Protein AF-A0A0P9DQV5-F1 (afdb_monomer_lite)

Foldseek 3Di:
DPPPDQVVLVPDQDDLDQPAFPDDCFDDPPPVQLQCQQPVQPLQSCQLCVVLVNNDHHDDLVSLCPAQEGARADPVAPRAGADPGNNLSNLNHAYYARAQHAYADPLSCLNNLNHQYYHHHQYAHADCLSVPRQNHAEYHQANYQHLDCQSVLVNLNHQEYAHELRQDQDPPSVLSVLNHAYYHHANHQPQDCPSVLSNQNHAEYHHAHNQHADDQSVLSNLNHAEYHHHQYAHAADQSVLNNLNYAEYEYANYNHAQVNVVVVVSCVLSNHHYHYDCVSHPPDDPFAWEAEANRTFRAPDGWDQDQNFTWGQPPRQLVSLVWDWDADPVQQWIWTDDVVWIWIAHAPDQWIAIVHRIDGHPDHWHADPNGIIDGPCCSLVSSQWDWAQQPVRSYIYTFHPDQAAWGWDADPNRQTQKTGGHHNNAAAAWIWGAAPVRATQKGAGDDRNFHAQFIWGADNVNHTAKGGGDDRNAQAAFIKGADPQRKIKGGGDHRNFDAAWIWIDGPNHTQKTGGDDRNFAAQWIKGADPQGKIKTAGDDRNFGADWIKIADPQRKIWTGGDGSREDAFGFIGDLNHTAWGTGDDNSAFAFGWGAAPQLKIWGGGDDSRWDDDTFIAGNVRHTDDADQAQFDKAATSQRKIKGGGHHRRAAAQFTKIADRLRWIKGGGDHRNAAAAWIWTADSVRATAKTAGDDRSAGAQWIWGARPVNATAKTAGDDRNAGAQWMWGARNVNHTAKTGGDDRNAQAQFIFGDDPNDTQKGGGDDRNAHAQWIKGQDPQQKIWTAGDDRNDGDLPIWIAHNVRHTAFQFDCAAWHWHQDPSQKIKTGGHHNRFQFQWIWIADNVRATAKTAGDDRNAGAQWIWGADPVGATAKTAGDDRRFHAAWIWGADPVNATAKTGGDDRHFHAQWIWGADPVRHTAKTAGDDRNFHAAWIWGAAQQQKIKTAGDDRLFGDPDIFIAGNVRHTDPCALVDAFAWDKHAGSQRKIKTGTHHGSAAAQWIFIADRNRHTPDTAGDDPRGGVVVVVD

pLDDT: mean 85.07, std 13.32, range [25.38, 98.56]

Radius of gyration: 42.25 Å; chains: 1; bounding box: 114×76×116 Å

Sequence (1027 aa):
MFRKNRMYAITLLSAWVMAAPLVMPLPTERVWSAAAALVPDANLEKVIRSQLKKPDGDLTPEDLRSLSRLMASDGKKTRPIEQLVGLQYADRMTRLDVSSNQISDVYPISGLKQLTYLDLTDNRIADVRPLDLPKLRHLFLSGNPLQDPTPLWKLTRLESLAASGAGIGSVDGIGSLEGLLFLDLSGNPLGKLGEITKLAGVQQLKLRHTQLADLSGIAALKELKTLDLRDNKITDIRVLADLSKLSDVRLSGNPLEAASLDTVRALQDRGVHVEFDPSLFPSYERSINVFVNDERIAFEEPPLNRNGSVLVPFRGVFGKLGMQVAWNEELRRVTGTKSGLELVLTIGQEEALVNGQPVKLPAAPELRNGTTLVPLRLVGEAADKLVVWNQDRQAVYIVDNVTNGTGKRYDEKGRLIYSGELKDGKYNGKGTQYASSGEIAYEGEWKDGRKHGQGKQYDPVGRLMLEGEFRDDLPNGQGKKYDSDGSRLEGEFVQGKLNGHGKLFVEGRLLYEGDFKDNDLHGKGTVYFATGEKYTGEFERNVKKGIGIVYFTNGERFEGKVNDQSMVEGKYFASGKLLFEGTFKDNRFHEGAMYFSSGAVYKGTFADGEFDKGTFLDAQGKTLDPAKDGKGFRFYANGDWYEGETADGESNGQGVYHFLGNGRVEGSFLGGVMNGEMKVYSEKGKLEFEGRYADGERSGIGKEYNTEGKLHYEGGYKAGEYSGQGKEYNWQGHLIYSGEFKDGTRNGQGTEYRQDKAVYEGGFRGRLYHGQGKLTFFNGDTYTGEFNQGKYGERGTFADSSGKTIVNGADQGTGVYRFADGTIYKGEFQGGVLQGRGETYNKDSTLNHRGEYRAGKRNGFGQSFDLDGHLWHEGAYADGYAKGQGKSFYENGKLQYEGEFDYGTWSGSGKVYTKESRLLYEGEFEDSEFQGQGKLYYADGTVYTGAFDYSEFGEGGSFTDAKGKPLSGINTARIGTGKLYYADGTTYEGELAEGKAHGRGKLFDTDGKPEYEGEFKNGYRKDWYDE

Secondary structure (DSSP, 8-state):
---SSSGGGTTT----------------S----THHHHS--HHHHHHHHHHHT--SS---HHHHHT-SEEE---TT-SS-----TTGGG-TT--EEE--SS-----GGGTT-TT-SEEE--SS-----GGG--TT--EEE-TT---S--GGGGG-TT-SEEE-TTS-----TTGGG-TT--EEE-TT----S-GGGGG-TT--EEE-TTS-----GGGGG-TT-SEEE--SS-----GGGGG-TT--EEE-TTS---TTHHHHHHHHHHTT-EEE--GGG-TT-PPPPEEEETTEEEP-SS--EEETTEEEEEHHHHHHHTT-EEEEETTTTEEEEEETTEEEEEETT-SEEEETTEEEE-SS--EEETTEEEEEHHHHHHHTTEEEEEETTTTEEEEEE--SSEEEEEE-TT--EEEEEEEETTEEEEEEEEE-TTSSEEEEEEEETTEEEEEEEEE-TTS-EEEEEEEETTEEEEEEEEE-TTS-EEEEEEETTEEEEEEEEEETTEEEEEEEEETTEEEEEEEEE-TTS-EEEEEEETTEEEEEEEEE-TTS-EEEEEE-SS-EEEEEEEETTEEEEEEEEETTEEEEEEEE-TTS-EEEEEEETTEEEEEEEE-TTS-EE---SSEEEEEE-TTS-EEEEEEETTEEEEEEEEE-TTS-EEEEEEETTEEEEEEEEE-TTS-EEEEEEEETTEEEEEEEEE-TTS-EEEEEEEETTEEEEEEEEE-TTS-EEEEEEEETTEEEEEEEEEETTEEEEEEEEETTEEEEEEEEE-TTS-EEEEEEETTEEPTTPEEE-TT--EE-B--SEEEEEEE-TTS-EEEEEEETTEEEEEEEEE-TTS-EEEEEEEETTEEEEEEEEE-TT--EEEEEEEETTEEEEEEEEE-TTS-EEEEEEEETTEEEEEEEEE-TTS-EEEEEEEETTEEEEEEEEE-TTS-EEEEEEETTEE-TT-EEE-TT-PEEPSTT---EEEEEEE-TTS-EEEEEEETTEEEEEEEEE-TTS-EEEEEEEETTEEGGGT--

Structure (mmCIF, N/CA/C/O backbone):
data_AF-A0A0P9DQV5-F1
#
_entry.id   AF-A0A0P9DQV5-F1
#
loop_
_atom_site.group_PDB
_atom_site.id
_atom_site.type_symbol
_atom_site.label_atom_id
_atom_site.label_alt_id
_atom_site.label_comp_id
_atom_site.label_asym_id
_atom_site.label_entity_id
_atom_site.label_seq_id
_atom_site.pdbx_PDB_ins_code
_atom_site.Cartn_x
_atom_site.Cartn_y
_atom_site.Cartn_z
_atom_site.occupancy
_atom_site.B_iso_or_equiv
_atom_site.auth_seq_id
_atom_site.auth_comp_id
_atom_site.auth_asym_id
_atom_site.auth_atom_id
_atom_site.pdbx_PDB_model_num
ATOM 1 N N . MET A 1 1 ? -35.294 -13.161 -20.248 1.00 25.38 1 MET A N 1
ATOM 2 C CA . MET A 1 1 ? -36.655 -13.679 -19.959 1.00 25.38 1 MET A CA 1
ATOM 3 C C . MET A 1 1 ? -36.861 -14.073 -18.484 1.00 25.38 1 MET A C 1
ATOM 5 O O . MET A 1 1 ? -37.996 -14.313 -18.101 1.00 25.38 1 MET A O 1
ATOM 9 N N . PHE A 1 2 ? -35.836 -13.975 -17.619 1.00 31.53 2 PHE A N 1
ATOM 10 C CA . PHE A 1 2 ? -35.991 -13.737 -16.172 1.00 31.53 2 PHE A CA 1
ATOM 11 C C . PHE A 1 2 ? -36.528 -12.308 -15.944 1.00 31.53 2 PHE A C 1
ATOM 13 O O . PHE A 1 2 ? -35.817 -11.396 -15.534 1.00 31.53 2 PHE A O 1
ATOM 20 N N . ARG A 1 3 ? -37.778 -12.046 -16.347 1.00 31.48 3 ARG A N 1
ATOM 21 C CA . ARG A 1 3 ? -38.444 -10.778 -16.020 1.00 31.48 3 ARG A CA 1
ATOM 22 C C . ARG A 1 3 ? -38.618 -10.741 -14.507 1.00 31.48 3 ARG A C 1
ATOM 24 O O . ARG A 1 3 ? -39.324 -11.601 -13.992 1.00 31.48 3 ARG A O 1
ATOM 31 N N . LYS A 1 4 ? -37.955 -9.781 -13.851 1.00 32.78 4 LYS A N 1
ATOM 32 C CA . LYS A 1 4 ? -38.433 -8.784 -12.862 1.00 32.78 4 LYS A CA 1
ATOM 33 C C . LYS A 1 4 ? -39.636 -9.077 -11.932 1.00 32.78 4 LYS A C 1
ATOM 35 O O . LYS A 1 4 ? -39.943 -8.209 -11.145 1.00 32.78 4 LYS A O 1
ATOM 40 N N . ASN A 1 5 ? -40.291 -10.238 -11.940 1.00 33.62 5 ASN A N 1
ATOM 41 C CA . ASN A 1 5 ? -41.562 -10.490 -11.247 1.00 33.62 5 ASN A CA 1
ATOM 42 C C . ASN A 1 5 ? -41.546 -11.702 -10.298 1.00 33.62 5 ASN A C 1
ATOM 44 O O . ASN A 1 5 ? -42.571 -11.985 -9.692 1.00 33.62 5 ASN A O 1
ATOM 48 N N . ARG A 1 6 ? -40.426 -12.424 -10.138 1.00 38.00 6 ARG A N 1
ATOM 49 C CA . ARG A 1 6 ? -40.320 -13.497 -9.120 1.00 38.00 6 ARG A CA 1
ATOM 50 C C . ARG A 1 6 ? -39.239 -13.267 -8.070 1.00 38.00 6 ARG A C 1
ATOM 52 O O . ARG A 1 6 ? -39.438 -13.633 -6.923 1.00 38.00 6 ARG A O 1
ATOM 59 N N . MET A 1 7 ? -38.166 -12.554 -8.413 1.00 35.91 7 MET A N 1
ATOM 60 C CA . MET A 1 7 ? -37.142 -12.163 -7.436 1.00 35.91 7 MET A CA 1
ATOM 61 C C . MET A 1 7 ? -37.642 -11.121 -6.416 1.00 35.91 7 MET A C 1
ATOM 63 O O . MET A 1 7 ? -37.062 -11.007 -5.345 1.00 35.91 7 MET A O 1
ATOM 67 N N . TYR A 1 8 ? -38.764 -10.439 -6.692 1.00 37.31 8 TYR A N 1
ATOM 68 C CA . TYR A 1 8 ? -39.454 -9.582 -5.714 1.00 37.31 8 TYR A CA 1
ATOM 69 C C . TYR A 1 8 ? -40.087 -10.351 -4.545 1.00 37.31 8 TYR A C 1
ATOM 71 O O . TYR A 1 8 ? -40.448 -9.726 -3.554 1.00 37.31 8 TYR A O 1
ATOM 79 N N . ALA A 1 9 ? -40.206 -11.683 -4.615 1.00 35.03 9 ALA A N 1
ATOM 80 C CA . ALA A 1 9 ? -40.710 -12.468 -3.488 1.00 35.03 9 ALA A CA 1
ATOM 81 C C . ALA A 1 9 ? -39.683 -12.605 -2.349 1.00 35.03 9 ALA A C 1
ATOM 83 O O . ALA A 1 9 ? -40.072 -12.873 -1.219 1.00 35.03 9 ALA A O 1
ATOM 84 N N . ILE A 1 10 ? -38.388 -12.393 -2.624 1.00 42.69 10 ILE A N 1
ATOM 85 C CA . ILE A 1 10 ? -37.331 -12.489 -1.604 1.00 42.69 10 ILE A CA 1
ATOM 86 C C . ILE A 1 10 ? -36.815 -11.097 -1.194 1.00 42.69 10 ILE A C 1
ATOM 88 O O . ILE A 1 10 ? -36.337 -10.929 -0.077 1.00 42.69 10 ILE A O 1
ATOM 92 N N . THR A 1 11 ? -36.965 -10.066 -2.033 1.00 37.44 11 THR A N 1
ATOM 93 C CA . THR A 1 11 ? -36.353 -8.744 -1.796 1.00 37.44 11 THR A CA 1
ATOM 94 C C . THR A 1 11 ? -37.201 -7.706 -1.049 1.00 37.44 11 THR A C 1
ATOM 96 O O . THR A 1 11 ? -36.751 -6.573 -0.924 1.00 37.44 11 THR A O 1
ATOM 99 N N . LEU A 1 12 ? -38.361 -8.049 -0.475 1.00 37.34 12 LEU A N 1
ATOM 100 C CA . LEU A 1 12 ? -39.129 -7.129 0.395 1.00 37.34 12 LEU A CA 1
ATOM 101 C C . LEU A 1 12 ? -39.805 -7.822 1.597 1.00 37.34 12 LEU A C 1
ATOM 103 O O . LEU A 1 12 ? -40.848 -7.377 2.073 1.00 37.34 12 LEU A O 1
ATOM 107 N N . LEU A 1 13 ? -39.232 -8.912 2.114 1.00 40.84 13 LEU A N 1
ATOM 108 C CA . LEU A 1 13 ? -39.707 -9.500 3.370 1.00 40.84 13 LEU A CA 1
ATOM 109 C C . LEU A 1 13 ? -39.118 -8.703 4.538 1.00 40.84 13 LEU A C 1
ATOM 111 O O . LEU A 1 13 ? -37.926 -8.788 4.821 1.00 40.84 13 LEU A O 1
ATOM 115 N N . SER A 1 14 ? -39.973 -7.887 5.152 1.00 42.00 14 SER A N 1
ATOM 116 C CA . SER A 1 14 ? -39.721 -7.092 6.354 1.00 42.00 14 SER A CA 1
ATOM 117 C C . SER A 1 14 ? -38.892 -7.853 7.390 1.00 42.00 14 SER A C 1
ATOM 119 O O . SER A 1 14 ? -39.163 -9.024 7.667 1.00 42.00 14 SER A O 1
ATOM 121 N N . ALA A 1 15 ? -37.901 -7.164 7.958 1.00 47.75 15 ALA A N 1
ATOM 122 C CA . ALA A 1 15 ? -37.082 -7.658 9.053 1.00 47.75 15 ALA A CA 1
ATOM 123 C C . ALA A 1 15 ? -37.968 -8.243 10.163 1.00 47.75 15 ALA A C 1
ATOM 125 O O . ALA A 1 15 ? -39.001 -7.667 10.518 1.00 47.75 15 ALA A O 1
ATOM 126 N N . TRP A 1 16 ? -37.571 -9.403 10.686 1.00 52.78 16 TRP A N 1
ATOM 127 C CA . TRP A 1 16 ? -38.165 -9.981 11.886 1.00 52.78 16 TRP A CA 1
ATOM 128 C C . TRP A 1 16 ? -37.701 -9.129 13.059 1.00 52.78 16 TRP A C 1
ATOM 130 O O . TRP A 1 16 ? -36.730 -9.456 13.727 1.00 52.78 16 TRP A O 1
ATOM 140 N N . VAL A 1 17 ? -38.351 -7.987 13.256 1.00 50.34 17 VAL A N 1
ATOM 141 C CA . VAL A 1 17 ? -38.100 -7.139 14.413 1.00 50.34 17 VAL A CA 1
ATOM 142 C C . VAL A 1 17 ? -39.066 -7.601 15.488 1.00 50.34 17 VAL A C 1
ATOM 144 O O . VAL A 1 17 ? -40.282 -7.471 15.332 1.00 50.34 17 VAL A O 1
ATOM 147 N N . MET A 1 18 ? -38.534 -8.172 16.567 1.00 54.94 18 MET A N 1
ATOM 148 C CA . MET A 1 18 ? -39.257 -8.156 17.832 1.00 54.94 18 MET A CA 1
ATOM 149 C C . MET A 1 18 ? -39.526 -6.693 18.152 1.00 54.94 18 MET A C 1
ATOM 151 O O . MET A 1 18 ? -38.589 -5.914 18.325 1.00 54.94 18 MET A O 1
ATOM 155 N N . ALA A 1 19 ? -40.798 -6.299 18.154 1.00 44.31 19 ALA A N 1
ATOM 156 C CA . ALA A 1 19 ? -41.152 -4.993 18.670 1.00 44.31 19 ALA A CA 1
ATOM 157 C C . ALA A 1 19 ? -40.815 -5.038 20.160 1.00 44.31 19 ALA A C 1
ATOM 159 O O . ALA A 1 19 ? -41.464 -5.762 20.915 1.00 44.31 19 ALA A O 1
ATOM 160 N N . ALA A 1 20 ? -39.745 -4.342 20.547 1.00 42.69 20 ALA A N 1
ATOM 161 C CA . ALA A 1 20 ? -39.352 -4.252 21.941 1.00 42.69 20 ALA A CA 1
ATOM 162 C C . ALA A 1 20 ? -40.570 -3.780 22.757 1.00 42.69 20 ALA A C 1
ATOM 164 O O . ALA A 1 20 ? -41.293 -2.887 22.290 1.00 42.69 20 ALA A O 1
ATOM 165 N N . PRO A 1 21 ? -40.823 -4.362 23.943 1.00 40.31 21 PRO A N 1
ATOM 166 C CA . PRO A 1 21 ? -41.726 -3.753 24.912 1.00 40.31 21 PRO A CA 1
ATOM 167 C C . PRO A 1 21 ? -41.356 -2.276 25.092 1.00 40.31 21 PRO A C 1
ATOM 169 O O . PRO A 1 21 ? -40.201 -1.892 24.884 1.00 40.31 21 PRO A O 1
ATOM 172 N N . LEU A 1 22 ? -42.328 -1.434 25.437 1.00 32.41 22 LEU A N 1
ATOM 173 C CA . LEU A 1 22 ? -42.076 -0.032 25.771 1.00 32.41 22 LEU A CA 1
ATOM 174 C C . LEU A 1 22 ? -41.159 0.020 27.005 1.00 32.41 22 LEU A C 1
ATOM 176 O O . LEU A 1 22 ? -41.606 -0.067 28.140 1.00 32.41 22 LEU A O 1
ATOM 180 N N . VAL A 1 23 ? -39.856 0.124 26.755 1.00 41.00 23 VAL A N 1
ATOM 181 C CA . VAL A 1 23 ? -38.809 0.119 27.778 1.00 41.00 23 VAL A CA 1
ATOM 182 C C . VAL A 1 23 ? -38.893 1.398 28.616 1.00 41.00 23 VAL A C 1
ATOM 184 O O . VAL A 1 23 ? -39.227 2.468 28.099 1.00 41.00 23 VAL A O 1
ATOM 187 N N . MET A 1 24 ? -38.469 1.330 29.881 1.00 35.91 24 MET A N 1
ATOM 188 C CA . MET A 1 24 ? -37.819 2.494 30.487 1.00 35.91 24 MET A CA 1
ATOM 189 C C . MET A 1 24 ? -36.723 2.990 29.532 1.00 35.91 24 MET A C 1
ATOM 191 O O . MET A 1 24 ? -35.866 2.199 29.139 1.00 35.91 24 MET A O 1
ATOM 195 N N . PRO A 1 25 ? -36.670 4.281 29.181 1.00 37.12 25 PRO A N 1
ATOM 196 C CA . PRO A 1 25 ? -35.484 4.838 28.560 1.00 37.12 25 PRO A CA 1
ATOM 197 C C . PRO A 1 25 ? -34.384 4.915 29.631 1.00 37.12 25 PRO A C 1
ATOM 199 O O . PRO A 1 25 ? -34.184 5.932 30.285 1.00 37.12 25 PRO A O 1
ATOM 202 N N . LEU A 1 26 ? -33.697 3.798 29.840 1.00 38.19 26 LEU A N 1
ATOM 203 C CA . LEU A 1 26 ? -32.401 3.703 30.498 1.00 38.19 26 LEU A CA 1
ATOM 204 C C . LEU A 1 26 ? -31.375 3.351 29.423 1.00 38.19 26 LEU A C 1
ATOM 206 O O . LEU A 1 26 ? -31.729 2.685 28.453 1.00 38.19 26 LEU A O 1
ATOM 210 N N . PRO A 1 27 ? -30.146 3.864 29.577 1.00 37.25 27 PRO A N 1
ATOM 211 C CA . PRO A 1 27 ? -29.417 4.603 28.554 1.00 37.25 27 PRO A CA 1
ATOM 212 C C . PRO A 1 27 ? -29.518 3.944 27.184 1.00 37.25 27 PRO A C 1
ATOM 214 O O . PRO A 1 27 ? -29.305 2.740 27.043 1.00 37.25 27 PRO A O 1
ATOM 217 N N . THR A 1 28 ? -29.801 4.778 26.181 1.00 31.73 28 THR A N 1
ATOM 218 C CA . THR A 1 28 ? -29.497 4.506 24.775 1.00 31.73 28 THR A CA 1
ATOM 219 C C . THR A 1 28 ? -28.306 3.568 24.679 1.00 31.73 28 THR A C 1
ATOM 221 O O . THR A 1 28 ? -27.278 3.835 25.299 1.00 31.73 28 THR A O 1
ATOM 224 N N . GLU A 1 29 ? -28.459 2.468 23.939 1.00 33.47 29 GLU A N 1
ATOM 225 C CA . GLU A 1 29 ? -27.384 1.539 23.610 1.00 33.47 29 GLU A CA 1
ATOM 226 C C . GLU A 1 29 ? -26.147 2.302 23.102 1.00 33.47 29 GLU A C 1
ATOM 228 O O . GLU A 1 29 ? -25.914 2.501 21.913 1.00 33.47 29 GLU A O 1
ATOM 233 N N . ARG A 1 30 ? -25.304 2.724 24.032 1.00 35.38 30 ARG A N 1
ATOM 234 C CA . ARG A 1 30 ? -23.867 2.700 23.900 1.00 35.38 30 ARG A CA 1
ATOM 235 C C . ARG A 1 30 ? -23.419 1.655 24.893 1.00 35.38 30 ARG A C 1
ATOM 237 O O . ARG A 1 30 ? -22.863 1.943 25.948 1.00 35.38 30 ARG A O 1
ATOM 244 N N . VAL A 1 31 ? -23.665 0.410 24.485 1.00 31.58 31 VAL A N 1
ATOM 245 C CA . VAL A 1 31 ? -22.708 -0.661 24.716 1.00 31.58 31 VAL A CA 1
ATOM 246 C C . VAL A 1 31 ? -21.377 -0.083 24.251 1.00 31.58 31 VAL A C 1
ATOM 248 O O . VAL A 1 31 ? -21.098 -0.007 23.054 1.00 31.58 31 VAL A O 1
ATOM 251 N N . TRP A 1 32 ? -20.570 0.422 25.179 1.00 37.25 32 TRP A N 1
ATOM 252 C CA . TRP A 1 32 ? -19.151 0.461 24.913 1.00 37.25 32 TRP A CA 1
ATOM 253 C C . TRP A 1 32 ? -18.763 -0.994 24.741 1.00 37.25 32 TRP A C 1
ATOM 255 O O . TRP A 1 32 ? -18.596 -1.732 25.706 1.00 37.25 32 TRP A O 1
ATOM 265 N N . SER A 1 33 ? -18.668 -1.439 23.489 1.00 35.41 33 SER A N 1
ATOM 266 C CA . SER A 1 33 ? -17.842 -2.591 23.209 1.00 35.41 33 SER A CA 1
ATOM 267 C C . SER A 1 33 ? -16.467 -2.200 23.726 1.00 35.41 33 SER A C 1
ATOM 269 O O . SER A 1 33 ? -15.866 -1.255 23.209 1.00 35.41 33 SER A O 1
ATOM 271 N N . ALA A 1 34 ? -15.955 -2.903 24.730 1.00 41.50 34 ALA A N 1
ATOM 272 C CA . ALA A 1 34 ? -14.619 -2.659 25.262 1.00 41.50 34 ALA A CA 1
ATOM 273 C C . ALA A 1 34 ? -13.531 -2.705 24.177 1.00 41.50 34 ALA A C 1
ATOM 275 O O . ALA A 1 34 ? -12.422 -2.220 24.351 1.00 41.50 34 ALA A O 1
ATOM 276 N N . ALA A 1 35 ? -13.859 -3.201 22.993 1.00 33.72 35 ALA A N 1
ATOM 277 C CA . ALA A 1 35 ? -13.027 -3.074 21.821 1.00 33.72 35 ALA A CA 1
ATOM 278 C C . ALA A 1 35 ? -12.630 -1.629 21.435 1.00 33.72 35 ALA A C 1
ATOM 280 O O . ALA A 1 35 ? -11.517 -1.473 20.933 1.00 33.72 35 ALA A O 1
ATOM 281 N N . ALA A 1 36 ? -13.396 -0.587 21.799 1.00 43.03 36 ALA A N 1
ATOM 282 C CA . ALA A 1 36 ? -13.008 0.815 21.587 1.00 43.03 36 ALA A CA 1
ATOM 283 C C . ALA A 1 36 ? -11.718 1.221 22.340 1.00 43.03 36 ALA A C 1
ATOM 285 O O . ALA A 1 36 ? -11.031 2.152 21.926 1.00 43.03 36 ALA A O 1
ATOM 286 N N . ALA A 1 37 ? -11.343 0.505 23.409 1.00 54.00 37 ALA A N 1
ATOM 287 C CA . ALA A 1 37 ? -10.127 0.781 24.179 1.00 54.00 37 ALA A CA 1
ATOM 288 C C . ALA A 1 37 ? -8.884 0.015 23.676 1.00 54.00 37 ALA A C 1
ATOM 290 O O . ALA A 1 37 ? -7.753 0.426 23.950 1.00 54.00 37 ALA A O 1
ATOM 291 N N . LEU A 1 38 ? -9.063 -1.103 22.956 1.00 63.16 38 LEU A N 1
ATOM 292 C CA . LEU A 1 38 ? -7.958 -1.911 22.415 1.00 63.16 38 LEU A CA 1
ATOM 293 C C . LEU A 1 38 ? -7.674 -1.598 20.939 1.00 63.16 38 LEU A C 1
ATOM 295 O O . LEU A 1 38 ? -6.509 -1.510 20.549 1.00 63.16 38 LEU A O 1
ATOM 299 N N . VAL A 1 39 ? -8.732 -1.434 20.141 1.00 68.94 39 VAL A N 1
ATOM 300 C CA . VAL A 1 39 ? -8.696 -1.074 18.719 1.00 68.94 39 VAL A CA 1
ATOM 301 C C . VAL A 1 39 ? -9.609 0.146 18.530 1.00 68.94 39 VAL A C 1
ATOM 303 O O . VAL A 1 39 ? -10.776 -0.003 18.187 1.00 68.94 39 VAL A O 1
ATOM 306 N N . PRO A 1 40 ? -9.114 1.367 18.789 1.00 62.09 40 PRO A N 1
ATOM 307 C CA . PRO A 1 40 ? -9.954 2.567 18.842 1.00 62.09 40 PRO A CA 1
ATOM 308 C C . PRO A 1 40 ? -10.529 2.989 17.485 1.00 62.09 40 PRO A C 1
ATOM 310 O O . PRO A 1 40 ? -11.490 3.756 17.423 1.00 62.09 40 PRO A O 1
ATOM 313 N N . ASP A 1 41 ? -9.947 2.512 16.386 1.00 77.75 41 ASP A N 1
ATOM 314 C CA . ASP A 1 41 ? -10.499 2.709 15.053 1.00 77.75 41 ASP A CA 1
ATOM 315 C C . ASP A 1 41 ? -11.618 1.690 14.799 1.00 77.75 41 ASP A C 1
ATOM 317 O O . ASP A 1 41 ? -11.365 0.503 14.590 1.00 77.75 41 ASP A O 1
ATOM 321 N N . ALA A 1 42 ? -12.866 2.165 14.802 1.00 76.69 42 ALA A N 1
ATOM 322 C CA . ALA A 1 42 ? -14.049 1.318 14.651 1.00 76.69 42 ALA A CA 1
ATOM 323 C C . ALA A 1 42 ? -14.079 0.536 13.321 1.00 76.69 42 ALA A C 1
ATOM 325 O O . ALA A 1 42 ? -14.659 -0.552 13.249 1.00 76.69 42 ALA A O 1
ATOM 326 N N . ASN A 1 43 ? -13.459 1.060 12.256 1.00 86.31 43 ASN A N 1
ATOM 327 C CA . ASN A 1 43 ? -13.387 0.361 10.974 1.00 86.31 43 ASN A CA 1
ATOM 328 C C . ASN A 1 43 ? -12.348 -0.764 11.037 1.00 86.31 43 ASN A C 1
ATOM 330 O O . ASN A 1 43 ? -12.650 -1.887 10.624 1.00 86.31 43 ASN A O 1
ATOM 334 N N . LEU A 1 44 ? -11.174 -0.503 11.618 1.00 86.62 44 LEU A N 1
ATOM 335 C CA . LEU A 1 44 ? -10.158 -1.528 11.865 1.00 86.62 44 LEU A CA 1
ATOM 336 C C . LEU A 1 44 ? -10.692 -2.623 12.793 1.00 86.62 44 LEU A C 1
ATOM 338 O O . LEU A 1 44 ? -10.542 -3.810 12.499 1.00 86.62 44 LEU A O 1
ATOM 342 N N . GLU A 1 45 ? -11.363 -2.234 13.876 1.00 84.81 45 GLU A N 1
ATOM 343 C CA . GLU A 1 45 ? -11.987 -3.148 14.830 1.00 84.81 45 GLU A CA 1
ATOM 344 C C . GLU A 1 45 ? -12.967 -4.088 14.124 1.00 84.81 45 GLU A C 1
ATOM 346 O O . GLU A 1 45 ? -12.888 -5.312 14.264 1.00 84.81 45 GLU A O 1
ATOM 351 N N . LYS A 1 46 ? -13.851 -3.533 13.290 1.00 83.75 46 LYS A N 1
ATOM 352 C CA . LYS A 1 46 ? -14.830 -4.307 12.525 1.00 83.75 46 LYS A CA 1
ATOM 353 C C . LYS A 1 46 ? -14.170 -5.328 11.599 1.00 83.75 46 LYS A C 1
ATOM 355 O O . LYS A 1 46 ? -14.647 -6.463 11.496 1.00 83.75 46 LYS A O 1
ATOM 360 N N . VAL A 1 47 ? -13.075 -4.951 10.936 1.00 89.12 47 VAL A N 1
ATOM 361 C CA . VAL A 1 47 ? -12.324 -5.874 10.073 1.00 89.12 47 VAL A CA 1
ATOM 362 C C . VAL A 1 47 ? -11.664 -6.979 10.903 1.00 89.12 47 VAL A C 1
ATOM 364 O O . VAL A 1 47 ? -11.766 -8.156 10.546 1.00 89.12 47 VAL A O 1
ATOM 367 N N . ILE A 1 48 ? -11.065 -6.636 12.046 1.00 86.62 48 ILE A N 1
ATOM 368 C CA . ILE A 1 48 ? -10.468 -7.601 12.978 1.00 86.62 48 ILE A CA 1
ATOM 369 C C . ILE A 1 48 ? -11.514 -8.601 13.485 1.00 86.62 48 ILE A C 1
ATOM 371 O O . ILE A 1 48 ? -11.282 -9.809 13.431 1.00 86.62 48 ILE A O 1
ATOM 375 N N . ARG A 1 49 ? -12.693 -8.136 13.907 1.00 84.25 49 ARG A N 1
ATOM 376 C CA . ARG A 1 49 ? -13.797 -9.002 14.356 1.00 84.25 49 ARG A CA 1
ATOM 377 C C . ARG A 1 49 ? -14.235 -9.986 13.286 1.00 84.25 49 ARG A C 1
ATOM 379 O O . ARG A 1 49 ? -14.386 -11.178 13.564 1.00 84.25 49 ARG A O 1
ATOM 386 N N . SER A 1 50 ? -14.386 -9.505 12.053 1.00 83.62 50 SER A N 1
ATOM 387 C CA . SER A 1 50 ? -14.702 -10.357 10.907 1.00 83.62 50 SER A CA 1
ATOM 388 C C . SER A 1 50 ? -13.621 -11.418 10.686 1.00 83.62 50 SER A C 1
ATOM 390 O O . SER A 1 50 ? -13.937 -12.582 10.437 1.00 83.62 50 SER A O 1
ATOM 392 N N . GLN A 1 51 ? -12.346 -11.039 10.806 1.00 85.19 51 GLN A N 1
ATOM 393 C CA . GLN A 1 51 ? -11.209 -11.943 10.623 1.00 85.19 51 GLN A CA 1
ATOM 394 C C . GLN A 1 51 ? -11.123 -13.011 11.725 1.00 85.19 51 GLN A C 1
ATOM 396 O O . GLN A 1 51 ? -10.793 -14.164 11.434 1.00 85.19 51 GLN A O 1
ATOM 401 N N . LEU A 1 52 ? -11.454 -12.644 12.963 1.00 82.69 52 LEU A N 1
ATOM 402 C CA . LEU A 1 52 ? -11.488 -13.537 14.123 1.00 82.69 52 LEU A CA 1
ATOM 403 C C . LEU A 1 52 ? -12.777 -14.365 14.219 1.00 82.69 52 LEU A C 1
ATOM 405 O O . LEU A 1 52 ? -12.858 -15.263 15.052 1.00 82.69 52 LEU A O 1
ATOM 409 N N . LYS A 1 53 ? -13.781 -14.079 13.376 1.00 84.25 53 LYS A N 1
ATOM 410 C CA . LYS A 1 53 ? -15.144 -14.633 13.476 1.00 84.25 53 LYS A CA 1
ATOM 411 C C . LYS A 1 53 ? -15.765 -14.391 14.858 1.00 84.25 53 LYS A C 1
ATOM 413 O O . LYS A 1 53 ? -16.444 -15.258 15.404 1.00 84.25 53 LYS A O 1
ATOM 418 N N . LYS A 1 54 ? -15.523 -13.196 15.401 1.00 77.69 54 LYS A N 1
ATOM 419 C CA . LYS A 1 54 ? -15.963 -12.756 16.729 1.00 77.69 54 LYS A CA 1
ATOM 420 C C . LYS A 1 54 ? -16.800 -11.473 16.600 1.00 77.69 54 LYS A C 1
ATOM 422 O O . LYS A 1 54 ? -16.279 -10.385 16.860 1.00 77.69 54 LYS A O 1
ATOM 427 N N . PRO A 1 55 ? -18.051 -11.577 16.104 1.00 65.00 55 PRO A N 1
ATOM 428 C CA . PRO A 1 55 ? -18.899 -10.409 15.860 1.00 65.00 55 PRO A CA 1
ATOM 429 C C . PRO A 1 55 ? -19.203 -9.649 17.154 1.00 65.00 55 PRO A C 1
ATOM 431 O O . PRO A 1 55 ? -19.141 -8.425 17.152 1.00 65.00 55 PRO A O 1
ATOM 434 N N . ASP A 1 56 ? -19.377 -10.382 18.255 1.00 59.12 56 ASP A N 1
ATOM 435 C CA . ASP A 1 56 ? -19.798 -9.849 19.549 1.00 59.12 56 ASP A CA 1
ATOM 436 C C . ASP A 1 56 ? -18.785 -10.181 20.658 1.00 59.12 56 ASP A C 1
ATOM 438 O O . ASP A 1 56 ? -17.875 -11.001 20.487 1.00 59.12 56 ASP A O 1
ATOM 442 N N . GLY A 1 57 ? -18.937 -9.535 21.814 1.00 55.94 57 GLY A N 1
ATOM 443 C CA . GLY A 1 57 ? -18.028 -9.666 22.956 1.00 55.94 57 GLY A CA 1
ATOM 444 C C . GLY A 1 57 ? -16.689 -8.948 22.761 1.00 55.94 57 GLY A C 1
ATOM 445 O O . GLY A 1 57 ? -16.420 -8.350 21.720 1.00 55.94 57 GLY A O 1
ATOM 446 N N . ASP A 1 58 ? -15.824 -8.977 23.770 1.00 59.84 58 ASP A N 1
ATOM 447 C CA . ASP A 1 58 ? -14.615 -8.143 23.767 1.00 59.84 58 ASP A CA 1
ATOM 448 C C . ASP A 1 58 ? -13.496 -8.700 22.898 1.00 59.84 58 ASP A C 1
ATOM 450 O O . ASP A 1 58 ? -13.267 -9.912 22.850 1.00 59.84 58 ASP A O 1
ATOM 454 N N . LEU A 1 59 ? -12.738 -7.799 22.277 1.00 66.25 59 LEU A N 1
ATOM 455 C CA . LEU A 1 59 ? -11.418 -8.126 21.757 1.00 66.25 59 LEU A CA 1
ATOM 456 C C . LEU A 1 59 ? -10.403 -8.041 22.897 1.00 66.25 59 LEU A C 1
ATOM 458 O O . LEU A 1 59 ? -10.308 -7.027 23.582 1.00 66.25 59 LEU A O 1
ATOM 462 N N . THR A 1 60 ? -9.631 -9.105 23.079 1.00 71.94 60 THR A N 1
ATOM 463 C CA . THR A 1 60 ? -8.527 -9.188 24.037 1.00 71.94 60 THR A CA 1
ATOM 464 C C . THR A 1 60 ? -7.183 -9.158 23.301 1.00 71.94 60 THR A C 1
ATOM 466 O O . THR A 1 60 ? -7.113 -9.490 22.115 1.00 71.94 60 THR A O 1
ATOM 469 N N . PRO A 1 61 ? -6.070 -8.826 23.978 1.00 71.75 61 PRO A N 1
ATOM 470 C CA . PRO A 1 61 ? -4.743 -8.928 23.383 1.00 71.75 61 PRO A CA 1
ATOM 471 C C . PRO A 1 61 ? -4.426 -10.333 22.861 1.00 71.75 61 PRO A C 1
ATOM 473 O O . PRO A 1 61 ? -3.754 -10.444 21.844 1.00 71.75 61 PRO A O 1
ATOM 476 N N . GLU A 1 62 ? -4.932 -11.394 23.500 1.00 73.69 62 GLU A N 1
ATOM 477 C CA . GLU A 1 62 ? -4.733 -12.771 23.026 1.00 73.69 62 GLU A CA 1
ATOM 478 C C . GLU A 1 62 ? -5.527 -13.051 21.739 1.00 73.69 62 GLU A C 1
ATOM 480 O O . GLU A 1 62 ? -5.013 -13.709 20.832 1.00 73.69 62 GLU A O 1
ATOM 485 N N . ASP A 1 63 ? -6.733 -12.479 21.602 1.00 82.31 63 ASP A N 1
ATOM 486 C CA . ASP A 1 63 ? -7.469 -12.513 20.333 1.00 82.31 63 ASP A CA 1
ATOM 487 C C . ASP A 1 63 ? -6.637 -11.858 19.215 1.00 82.31 63 ASP A C 1
ATOM 489 O O . ASP A 1 63 ? -6.462 -12.446 18.147 1.00 82.31 63 ASP A O 1
ATOM 493 N N . LEU A 1 64 ? -6.057 -10.678 19.468 1.00 82.06 64 LEU A N 1
ATOM 494 C CA . LEU A 1 64 ? -5.212 -9.981 18.490 1.00 82.06 64 LEU A CA 1
ATOM 495 C C . LEU A 1 64 ? -3.907 -10.729 18.208 1.00 82.06 64 LEU A C 1
ATOM 497 O O . LEU A 1 64 ? -3.474 -10.795 17.060 1.00 82.06 64 LEU A O 1
ATOM 501 N N . ARG A 1 65 ? -3.314 -11.360 19.223 1.00 83.75 65 ARG A N 1
ATOM 502 C CA . ARG A 1 65 ? -2.110 -12.186 19.094 1.00 83.75 65 ARG A CA 1
ATOM 503 C C . ARG A 1 65 ? -2.304 -13.371 18.151 1.00 83.75 65 ARG A C 1
ATOM 505 O O . ARG A 1 65 ? -1.358 -13.826 17.507 1.00 83.75 65 ARG A O 1
ATOM 512 N N . SER A 1 66 ? -3.532 -13.879 18.059 1.00 87.12 66 SER A N 1
ATOM 513 C CA . SER A 1 66 ? -3.880 -14.965 17.141 1.00 87.12 66 SER A CA 1
ATOM 514 C C . SER A 1 66 ? -3.867 -14.546 15.661 1.00 87.12 66 SER A C 1
ATOM 516 O O . SER A 1 66 ? -3.797 -15.413 14.784 1.00 87.12 66 SER A O 1
ATOM 518 N N . LEU A 1 67 ? -3.882 -13.239 15.360 1.00 89.00 67 LEU A N 1
ATOM 519 C CA . LEU A 1 67 ? -3.846 -12.722 13.994 1.00 89.00 67 LEU A CA 1
ATOM 520 C C . LEU A 1 67 ? -2.486 -13.000 13.341 1.00 89.00 67 LEU A C 1
ATOM 522 O O . LEU A 1 67 ? -1.463 -12.412 13.678 1.00 89.00 67 LEU A O 1
ATOM 526 N N . SER A 1 68 ? -2.493 -13.878 12.340 1.00 88.31 68 SER A N 1
ATOM 527 C CA . SER A 1 68 ? -1.343 -14.120 11.459 1.00 88.31 68 SER A CA 1
ATOM 528 C C . SER A 1 68 ? -1.434 -13.353 10.137 1.00 88.31 68 SER A C 1
ATOM 530 O O . SER A 1 68 ? -0.414 -13.139 9.472 1.00 88.31 68 SER A O 1
ATOM 532 N N . ARG A 1 69 ? -2.648 -12.934 9.757 1.00 89.56 69 ARG A N 1
ATOM 533 C CA . ARG A 1 69 ? -2.958 -12.168 8.547 1.00 89.56 69 ARG A CA 1
ATOM 534 C C . ARG A 1 69 ? -4.156 -11.246 8.768 1.00 89.56 69 ARG A C 1
ATOM 536 O O . ARG A 1 69 ? -5.111 -11.652 9.428 1.00 89.56 69 ARG A O 1
ATOM 543 N N . LEU A 1 70 ? -4.142 -10.070 8.146 1.00 91.69 70 LEU A N 1
ATOM 544 C CA . LEU A 1 70 ? -5.278 -9.145 8.146 1.00 91.69 70 LEU A CA 1
ATOM 545 C C . LEU A 1 70 ? -5.381 -8.438 6.790 1.00 91.69 70 LEU A C 1
ATOM 547 O O . LEU A 1 70 ? -4.412 -7.816 6.362 1.00 91.69 70 LEU A O 1
ATOM 551 N N . MET A 1 71 ? -6.534 -8.567 6.123 1.00 87.81 71 MET A N 1
ATOM 552 C CA . MET A 1 71 ? -6.853 -7.886 4.859 1.00 87.81 71 MET A CA 1
ATOM 553 C C . MET A 1 71 ? -7.925 -6.828 5.143 1.00 87.81 71 MET A C 1
ATOM 555 O O . MET A 1 71 ? -9.086 -7.163 5.373 1.00 87.81 71 MET A O 1
ATOM 559 N N . ALA A 1 72 ? -7.515 -5.569 5.170 1.00 89.62 72 ALA A N 1
ATOM 560 C CA . ALA A 1 72 ? -8.298 -4.412 5.586 1.00 89.62 72 ALA A CA 1
ATOM 561 C C . ALA A 1 72 ? -8.239 -3.282 4.543 1.00 89.62 72 ALA A C 1
ATOM 563 O O . ALA A 1 72 ? -8.313 -2.102 4.882 1.00 89.62 72 ALA A O 1
ATOM 564 N N . SER A 1 73 ? -8.091 -3.649 3.268 1.00 88.12 73 SER A N 1
ATOM 565 C CA . SER A 1 73 ? -8.103 -2.707 2.153 1.00 88.12 73 SER A CA 1
ATOM 566 C C . SER A 1 73 ? -9.495 -2.091 1.957 1.00 88.12 73 SER A C 1
ATOM 568 O O . SER A 1 73 ? -10.470 -2.844 1.842 1.00 88.12 73 SER A O 1
ATOM 570 N N . ASP A 1 74 ? -9.611 -0.768 1.821 1.00 75.75 74 ASP A N 1
ATOM 571 C CA . ASP A 1 74 ? -10.882 -0.090 1.500 1.00 75.75 74 ASP A CA 1
ATOM 572 C C . ASP A 1 74 ? -10.848 0.570 0.115 1.00 75.75 74 ASP A C 1
ATOM 574 O O . ASP A 1 74 ? -10.951 1.785 -0.048 1.00 75.75 74 ASP A O 1
ATOM 578 N N . GLY A 1 75 ? -10.773 -0.251 -0.935 1.00 67.06 75 GLY A N 1
ATOM 579 C CA . GLY A 1 75 ? -10.765 0.229 -2.324 1.00 67.06 75 GLY A CA 1
ATOM 580 C C . GLY A 1 75 ? -12.000 1.050 -2.742 1.00 67.06 75 GLY A C 1
ATOM 581 O O . GLY A 1 75 ? -11.985 1.672 -3.803 1.00 67.06 75 GLY A O 1
ATOM 582 N N . LYS A 1 76 ? -13.074 1.081 -1.932 1.00 68.75 76 LYS A N 1
ATOM 583 C CA . LYS A 1 76 ? -14.261 1.929 -2.158 1.00 68.75 76 LYS A CA 1
ATOM 584 C C . LYS A 1 76 ? -14.220 3.249 -1.375 1.00 68.75 76 LYS A C 1
ATOM 586 O O . LYS A 1 76 ? -15.076 4.096 -1.621 1.00 68.75 76 LYS A O 1
ATOM 591 N N . LYS A 1 77 ? -13.254 3.432 -0.463 1.00 64.69 77 LYS A N 1
ATOM 592 C CA . LYS A 1 77 ? -13.102 4.598 0.431 1.00 64.69 77 LYS A CA 1
ATOM 593 C C . LYS A 1 77 ? -14.377 4.926 1.220 1.00 64.69 77 LYS A C 1
ATOM 595 O O . LYS A 1 77 ? -14.704 6.091 1.438 1.00 64.69 77 LYS A O 1
ATOM 600 N N . THR A 1 78 ? -15.134 3.899 1.601 1.00 71.75 78 THR A N 1
ATOM 601 C CA . THR A 1 78 ? -16.429 4.051 2.292 1.00 71.75 78 THR A CA 1
ATOM 602 C C . THR A 1 78 ? -16.332 3.919 3.810 1.00 71.75 78 THR A C 1
ATOM 604 O O . THR A 1 78 ? -17.258 4.321 4.513 1.00 71.75 78 THR A O 1
ATOM 607 N N . ARG A 1 79 ? -15.243 3.335 4.314 1.00 76.19 79 ARG A N 1
ATOM 608 C CA . ARG A 1 79 ? -14.962 3.043 5.725 1.00 76.19 79 ARG A CA 1
ATOM 609 C C . ARG A 1 79 ? -13.449 3.128 5.972 1.00 76.19 79 ARG A C 1
ATOM 611 O O . ARG A 1 79 ? -12.829 2.107 6.272 1.00 76.19 79 ARG A O 1
ATOM 618 N N . PRO A 1 80 ? -12.851 4.321 5.817 1.00 85.94 80 PRO A N 1
ATOM 619 C CA . PRO A 1 80 ? -11.410 4.471 5.928 1.00 85.94 80 PRO A CA 1
ATOM 620 C C . PRO A 1 80 ? -10.943 4.141 7.346 1.00 85.94 80 PRO A C 1
ATOM 622 O O . PRO A 1 80 ? -11.538 4.589 8.327 1.00 85.94 80 PRO A O 1
ATOM 625 N N . ILE A 1 81 ? -9.862 3.378 7.431 1.00 88.25 81 ILE A N 1
ATOM 626 C CA . ILE A 1 81 ? -9.063 3.219 8.641 1.00 88.25 81 ILE A CA 1
ATOM 627 C C . ILE A 1 81 ? -8.114 4.417 8.717 1.00 88.25 81 ILE A C 1
ATOM 629 O O . ILE A 1 81 ? -7.449 4.765 7.739 1.00 88.25 81 ILE A O 1
ATOM 633 N N . GLU A 1 82 ? -8.056 5.060 9.871 1.00 83.31 82 GLU A N 1
ATOM 634 C CA . GLU A 1 82 ? -7.167 6.185 10.165 1.00 83.31 82 GLU A CA 1
ATOM 635 C C . GLU A 1 82 ? -6.043 5.774 11.121 1.00 83.31 82 GLU A C 1
ATOM 637 O O . GLU A 1 82 ? -4.946 6.335 11.057 1.00 83.31 82 GLU A O 1
ATOM 642 N N . GLN A 1 83 ? -6.286 4.783 11.990 1.00 74.44 83 GLN A N 1
ATOM 643 C CA . GLN A 1 83 ? -5.329 4.372 13.018 1.00 74.44 83 GLN A CA 1
ATOM 644 C C . GLN A 1 83 ? -5.099 2.865 13.030 1.00 74.44 83 GLN A C 1
ATOM 646 O O . GLN A 1 83 ? -6.026 2.070 12.939 1.00 74.44 83 GLN A O 1
ATOM 651 N N . LEU A 1 84 ? -3.838 2.476 13.229 1.00 82.62 84 LEU A N 1
ATOM 652 C CA . LEU A 1 84 ? -3.419 1.076 13.367 1.00 82.62 84 LEU A CA 1
ATOM 653 C C . LEU A 1 84 ? -3.290 0.621 14.829 1.00 82.62 84 LEU A C 1
ATOM 655 O O . LEU A 1 84 ? -2.763 -0.460 15.103 1.00 82.62 84 LEU A O 1
ATOM 659 N N . VAL A 1 85 ? -3.737 1.448 15.778 1.00 75.62 85 VAL A N 1
ATOM 660 C CA . VAL A 1 85 ? -3.697 1.114 17.204 1.00 75.62 85 VAL A CA 1
ATOM 661 C C . VAL A 1 85 ? -4.516 -0.152 17.457 1.00 75.62 85 VAL A C 1
ATOM 663 O O . VAL A 1 85 ? -5.620 -0.320 16.952 1.00 75.62 85 VAL A O 1
ATOM 666 N N . GLY A 1 86 ? -3.922 -1.061 18.222 1.00 71.31 86 GLY A N 1
ATOM 667 C CA . GLY A 1 86 ? -4.385 -2.423 18.457 1.00 71.31 86 GLY A CA 1
ATOM 668 C C . GLY A 1 86 ? -3.493 -3.449 17.760 1.00 71.31 86 GLY A C 1
ATOM 669 O O . GLY A 1 86 ? -3.167 -4.482 18.346 1.00 71.31 86 GLY A O 1
ATOM 670 N N . LEU A 1 87 ? -2.986 -3.149 16.558 1.00 85.25 87 LEU A N 1
ATOM 671 C CA . LEU A 1 87 ? -2.147 -4.100 15.822 1.00 85.25 87 LEU A CA 1
ATOM 672 C C . LEU A 1 87 ? -0.803 -4.382 16.498 1.00 85.25 87 LEU A C 1
ATOM 674 O O . LEU A 1 87 ? -0.235 -5.437 16.238 1.00 85.25 87 LEU A O 1
ATOM 678 N N . GLN A 1 88 ? -0.331 -3.535 17.420 1.00 77.69 88 GLN A N 1
ATOM 679 C CA . GLN A 1 88 ? 0.882 -3.804 18.203 1.00 77.69 88 GLN A CA 1
ATOM 680 C C . GLN A 1 88 ? 0.826 -5.123 18.995 1.00 77.69 88 GLN A C 1
ATOM 682 O O . GLN A 1 88 ? 1.871 -5.668 19.345 1.00 77.69 88 GLN A O 1
ATOM 687 N N . TYR A 1 89 ? -0.375 -5.643 19.278 1.00 77.12 89 TYR A N 1
ATOM 688 C CA . TYR A 1 89 ? -0.569 -6.901 20.005 1.00 77.12 89 TYR A CA 1
ATOM 689 C C . TYR A 1 89 ? -0.566 -8.140 19.089 1.00 77.12 89 TYR A C 1
ATOM 691 O O . TYR A 1 89 ? -0.478 -9.263 19.582 1.00 77.12 89 TYR A O 1
ATOM 699 N N . ALA A 1 90 ? -0.610 -7.962 17.764 1.00 86.69 90 ALA A N 1
ATOM 700 C CA . ALA A 1 90 ? -0.618 -9.040 16.774 1.00 86.69 90 ALA A CA 1
ATOM 701 C C . ALA A 1 90 ? 0.803 -9.543 16.438 1.00 86.69 90 ALA A C 1
ATOM 703 O O . ALA A 1 90 ? 1.218 -9.565 15.279 1.00 86.69 90 ALA A O 1
ATOM 704 N N . ASP A 1 91 ? 1.573 -9.956 17.450 1.00 81.25 91 ASP A N 1
ATOM 705 C CA . ASP A 1 91 ? 3.005 -10.295 17.324 1.00 81.25 91 ASP A CA 1
ATOM 706 C C . ASP A 1 91 ? 3.320 -11.490 16.391 1.00 81.25 91 ASP A C 1
ATOM 708 O O . ASP A 1 91 ? 4.467 -11.666 15.966 1.00 81.25 91 ASP A O 1
ATOM 712 N N . ARG A 1 92 ? 2.304 -12.283 16.022 1.00 87.94 92 ARG A N 1
ATOM 713 C CA . ARG A 1 92 ? 2.383 -13.392 15.053 1.00 87.94 92 ARG A CA 1
ATOM 714 C C . ARG A 1 92 ? 2.067 -12.984 13.612 1.00 87.94 92 ARG A C 1
ATOM 716 O O . ARG A 1 92 ? 2.063 -13.847 12.730 1.00 87.94 92 ARG A O 1
ATOM 723 N N . MET A 1 93 ? 1.790 -11.708 13.352 1.00 94.00 93 MET A N 1
ATOM 724 C CA . MET A 1 93 ? 1.362 -11.245 12.037 1.00 94.00 93 MET A CA 1
ATOM 725 C C . MET A 1 93 ? 2.483 -11.363 10.997 1.00 94.00 93 MET A C 1
ATOM 727 O O . MET A 1 93 ? 3.586 -10.850 11.168 1.00 94.00 93 MET A O 1
ATOM 731 N N . THR A 1 94 ? 2.172 -12.041 9.892 1.00 92.81 94 THR A N 1
ATOM 732 C CA . THR A 1 94 ? 3.089 -12.286 8.764 1.00 92.81 94 THR A CA 1
ATOM 733 C C . THR A 1 94 ? 2.679 -11.540 7.497 1.00 92.81 94 THR A C 1
ATOM 735 O O . THR A 1 94 ? 3.533 -11.272 6.648 1.00 92.81 94 THR A O 1
ATOM 738 N N . ARG A 1 95 ? 1.391 -11.182 7.378 1.00 93.50 95 ARG A N 1
ATOM 739 C CA . ARG A 1 95 ? 0.817 -10.503 6.213 1.00 93.50 95 ARG A CA 1
ATOM 740 C C . ARG A 1 95 ? -0.217 -9.451 6.620 1.00 93.50 95 ARG A C 1
ATOM 742 O O . ARG A 1 95 ? -1.257 -9.807 7.169 1.00 93.50 95 ARG A O 1
ATOM 749 N N . LEU A 1 96 ? 0.034 -8.190 6.287 1.00 97.00 96 LEU A N 1
ATOM 750 C CA . LEU A 1 96 ? -0.883 -7.076 6.536 1.00 97.00 96 LEU A CA 1
ATOM 751 C C . LEU A 1 96 ? -1.174 -6.335 5.228 1.00 97.00 96 LEU A C 1
ATOM 753 O O . LEU A 1 96 ? -0.248 -5.940 4.528 1.00 97.00 96 LEU A O 1
ATOM 757 N N . ASP A 1 97 ? -2.451 -6.162 4.906 1.00 95.56 97 ASP A N 1
ATOM 758 C CA . ASP A 1 97 ? -2.915 -5.289 3.825 1.00 95.56 97 ASP A CA 1
ATOM 759 C C . ASP A 1 97 ? -3.899 -4.283 4.416 1.00 95.56 97 ASP A C 1
ATOM 761 O O . ASP A 1 97 ? -4.951 -4.667 4.922 1.00 95.56 97 ASP A O 1
ATOM 765 N N . VAL A 1 98 ? -3.524 -3.010 4.393 1.00 95.81 98 VAL A N 1
ATOM 766 C CA . VAL A 1 98 ? -4.322 -1.863 4.847 1.00 95.81 98 VAL A CA 1
ATOM 767 C C . VAL A 1 98 ? -4.334 -0.785 3.755 1.00 95.81 98 VAL A C 1
ATOM 769 O O . VAL A 1 98 ? -4.351 0.416 4.037 1.00 95.81 98 VAL A O 1
ATOM 772 N N . SER A 1 99 ? -4.312 -1.212 2.491 1.00 96.06 99 SER A N 1
ATOM 773 C CA . SER A 1 99 ? -4.321 -0.322 1.329 1.00 96.06 99 SER A CA 1
ATOM 774 C C . SER A 1 99 ? -5.628 0.480 1.181 1.00 96.06 99 SER A C 1
ATOM 776 O O . SER A 1 99 ? -6.686 0.097 1.679 1.00 96.06 99 SER A O 1
ATOM 778 N N . SER A 1 100 ? -5.568 1.620 0.490 1.00 95.06 100 SER A N 1
ATOM 779 C CA . SER A 1 100 ? -6.704 2.511 0.216 1.00 95.06 100 SER A CA 1
ATOM 780 C C . SER A 1 100 ? -7.422 3.020 1.476 1.00 95.06 100 SER A C 1
ATOM 782 O O . SER A 1 100 ? -8.649 3.035 1.539 1.00 95.06 100 SER A O 1
ATOM 784 N N . ASN A 1 101 ? -6.657 3.464 2.474 1.00 94.38 101 ASN A N 1
ATOM 785 C CA . ASN A 1 101 ? -7.158 3.984 3.750 1.00 94.38 101 ASN A CA 1
ATOM 786 C C . ASN A 1 101 ? -6.713 5.452 3.971 1.00 94.38 101 ASN A C 1
ATOM 788 O O . ASN A 1 101 ? -6.358 6.160 3.027 1.00 94.38 101 ASN A O 1
ATOM 792 N N . GLN A 1 102 ? -6.811 5.973 5.199 1.00 90.44 102 GLN A N 1
ATOM 793 C CA . GLN A 1 102 ? -6.383 7.335 5.562 1.00 90.44 102 GLN A CA 1
ATOM 794 C C . GLN A 1 102 ? -5.291 7.337 6.645 1.00 90.44 102 GLN A C 1
ATOM 796 O O . GLN A 1 102 ? -5.161 8.302 7.399 1.00 90.44 102 GLN A O 1
ATOM 801 N N . ILE A 1 103 ? -4.488 6.274 6.706 1.00 87.50 103 ILE A N 1
ATOM 802 C CA . ILE A 1 103 ? -3.458 6.077 7.730 1.00 87.50 103 ILE A CA 1
ATOM 803 C C . ILE A 1 103 ? -2.301 7.054 7.504 1.00 87.50 103 ILE A C 1
ATOM 805 O O . ILE A 1 103 ? -1.779 7.165 6.395 1.00 87.50 103 ILE A O 1
ATOM 809 N N . SER A 1 104 ? -1.870 7.734 8.566 1.00 78.44 104 SER A N 1
ATOM 810 C CA . SER A 1 104 ? -0.668 8.581 8.572 1.00 78.44 104 SER A CA 1
ATOM 811 C C . SER A 1 104 ? 0.410 8.101 9.549 1.00 78.44 104 SER A C 1
ATOM 813 O O . SER A 1 104 ? 1.593 8.304 9.281 1.00 78.44 104 SER A O 1
ATOM 815 N N . ASP A 1 105 ? 0.024 7.435 10.646 1.00 73.12 105 ASP A N 1
ATOM 816 C CA . ASP A 1 105 ? 0.938 6.894 11.660 1.00 73.12 105 ASP A CA 1
ATOM 817 C C . ASP A 1 105 ? 1.031 5.362 11.566 1.00 73.12 105 ASP A C 1
ATOM 819 O O . ASP A 1 105 ? 0.080 4.633 11.859 1.00 73.12 105 ASP A O 1
ATOM 823 N N . VAL A 1 106 ? 2.211 4.873 11.178 1.00 84.94 106 VAL A N 1
ATOM 824 C CA . VAL A 1 106 ? 2.545 3.440 11.104 1.00 84.94 106 VAL A CA 1
ATOM 825 C C . VAL A 1 106 ? 3.350 2.945 12.313 1.00 84.94 106 VAL A C 1
ATOM 827 O O . VAL A 1 106 ? 3.770 1.790 12.352 1.00 84.94 106 VAL A O 1
ATOM 830 N N . TYR A 1 107 ? 3.552 3.763 13.348 1.00 75.50 107 TYR A N 1
ATOM 831 C CA . TYR A 1 107 ? 4.247 3.342 14.568 1.00 75.50 107 TYR A CA 1
ATOM 832 C C . TYR A 1 107 ? 3.640 2.107 15.259 1.00 75.50 107 TYR A C 1
ATOM 834 O O . TYR A 1 107 ? 4.424 1.251 15.690 1.00 75.50 107 TYR A O 1
ATOM 842 N N . PRO A 1 108 ? 2.302 1.933 15.337 1.00 81.31 108 PRO A N 1
ATOM 843 C CA . PRO A 1 108 ? 1.707 0.758 15.980 1.00 81.31 108 PRO A CA 1
ATOM 844 C C . PRO A 1 108 ? 2.176 -0.588 15.408 1.00 81.31 108 PRO A C 1
ATOM 846 O O . PRO A 1 108 ? 2.160 -1.589 16.121 1.00 81.31 108 PRO A O 1
ATOM 849 N N . ILE A 1 109 ? 2.642 -0.628 14.154 1.00 86.94 109 ILE A N 1
ATOM 850 C CA . ILE A 1 109 ? 3.120 -1.861 13.509 1.00 86.94 109 ILE A CA 1
ATOM 851 C C . ILE A 1 109 ? 4.645 -2.049 13.564 1.00 86.94 109 ILE A C 1
ATOM 853 O O . ILE A 1 109 ? 5.154 -3.073 13.112 1.00 86.94 109 ILE A O 1
ATOM 857 N N . SER A 1 110 ? 5.389 -1.122 14.172 1.00 80.81 110 SER A N 1
ATOM 858 C CA . SER A 1 110 ? 6.863 -1.171 14.238 1.00 80.81 110 SER A CA 1
ATOM 859 C C . SER A 1 110 ? 7.429 -2.390 14.982 1.00 80.81 110 SER A C 1
ATOM 861 O O . SER A 1 110 ? 8.552 -2.836 14.722 1.00 80.81 110 SER A O 1
ATOM 863 N N . GLY A 1 111 ? 6.643 -2.963 15.899 1.00 72.62 111 GLY A N 1
ATOM 864 C CA . GLY A 1 111 ? 6.980 -4.166 16.664 1.00 72.62 111 GLY A CA 1
ATOM 865 C C . GLY A 1 111 ? 6.702 -5.487 15.940 1.00 72.62 111 GLY A C 1
ATOM 866 O O . GLY A 1 111 ? 7.077 -6.544 16.447 1.00 72.62 111 GLY A O 1
ATOM 867 N N . LEU A 1 112 ? 6.083 -5.466 14.756 1.00 88.38 112 LEU A N 1
ATOM 868 C CA . LEU A 1 112 ? 5.625 -6.669 14.051 1.00 88.38 112 LEU A CA 1
ATOM 869 C C . LEU A 1 112 ? 6.744 -7.342 13.252 1.00 88.38 112 LEU A C 1
ATOM 871 O O . LEU A 1 112 ? 6.675 -7.522 12.038 1.00 88.38 112 LEU A O 1
ATOM 875 N N . LYS A 1 113 ? 7.801 -7.754 13.957 1.00 88.00 113 LYS A N 1
ATOM 876 C CA . LYS A 1 113 ? 9.055 -8.271 13.380 1.00 88.00 113 LYS A CA 1
ATOM 877 C C . LYS A 1 113 ? 8.909 -9.595 12.606 1.00 88.00 113 LYS A C 1
ATOM 879 O O . LYS A 1 113 ? 9.894 -10.076 12.048 1.00 88.00 113 LYS A O 1
ATOM 884 N N . GLN A 1 114 ? 7.715 -10.195 12.577 1.00 91.81 114 GLN A N 1
ATOM 885 C CA . GLN A 1 114 ? 7.392 -11.385 11.778 1.00 91.81 114 GLN A CA 1
ATOM 886 C C . GLN A 1 114 ? 6.795 -11.062 10.398 1.00 91.81 114 GLN A C 1
ATOM 888 O O . GLN A 1 114 ? 6.628 -11.981 9.595 1.00 91.81 114 GLN A O 1
ATOM 893 N N . LEU A 1 115 ? 6.494 -9.791 10.101 1.00 96.06 115 LEU A N 1
ATOM 894 C CA . LEU A 1 115 ? 5.918 -9.387 8.820 1.00 96.06 115 LEU A CA 1
ATOM 895 C C . LEU A 1 115 ? 6.837 -9.747 7.648 1.00 96.06 115 LEU A C 1
ATOM 897 O O . LEU A 1 115 ? 8.027 -9.439 7.645 1.00 96.06 115 LEU A O 1
ATOM 901 N N . THR A 1 116 ? 6.238 -10.376 6.639 1.00 95.19 116 THR A N 1
ATOM 902 C CA . THR A 1 116 ? 6.863 -10.717 5.351 1.00 95.19 116 THR A CA 1
ATOM 903 C C . THR A 1 116 ? 6.199 -9.983 4.186 1.00 95.19 116 THR A C 1
ATOM 905 O O . THR A 1 116 ? 6.846 -9.736 3.174 1.00 95.19 116 THR A O 1
ATOM 908 N N . TYR A 1 117 ? 4.939 -9.575 4.348 1.00 97.19 117 TYR A N 1
ATOM 909 C CA . TYR A 1 117 ? 4.160 -8.831 3.361 1.00 97.19 117 TYR A CA 1
ATOM 910 C C . TYR A 1 117 ? 3.435 -7.671 4.047 1.00 97.19 117 TYR A C 1
ATOM 912 O O . TYR A 1 117 ? 2.712 -7.897 5.025 1.00 97.19 117 TYR A O 1
ATOM 920 N N . LEU A 1 118 ? 3.598 -6.463 3.510 1.00 98.25 118 LEU A N 1
ATOM 921 C CA . LEU A 1 118 ? 2.951 -5.243 3.980 1.00 98.25 118 LEU A CA 1
ATOM 922 C C . LEU A 1 118 ? 2.468 -4.403 2.792 1.00 98.25 118 LEU A C 1
ATOM 924 O O . LEU A 1 118 ? 3.278 -3.930 1.997 1.00 98.25 118 LEU A O 1
ATOM 928 N N . ASP A 1 119 ? 1.156 -4.208 2.693 1.00 97.88 119 ASP A N 1
ATOM 929 C CA . ASP A 1 119 ? 0.543 -3.304 1.719 1.00 97.88 119 ASP A CA 1
ATOM 930 C C . ASP A 1 119 ? -0.080 -2.093 2.423 1.00 97.88 119 ASP A C 1
ATOM 932 O O . ASP A 1 119 ? -0.992 -2.224 3.242 1.00 97.88 119 ASP A O 1
ATOM 936 N N . LEU A 1 120 ? 0.473 -0.923 2.118 1.00 97.88 120 LEU A N 1
ATOM 937 C CA . LEU A 1 120 ? 0.133 0.400 2.638 1.00 97.88 120 LEU A CA 1
ATOM 938 C C . LEU A 1 120 ? -0.251 1.361 1.498 1.00 97.88 120 LEU A C 1
ATOM 940 O O . LEU A 1 120 ? -0.290 2.576 1.708 1.00 97.88 120 LEU A O 1
ATOM 944 N N . THR A 1 121 ? -0.523 0.841 0.298 1.00 97.81 121 THR A N 1
ATOM 945 C CA . THR A 1 121 ? -0.864 1.628 -0.898 1.00 97.81 121 THR A CA 1
ATOM 946 C C . THR A 1 121 ? -2.014 2.604 -0.626 1.00 97.81 121 THR A C 1
ATOM 948 O O . THR A 1 121 ? -2.925 2.277 0.127 1.00 97.81 121 THR A O 1
ATOM 951 N N . ASP A 1 122 ? -1.992 3.791 -1.230 1.00 95.75 122 ASP A N 1
ATOM 952 C CA . ASP A 1 122 ? -3.032 4.824 -1.150 1.00 95.75 122 ASP A CA 1
ATOM 953 C C . ASP A 1 122 ? -3.430 5.196 0.291 1.00 95.75 122 ASP A C 1
ATOM 955 O O . ASP A 1 122 ? -4.585 5.046 0.696 1.00 95.75 122 ASP A O 1
ATOM 959 N N . ASN A 1 123 ? -2.460 5.691 1.063 1.00 95.06 123 ASN A N 1
ATOM 960 C CA . ASN A 1 123 ? -2.638 6.226 2.417 1.00 95.06 123 ASN A CA 1
ATOM 961 C C . ASN A 1 123 ? -2.060 7.661 2.517 1.00 95.06 123 ASN A C 1
ATOM 963 O O . ASN A 1 123 ? -1.898 8.353 1.511 1.00 95.06 123 ASN A O 1
ATOM 967 N N . ARG A 1 124 ? -1.802 8.168 3.731 1.00 90.75 124 ARG A N 1
ATOM 968 C CA . ARG A 1 124 ? -1.227 9.504 4.000 1.00 90.75 124 ARG A CA 1
ATOM 969 C C . ARG A 1 124 ? 0.107 9.413 4.748 1.00 90.75 124 ARG A C 1
ATOM 971 O O . ARG A 1 124 ? 0.404 10.251 5.601 1.00 90.75 124 ARG A O 1
ATOM 978 N N . ILE A 1 125 ? 0.892 8.379 4.461 1.00 85.25 125 ILE A N 1
ATOM 979 C CA . ILE A 1 125 ? 2.131 8.078 5.182 1.00 85.25 125 ILE A CA 1
ATOM 980 C C . ILE A 1 125 ? 3.247 8.982 4.667 1.00 85.25 125 ILE A C 1
ATOM 982 O O . ILE A 1 125 ? 3.530 9.014 3.474 1.00 85.25 125 ILE A O 1
ATOM 986 N N . ALA A 1 126 ? 3.888 9.698 5.586 1.00 76.75 126 ALA A N 1
ATOM 987 C CA . ALA A 1 126 ? 5.047 10.540 5.294 1.00 76.75 126 ALA A CA 1
ATOM 988 C C . ALA A 1 126 ? 6.348 9.982 5.894 1.00 76.75 126 ALA A C 1
ATOM 990 O O . ALA A 1 126 ? 7.413 10.138 5.296 1.00 76.75 126 ALA A O 1
ATOM 991 N N . ASP A 1 127 ? 6.258 9.318 7.053 1.00 73.31 127 ASP A N 1
ATOM 992 C CA . ASP A 1 127 ? 7.390 8.765 7.801 1.00 73.31 127 ASP A CA 1
ATOM 993 C C . ASP A 1 127 ? 7.379 7.232 7.771 1.00 73.31 127 ASP A C 1
ATOM 995 O O . ASP A 1 127 ? 6.468 6.586 8.290 1.00 73.31 127 ASP A O 1
ATOM 999 N N . VAL A 1 128 ? 8.424 6.654 7.183 1.00 85.44 128 VAL A N 1
ATOM 1000 C CA . VAL A 1 128 ? 8.609 5.203 7.037 1.00 85.44 128 VAL A CA 1
ATOM 1001 C C . VAL A 1 128 ? 9.651 4.624 7.996 1.00 85.44 128 VAL A C 1
ATOM 1003 O O . VAL A 1 128 ? 9.891 3.419 7.973 1.00 85.44 128 VAL A O 1
ATOM 1006 N N . ARG A 1 129 ? 10.245 5.423 8.897 1.00 80.50 129 ARG A N 1
ATOM 1007 C CA . ARG A 1 129 ? 11.184 4.917 9.923 1.00 80.50 129 ARG A CA 1
ATOM 1008 C C . ARG A 1 129 ? 10.602 3.803 10.801 1.00 80.50 129 ARG A C 1
ATOM 1010 O O . ARG A 1 129 ? 11.353 2.886 11.132 1.00 80.50 129 ARG A O 1
ATOM 1017 N N . PRO A 1 130 ? 9.302 3.805 11.165 1.00 81.62 130 PRO A N 1
ATOM 1018 C CA . PRO A 1 130 ? 8.737 2.702 11.936 1.00 81.62 130 PRO A CA 1
ATOM 1019 C C . PRO A 1 130 ? 8.697 1.364 11.181 1.00 81.62 130 PRO A C 1
ATOM 1021 O O . PRO A 1 130 ? 8.467 0.333 11.809 1.00 81.62 130 PRO A O 1
ATOM 1024 N N . LEU A 1 131 ? 8.942 1.355 9.864 1.00 88.94 131 LEU A N 1
ATOM 1025 C CA . LEU A 1 131 ? 8.939 0.156 9.021 1.00 88.94 131 LEU A CA 1
ATOM 1026 C C . LEU A 1 131 ? 10.270 -0.618 9.041 1.00 88.94 131 LEU A C 1
ATOM 1028 O O . LEU A 1 131 ? 10.512 -1.421 8.143 1.00 88.94 131 LEU A O 1
ATOM 1032 N N . ASP A 1 132 ? 11.110 -0.434 10.066 1.00 83.81 132 ASP A N 1
ATOM 1033 C CA . ASP A 1 132 ? 12.284 -1.278 10.330 1.00 83.81 132 ASP A CA 1
ATOM 1034 C C . ASP A 1 132 ? 11.858 -2.717 10.699 1.00 83.81 132 ASP A C 1
ATOM 1036 O O . ASP A 1 132 ? 11.763 -3.115 11.868 1.00 83.81 132 ASP A O 1
ATOM 1040 N N . LEU A 1 133 ? 11.501 -3.489 9.673 1.00 92.19 133 LEU A N 1
ATOM 1041 C CA . LEU A 1 133 ? 10.887 -4.809 9.755 1.00 92.19 133 LEU A CA 1
ATOM 1042 C C . LEU A 1 133 ? 11.812 -5.832 9.073 1.00 92.19 133 LEU A C 1
ATOM 1044 O O . LEU A 1 133 ? 11.717 -6.063 7.868 1.00 92.19 133 LEU A O 1
ATOM 1048 N N . PRO A 1 134 ? 12.700 -6.503 9.829 1.00 88.50 134 PRO A N 1
ATOM 1049 C CA . PRO A 1 134 ? 13.862 -7.210 9.277 1.00 88.50 134 PRO A CA 1
ATOM 1050 C C . PRO A 1 134 ? 13.530 -8.489 8.493 1.00 88.50 134 PRO A C 1
ATOM 1052 O O . PRO A 1 134 ? 14.427 -9.118 7.933 1.00 88.50 134 PRO A O 1
ATOM 1055 N N . LYS A 1 135 ? 12.267 -8.931 8.484 1.00 95.69 135 LYS A N 1
ATOM 1056 C CA . LYS A 1 135 ? 11.799 -10.108 7.731 1.00 95.69 135 LYS A CA 1
ATOM 1057 C C . LYS A 1 135 ? 10.961 -9.752 6.501 1.00 95.69 135 LYS A C 1
ATOM 1059 O O . LYS A 1 135 ? 10.512 -10.669 5.811 1.00 95.69 135 LYS A O 1
ATOM 1064 N N . LEU A 1 136 ? 10.752 -8.464 6.236 1.00 97.50 136 LEU A N 1
ATOM 1065 C CA . LEU A 1 136 ? 9.870 -8.011 5.174 1.00 97.50 136 LEU A CA 1
ATOM 1066 C C . LEU A 1 136 ? 10.434 -8.384 3.796 1.00 97.50 136 LEU A C 1
ATOM 1068 O O . LEU A 1 136 ? 11.616 -8.178 3.532 1.00 97.50 136 LEU A O 1
ATOM 1072 N N . ARG A 1 137 ? 9.577 -8.951 2.940 1.00 96.62 137 ARG A N 1
ATOM 1073 C CA . ARG A 1 137 ? 9.894 -9.373 1.565 1.00 96.62 137 ARG A CA 1
ATOM 1074 C C . ARG A 1 137 ? 9.107 -8.589 0.523 1.00 96.62 137 ARG A C 1
ATOM 1076 O O . ARG A 1 137 ? 9.639 -8.296 -0.540 1.00 96.62 137 ARG A O 1
ATOM 1083 N N . HIS A 1 138 ? 7.864 -8.226 0.827 1.00 96.8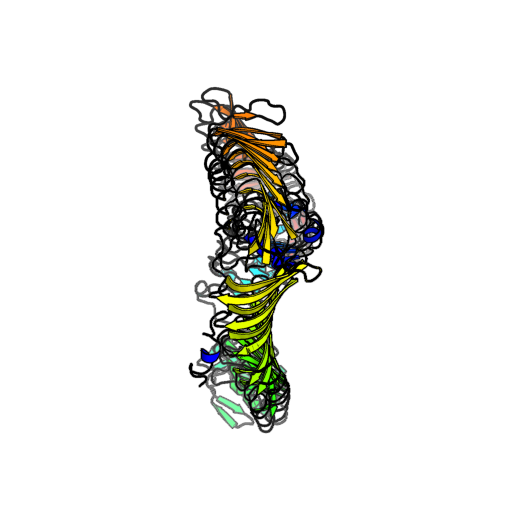1 138 HIS A N 1
ATOM 1084 C CA . HIS A 1 138 ? 7.007 -7.464 -0.077 1.00 96.81 138 HIS A CA 1
ATOM 1085 C C . HIS A 1 138 ? 6.487 -6.214 0.630 1.00 96.81 138 HIS A C 1
ATOM 1087 O O . HIS A 1 138 ? 5.849 -6.327 1.682 1.00 96.81 138 HIS A O 1
ATOM 1093 N N . LEU A 1 139 ? 6.766 -5.047 0.051 1.00 98.50 139 LEU A N 1
ATOM 1094 C CA . LEU A 1 139 ? 6.346 -3.747 0.566 1.00 98.50 139 LEU A CA 1
ATOM 1095 C C . LEU A 1 139 ? 5.697 -2.917 -0.545 1.00 98.50 139 LEU A C 1
ATOM 1097 O O . LEU A 1 139 ? 6.328 -2.620 -1.559 1.00 98.50 139 LEU A O 1
ATOM 1101 N N . PHE A 1 140 ? 4.450 -2.512 -0.330 1.00 98.06 140 PHE A N 1
ATOM 1102 C CA . PHE A 1 140 ? 3.704 -1.656 -1.250 1.00 98.06 140 PHE A CA 1
ATOM 1103 C C . PHE A 1 140 ? 3.319 -0.356 -0.535 1.00 98.06 140 PHE A C 1
ATOM 1105 O O . PHE A 1 140 ? 2.697 -0.379 0.522 1.00 98.06 140 PHE A O 1
ATOM 1112 N N . LEU A 1 141 ? 3.746 0.774 -1.089 1.00 97.69 141 LEU A N 1
ATOM 1113 C CA . LEU A 1 141 ? 3.660 2.131 -0.537 1.00 97.69 141 LEU A CA 1
ATOM 1114 C C . LEU A 1 141 ? 3.184 3.153 -1.580 1.00 97.69 141 LEU A C 1
ATOM 1116 O O . LEU A 1 141 ? 3.201 4.352 -1.305 1.00 97.69 141 LEU A O 1
ATOM 1120 N N . SER A 1 142 ? 2.771 2.708 -2.770 1.00 97.81 142 SER A N 1
ATOM 1121 C CA . SER A 1 142 ? 2.322 3.597 -3.846 1.00 97.81 142 SER A CA 1
ATOM 1122 C C . SER A 1 142 ? 1.237 4.569 -3.361 1.00 97.81 142 SER A C 1
ATOM 1124 O O . SER A 1 142 ? 0.414 4.204 -2.528 1.00 97.81 142 SER A O 1
ATOM 1126 N N . GLY A 1 143 ? 1.245 5.812 -3.842 1.00 93.50 143 GLY A N 1
ATOM 1127 C CA . GLY A 1 143 ? 0.245 6.825 -3.484 1.00 93.50 143 GLY A CA 1
ATOM 1128 C C . GLY A 1 143 ? 0.393 7.448 -2.087 1.00 93.50 143 GLY A C 1
ATOM 1129 O O . GLY A 1 143 ? -0.556 8.063 -1.608 1.00 93.50 143 GLY A O 1
ATOM 1130 N N . ASN A 1 144 ? 1.550 7.311 -1.426 1.00 95.19 144 ASN A N 1
ATOM 1131 C CA . ASN A 1 144 ? 1.842 7.953 -0.135 1.00 95.19 144 ASN A CA 1
ATOM 1132 C C . ASN A 1 144 ? 2.820 9.133 -0.279 1.00 95.19 144 ASN A C 1
ATOM 1134 O O . ASN A 1 144 ? 3.816 8.987 -0.977 1.00 95.19 144 ASN A O 1
ATOM 1138 N N . PRO A 1 145 ? 2.619 10.274 0.405 1.00 86.75 145 PRO A N 1
ATOM 1139 C CA . PRO A 1 145 ? 3.504 11.439 0.308 1.00 86.75 145 PRO A CA 1
ATOM 1140 C C . PRO A 1 145 ? 4.771 11.279 1.171 1.00 86.75 145 PRO A C 1
ATOM 1142 O O . PRO A 1 145 ? 4.922 11.955 2.194 1.00 86.75 145 PRO A O 1
ATOM 1145 N N . LEU A 1 146 ? 5.677 10.378 0.778 1.00 84.06 146 LEU A N 1
ATOM 1146 C CA . LEU A 1 146 ? 6.899 10.096 1.531 1.00 84.06 146 LEU A CA 1
ATOM 1147 C C . LEU A 1 146 ? 7.799 11.336 1.584 1.00 84.06 146 LEU A C 1
ATOM 1149 O O . LEU A 1 146 ? 8.132 11.921 0.557 1.00 84.06 146 LEU A O 1
ATOM 1153 N N . GLN A 1 147 ? 8.226 11.717 2.790 1.00 75.56 147 GLN A N 1
ATOM 1154 C CA . GLN A 1 147 ? 9.212 12.791 2.965 1.00 75.56 147 GLN A CA 1
ATOM 1155 C C . GLN A 1 147 ? 10.639 12.279 2.765 1.00 75.56 147 GLN A C 1
ATOM 1157 O O . GLN A 1 147 ? 11.484 12.980 2.217 1.00 75.56 147 GLN A O 1
ATOM 1162 N N . ASP A 1 148 ? 10.906 11.053 3.220 1.00 74.12 148 ASP A N 1
ATOM 1163 C CA . ASP A 1 148 ? 12.226 10.440 3.162 1.00 74.12 148 ASP A CA 1
ATOM 1164 C C . ASP A 1 148 ? 12.126 8.920 2.943 1.00 74.12 148 ASP A C 1
ATOM 1166 O O . ASP A 1 148 ? 11.736 8.198 3.865 1.00 74.12 148 ASP A O 1
ATOM 1170 N N . PRO A 1 149 ? 12.504 8.405 1.758 1.00 84.62 149 PRO A N 1
ATOM 1171 C CA . PRO A 1 149 ? 12.478 6.973 1.480 1.00 84.62 149 PRO A CA 1
ATOM 1172 C C . PRO A 1 149 ? 13.712 6.219 2.004 1.00 84.62 149 PRO A C 1
ATOM 1174 O O . PRO A 1 149 ? 13.709 4.992 2.003 1.00 84.62 149 PRO A O 1
ATOM 1177 N N . THR A 1 150 ? 14.761 6.899 2.486 1.00 83.75 150 THR A N 1
ATOM 1178 C CA . THR A 1 150 ? 16.040 6.251 2.842 1.00 83.75 150 THR A CA 1
ATOM 1179 C C . THR A 1 150 ? 15.966 5.140 3.898 1.00 83.75 150 THR A C 1
ATOM 1181 O O . THR A 1 150 ? 16.738 4.184 3.789 1.00 83.75 150 THR A O 1
ATOM 1184 N N . PRO A 1 151 ? 15.046 5.152 4.888 1.00 85.38 151 PRO A N 1
ATOM 1185 C CA . PRO A 1 151 ? 14.891 4.011 5.791 1.00 85.38 151 PRO A CA 1
ATOM 1186 C C . PRO A 1 151 ? 14.510 2.708 5.070 1.00 85.38 151 PRO A C 1
ATOM 1188 O O . PRO A 1 151 ? 14.865 1.631 5.550 1.00 85.38 151 PRO A O 1
ATOM 1191 N N . LEU A 1 152 ? 13.836 2.790 3.915 1.00 91.00 152 LEU A N 1
ATOM 1192 C CA . LEU A 1 152 ? 13.412 1.623 3.133 1.00 91.00 152 LEU A CA 1
ATOM 1193 C C . LEU A 1 152 ? 14.603 0.859 2.547 1.00 91.00 152 LEU A C 1
ATOM 1195 O O . LEU A 1 152 ? 14.550 -0.363 2.425 1.00 91.00 152 LEU A O 1
ATOM 1199 N N . TRP A 1 153 ? 15.705 1.551 2.252 1.00 91.75 153 TRP A N 1
ATOM 1200 C CA . TRP A 1 153 ? 16.916 0.958 1.674 1.00 91.75 153 TRP A CA 1
ATOM 1201 C C . TRP A 1 153 ? 17.657 0.039 2.655 1.00 91.75 153 TRP A C 1
ATOM 1203 O O . TRP A 1 153 ? 18.525 -0.736 2.271 1.00 91.75 153 TRP A O 1
ATOM 1213 N N . LYS A 1 154 ? 17.302 0.060 3.943 1.00 90.25 154 LYS A N 1
ATOM 1214 C CA . LYS A 1 154 ? 17.873 -0.851 4.949 1.00 90.25 154 LYS A CA 1
ATOM 1215 C C . LYS A 1 154 ? 17.188 -2.220 4.969 1.00 90.25 154 LYS A C 1
ATOM 1217 O O . LYS A 1 154 ? 17.669 -3.139 5.630 1.00 90.25 154 LYS A O 1
ATOM 1222 N N . LEU A 1 155 ? 16.080 -2.379 4.244 1.00 95.19 155 LEU A N 1
ATOM 1223 C CA . LEU A 1 155 ? 15.282 -3.603 4.204 1.00 95.19 155 LEU A CA 1
ATOM 1224 C C . LEU A 1 155 ? 15.839 -4.594 3.169 1.00 95.19 155 LEU A C 1
ATOM 1226 O O . LEU A 1 155 ? 15.154 -4.995 2.234 1.00 95.19 155 LEU A O 1
ATOM 1230 N N . THR A 1 156 ? 17.087 -5.027 3.352 1.00 95.38 156 THR A N 1
ATOM 1231 C CA . THR A 1 156 ? 17.868 -5.816 2.371 1.00 95.38 156 THR A CA 1
ATOM 1232 C C . THR A 1 156 ? 17.297 -7.197 2.022 1.00 95.38 156 THR A C 1
ATOM 1234 O O . THR A 1 156 ? 17.818 -7.884 1.149 1.00 95.38 156 THR A O 1
ATOM 1237 N N . ARG A 1 157 ? 16.212 -7.624 2.682 1.00 96.19 157 ARG A N 1
ATOM 1238 C CA . ARG A 1 157 ? 15.472 -8.859 2.367 1.00 96.19 157 ARG A CA 1
ATOM 1239 C C . ARG A 1 157 ? 14.277 -8.652 1.434 1.00 96.19 157 ARG A C 1
ATOM 1241 O O . ARG A 1 157 ? 13.562 -9.621 1.175 1.00 96.19 157 ARG A O 1
ATOM 1248 N N . LEU A 1 158 ? 14.035 -7.427 0.968 1.00 97.69 158 LEU A N 1
ATOM 1249 C CA . LEU A 1 158 ? 12.952 -7.143 0.034 1.00 97.69 158 LEU A CA 1
ATOM 1250 C C . LEU A 1 158 ? 13.165 -7.866 -1.301 1.00 97.69 158 LEU A C 1
ATOM 1252 O O . LEU A 1 158 ? 14.215 -7.771 -1.923 1.00 97.69 158 LEU A O 1
ATOM 1256 N N . GLU A 1 159 ? 12.113 -8.547 -1.743 1.00 97.44 159 GLU A N 1
ATOM 1257 C CA . GLU A 1 159 ? 11.969 -9.182 -3.054 1.00 97.44 159 GLU A CA 1
ATOM 1258 C C . GLU A 1 159 ? 11.041 -8.348 -3.958 1.00 97.44 159 GLU A C 1
ATOM 1260 O O . GLU A 1 159 ? 11.106 -8.432 -5.185 1.00 97.44 159 GLU A O 1
ATOM 1265 N N . SER A 1 160 ? 10.151 -7.534 -3.375 1.00 97.19 160 SER A N 1
ATOM 1266 C CA . SER A 1 160 ? 9.231 -6.662 -4.115 1.00 97.19 160 SER A CA 1
ATOM 1267 C C . SER A 1 160 ? 9.012 -5.328 -3.408 1.00 97.19 160 SER A C 1
ATOM 1269 O O . SER A 1 160 ? 8.641 -5.306 -2.232 1.00 97.19 160 SER A O 1
ATOM 1271 N N . LEU A 1 161 ? 9.171 -4.231 -4.151 1.00 98.31 161 LEU A N 1
ATOM 1272 C CA . LEU A 1 161 ? 8.893 -2.872 -3.695 1.00 98.31 161 LEU A CA 1
ATOM 1273 C C . LEU A 1 161 ? 8.040 -2.124 -4.728 1.00 98.31 161 LEU A C 1
ATOM 1275 O O . LEU A 1 161 ? 8.433 -2.006 -5.887 1.00 98.31 161 LEU A O 1
ATOM 1279 N N . ALA A 1 162 ? 6.904 -1.573 -4.299 1.00 98.12 162 ALA A N 1
ATOM 1280 C CA . ALA A 1 162 ? 6.161 -0.580 -5.075 1.00 98.12 162 ALA A CA 1
ATOM 1281 C C . ALA A 1 162 ? 6.038 0.719 -4.281 1.00 98.12 162 ALA A C 1
ATOM 1283 O O . ALA A 1 162 ? 5.511 0.711 -3.173 1.00 98.12 162 ALA A O 1
ATOM 1284 N N . ALA A 1 163 ? 6.489 1.831 -4.847 1.00 96.94 163 ALA A N 1
ATOM 1285 C CA . ALA A 1 163 ? 6.371 3.164 -4.263 1.00 96.94 163 ALA A CA 1
ATOM 1286 C C . ALA A 1 163 ? 6.056 4.191 -5.363 1.00 96.94 163 ALA A C 1
ATOM 1288 O O . ALA A 1 163 ? 6.695 5.237 -5.474 1.00 96.94 163 ALA A O 1
ATOM 1289 N N . SER A 1 164 ? 5.087 3.867 -6.222 1.00 97.69 164 SER A N 1
ATOM 1290 C CA . SER A 1 164 ? 4.673 4.747 -7.314 1.00 97.69 164 SER A CA 1
ATOM 1291 C C . SER A 1 164 ? 4.019 6.025 -6.777 1.00 97.69 164 SER A C 1
ATOM 1293 O O . SER A 1 164 ? 3.211 5.965 -5.852 1.00 97.69 164 SER A O 1
ATOM 1295 N N . GLY A 1 165 ? 4.358 7.180 -7.355 1.00 94.81 165 GLY A N 1
ATOM 1296 C CA . GLY A 1 165 ? 3.772 8.472 -6.992 1.00 94.81 165 GLY A CA 1
ATOM 1297 C C . GLY A 1 165 ? 4.025 8.859 -5.536 1.00 94.81 165 GLY A C 1
ATOM 1298 O O . GLY A 1 165 ? 3.164 9.475 -4.912 1.00 94.81 165 GLY A O 1
ATOM 1299 N N . ALA A 1 166 ? 5.173 8.454 -4.988 1.00 92.88 166 ALA A N 1
ATOM 1300 C CA . ALA A 1 166 ? 5.488 8.606 -3.575 1.00 92.88 166 ALA A CA 1
ATOM 1301 C C . ALA A 1 166 ? 6.268 9.891 -3.236 1.00 92.88 166 ALA A C 1
ATOM 1303 O O . ALA A 1 166 ? 6.592 10.130 -2.077 1.00 92.88 166 ALA A O 1
ATOM 1304 N N . GLY A 1 167 ? 6.589 10.714 -4.241 1.00 87.00 167 GLY A N 1
ATOM 1305 C CA . GLY A 1 167 ? 7.402 11.925 -4.074 1.00 87.00 167 GLY A CA 1
ATOM 1306 C C . GLY A 1 167 ? 8.908 11.655 -3.980 1.00 87.00 167 GLY A C 1
ATOM 1307 O O . GLY A 1 167 ? 9.657 12.505 -3.507 1.00 87.00 167 GLY A O 1
ATOM 1308 N N . ILE A 1 168 ? 9.370 10.484 -4.427 1.00 90.75 168 ILE A N 1
ATOM 1309 C CA . ILE A 1 168 ? 10.778 10.079 -4.352 1.00 90.75 168 ILE A CA 1
ATOM 1310 C C . ILE A 1 168 ? 11.591 10.837 -5.410 1.00 90.75 168 ILE A C 1
ATOM 1312 O O . ILE A 1 168 ? 11.448 10.592 -6.602 1.00 90.75 168 ILE A O 1
ATOM 1316 N N . GLY A 1 169 ? 12.455 11.759 -4.984 1.00 82.50 169 GLY A N 1
ATOM 1317 C CA . GLY A 1 169 ? 13.357 12.494 -5.887 1.00 82.50 169 GLY A CA 1
ATOM 1318 C C . GLY A 1 169 ? 14.745 11.866 -6.054 1.00 82.50 169 GLY A C 1
ATOM 1319 O O . GLY A 1 169 ? 15.416 12.125 -7.045 1.00 82.50 169 GLY A O 1
ATOM 1320 N N . SER A 1 170 ? 15.180 11.037 -5.101 1.00 85.94 170 SER A N 1
ATOM 1321 C CA . SER A 1 170 ? 16.463 10.329 -5.143 1.00 85.94 170 SER A CA 1
ATOM 1322 C C . SER A 1 170 ? 16.296 8.882 -4.683 1.00 85.94 170 SER A C 1
ATOM 1324 O O . SER A 1 170 ? 15.490 8.576 -3.801 1.00 85.94 170 SER A O 1
ATOM 1326 N N . VAL A 1 171 ? 17.081 8.004 -5.302 1.00 94.00 171 VAL A N 1
ATOM 1327 C CA . VAL A 1 171 ? 17.178 6.568 -5.016 1.00 94.00 171 VAL A CA 1
ATOM 1328 C C . VAL A 1 171 ? 18.561 6.195 -4.473 1.00 94.00 171 VAL A C 1
ATOM 1330 O O . VAL A 1 171 ? 18.932 5.026 -4.495 1.00 94.00 171 VAL A O 1
ATOM 1333 N N . ASP A 1 172 ? 19.332 7.167 -3.986 1.00 90.44 172 ASP A N 1
ATOM 1334 C CA . ASP A 1 172 ? 20.655 6.909 -3.413 1.00 90.44 172 ASP A CA 1
ATOM 1335 C C . ASP A 1 172 ? 20.526 5.976 -2.198 1.00 90.44 172 ASP A C 1
ATOM 1337 O O . ASP A 1 172 ? 19.710 6.197 -1.294 1.00 90.44 172 ASP A O 1
ATOM 1341 N N . GLY A 1 173 ? 21.302 4.894 -2.208 1.00 91.81 173 GLY A N 1
ATOM 1342 C CA . GLY A 1 173 ? 21.249 3.800 -1.248 1.00 91.81 173 GLY A CA 1
ATOM 1343 C C . GLY A 1 173 ? 20.377 2.619 -1.679 1.00 91.81 173 GLY A C 1
ATOM 1344 O O . GLY A 1 173 ? 20.499 1.562 -1.064 1.00 91.81 173 GLY A O 1
ATOM 1345 N N . ILE A 1 174 ? 19.530 2.729 -2.717 1.00 96.75 174 ILE A N 1
ATOM 1346 C CA . ILE A 1 174 ? 18.641 1.621 -3.128 1.00 96.75 174 ILE A CA 1
ATOM 1347 C C . ILE A 1 174 ? 19.423 0.374 -3.560 1.00 96.75 174 ILE A C 1
ATOM 1349 O O . ILE A 1 174 ? 18.896 -0.732 -3.457 1.00 96.75 174 ILE A O 1
ATOM 1353 N N . GLY A 1 175 ? 20.679 0.532 -4.003 1.00 96.38 175 GLY A N 1
ATOM 1354 C CA . GLY A 1 175 ? 21.530 -0.568 -4.464 1.00 96.38 175 GLY A CA 1
ATOM 1355 C C . GLY A 1 175 ? 21.807 -1.644 -3.406 1.00 96.38 175 GLY A C 1
ATOM 1356 O O . GLY A 1 175 ? 22.189 -2.753 -3.763 1.00 96.38 175 GLY A O 1
ATOM 1357 N N . SER A 1 176 ? 21.565 -1.361 -2.122 1.00 96.62 176 SER A N 1
ATOM 1358 C CA . SER A 1 176 ? 21.638 -2.341 -1.027 1.00 96.62 176 SER A CA 1
ATOM 1359 C C . SER A 1 176 ? 20.559 -3.433 -1.091 1.00 96.62 176 SER A C 1
ATOM 1361 O O . SER A 1 176 ? 20.665 -4.450 -0.399 1.00 96.62 176 SER A O 1
ATOM 1363 N N . LEU A 1 177 ? 19.496 -3.237 -1.880 1.00 97.12 177 LEU A N 1
ATOM 1364 C CA . LEU A 1 177 ? 18.375 -4.167 -2.018 1.00 97.12 177 LEU A CA 1
ATOM 1365 C C . LEU A 1 177 ? 18.673 -5.267 -3.053 1.00 97.12 177 LEU A C 1
ATOM 1367 O O . LEU A 1 177 ? 17.879 -5.520 -3.954 1.00 97.12 177 LEU A O 1
ATOM 1371 N N . GLU A 1 178 ? 19.816 -5.942 -2.930 1.00 92.81 178 GLU A N 1
ATOM 1372 C CA . GLU A 1 178 ? 20.328 -6.903 -3.926 1.00 92.81 178 GLU A CA 1
ATOM 1373 C C . GLU A 1 178 ? 19.363 -8.069 -4.237 1.00 92.81 178 GLU A C 1
ATOM 1375 O O . GLU A 1 178 ? 19.421 -8.657 -5.316 1.00 92.81 178 GLU A O 1
ATOM 1380 N N . GLY A 1 179 ? 18.458 -8.402 -3.307 1.00 92.06 179 GLY A N 1
ATOM 1381 C CA . GLY A 1 179 ? 17.446 -9.455 -3.462 1.00 92.06 179 GLY A CA 1
ATOM 1382 C C . GLY A 1 179 ? 16.181 -9.051 -4.232 1.00 92.06 179 GLY A C 1
ATOM 1383 O O . GLY A 1 179 ? 15.271 -9.873 -4.372 1.00 92.06 179 GLY A O 1
ATOM 1384 N N . LEU A 1 180 ? 16.087 -7.806 -4.705 1.00 97.38 180 LEU A N 1
ATOM 1385 C CA . LEU A 1 180 ? 14.869 -7.271 -5.305 1.00 97.38 180 LEU A CA 1
ATOM 1386 C C . LEU A 1 180 ? 14.601 -7.879 -6.693 1.00 97.38 180 LEU A C 1
ATOM 1388 O O . LEU A 1 180 ? 15.445 -7.839 -7.582 1.00 97.38 180 LEU A O 1
ATOM 1392 N N . LEU A 1 181 ? 13.390 -8.405 -6.897 1.00 96.81 181 LEU A N 1
ATOM 1393 C CA . LEU A 1 181 ? 12.935 -8.986 -8.168 1.00 96.81 181 LEU A CA 1
ATOM 1394 C C . LEU A 1 181 ? 11.934 -8.079 -8.896 1.00 96.81 181 LEU A C 1
ATOM 1396 O O . LEU A 1 181 ? 11.861 -8.096 -10.127 1.00 96.81 181 LEU A O 1
ATOM 1400 N N . PHE A 1 182 ? 11.157 -7.305 -8.136 1.00 97.62 182 PHE A N 1
ATOM 1401 C CA . PHE A 1 182 ? 10.137 -6.382 -8.631 1.00 97.62 182 PHE A CA 1
ATOM 1402 C C . PHE A 1 182 ? 10.337 -4.988 -8.029 1.00 97.62 182 PHE A C 1
ATOM 1404 O O . PHE A 1 182 ? 10.351 -4.844 -6.803 1.00 97.62 182 PHE A O 1
ATOM 1411 N N . LEU A 1 183 ? 10.426 -3.975 -8.893 1.00 98.56 183 LEU A N 1
ATOM 1412 C CA . LEU A 1 183 ? 10.516 -2.569 -8.508 1.00 98.56 183 LEU A CA 1
ATOM 1413 C C . LEU A 1 183 ? 9.537 -1.717 -9.321 1.00 98.56 183 LEU A C 1
ATOM 1415 O O . LEU A 1 183 ? 9.598 -1.687 -10.552 1.00 98.56 183 LEU A O 1
ATOM 1419 N N . ASP A 1 184 ? 8.671 -0.981 -8.628 1.00 98.56 184 ASP A N 1
ATOM 1420 C CA . ASP A 1 184 ? 7.819 0.047 -9.225 1.00 98.56 184 ASP A CA 1
ATOM 1421 C C . ASP A 1 184 ? 8.052 1.404 -8.559 1.00 98.56 184 ASP A C 1
ATOM 1423 O O . ASP A 1 184 ? 7.698 1.610 -7.396 1.00 98.56 184 ASP A O 1
ATOM 1427 N N . LEU A 1 185 ? 8.638 2.330 -9.317 1.00 98.44 185 LEU A N 1
ATOM 1428 C CA . LEU A 1 185 ? 8.868 3.721 -8.924 1.00 98.44 185 LEU A CA 1
ATOM 1429 C C . LEU A 1 185 ? 8.171 4.695 -9.881 1.00 98.44 185 LEU A C 1
ATOM 1431 O O . LEU A 1 185 ? 8.556 5.861 -9.959 1.00 98.44 185 LEU A O 1
ATOM 1435 N N . SER A 1 186 ? 7.139 4.249 -10.596 1.00 98.56 186 SER A N 1
ATOM 1436 C CA . SER A 1 186 ? 6.423 5.079 -11.569 1.00 98.56 186 SER A CA 1
ATOM 1437 C C . SER A 1 186 ? 5.896 6.379 -10.939 1.00 98.56 186 SER A C 1
ATOM 1439 O O . SER A 1 186 ? 5.422 6.368 -9.806 1.00 98.56 186 SER A O 1
ATOM 1441 N N . GLY A 1 187 ? 5.922 7.505 -11.649 1.00 96.56 187 GLY A N 1
ATOM 1442 C CA . GLY A 1 187 ? 5.384 8.785 -11.172 1.00 96.56 187 GLY A CA 1
ATOM 1443 C C . GLY A 1 187 ? 6.247 9.506 -10.129 1.00 96.56 187 GLY A C 1
ATOM 1444 O O . GLY A 1 187 ? 5.742 10.385 -9.435 1.00 96.56 187 GLY A O 1
ATOM 1445 N N . ASN A 1 188 ? 7.521 9.134 -9.992 1.00 96.81 188 ASN A N 1
ATOM 1446 C CA . ASN A 1 188 ? 8.499 9.805 -9.132 1.00 96.81 188 ASN A CA 1
ATOM 1447 C C . ASN A 1 188 ? 9.511 10.599 -9.983 1.00 96.81 188 ASN A C 1
ATOM 1449 O O . ASN A 1 188 ? 9.975 10.067 -10.989 1.00 96.81 188 ASN A O 1
ATOM 1453 N N . PRO A 1 189 ? 9.884 11.844 -9.631 1.00 92.75 189 PRO A N 1
ATOM 1454 C CA . PRO A 1 189 ? 10.713 12.713 -10.478 1.00 92.75 189 PRO A CA 1
ATOM 1455 C C . PRO A 1 189 ? 12.216 12.362 -10.422 1.00 92.75 189 PRO A C 1
ATOM 1457 O O . PRO A 1 189 ? 13.024 13.163 -9.963 1.00 92.75 189 PRO A O 1
ATOM 1460 N N . LEU A 1 190 ? 12.597 11.168 -10.884 1.00 94.88 190 LEU A N 1
ATOM 1461 C CA . LEU A 1 190 ? 13.959 10.632 -10.745 1.00 94.88 190 LEU A CA 1
ATOM 1462 C C . LEU A 1 190 ? 14.983 11.266 -11.700 1.00 94.88 190 LEU A C 1
ATOM 1464 O O . LEU A 1 190 ? 16.135 11.470 -11.323 1.00 94.88 190 LEU A O 1
ATOM 1468 N N . GLY A 1 191 ? 14.603 11.536 -12.953 1.00 92.38 191 GLY A N 1
ATOM 1469 C CA . GLY A 1 191 ? 15.478 12.127 -13.980 1.00 92.38 191 GLY A CA 1
ATOM 1470 C C . GLY A 1 191 ? 16.583 11.209 -14.533 1.00 92.38 191 GLY A C 1
ATOM 1471 O O . GLY A 1 191 ? 16.885 11.275 -15.722 1.00 92.38 191 GLY A O 1
ATOM 1472 N N . LYS A 1 192 ? 17.146 10.311 -13.715 1.00 95.06 192 LYS A N 1
ATOM 1473 C CA . LYS A 1 192 ? 18.177 9.322 -14.083 1.00 95.06 192 LYS A CA 1
ATOM 1474 C C . LYS A 1 192 ? 17.966 7.984 -13.363 1.00 95.06 192 LYS A C 1
ATOM 1476 O O . LYS A 1 192 ? 17.305 7.939 -12.329 1.00 95.06 192 LYS A O 1
ATOM 1481 N N . LEU A 1 193 ? 18.555 6.901 -13.883 1.00 95.38 193 LEU A N 1
ATOM 1482 C CA . LEU A 1 193 ? 18.468 5.565 -13.267 1.00 95.38 193 LEU A CA 1
ATOM 1483 C C . LEU A 1 193 ? 19.209 5.475 -11.919 1.00 95.38 193 LEU A C 1
ATOM 1485 O O . LEU A 1 193 ? 18.740 4.805 -11.002 1.00 95.38 193 LEU A O 1
ATOM 1489 N N . GLY A 1 194 ? 20.356 6.150 -11.780 1.00 94.81 194 GLY A N 1
ATOM 1490 C CA . GLY A 1 194 ? 21.137 6.158 -10.538 1.00 94.81 194 GLY A CA 1
ATOM 1491 C C . GLY A 1 194 ? 21.502 4.750 -10.048 1.00 94.81 194 GLY A C 1
ATOM 1492 O O . GLY A 1 194 ? 21.858 3.871 -10.835 1.00 94.81 194 GLY A O 1
ATOM 1493 N N . GLU A 1 195 ? 21.385 4.517 -8.741 1.00 97.25 195 GLU A N 1
ATOM 1494 C CA . GLU A 1 195 ? 21.722 3.229 -8.122 1.00 97.25 195 GLU A CA 1
ATOM 1495 C C . GLU A 1 195 ? 20.754 2.078 -8.437 1.00 97.25 195 GLU A C 1
ATOM 1497 O O . GLU A 1 195 ? 21.055 0.935 -8.095 1.00 97.25 195 GLU A O 1
ATOM 1502 N N . ILE A 1 196 ? 19.643 2.321 -9.149 1.00 97.69 196 ILE A N 1
ATOM 1503 C CA . ILE A 1 196 ? 18.783 1.236 -9.663 1.00 97.69 196 ILE A CA 1
ATOM 1504 C C . ILE A 1 196 ? 19.607 0.271 -10.527 1.00 97.69 196 ILE A C 1
ATOM 1506 O O . ILE A 1 196 ? 19.360 -0.930 -10.516 1.00 97.69 196 ILE A O 1
ATOM 1510 N N . THR A 1 197 ? 20.636 0.778 -11.213 1.00 96.31 197 THR A N 1
ATOM 1511 C CA . THR A 1 197 ? 21.577 -0.001 -12.037 1.00 96.31 197 THR A CA 1
ATOM 1512 C C . THR A 1 197 ? 22.352 -1.073 -11.261 1.00 96.31 197 THR A C 1
ATOM 1514 O O . THR A 1 197 ? 22.811 -2.043 -11.860 1.00 96.31 197 THR A O 1
ATOM 1517 N N . LYS A 1 198 ? 22.458 -0.957 -9.928 1.00 97.19 198 LYS A N 1
ATOM 1518 C CA . LYS A 1 198 ? 23.117 -1.950 -9.060 1.00 97.19 198 LYS A CA 1
ATOM 1519 C C . LYS A 1 198 ? 22.230 -3.171 -8.769 1.00 97.19 198 LYS A C 1
ATOM 1521 O O . LYS A 1 198 ? 22.721 -4.185 -8.279 1.00 97.19 198 LYS A O 1
ATOM 1526 N N . LEU A 1 199 ? 20.935 -3.111 -9.084 1.00 97.44 199 LEU A N 1
ATOM 1527 C CA . LEU A 1 199 ? 19.951 -4.146 -8.756 1.00 97.44 199 LEU A CA 1
ATOM 1528 C C . LEU A 1 199 ? 19.919 -5.278 -9.797 1.00 97.44 199 LEU A C 1
ATOM 1530 O O . LEU A 1 199 ? 18.895 -5.535 -10.429 1.00 97.44 199 LEU A O 1
ATOM 1534 N N . ALA A 1 200 ? 21.044 -5.976 -9.969 1.00 93.81 200 ALA A N 1
ATOM 1535 C CA . ALA A 1 200 ? 21.247 -6.961 -11.040 1.00 93.81 200 ALA A CA 1
ATOM 1536 C C . ALA A 1 200 ? 20.206 -8.104 -11.086 1.00 93.81 200 ALA A C 1
ATOM 1538 O O . ALA A 1 200 ? 20.016 -8.716 -12.136 1.00 93.81 200 ALA A O 1
ATOM 1539 N N . GLY A 1 201 ? 19.529 -8.394 -9.966 1.00 94.50 201 GLY A N 1
ATOM 1540 C CA . GLY A 1 201 ? 18.491 -9.426 -9.857 1.00 94.50 201 GLY A CA 1
ATOM 1541 C C . GLY A 1 201 ? 17.083 -9.009 -10.308 1.00 94.50 201 GLY A C 1
ATOM 1542 O O . GLY A 1 201 ? 16.202 -9.871 -10.390 1.00 94.50 201 GLY A O 1
ATOM 1543 N N . VAL A 1 202 ? 16.845 -7.725 -10.604 1.00 98.12 202 VAL A N 1
ATOM 1544 C CA . VAL A 1 202 ? 15.505 -7.217 -10.939 1.00 98.12 202 VAL A CA 1
ATOM 1545 C C . VAL A 1 202 ? 15.013 -7.809 -12.258 1.00 98.12 202 VAL A C 1
ATOM 1547 O O . VAL A 1 202 ? 15.669 -7.728 -13.292 1.00 98.12 202 VAL A O 1
ATOM 1550 N N . GLN A 1 203 ? 13.805 -8.376 -12.225 1.00 97.38 203 GLN A N 1
ATOM 1551 C CA . GLN A 1 203 ? 13.152 -8.992 -13.385 1.00 97.38 203 GLN A CA 1
ATOM 1552 C C . GLN A 1 203 ? 12.023 -8.128 -13.945 1.00 97.38 203 GLN A C 1
ATOM 1554 O O . GLN A 1 203 ? 11.708 -8.211 -15.134 1.00 97.38 203 GLN A O 1
ATOM 1559 N N . GLN A 1 204 ? 11.390 -7.324 -13.092 1.00 97.50 204 GLN A N 1
ATOM 1560 C CA . GLN A 1 204 ? 10.317 -6.416 -13.475 1.00 97.50 204 GLN A CA 1
ATOM 1561 C C . GLN A 1 204 ? 10.613 -5.020 -12.944 1.00 97.50 204 GLN A C 1
ATOM 1563 O O . GLN A 1 204 ? 10.697 -4.823 -11.729 1.00 97.50 204 GLN A O 1
ATOM 1568 N N . LEU A 1 205 ? 10.729 -4.064 -13.862 1.00 98.56 205 LEU A N 1
ATOM 1569 C CA . LEU A 1 205 ? 11.031 -2.676 -13.548 1.00 98.56 205 LEU A CA 1
ATOM 1570 C C . LEU A 1 205 ? 9.987 -1.756 -14.176 1.00 98.56 205 LEU A C 1
ATOM 1572 O O . LEU A 1 205 ? 9.764 -1.776 -15.389 1.00 98.56 205 LEU A O 1
ATOM 1576 N N . LYS A 1 206 ? 9.343 -0.947 -13.336 1.00 98.56 206 LYS A N 1
ATOM 1577 C CA . LYS A 1 206 ? 8.357 0.047 -13.759 1.00 98.56 206 LYS A CA 1
ATOM 1578 C C . LYS A 1 206 ? 8.814 1.442 -13.364 1.00 98.56 206 LYS A C 1
ATOM 1580 O O . LYS A 1 206 ? 8.984 1.749 -12.184 1.00 98.56 206 LYS A O 1
ATOM 1585 N N . LEU A 1 207 ? 9.004 2.269 -14.381 1.00 98.38 207 LEU A N 1
ATOM 1586 C CA . LEU A 1 207 ? 9.519 3.630 -14.310 1.00 98.38 207 LEU A CA 1
ATOM 1587 C C . LEU A 1 207 ? 8.678 4.543 -15.208 1.00 98.38 207 LEU A C 1
ATOM 1589 O O . LEU A 1 207 ? 9.193 5.437 -15.872 1.00 98.38 207 LEU A O 1
ATOM 1593 N N . ARG A 1 208 ? 7.361 4.317 -15.273 1.00 98.38 208 ARG A N 1
ATOM 1594 C CA . ARG A 1 208 ? 6.471 5.183 -16.052 1.00 98.38 208 ARG A CA 1
ATOM 1595 C C . ARG A 1 208 ? 6.482 6.590 -15.457 1.00 98.38 208 ARG A C 1
ATOM 1597 O O . ARG A 1 208 ? 6.313 6.730 -14.250 1.00 98.38 208 ARG A O 1
ATOM 1604 N N . HIS A 1 209 ? 6.580 7.628 -16.283 1.00 97.81 209 HIS A N 1
ATOM 1605 C CA . HIS A 1 209 ? 6.499 9.023 -15.841 1.00 97.81 209 HIS A CA 1
ATOM 1606 C C . HIS A 1 209 ? 7.519 9.401 -14.754 1.00 97.81 209 HIS A C 1
ATOM 1608 O O . HIS A 1 209 ? 7.162 9.974 -13.724 1.00 97.81 209 HIS A O 1
ATOM 1614 N N . THR A 1 210 ? 8.796 9.077 -14.975 1.00 98.06 210 THR A N 1
ATOM 1615 C CA . THR A 1 210 ? 9.891 9.373 -14.033 1.00 98.06 210 THR A CA 1
ATOM 1616 C C . THR A 1 210 ? 10.887 10.422 -14.526 1.00 98.06 210 THR A C 1
ATOM 1618 O O . THR A 1 210 ? 11.922 10.640 -13.899 1.00 98.06 210 THR A O 1
ATOM 1621 N N . GLN A 1 211 ? 10.570 11.101 -15.634 1.00 96.56 211 GLN A N 1
ATOM 1622 C CA . GLN A 1 211 ? 11.407 12.131 -16.265 1.00 96.56 211 GLN A CA 1
ATOM 1623 C C . GLN A 1 211 ? 12.758 11.615 -16.798 1.00 96.56 211 GLN A C 1
ATOM 1625 O O . GLN A 1 211 ? 13.672 12.414 -16.983 1.00 96.56 211 GLN A O 1
ATOM 1630 N N . LEU A 1 212 ? 12.891 10.309 -17.051 1.00 96.81 212 LEU A N 1
ATOM 1631 C CA . LEU A 1 212 ? 14.128 9.706 -17.560 1.00 96.81 212 LEU A CA 1
ATOM 1632 C C . LEU A 1 212 ? 14.401 10.144 -18.996 1.00 96.81 212 LEU A C 1
ATOM 1634 O O . LEU A 1 212 ? 13.480 10.147 -19.806 1.00 96.81 212 LEU A O 1
ATOM 1638 N N . ALA A 1 213 ? 15.655 10.454 -19.309 1.00 95.19 213 ALA A N 1
ATOM 1639 C CA . ALA A 1 213 ? 16.112 10.706 -20.678 1.00 95.19 213 ALA A CA 1
ATOM 1640 C C . ALA A 1 213 ? 17.192 9.706 -21.117 1.00 95.19 213 ALA A C 1
ATOM 1642 O O . ALA A 1 213 ? 17.148 9.214 -22.239 1.00 95.19 213 ALA A O 1
ATOM 1643 N N . ASP A 1 214 ? 18.108 9.364 -20.208 1.00 94.38 214 ASP A N 1
ATOM 1644 C CA . ASP A 1 214 ? 19.201 8.426 -20.454 1.00 94.38 214 ASP A CA 1
ATOM 1645 C C . ASP A 1 214 ? 18.873 7.014 -19.935 1.00 94.38 214 ASP A C 1
ATOM 1647 O O . ASP A 1 214 ? 18.471 6.832 -18.779 1.00 94.38 214 ASP A O 1
ATOM 1651 N N . LEU A 1 215 ? 19.063 6.019 -20.805 1.00 95.94 215 LEU A N 1
ATOM 1652 C CA . LEU A 1 215 ? 18.906 4.594 -20.512 1.00 95.94 215 LEU A CA 1
ATOM 1653 C C . LEU A 1 215 ? 20.226 3.815 -20.485 1.00 95.94 215 LEU A C 1
ATOM 1655 O O . LEU A 1 215 ? 20.182 2.620 -20.216 1.00 95.94 215 LEU A O 1
ATOM 1659 N N . SER A 1 216 ? 21.383 4.432 -20.726 1.00 89.88 216 SER A N 1
ATOM 1660 C CA . SER A 1 216 ? 22.685 3.752 -20.849 1.00 89.88 216 SER A CA 1
ATOM 1661 C C . SER A 1 216 ? 22.968 2.746 -19.718 1.00 89.88 216 SER A C 1
ATOM 1663 O O . SER A 1 216 ? 23.336 1.598 -19.963 1.00 89.88 216 SER A O 1
ATOM 1665 N N . GLY A 1 217 ? 22.686 3.125 -18.467 1.00 93.50 217 GLY A N 1
ATOM 1666 C CA . GLY A 1 217 ? 22.885 2.274 -17.289 1.00 93.50 217 GLY A CA 1
ATOM 1667 C C . GLY A 1 217 ? 21.978 1.037 -17.196 1.00 93.50 217 GLY A C 1
ATOM 1668 O O . GLY A 1 217 ? 22.226 0.163 -16.363 1.00 93.50 217 GLY A O 1
ATOM 1669 N N . ILE A 1 218 ? 20.935 0.920 -18.028 1.00 96.75 218 ILE A N 1
ATOM 1670 C CA . ILE A 1 218 ? 19.984 -0.202 -17.982 1.00 96.75 218 ILE A CA 1
ATOM 1671 C C . ILE A 1 218 ? 20.630 -1.537 -18.386 1.00 96.75 218 ILE A C 1
ATOM 1673 O O . ILE A 1 218 ? 20.164 -2.587 -17.944 1.00 96.75 218 ILE A O 1
ATOM 1677 N N . ALA A 1 219 ? 21.726 -1.512 -19.158 1.00 93.88 219 ALA A N 1
ATOM 1678 C CA . ALA A 1 219 ? 22.458 -2.705 -19.602 1.00 93.88 219 ALA A CA 1
ATOM 1679 C C . ALA A 1 219 ? 22.980 -3.574 -18.439 1.00 93.88 219 ALA A C 1
ATOM 1681 O O . ALA A 1 219 ? 23.193 -4.780 -18.593 1.00 93.88 219 ALA A O 1
ATOM 1682 N N . ALA A 1 220 ? 23.151 -2.985 -17.250 1.00 94.94 220 ALA A N 1
ATOM 1683 C CA . ALA A 1 220 ? 23.539 -3.708 -16.042 1.00 94.94 220 ALA A CA 1
ATOM 1684 C C . ALA A 1 220 ? 22.454 -4.692 -15.549 1.00 94.94 220 ALA A C 1
ATOM 1686 O O . ALA A 1 220 ? 22.763 -5.670 -14.865 1.00 94.94 220 ALA A O 1
ATOM 1687 N N . LEU A 1 221 ? 21.185 -4.482 -15.920 1.00 97.06 221 LEU A N 1
ATOM 1688 C CA . LEU A 1 221 ? 20.028 -5.229 -15.416 1.00 97.06 221 LEU A CA 1
ATOM 1689 C C . LEU A 1 221 ? 19.683 -6.431 -16.311 1.00 97.06 221 LEU A C 1
ATOM 1691 O O . LEU A 1 221 ? 18.593 -6.537 -16.876 1.00 97.06 221 LEU A O 1
ATOM 1695 N N . LYS A 1 222 ? 20.630 -7.364 -16.441 1.00 95.69 222 LYS A N 1
ATOM 1696 C CA . LYS A 1 222 ? 20.563 -8.497 -17.389 1.00 95.69 222 LYS A CA 1
ATOM 1697 C C . LYS A 1 222 ? 19.415 -9.485 -17.138 1.00 95.69 222 LYS A C 1
ATOM 1699 O O . LYS A 1 222 ? 19.068 -10.255 -18.033 1.00 95.69 222 LYS A O 1
ATOM 1704 N N . GLU A 1 223 ? 18.821 -9.475 -15.945 1.00 97.38 223 GLU A N 1
ATOM 1705 C CA . GLU A 1 223 ? 17.691 -10.338 -15.576 1.00 97.38 223 GLU A CA 1
ATOM 1706 C C . GLU A 1 223 ? 16.311 -9.759 -15.942 1.00 97.38 223 GLU A C 1
ATOM 1708 O O . GLU A 1 223 ? 15.296 -10.433 -15.727 1.00 97.38 223 GLU A O 1
ATOM 1713 N N . LEU A 1 224 ? 16.251 -8.555 -16.532 1.00 97.88 224 LEU A N 1
ATOM 1714 C CA . LEU A 1 224 ? 14.999 -7.901 -16.915 1.00 97.88 224 LEU A CA 1
ATOM 1715 C C . LEU A 1 224 ? 14.189 -8.721 -17.925 1.00 97.88 224 LEU A C 1
ATOM 1717 O O . LEU A 1 224 ? 14.656 -9.077 -19.006 1.00 97.88 224 LEU A O 1
ATOM 1721 N N . LYS A 1 225 ? 12.920 -8.945 -17.579 1.00 94.75 225 LYS A N 1
ATOM 1722 C CA . LYS A 1 225 ? 11.901 -9.597 -18.416 1.00 94.75 225 LYS A CA 1
ATOM 1723 C C . LYS A 1 225 ? 10.814 -8.627 -18.853 1.00 94.75 225 LYS A C 1
ATOM 1725 O O . LYS A 1 225 ? 10.291 -8.761 -19.962 1.00 94.75 225 LYS A O 1
ATOM 1730 N N . THR A 1 226 ? 10.467 -7.683 -17.981 1.00 95.44 226 THR A N 1
ATOM 1731 C CA . THR A 1 226 ? 9.418 -6.687 -18.216 1.00 95.44 226 THR A CA 1
ATOM 1732 C C . THR A 1 226 ? 9.916 -5.304 -17.830 1.00 95.44 226 THR A C 1
ATOM 1734 O O . THR A 1 226 ? 10.411 -5.114 -16.715 1.00 95.44 226 THR A O 1
ATOM 1737 N N . LEU A 1 227 ? 9.744 -4.349 -18.741 1.00 98.44 227 LEU A N 1
ATOM 1738 C CA . LEU A 1 227 ? 10.216 -2.980 -18.585 1.00 98.44 227 LEU A CA 1
ATOM 1739 C C . LEU A 1 227 ? 9.133 -1.982 -19.018 1.00 98.44 227 LEU A C 1
ATOM 1741 O O . LEU A 1 227 ? 8.749 -1.934 -20.185 1.00 98.44 227 LEU A O 1
ATOM 1745 N N . ASP A 1 228 ? 8.640 -1.180 -18.075 1.00 98.25 228 ASP A N 1
ATOM 1746 C CA . ASP A 1 228 ? 7.668 -0.113 -18.346 1.00 98.25 228 ASP A CA 1
ATOM 1747 C C . ASP A 1 228 ? 8.340 1.257 -18.218 1.00 98.25 228 ASP A C 1
ATOM 1749 O O . ASP A 1 228 ? 8.689 1.681 -17.116 1.00 98.25 228 ASP A O 1
ATOM 1753 N N . LEU A 1 229 ? 8.519 1.935 -19.351 1.00 98.50 229 LEU A N 1
ATOM 1754 C CA . LEU A 1 229 ? 9.204 3.223 -19.489 1.00 98.50 229 LEU A CA 1
ATOM 1755 C C . LEU A 1 229 ? 8.299 4.302 -20.094 1.00 98.50 229 LEU A C 1
ATOM 1757 O O . LEU A 1 229 ? 8.791 5.330 -20.563 1.00 98.50 229 LEU A O 1
ATOM 1761 N N . ARG A 1 230 ? 6.980 4.094 -20.099 1.00 98.56 230 ARG A N 1
ATOM 1762 C CA . ARG A 1 230 ? 6.032 5.028 -20.721 1.00 98.56 230 ARG A CA 1
ATOM 1763 C C . ARG A 1 230 ? 6.129 6.439 -20.140 1.00 98.56 230 ARG A C 1
ATOM 1765 O O . ARG A 1 230 ? 6.461 6.614 -18.968 1.00 98.56 230 ARG A O 1
ATOM 1772 N N . ASP A 1 231 ? 5.774 7.433 -20.944 1.00 97.88 231 ASP A N 1
ATOM 1773 C CA . ASP A 1 231 ? 5.655 8.839 -20.531 1.00 97.88 231 ASP A CA 1
ATOM 1774 C C . ASP A 1 231 ? 6.944 9.434 -19.916 1.00 97.88 231 ASP A C 1
ATOM 1776 O O . ASP A 1 231 ? 6.893 10.140 -18.904 1.00 97.88 231 ASP A O 1
ATOM 1780 N N . ASN A 1 232 ? 8.105 9.135 -20.505 1.00 98.56 232 ASN A N 1
ATOM 1781 C CA . ASN A 1 232 ? 9.410 9.691 -20.129 1.00 98.56 232 ASN A CA 1
ATOM 1782 C C . ASN A 1 232 ? 9.943 10.643 -21.225 1.00 98.56 232 ASN A C 1
ATOM 1784 O O . ASN A 1 232 ? 9.187 11.170 -22.038 1.00 98.56 232 ASN A O 1
ATOM 1788 N N . LYS A 1 233 ? 11.243 10.940 -21.201 1.00 97.88 233 LYS A N 1
ATOM 1789 C CA . LYS A 1 233 ? 11.961 11.811 -22.145 1.00 97.88 233 LYS A CA 1
ATOM 1790 C C . LYS A 1 233 ? 13.027 11.036 -22.930 1.00 97.88 233 LYS A C 1
ATOM 1792 O O . LYS A 1 233 ? 14.036 11.610 -23.322 1.00 97.88 233 LYS A O 1
ATOM 1797 N N . ILE A 1 234 ? 12.823 9.735 -23.115 1.00 98.38 234 ILE A N 1
ATOM 1798 C CA . ILE A 1 234 ? 13.796 8.841 -23.746 1.00 98.38 234 ILE A CA 1
ATOM 1799 C C . ILE A 1 234 ? 13.760 9.053 -25.259 1.00 98.38 234 ILE A C 1
ATOM 1801 O O . ILE A 1 234 ? 12.690 8.986 -25.865 1.00 98.38 234 ILE A O 1
ATOM 1805 N N . THR A 1 235 ? 14.920 9.277 -25.867 1.00 97.50 235 THR A N 1
ATOM 1806 C CA . THR A 1 235 ? 15.063 9.415 -27.325 1.00 97.50 235 THR A CA 1
ATOM 1807 C C . THR A 1 235 ? 15.726 8.189 -27.959 1.00 97.50 235 THR A C 1
ATOM 1809 O O . THR A 1 235 ? 15.337 7.773 -29.055 1.00 97.50 235 THR A O 1
ATOM 1812 N N . ASP A 1 236 ? 16.660 7.561 -27.240 1.00 96.56 236 ASP A N 1
ATOM 1813 C CA . ASP A 1 236 ? 17.443 6.405 -27.681 1.00 96.56 236 ASP A CA 1
ATOM 1814 C C . ASP A 1 236 ? 17.171 5.169 -26.811 1.00 96.56 236 ASP A C 1
ATOM 1816 O O . ASP A 1 236 ? 17.241 5.213 -25.581 1.00 96.56 236 ASP A O 1
ATOM 1820 N N . ILE A 1 237 ? 16.869 4.049 -27.465 1.00 97.94 237 ILE A N 1
ATOM 1821 C CA . ILE A 1 237 ? 16.618 2.751 -26.826 1.00 97.94 237 ILE A CA 1
ATOM 1822 C C . ILE A 1 237 ? 17.568 1.652 -27.306 1.00 97.94 237 ILE A C 1
ATOM 1824 O O . ILE A 1 237 ? 17.323 0.487 -26.993 1.00 97.94 237 ILE A O 1
ATOM 1828 N N . ARG A 1 238 ? 18.629 1.967 -28.062 1.00 96.69 238 ARG A N 1
ATOM 1829 C CA . ARG A 1 238 ? 19.520 0.956 -28.664 1.00 96.69 238 ARG A CA 1
ATOM 1830 C C . ARG A 1 238 ? 20.072 -0.041 -27.651 1.00 96.69 238 ARG A C 1
ATOM 1832 O O . ARG A 1 238 ? 20.062 -1.236 -27.921 1.00 96.69 238 ARG A O 1
ATOM 1839 N N . VAL A 1 239 ? 20.389 0.436 -26.449 1.00 96.50 239 VAL A N 1
ATOM 1840 C CA . VAL A 1 239 ? 20.827 -0.367 -25.293 1.00 96.50 239 VAL A CA 1
ATOM 1841 C C . VAL A 1 239 ? 19.867 -1.510 -24.910 1.00 96.50 239 VAL A C 1
ATOM 1843 O O . VAL A 1 239 ? 20.266 -2.494 -24.294 1.00 96.50 239 VAL A O 1
ATOM 1846 N N . LEU A 1 240 ? 18.581 -1.428 -25.275 1.00 97.31 240 LEU A N 1
ATOM 1847 C CA . LEU A 1 240 ? 17.619 -2.502 -25.004 1.00 97.31 240 LEU A CA 1
ATOM 1848 C C . LEU A 1 240 ? 17.879 -3.755 -25.855 1.00 97.31 240 LEU A C 1
ATOM 1850 O O . LEU A 1 240 ? 17.419 -4.838 -25.482 1.00 97.31 240 LEU A O 1
ATOM 1854 N N . ALA A 1 241 ? 18.614 -3.638 -26.968 1.00 92.56 241 ALA A N 1
ATOM 1855 C CA . ALA A 1 241 ? 19.006 -4.779 -27.792 1.00 92.56 241 ALA A CA 1
ATOM 1856 C C . ALA A 1 241 ? 19.832 -5.808 -26.995 1.00 92.56 241 ALA A C 1
ATOM 1858 O O . ALA A 1 241 ? 19.637 -7.012 -27.180 1.00 92.56 241 ALA A O 1
ATOM 1859 N N . ASP A 1 242 ? 20.633 -5.346 -26.033 1.00 90.62 242 ASP A N 1
ATOM 1860 C CA . ASP A 1 242 ? 21.565 -6.170 -25.248 1.00 90.62 242 ASP A CA 1
ATOM 1861 C C . ASP A 1 242 ? 20.856 -6.981 -24.149 1.00 90.62 242 ASP A C 1
ATOM 1863 O O . ASP A 1 242 ? 21.371 -7.969 -23.612 1.00 90.62 242 ASP A O 1
ATOM 1867 N N . LEU A 1 243 ? 19.617 -6.607 -23.816 1.00 95.94 243 LEU A N 1
ATOM 1868 C CA . LEU A 1 243 ? 18.824 -7.255 -22.776 1.00 95.94 243 LEU A CA 1
ATOM 1869 C C . LEU A 1 243 ? 18.117 -8.502 -23.329 1.00 95.94 243 LEU A C 1
ATOM 1871 O O . LEU A 1 243 ? 16.941 -8.493 -23.708 1.00 95.94 243 LEU A O 1
ATOM 1875 N N . SER A 1 244 ? 18.857 -9.611 -23.378 1.00 92.38 244 SER A N 1
ATOM 1876 C CA . SER A 1 244 ? 18.433 -10.889 -23.981 1.00 92.38 244 SER A CA 1
ATOM 1877 C C . SER A 1 244 ? 17.154 -11.509 -23.385 1.00 92.38 244 SER A C 1
ATOM 1879 O O . SER A 1 244 ? 16.417 -12.187 -24.104 1.00 92.38 244 SER A O 1
ATOM 1881 N N . LYS A 1 245 ? 16.855 -11.254 -22.103 1.00 95.38 245 LYS A N 1
ATOM 1882 C CA . LYS A 1 245 ? 15.721 -11.844 -21.361 1.00 95.38 245 LYS A CA 1
ATOM 1883 C C . LYS A 1 245 ? 14.402 -11.067 -21.462 1.00 95.38 245 LYS A C 1
ATOM 1885 O O . LYS A 1 245 ? 13.394 -11.541 -20.930 1.00 95.38 245 LYS A O 1
ATOM 1890 N N . LEU A 1 246 ? 14.387 -9.917 -22.142 1.00 95.12 246 LEU A N 1
ATOM 1891 C CA . LEU A 1 246 ? 13.174 -9.120 -22.314 1.00 95.12 246 LEU A CA 1
ATOM 1892 C C . LEU A 1 246 ? 12.076 -9.910 -23.030 1.00 95.12 246 LEU A C 1
ATOM 1894 O O . LEU A 1 246 ? 12.328 -10.664 -23.965 1.00 95.12 246 LEU A O 1
ATOM 1898 N N . SER A 1 247 ? 10.843 -9.697 -22.583 1.00 87.69 247 SER A N 1
ATOM 1899 C CA . SER A 1 247 ? 9.627 -10.287 -23.155 1.00 87.69 247 SER A CA 1
ATOM 1900 C C . SER A 1 247 ? 8.509 -9.259 -23.355 1.00 87.69 247 SER A C 1
ATOM 1902 O O . SER A 1 247 ? 7.680 -9.438 -24.245 1.00 87.69 247 SER A O 1
ATOM 1904 N N . ASP A 1 248 ? 8.516 -8.165 -22.586 1.00 89.44 248 ASP A N 1
ATOM 1905 C CA . ASP A 1 248 ? 7.554 -7.062 -22.672 1.00 89.44 248 ASP A CA 1
ATOM 1906 C C . ASP A 1 248 ? 8.266 -5.732 -22.374 1.00 89.44 248 ASP A C 1
ATOM 1908 O O . ASP A 1 248 ? 8.957 -5.599 -21.357 1.00 89.44 248 ASP A O 1
ATOM 1912 N N . VAL A 1 249 ? 8.129 -4.769 -23.285 1.00 97.38 249 VAL A N 1
ATOM 1913 C CA . VAL A 1 249 ? 8.723 -3.432 -23.211 1.00 97.38 249 VAL A CA 1
ATOM 1914 C C . VAL A 1 249 ? 7.666 -2.399 -23.595 1.00 97.38 249 VAL A C 1
ATOM 1916 O O . VAL A 1 249 ? 7.094 -2.467 -24.685 1.00 97.38 249 VAL A O 1
ATOM 1919 N N . ARG A 1 250 ? 7.429 -1.411 -22.725 1.00 97.56 250 ARG A N 1
ATOM 1920 C CA . ARG A 1 250 ? 6.480 -0.316 -22.981 1.00 97.56 250 ARG A CA 1
ATOM 1921 C C . ARG A 1 250 ? 7.172 1.038 -23.043 1.00 97.56 250 ARG A C 1
ATOM 1923 O O . ARG A 1 250 ? 7.797 1.454 -22.072 1.00 97.56 250 ARG A O 1
ATOM 1930 N N . LEU A 1 251 ? 7.017 1.729 -24.169 1.00 98.06 251 LEU A N 1
ATOM 1931 C CA . LEU A 1 251 ? 7.741 2.951 -24.538 1.00 98.06 251 LEU A CA 1
ATOM 1932 C C . LEU A 1 251 ? 6.834 4.097 -25.010 1.00 98.06 251 LEU A C 1
ATOM 1934 O O . LEU A 1 251 ? 7.350 5.174 -25.288 1.00 98.06 251 LEU A O 1
ATOM 1938 N N . SER A 1 252 ? 5.515 3.910 -25.112 1.00 96.12 252 SER A N 1
ATOM 1939 C CA . SER A 1 252 ? 4.594 4.978 -25.544 1.00 96.12 252 SER A CA 1
ATOM 1940 C C . SER A 1 252 ? 4.761 6.263 -24.719 1.00 96.12 252 SER A C 1
ATOM 1942 O O . SER A 1 252 ? 5.007 6.200 -23.510 1.00 96.12 252 SER A O 1
ATOM 1944 N N . GLY A 1 253 ? 4.593 7.424 -25.346 1.00 95.69 253 GLY A N 1
ATOM 1945 C CA . GLY A 1 253 ? 4.774 8.722 -24.694 1.00 95.69 253 GLY A CA 1
ATOM 1946 C C . GLY A 1 253 ? 6.239 9.138 -24.527 1.00 95.69 253 GLY A C 1
ATOM 1947 O O . GLY A 1 253 ? 6.520 10.000 -23.700 1.00 95.69 253 GLY A O 1
ATOM 1948 N N . ASN A 1 254 ? 7.164 8.535 -25.282 1.00 98.31 254 ASN A N 1
ATOM 1949 C CA . ASN A 1 254 ? 8.567 8.950 -25.352 1.00 98.31 254 ASN A CA 1
ATOM 1950 C C . ASN A 1 254 ? 8.899 9.570 -26.719 1.00 98.31 254 ASN A C 1
ATOM 1952 O O . ASN A 1 254 ? 8.405 9.084 -27.740 1.00 98.31 254 ASN A O 1
ATOM 1956 N N . PRO A 1 255 ? 9.764 10.598 -26.771 1.00 96.88 255 PRO A N 1
ATOM 1957 C CA . PRO A 1 255 ? 10.199 11.235 -28.013 1.00 96.88 255 PRO A CA 1
ATOM 1958 C C . PRO A 1 255 ? 11.280 10.414 -28.744 1.00 96.88 255 PRO A C 1
ATOM 1960 O O . PRO A 1 255 ? 12.381 10.903 -28.972 1.00 96.88 255 PRO A O 1
ATOM 1963 N N . LEU A 1 256 ? 10.982 9.162 -29.109 1.00 97.12 256 LEU A N 1
ATOM 1964 C CA . LEU A 1 256 ? 11.958 8.270 -29.748 1.00 97.12 256 LEU A CA 1
ATOM 1965 C C . LEU A 1 256 ? 12.464 8.827 -31.089 1.00 97.12 256 LEU A C 1
ATOM 1967 O O . LEU A 1 256 ? 11.677 9.213 -31.955 1.00 97.12 256 LEU A O 1
ATOM 1971 N N . GLU A 1 257 ? 13.781 8.805 -31.280 1.00 94.75 257 GLU A N 1
ATOM 1972 C CA . GLU A 1 257 ? 14.434 9.192 -32.532 1.00 94.75 257 GLU A CA 1
ATOM 1973 C C . GLU A 1 257 ? 14.359 8.086 -33.589 1.00 94.75 257 GLU A C 1
ATOM 1975 O O . GLU A 1 257 ? 14.235 6.905 -33.270 1.00 94.75 257 GLU A O 1
ATOM 1980 N N . ALA A 1 258 ? 14.505 8.454 -34.867 1.00 89.75 258 ALA A N 1
ATOM 1981 C CA . ALA A 1 258 ? 14.400 7.531 -36.002 1.00 89.75 258 ALA A CA 1
ATOM 1982 C C . ALA A 1 258 ? 15.322 6.298 -35.890 1.00 89.75 258 ALA A C 1
ATOM 1984 O O . ALA A 1 258 ? 14.922 5.206 -36.294 1.00 89.75 258 ALA A O 1
ATOM 1985 N N . ALA A 1 259 ? 16.515 6.455 -35.303 1.00 89.50 259 ALA A N 1
ATOM 1986 C CA . ALA A 1 259 ? 17.483 5.373 -35.096 1.00 89.50 259 ALA A CA 1
ATOM 1987 C C . ALA A 1 259 ? 16.968 4.256 -34.165 1.00 89.50 259 ALA A C 1
ATOM 1989 O O . ALA A 1 259 ? 17.386 3.107 -34.287 1.00 89.50 259 ALA A O 1
ATOM 1990 N N . SER A 1 260 ? 16.009 4.560 -33.285 1.00 95.50 260 SER A N 1
ATOM 1991 C CA . SER A 1 260 ? 15.390 3.582 -32.382 1.00 95.50 260 SER A CA 1
ATOM 1992 C C . SER A 1 260 ? 14.544 2.533 -33.114 1.00 95.50 260 SER A C 1
ATOM 1994 O O . SER A 1 260 ? 14.240 1.480 -32.549 1.00 95.50 260 SER A O 1
ATOM 1996 N N . LEU A 1 261 ? 14.159 2.788 -34.371 1.00 92.00 261 LEU A N 1
ATOM 1997 C CA . LEU A 1 261 ? 13.290 1.899 -35.142 1.00 92.00 261 LEU A CA 1
ATOM 1998 C C . LEU A 1 261 ? 13.904 0.514 -35.370 1.00 92.00 261 LEU A C 1
ATOM 2000 O O . LEU A 1 261 ? 13.196 -0.492 -35.298 1.00 92.00 261 LEU A O 1
ATOM 2004 N N . ASP A 1 262 ? 15.207 0.453 -35.634 1.00 89.69 262 ASP A N 1
ATOM 2005 C CA . ASP A 1 262 ? 15.884 -0.818 -35.891 1.00 89.69 262 ASP A CA 1
ATOM 2006 C C . ASP A 1 262 ? 15.984 -1.658 -34.615 1.00 89.69 262 ASP A C 1
ATOM 2008 O O . ASP A 1 262 ? 15.791 -2.872 -34.661 1.00 89.69 262 ASP A O 1
ATOM 2012 N N . THR A 1 263 ? 16.135 -1.022 -33.452 1.00 94.75 263 THR A N 1
ATOM 2013 C CA . THR A 1 263 ? 16.047 -1.710 -32.157 1.00 94.75 263 THR A CA 1
ATOM 2014 C C . THR A 1 263 ? 14.639 -2.227 -31.875 1.00 94.75 263 THR A C 1
ATOM 2016 O O . THR A 1 263 ? 14.492 -3.365 -31.429 1.00 94.75 263 THR A O 1
ATOM 2019 N N . VAL A 1 264 ? 13.590 -1.448 -32.178 1.00 92.88 264 VAL A N 1
ATOM 2020 C CA . VAL A 1 264 ? 12.199 -1.931 -32.077 1.00 92.88 264 VAL A CA 1
ATOM 2021 C C . VAL A 1 264 ? 12.010 -3.194 -32.919 1.00 92.88 264 VAL A C 1
ATOM 2023 O O . VAL A 1 264 ? 11.469 -4.182 -32.418 1.00 92.88 264 VAL A O 1
ATOM 2026 N N . ARG A 1 265 ? 12.483 -3.188 -34.172 1.00 86.75 265 ARG A N 1
ATOM 2027 C CA . ARG A 1 265 ? 12.411 -4.350 -35.072 1.00 86.75 265 ARG A CA 1
ATOM 2028 C C . ARG A 1 265 ? 13.181 -5.544 -34.513 1.00 86.75 265 ARG A C 1
ATOM 2030 O O . ARG A 1 265 ? 12.596 -6.610 -34.364 1.00 86.75 265 ARG A O 1
ATOM 2037 N N . ALA A 1 266 ? 14.434 -5.348 -34.100 1.00 86.88 266 ALA A N 1
ATOM 2038 C CA . ALA A 1 266 ? 15.270 -6.409 -33.539 1.00 86.88 266 ALA A CA 1
ATOM 2039 C C . ALA A 1 266 ? 14.635 -7.069 -32.297 1.00 86.88 266 ALA A C 1
ATOM 2041 O O . ALA A 1 266 ? 14.652 -8.295 -32.151 1.00 86.88 266 ALA A O 1
ATOM 2042 N N . LEU A 1 267 ? 14.020 -6.274 -31.414 1.00 87.88 267 LEU A N 1
ATOM 2043 C CA . LEU A 1 267 ? 13.273 -6.782 -30.260 1.00 87.88 267 LEU A CA 1
ATOM 2044 C C . LEU A 1 267 ? 12.036 -7.589 -30.694 1.00 87.88 267 LEU A C 1
ATOM 2046 O O . LEU A 1 267 ? 11.808 -8.695 -30.197 1.00 87.88 267 LEU A O 1
ATOM 2050 N N . GLN A 1 268 ? 11.250 -7.084 -31.645 1.00 84.00 268 GLN A N 1
ATOM 2051 C CA . GLN A 1 268 ? 10.073 -7.789 -32.171 1.00 84.00 268 GLN A CA 1
ATOM 2052 C C . GLN A 1 268 ? 10.436 -9.096 -32.900 1.00 84.00 268 GLN A C 1
ATOM 2054 O O . GLN A 1 268 ? 9.715 -10.097 -32.793 1.00 84.00 268 GLN A O 1
ATOM 2059 N N . ASP A 1 269 ? 11.564 -9.127 -33.607 1.00 78.31 269 ASP A N 1
ATOM 2060 C CA . ASP A 1 269 ? 12.070 -10.320 -34.290 1.00 78.31 269 ASP A CA 1
ATOM 2061 C C . ASP A 1 269 ? 12.448 -11.409 -33.282 1.00 78.31 269 ASP A C 1
ATOM 2063 O O . ASP A 1 269 ? 12.078 -12.573 -33.462 1.00 78.31 269 ASP A O 1
ATOM 2067 N N . ARG A 1 270 ? 13.024 -11.014 -32.139 1.00 82.62 270 ARG A N 1
ATOM 2068 C CA . ARG A 1 270 ? 13.250 -11.885 -30.971 1.00 82.62 270 ARG A CA 1
ATOM 2069 C C . ARG A 1 270 ? 11.965 -12.335 -30.259 1.00 82.62 270 ARG A C 1
ATOM 2071 O O . ARG A 1 270 ? 12.032 -13.178 -29.369 1.00 82.62 270 ARG A O 1
ATOM 2078 N N . GLY A 1 271 ? 10.799 -11.810 -30.640 1.00 74.50 271 GLY A N 1
ATOM 2079 C CA . GLY A 1 271 ? 9.501 -12.153 -30.050 1.00 74.50 271 GLY A CA 1
ATOM 2080 C C . GLY A 1 271 ? 9.126 -11.328 -28.816 1.00 74.50 271 GLY A C 1
ATOM 2081 O O . GLY A 1 271 ? 8.182 -11.693 -28.115 1.00 74.50 271 GLY A O 1
ATOM 2082 N N . VAL A 1 272 ? 9.833 -10.226 -28.551 1.00 83.00 272 VAL A N 1
ATOM 2083 C CA . VAL A 1 272 ? 9.509 -9.289 -27.468 1.00 83.00 272 VAL A CA 1
ATOM 2084 C C . VAL A 1 272 ? 8.257 -8.493 -27.840 1.00 83.00 272 VAL A C 1
ATOM 2086 O O . VAL A 1 272 ? 8.144 -7.972 -28.952 1.00 83.00 272 VAL A O 1
ATOM 2089 N N . HIS A 1 273 ? 7.309 -8.365 -26.911 1.00 86.19 273 HIS A N 1
ATOM 2090 C CA . HIS A 1 273 ? 6.204 -7.425 -27.069 1.00 86.19 273 HIS A CA 1
ATOM 2091 C C . HIS A 1 273 ? 6.712 -5.993 -26.861 1.00 86.19 273 HIS A C 1
ATOM 2093 O O . HIS A 1 273 ? 7.203 -5.675 -25.782 1.00 86.19 273 HIS A O 1
ATOM 2099 N N . VAL A 1 274 ? 6.596 -5.136 -27.882 1.00 91.69 274 VAL A N 1
ATOM 2100 C CA . VAL A 1 274 ? 7.039 -3.732 -27.824 1.00 91.69 274 VAL A CA 1
ATOM 2101 C C . VAL A 1 274 ? 5.854 -2.797 -28.077 1.00 91.69 274 VAL A C 1
ATOM 2103 O O . VAL A 1 274 ? 5.322 -2.749 -29.188 1.00 91.69 274 VAL A O 1
ATOM 2106 N N . GLU A 1 275 ? 5.451 -2.046 -27.053 1.00 92.62 275 GLU A N 1
ATOM 2107 C CA . GLU A 1 275 ? 4.460 -0.963 -27.133 1.00 92.62 275 GLU A CA 1
ATOM 2108 C C . GLU A 1 275 ? 5.185 0.372 -27.361 1.00 92.62 275 GLU A C 1
ATOM 2110 O O . GLU A 1 275 ? 6.007 0.769 -26.543 1.00 92.62 275 GLU A O 1
ATOM 2115 N N . PHE A 1 276 ? 4.894 1.077 -28.457 1.00 93.81 276 PHE A N 1
ATOM 2116 C CA . PHE A 1 276 ? 5.499 2.371 -28.811 1.00 93.81 276 PHE A CA 1
ATOM 2117 C C . PHE A 1 276 ? 4.561 3.177 -29.723 1.00 93.81 276 PHE A C 1
ATOM 2119 O O . PHE A 1 276 ? 3.584 2.620 -30.226 1.00 93.81 276 PHE A O 1
ATOM 2126 N N . ASP A 1 277 ? 4.873 4.455 -29.967 1.00 93.12 277 ASP A N 1
ATOM 2127 C CA . ASP A 1 277 ? 4.083 5.352 -30.823 1.00 93.12 277 ASP A CA 1
ATOM 2128 C C . ASP A 1 277 ? 4.517 5.247 -32.300 1.00 93.12 277 ASP A C 1
ATOM 2130 O O . ASP A 1 277 ? 5.529 5.834 -32.693 1.00 93.12 277 ASP A O 1
ATOM 2134 N N . PRO A 1 278 ? 3.775 4.537 -33.178 1.00 85.69 278 PRO A N 1
ATOM 2135 C CA . PRO A 1 278 ? 4.248 4.251 -34.535 1.00 85.69 278 PRO A CA 1
ATOM 2136 C C . PRO A 1 278 ? 4.276 5.487 -35.436 1.00 85.69 278 PRO A C 1
ATOM 2138 O O . PRO A 1 278 ? 4.989 5.507 -36.433 1.00 85.69 278 PRO A O 1
ATOM 2141 N N . SER A 1 279 ? 3.516 6.530 -35.090 1.00 88.50 279 SER A N 1
ATOM 2142 C CA . SER A 1 279 ? 3.496 7.800 -35.823 1.00 88.50 279 SER A CA 1
ATOM 2143 C C . SER A 1 279 ? 4.841 8.528 -35.815 1.00 88.50 279 SER A C 1
ATOM 2145 O O . SER A 1 279 ? 5.050 9.388 -36.666 1.00 88.50 279 SER A O 1
ATOM 2147 N N . LEU A 1 280 ? 5.746 8.189 -34.889 1.00 90.19 280 LEU A N 1
ATOM 2148 C CA . LEU A 1 280 ? 7.116 8.711 -34.861 1.00 90.19 280 LEU A CA 1
ATOM 2149 C C . LEU A 1 280 ? 7.978 8.161 -36.012 1.00 90.19 280 LEU A C 1
ATOM 2151 O O . LEU A 1 280 ? 9.012 8.738 -36.336 1.00 90.19 280 LEU A O 1
ATOM 2155 N N . PHE A 1 281 ? 7.538 7.082 -36.669 1.00 89.19 281 PHE A N 1
ATOM 2156 C CA . PHE A 1 281 ? 8.303 6.362 -37.684 1.00 89.19 281 PHE A CA 1
ATOM 2157 C C . PHE A 1 281 ? 7.498 6.208 -38.983 1.00 89.19 281 PHE A C 1
ATOM 2159 O O . PHE A 1 281 ? 6.863 5.177 -39.204 1.00 89.19 281 PHE A O 1
ATOM 2166 N N . PRO A 1 282 ? 7.534 7.193 -39.898 1.00 80.50 282 PRO A N 1
ATOM 2167 C CA . PRO A 1 282 ? 6.772 7.138 -41.150 1.00 80.50 282 PRO A CA 1
ATOM 2168 C C . PRO A 1 282 ? 7.102 5.933 -42.047 1.00 80.50 282 PRO A C 1
ATOM 2170 O O . PRO A 1 282 ? 6.270 5.515 -42.846 1.00 80.50 282 PRO A O 1
ATOM 2173 N N . SER A 1 283 ? 8.311 5.376 -41.920 1.00 74.62 283 SER A N 1
ATOM 2174 C CA . SER A 1 283 ? 8.783 4.184 -42.639 1.00 74.62 283 SER A CA 1
ATOM 2175 C C . SER A 1 283 ? 8.463 2.861 -41.927 1.00 74.62 283 SER A C 1
ATOM 2177 O O . SER A 1 283 ? 8.856 1.793 -42.404 1.00 74.62 283 SER A O 1
ATOM 2179 N N . TYR A 1 284 ? 7.792 2.900 -40.773 1.00 76.62 284 TYR A N 1
ATOM 2180 C CA . TYR A 1 284 ? 7.417 1.696 -40.048 1.00 76.62 284 TYR A CA 1
ATOM 2181 C C . TYR A 1 284 ? 6.205 1.023 -40.695 1.00 76.62 284 TYR A C 1
ATOM 2183 O O . TYR A 1 284 ? 5.064 1.470 -40.570 1.00 76.62 284 TYR A O 1
ATOM 2191 N N . GLU A 1 285 ? 6.455 -0.109 -41.344 1.00 68.94 285 GLU A N 1
ATOM 2192 C CA . GLU A 1 285 ? 5.421 -1.059 -41.737 1.00 68.94 285 GLU A CA 1
ATOM 2193 C C . GLU A 1 285 ? 5.260 -2.095 -40.620 1.00 68.94 285 GLU A C 1
ATOM 2195 O O . GLU A 1 285 ? 6.236 -2.706 -40.180 1.00 68.94 285 GLU A O 1
ATOM 2200 N N . ARG A 1 286 ? 4.027 -2.302 -40.136 1.00 65.69 286 ARG A N 1
ATOM 2201 C CA . ARG A 1 286 ? 3.759 -3.345 -39.136 1.00 65.69 286 ARG A CA 1
ATOM 2202 C C . ARG A 1 286 ? 4.101 -4.710 -39.732 1.00 65.69 286 ARG A C 1
ATOM 2204 O O . ARG A 1 286 ? 3.473 -5.123 -40.704 1.00 65.69 286 ARG A O 1
ATOM 2211 N N . SER A 1 287 ? 5.059 -5.402 -39.119 1.00 68.44 287 SER A N 1
ATOM 2212 C CA . SER A 1 287 ? 5.453 -6.752 -39.522 1.00 68.44 287 SER A CA 1
ATOM 2213 C C . SER A 1 287 ? 4.262 -7.710 -39.437 1.00 68.44 287 SER A C 1
ATOM 2215 O O . SER A 1 287 ? 3.547 -7.750 -38.429 1.00 68.44 287 SER A O 1
ATOM 2217 N N . ILE A 1 288 ? 4.034 -8.467 -40.511 1.00 81.44 288 ILE A N 1
ATOM 2218 C CA . ILE A 1 288 ? 2.972 -9.468 -40.580 1.00 81.44 288 ILE A CA 1
ATOM 2219 C C . ILE A 1 288 ? 3.519 -10.786 -40.048 1.00 81.44 288 ILE A C 1
ATOM 2221 O O . ILE A 1 288 ? 4.429 -11.379 -40.626 1.00 81.44 288 ILE A O 1
ATOM 2225 N N . ASN A 1 289 ? 2.933 -11.282 -38.963 1.00 83.69 289 ASN A N 1
ATOM 2226 C CA . ASN A 1 289 ? 3.349 -12.554 -38.382 1.00 83.69 289 ASN A CA 1
ATOM 2227 C C . ASN A 1 289 ? 2.718 -13.724 -39.138 1.00 83.69 289 ASN A C 1
ATOM 2229 O O . ASN A 1 289 ? 1.508 -13.742 -39.347 1.00 83.69 289 ASN A O 1
ATOM 2233 N N . VAL A 1 290 ? 3.503 -14.737 -39.498 1.00 85.81 290 VAL A N 1
ATOM 2234 C CA . VAL A 1 290 ? 2.982 -15.953 -40.138 1.00 85.81 290 VAL A CA 1
ATOM 2235 C C . VAL A 1 290 ? 3.197 -17.135 -39.212 1.00 85.81 290 VAL A C 1
ATOM 2237 O O . VAL A 1 290 ? 4.304 -17.366 -38.734 1.00 85.81 290 VAL A O 1
ATOM 2240 N N . PHE A 1 291 ? 2.134 -17.889 -38.972 1.00 84.50 291 PHE A N 1
ATOM 2241 C CA . PHE A 1 291 ? 2.139 -19.092 -38.157 1.00 84.50 291 PHE A CA 1
ATOM 2242 C C . PHE A 1 291 ? 1.807 -20.290 -39.039 1.00 84.50 291 PHE A C 1
ATOM 2244 O O . PHE A 1 291 ? 0.814 -20.255 -39.765 1.00 84.50 291 PHE A O 1
ATOM 2251 N N . VAL A 1 292 ? 2.597 -21.357 -38.961 1.00 87.06 292 VAL A N 1
ATOM 2252 C CA . VAL A 1 292 ? 2.313 -22.632 -39.633 1.00 87.06 292 VAL A CA 1
ATOM 2253 C C . VAL A 1 292 ? 2.214 -23.709 -38.569 1.00 87.06 292 VAL A C 1
ATOM 2255 O O . VAL A 1 292 ? 3.171 -23.936 -37.838 1.00 87.06 292 VAL A O 1
ATOM 2258 N N . ASN A 1 293 ? 1.047 -24.350 -38.459 1.00 79.38 293 ASN A N 1
ATOM 2259 C CA . ASN A 1 293 ? 0.738 -25.298 -37.381 1.00 79.38 293 ASN A CA 1
ATOM 2260 C C . ASN A 1 293 ? 1.052 -24.715 -35.983 1.00 79.38 293 ASN A C 1
ATOM 2262 O O . ASN A 1 293 ? 1.692 -25.364 -35.163 1.00 79.38 293 ASN A O 1
ATOM 2266 N N . ASP A 1 294 ? 0.628 -23.467 -35.745 1.00 77.19 294 ASP A N 1
ATOM 2267 C CA . ASP A 1 294 ? 0.859 -22.677 -34.519 1.00 77.19 294 ASP A CA 1
ATOM 2268 C C . ASP A 1 294 ? 2.306 -22.258 -34.219 1.00 77.19 294 ASP A C 1
ATOM 2270 O O . ASP A 1 294 ? 2.544 -21.521 -33.262 1.00 77.19 294 ASP A O 1
ATOM 2274 N N . GLU A 1 295 ? 3.269 -22.632 -35.057 1.00 78.75 295 GLU A N 1
ATOM 2275 C CA . GLU A 1 295 ? 4.655 -22.184 -34.938 1.00 78.75 295 GLU A CA 1
ATOM 2276 C C . GLU A 1 295 ? 4.867 -20.893 -35.742 1.00 78.75 295 GLU A C 1
ATOM 2278 O O . GLU A 1 295 ? 4.587 -20.854 -36.943 1.00 78.75 295 GLU A O 1
ATOM 2283 N N . ARG A 1 296 ? 5.359 -19.826 -35.094 1.00 82.19 296 ARG A N 1
ATOM 2284 C CA . ARG A 1 296 ? 5.722 -18.575 -35.783 1.00 82.19 296 ARG A CA 1
ATOM 2285 C C . ARG A 1 296 ? 6.919 -18.839 -36.694 1.00 82.19 296 ARG A C 1
ATOM 2287 O O . ARG A 1 296 ? 7.957 -19.298 -36.227 1.00 82.19 296 ARG A O 1
ATOM 2294 N N . ILE A 1 297 ? 6.790 -18.503 -37.972 1.00 81.94 297 ILE A N 1
ATOM 2295 C CA . ILE A 1 297 ? 7.910 -18.525 -38.909 1.00 81.94 297 ILE A CA 1
ATOM 2296 C C . ILE A 1 297 ? 8.627 -17.179 -38.838 1.00 81.94 297 ILE A C 1
ATOM 2298 O O . ILE A 1 297 ? 8.023 -16.133 -39.074 1.00 81.94 297 ILE A O 1
ATOM 2302 N N . ALA A 1 298 ? 9.915 -17.226 -38.505 1.00 76.31 298 ALA A N 1
ATOM 2303 C CA . ALA A 1 298 ? 10.825 -16.108 -38.693 1.00 76.31 298 ALA A CA 1
ATOM 2304 C C . ALA A 1 298 ? 11.260 -16.063 -40.161 1.00 76.31 298 ALA A C 1
ATOM 2306 O O . ALA A 1 298 ? 11.532 -17.105 -40.762 1.00 76.31 298 ALA A O 1
ATOM 2307 N N . PHE A 1 299 ? 11.317 -14.863 -40.724 1.00 79.19 299 PHE A N 1
ATOM 2308 C CA . PHE A 1 299 ? 11.710 -14.653 -42.108 1.00 79.19 299 PHE A CA 1
ATOM 2309 C C . PHE A 1 299 ? 12.938 -13.763 -42.183 1.00 79.19 299 PHE A C 1
ATOM 2311 O O . PHE A 1 299 ? 13.059 -12.814 -41.415 1.00 79.19 299 PHE A O 1
ATOM 2318 N N . GLU A 1 300 ? 13.804 -14.052 -43.150 1.00 73.62 300 GLU A N 1
ATOM 2319 C CA . GLU A 1 300 ? 14.938 -13.200 -43.507 1.00 73.62 300 GLU A CA 1
ATOM 2320 C C . GLU A 1 300 ? 14.504 -11.828 -44.047 1.00 73.62 300 GLU A C 1
ATOM 2322 O O . GLU A 1 300 ? 15.208 -10.844 -43.867 1.00 73.62 300 GLU A O 1
ATOM 2327 N N . GLU A 1 301 ? 13.329 -11.757 -44.676 1.00 80.19 301 GLU A N 1
ATOM 2328 C CA . GLU A 1 301 ? 12.701 -10.521 -45.139 1.00 80.19 301 GLU A CA 1
ATOM 2329 C C . GLU A 1 301 ? 11.246 -10.483 -44.651 1.00 80.19 301 GLU A C 1
ATOM 2331 O O . GLU A 1 301 ? 10.528 -11.483 -44.786 1.00 80.19 301 GLU A O 1
ATOM 2336 N N . PRO A 1 302 ? 10.772 -9.360 -44.083 1.00 78.06 302 PRO A N 1
ATOM 2337 C CA . PRO A 1 302 ? 9.449 -9.292 -43.484 1.00 78.06 302 PRO A CA 1
ATOM 2338 C C . PRO A 1 302 ? 8.353 -9.519 -44.538 1.00 78.06 302 PRO A C 1
ATOM 2340 O O . PRO A 1 302 ? 8.435 -8.978 -45.648 1.00 78.06 302 PRO A O 1
ATOM 2343 N N . PRO A 1 303 ? 7.296 -10.284 -44.212 1.00 87.62 303 PRO A N 1
ATOM 2344 C CA . PRO A 1 303 ? 6.167 -10.452 -45.113 1.00 87.62 303 PRO A CA 1
ATOM 2345 C C . PRO A 1 303 ? 5.483 -9.122 -45.442 1.00 87.62 303 PRO A C 1
ATOM 2347 O O . PRO A 1 303 ? 5.335 -8.252 -44.584 1.00 87.62 303 PRO A O 1
ATOM 2350 N N . LEU A 1 304 ? 5.012 -8.994 -46.681 1.00 85.81 304 LEU A N 1
ATOM 2351 C CA . LEU A 1 304 ? 4.396 -7.780 -47.216 1.00 85.81 304 LEU A CA 1
ATOM 2352 C C . LEU A 1 304 ? 2.923 -8.030 -47.538 1.00 85.81 304 LEU A C 1
ATOM 2354 O O . LEU A 1 304 ? 2.591 -9.056 -48.119 1.00 85.81 304 LEU A O 1
ATOM 2358 N N . ASN A 1 305 ? 2.029 -7.084 -47.252 1.00 83.31 305 ASN A N 1
ATOM 2359 C CA . ASN A 1 305 ? 0.665 -7.123 -47.786 1.00 83.31 305 ASN A CA 1
ATOM 2360 C C . ASN A 1 305 ? 0.560 -6.241 -49.037 1.00 83.31 305 ASN A C 1
ATOM 2362 O O . ASN A 1 305 ? 0.593 -5.015 -48.945 1.00 83.31 305 ASN A O 1
ATOM 2366 N N . ARG A 1 306 ? 0.412 -6.864 -50.211 1.00 84.44 306 ARG A N 1
ATOM 2367 C CA . ARG A 1 306 ? 0.242 -6.188 -51.502 1.00 84.44 306 ARG A CA 1
ATOM 2368 C C . ARG A 1 306 ? -1.180 -6.410 -52.005 1.00 84.44 306 ARG A C 1
ATOM 2370 O O . ARG A 1 306 ? -1.555 -7.534 -52.324 1.00 84.44 306 ARG A O 1
ATOM 2377 N N . ASN A 1 307 ? -1.980 -5.344 -52.075 1.00 76.56 307 ASN A N 1
ATOM 2378 C CA . ASN A 1 307 ? -3.371 -5.388 -52.557 1.00 76.56 307 ASN A CA 1
ATOM 2379 C C . ASN A 1 307 ? -4.247 -6.460 -51.865 1.00 76.56 307 ASN A C 1
ATOM 2381 O O . ASN A 1 307 ? -5.107 -7.069 -52.498 1.00 76.56 307 ASN A O 1
ATOM 2385 N N . GLY A 1 308 ? -4.027 -6.720 -50.572 1.00 77.44 308 GLY A N 1
ATOM 2386 C CA . GLY A 1 308 ? -4.754 -7.749 -49.817 1.00 77.44 308 GLY A CA 1
ATOM 2387 C C . GLY A 1 308 ? -4.146 -9.155 -49.898 1.00 77.44 308 GLY A C 1
ATOM 2388 O O . GLY A 1 308 ? -4.663 -10.075 -49.263 1.00 77.44 308 GLY A O 1
ATOM 2389 N N . SER A 1 309 ? -3.050 -9.337 -50.641 1.00 86.75 309 SER A N 1
ATOM 2390 C CA . SER A 1 309 ? -2.286 -10.583 -50.707 1.00 86.75 309 SER A CA 1
ATOM 2391 C C . SER A 1 309 ? -1.022 -10.485 -49.862 1.00 86.75 309 SER A C 1
ATOM 2393 O O . SER A 1 309 ? -0.152 -9.657 -50.127 1.00 86.75 309 SER A O 1
ATOM 2395 N N . VAL A 1 310 ? -0.894 -11.363 -48.865 1.00 90.56 310 VAL A N 1
ATOM 2396 C CA . VAL A 1 310 ? 0.340 -11.480 -48.080 1.00 90.56 310 VAL A CA 1
ATOM 2397 C C . VAL A 1 310 ? 1.386 -12.242 -48.895 1.00 90.56 310 VAL A C 1
ATOM 2399 O O . VAL A 1 310 ? 1.175 -13.396 -49.269 1.00 90.56 310 VAL A O 1
ATOM 2402 N N . LEU A 1 311 ? 2.500 -11.581 -49.181 1.00 91.50 311 LEU A N 1
ATOM 2403 C CA . LEU A 1 311 ? 3.691 -12.097 -49.836 1.00 91.50 311 LEU A CA 1
ATOM 2404 C C . LEU A 1 311 ? 4.723 -12.462 -48.759 1.00 91.50 311 LEU A C 1
ATOM 2406 O O . LEU A 1 311 ? 4.979 -11.668 -47.857 1.00 91.50 311 LEU A O 1
ATOM 2410 N N . VAL A 1 312 ? 5.314 -13.652 -48.847 1.00 91.19 312 VAL A N 1
ATOM 2411 C CA . VAL A 1 312 ? 6.310 -14.159 -47.882 1.00 91.19 312 VAL A CA 1
ATOM 2412 C C . VAL A 1 312 ? 7.551 -14.681 -48.591 1.00 91.19 312 VAL A C 1
ATOM 2414 O O . VAL A 1 312 ? 7.418 -15.196 -49.704 1.00 91.19 312 VAL A O 1
ATOM 2417 N N . PRO A 1 313 ? 8.732 -14.671 -47.954 1.00 91.44 313 PRO A N 1
ATOM 2418 C CA . PRO A 1 313 ? 9.871 -15.438 -48.445 1.00 91.44 313 PRO A CA 1
ATOM 2419 C C . PRO A 1 313 ? 9.529 -16.922 -48.628 1.00 91.44 313 PRO A C 1
ATOM 2421 O O . PRO A 1 313 ? 9.043 -17.597 -47.714 1.00 91.44 313 PRO A O 1
ATOM 2424 N N . PHE A 1 314 ? 9.763 -17.443 -49.836 1.00 86.38 314 PHE A N 1
ATOM 2425 C CA . PHE A 1 314 ? 9.258 -18.770 -50.209 1.00 86.38 314 PHE A CA 1
ATOM 2426 C C . PHE A 1 314 ? 9.908 -19.912 -49.413 1.00 86.38 314 PHE A C 1
ATOM 2428 O O . PHE A 1 314 ? 9.254 -20.916 -49.136 1.00 86.38 314 PHE A O 1
ATOM 2435 N N . ARG A 1 315 ? 11.188 -19.784 -49.034 1.00 84.56 315 ARG A N 1
ATOM 2436 C CA . ARG A 1 315 ? 11.971 -20.887 -48.447 1.00 84.56 315 ARG A CA 1
ATOM 2437 C C . ARG A 1 315 ? 11.395 -21.354 -47.111 1.00 84.56 315 ARG A C 1
ATOM 2439 O O . ARG A 1 315 ? 11.161 -22.552 -46.941 1.00 84.56 315 ARG A O 1
ATOM 2446 N N . GLY A 1 316 ? 11.128 -20.418 -46.198 1.00 79.75 316 GLY A N 1
ATOM 2447 C CA . GLY A 1 316 ? 10.637 -20.725 -44.850 1.00 79.75 316 GLY A CA 1
ATOM 2448 C C . GLY A 1 316 ? 9.275 -21.421 -44.858 1.00 79.75 316 GLY A C 1
ATOM 2449 O O . GLY A 1 316 ? 9.065 -22.399 -44.140 1.00 79.75 316 GLY A O 1
ATOM 2450 N N . VAL A 1 317 ? 8.363 -20.977 -45.728 1.00 83.81 317 VAL A N 1
ATOM 2451 C CA . VAL A 1 317 ? 7.004 -21.533 -45.797 1.00 83.81 317 VAL A CA 1
ATOM 2452 C C . VAL A 1 317 ? 6.963 -22.874 -46.527 1.00 83.81 317 VAL A C 1
ATOM 2454 O O . VAL A 1 317 ? 6.372 -23.823 -46.013 1.00 83.81 317 VAL A O 1
ATOM 2457 N N . PHE A 1 318 ? 7.603 -22.999 -47.693 1.00 88.31 318 PHE A N 1
ATOM 2458 C CA . PHE A 1 318 ? 7.546 -24.232 -48.492 1.00 88.31 318 PHE A CA 1
ATOM 2459 C C . PHE A 1 318 ? 8.156 -25.415 -47.731 1.00 88.31 318 PHE A C 1
ATOM 2461 O O . PHE A 1 318 ? 7.587 -26.508 -47.737 1.00 88.31 318 PHE A O 1
ATOM 2468 N N . GLY A 1 319 ? 9.258 -25.181 -47.008 1.00 84.50 319 GLY A N 1
ATOM 2469 C CA . GLY A 1 319 ? 9.876 -26.193 -46.153 1.00 84.50 319 GLY A CA 1
ATOM 2470 C C . GLY A 1 319 ? 8.937 -26.680 -45.045 1.00 84.50 319 GLY A C 1
ATOM 2471 O O . GLY A 1 319 ? 8.740 -27.886 -44.895 1.00 84.50 319 GLY A O 1
ATOM 2472 N N . LYS A 1 320 ? 8.282 -25.763 -44.317 1.00 86.88 320 LYS A N 1
ATOM 2473 C CA . LYS A 1 320 ? 7.311 -26.113 -43.258 1.00 86.88 320 LYS A CA 1
ATOM 2474 C C . LYS A 1 320 ? 6.050 -26.802 -43.795 1.00 86.88 320 LYS A C 1
ATOM 2476 O O . LYS A 1 320 ? 5.420 -27.569 -43.071 1.00 86.88 320 LYS A O 1
ATOM 2481 N N . LEU A 1 321 ? 5.711 -26.588 -45.066 1.00 87.88 321 LEU A N 1
ATOM 2482 C CA . LEU A 1 321 ? 4.634 -27.300 -45.766 1.00 87.88 321 LEU A CA 1
ATOM 2483 C C . LEU A 1 321 ? 5.071 -28.653 -46.363 1.00 87.88 321 LEU A C 1
ATOM 2485 O O . LEU A 1 321 ? 4.237 -29.400 -46.895 1.00 87.88 321 LEU A O 1
ATOM 2489 N N . GLY A 1 322 ? 6.352 -29.011 -46.237 1.00 86.62 322 GLY A N 1
ATOM 2490 C CA . GLY A 1 322 ? 6.918 -30.270 -46.722 1.00 86.62 322 GLY A CA 1
ATOM 2491 C C . GLY A 1 322 ? 7.106 -30.317 -48.239 1.00 86.62 322 GLY A C 1
ATOM 2492 O O . GLY A 1 322 ? 6.979 -31.390 -48.828 1.00 86.62 322 GLY A O 1
ATOM 2493 N N . MET A 1 323 ? 7.348 -29.169 -48.876 1.00 89.12 323 MET A N 1
ATOM 2494 C CA . MET A 1 323 ? 7.629 -29.062 -50.309 1.00 89.12 323 MET A CA 1
ATOM 2495 C C . MET A 1 323 ? 9.143 -28.984 -50.558 1.00 89.12 323 MET A C 1
ATOM 2497 O O . MET A 1 323 ? 9.863 -28.272 -49.858 1.00 89.12 323 MET A O 1
ATOM 2501 N N . GLN A 1 324 ? 9.628 -29.682 -51.584 1.00 88.81 324 GLN A N 1
ATOM 2502 C CA . GLN A 1 324 ? 10.965 -29.481 -52.144 1.00 88.81 324 GLN A CA 1
ATOM 2503 C C . GLN A 1 324 ? 10.948 -28.256 -53.049 1.00 88.81 324 GLN A C 1
ATOM 2505 O O . GLN A 1 324 ? 10.000 -28.078 -53.812 1.00 88.81 324 GLN A O 1
ATOM 2510 N N . VAL A 1 325 ? 11.983 -27.418 -52.992 1.00 89.69 325 VAL A N 1
ATOM 2511 C CA . VAL A 1 325 ? 12.000 -26.163 -53.748 1.00 89.69 325 VAL A CA 1
ATOM 2512 C C . VAL A 1 325 ? 13.197 -26.073 -54.678 1.00 89.69 325 VAL A C 1
ATOM 2514 O O . VAL A 1 325 ? 14.328 -26.319 -54.266 1.00 89.69 325 VAL A O 1
ATOM 2517 N N . ALA A 1 326 ? 12.938 -25.653 -55.913 1.00 89.19 326 ALA A N 1
ATOM 2518 C CA . ALA A 1 326 ? 13.936 -25.292 -56.905 1.00 89.19 326 ALA A CA 1
ATOM 2519 C C . ALA A 1 326 ? 13.762 -23.823 -57.315 1.00 89.19 326 ALA A C 1
ATOM 2521 O O . ALA A 1 326 ? 12.647 -23.352 -57.544 1.00 89.19 326 ALA A O 1
ATOM 2522 N N . TRP A 1 327 ? 14.877 -23.105 -57.425 1.00 89.25 327 TRP A N 1
ATOM 2523 C CA . TRP A 1 327 ? 14.937 -21.755 -57.978 1.00 89.25 327 TRP A CA 1
ATOM 2524 C C . TRP A 1 327 ? 15.671 -21.807 -59.317 1.00 89.25 327 TRP A C 1
ATOM 2526 O O . TRP A 1 327 ? 16.783 -22.328 -59.385 1.00 89.25 327 TRP A O 1
ATOM 2536 N N . ASN A 1 328 ? 15.050 -21.284 -60.373 1.00 89.94 328 ASN A N 1
ATOM 2537 C CA . ASN A 1 328 ? 15.674 -21.110 -61.678 1.00 89.94 328 ASN A CA 1
ATOM 2538 C C . ASN A 1 328 ? 15.900 -19.614 -61.916 1.00 89.94 328 ASN A C 1
ATOM 2540 O O . ASN A 1 328 ? 14.942 -18.854 -62.065 1.00 89.94 328 ASN A O 1
ATOM 2544 N N . GLU A 1 329 ? 17.169 -19.212 -61.934 1.00 85.62 329 GLU A N 1
ATOM 2545 C CA . GLU A 1 329 ? 17.582 -17.815 -62.056 1.00 85.62 329 GLU A CA 1
ATOM 2546 C C . GLU A 1 329 ? 17.296 -17.234 -63.448 1.00 85.62 329 GLU A C 1
ATOM 2548 O O . GLU A 1 329 ? 16.722 -16.151 -63.546 1.00 85.62 329 GLU A O 1
ATOM 2553 N N . GLU A 1 330 ? 17.602 -17.980 -64.513 1.00 88.81 330 GLU A N 1
ATOM 2554 C CA . GLU A 1 330 ? 17.402 -17.558 -65.908 1.00 88.81 330 GLU A CA 1
ATOM 2555 C C . GLU A 1 330 ? 15.921 -17.299 -66.220 1.00 88.81 330 GLU A C 1
ATOM 2557 O O . GLU A 1 330 ? 15.562 -16.296 -66.836 1.00 88.81 330 GLU A O 1
ATOM 2562 N N . LEU A 1 331 ? 15.043 -18.176 -65.732 1.00 89.69 331 LEU A N 1
ATOM 2563 C CA . LEU A 1 331 ? 13.594 -18.078 -65.922 1.00 89.69 331 LEU A CA 1
ATOM 2564 C C . LEU A 1 331 ? 12.892 -17.281 -64.816 1.00 89.69 331 LEU A C 1
ATOM 2566 O O . LEU A 1 331 ? 11.671 -17.133 -64.864 1.00 89.69 331 LEU A O 1
ATOM 2570 N N . ARG A 1 332 ? 13.640 -16.806 -63.810 1.00 93.06 332 ARG A N 1
ATOM 2571 C CA . ARG A 1 332 ? 13.138 -16.134 -62.600 1.00 93.06 332 ARG A CA 1
ATOM 2572 C C . ARG A 1 332 ? 11.945 -16.864 -61.975 1.00 93.06 332 ARG A C 1
ATOM 2574 O O . ARG A 1 332 ? 10.899 -16.267 -61.706 1.00 93.06 332 ARG A O 1
ATOM 2581 N N . ARG A 1 333 ? 12.096 -18.174 -61.783 1.00 93.44 333 ARG A N 1
ATOM 2582 C CA . ARG A 1 333 ? 11.005 -19.098 -61.458 1.00 93.44 333 ARG A CA 1
ATOM 2583 C C . ARG A 1 333 ? 11.285 -19.884 -60.180 1.00 93.44 333 ARG A C 1
ATOM 2585 O O . ARG A 1 333 ? 12.298 -20.574 -60.082 1.00 93.44 333 ARG A O 1
ATOM 2592 N N . VAL A 1 334 ? 10.347 -19.844 -59.238 1.00 92.94 334 VAL A N 1
ATOM 2593 C CA . VAL A 1 334 ? 10.299 -20.734 -58.069 1.00 92.94 334 VAL A CA 1
ATOM 2594 C C . VAL A 1 334 ? 9.411 -21.925 -58.410 1.00 92.94 334 VAL A C 1
ATOM 2596 O O . VAL A 1 334 ? 8.281 -21.744 -58.857 1.00 92.94 334 VAL A O 1
ATOM 2599 N N . THR A 1 335 ? 9.906 -23.141 -58.194 1.00 92.06 335 THR A N 1
ATOM 2600 C CA . THR A 1 335 ? 9.129 -24.379 -58.337 1.00 92.06 335 THR A CA 1
ATOM 2601 C C . THR A 1 335 ? 9.118 -25.124 -57.011 1.00 92.06 335 THR A C 1
ATOM 2603 O O . THR A 1 335 ? 10.175 -25.500 -56.511 1.00 92.06 335 THR A O 1
ATOM 2606 N N . GLY A 1 336 ? 7.939 -25.329 -56.431 1.00 92.38 336 GLY A N 1
ATOM 2607 C CA . GLY A 1 336 ? 7.740 -26.164 -55.254 1.00 92.38 336 GLY A CA 1
ATOM 2608 C C . GLY A 1 336 ? 7.087 -27.487 -55.629 1.00 92.38 336 GLY A C 1
ATOM 2609 O O . GLY A 1 336 ? 6.072 -27.489 -56.316 1.00 92.38 336 GLY A O 1
ATOM 2610 N N . THR A 1 337 ? 7.625 -28.606 -55.157 1.00 90.94 337 THR A N 1
ATOM 2611 C CA . THR A 1 337 ? 7.087 -29.943 -55.430 1.00 90.94 337 THR A CA 1
ATOM 2612 C C . THR A 1 337 ? 6.833 -30.725 -54.147 1.00 90.94 337 THR A C 1
ATOM 2614 O O . THR A 1 337 ? 7.574 -30.631 -53.171 1.00 90.94 337 THR A O 1
ATOM 2617 N N . LYS A 1 338 ? 5.763 -31.511 -54.133 1.00 88.75 338 LYS A N 1
ATOM 2618 C CA . LYS A 1 338 ? 5.414 -32.490 -53.095 1.00 88.75 338 LYS A CA 1
ATOM 2619 C C . LYS A 1 338 ? 4.691 -33.645 -53.789 1.00 88.75 338 LYS A C 1
ATOM 2621 O O . LYS A 1 338 ? 4.295 -33.512 -54.941 1.00 88.75 338 LYS A O 1
ATOM 2626 N N . SER A 1 339 ? 4.539 -34.798 -53.141 1.00 85.75 339 SER A N 1
ATOM 2627 C CA . SER A 1 339 ? 3.826 -35.933 -53.751 1.00 85.75 339 SER A CA 1
ATOM 2628 C C . SER A 1 339 ? 2.449 -35.498 -54.288 1.00 85.75 339 SER A C 1
ATOM 2630 O O . SER A 1 339 ? 1.604 -35.063 -53.511 1.00 85.75 339 SER A O 1
ATOM 2632 N N . GLY A 1 340 ? 2.258 -35.560 -55.614 1.00 84.50 340 GLY A N 1
ATOM 2633 C CA . GLY A 1 340 ? 1.024 -35.144 -56.300 1.00 84.50 340 GLY A CA 1
ATOM 2634 C C . GLY A 1 340 ? 0.844 -33.635 -56.547 1.00 84.50 340 GLY A C 1
ATOM 2635 O O . GLY A 1 340 ? -0.214 -33.235 -57.035 1.00 84.50 340 GLY A O 1
ATOM 2636 N N . LEU A 1 341 ? 1.843 -32.804 -56.233 1.00 90.62 341 LEU A N 1
ATOM 2637 C CA . LEU A 1 341 ? 1.789 -31.346 -56.362 1.00 90.62 341 LEU A CA 1
ATOM 2638 C C . LEU A 1 341 ? 3.074 -30.777 -56.981 1.00 90.62 341 LEU A C 1
ATOM 2640 O O . LEU A 1 341 ? 4.164 -30.968 -56.447 1.00 90.62 341 LEU A O 1
ATOM 2644 N N . GLU A 1 342 ? 2.925 -29.989 -58.039 1.00 93.44 342 GLU A N 1
ATOM 2645 C CA . GLU A 1 342 ? 3.927 -29.088 -58.603 1.00 93.44 342 GLU A CA 1
ATOM 2646 C C . GLU A 1 342 ? 3.339 -27.672 -58.665 1.00 93.44 342 GLU A C 1
ATOM 2648 O O . GLU A 1 342 ? 2.306 -27.446 -59.292 1.00 93.44 342 GLU A O 1
ATOM 2653 N N . LEU A 1 343 ? 3.987 -26.716 -58.002 1.00 94.31 343 LEU A N 1
ATOM 2654 C CA . LEU A 1 343 ? 3.619 -25.303 -57.989 1.00 94.31 343 LEU A CA 1
ATOM 2655 C C . LEU A 1 343 ? 4.746 -24.482 -58.614 1.00 94.31 343 LEU A C 1
ATOM 2657 O O . LEU A 1 343 ? 5.849 -24.441 -58.071 1.00 94.31 343 LEU A O 1
ATOM 2661 N N . VAL A 1 344 ? 4.460 -23.790 -59.712 1.00 94.25 344 VAL A N 1
ATOM 2662 C CA . VAL A 1 344 ? 5.414 -22.950 -60.439 1.00 94.25 344 VAL A CA 1
ATOM 2663 C C . VAL A 1 344 ? 4.984 -21.489 -60.365 1.00 94.25 344 VAL A C 1
ATOM 2665 O O . VAL A 1 344 ? 3.877 -21.138 -60.766 1.00 94.25 344 VAL A O 1
ATOM 2668 N N . LEU A 1 345 ? 5.881 -20.631 -59.887 1.00 94.38 345 LEU A N 1
ATOM 2669 C CA . LEU A 1 345 ? 5.679 -19.195 -59.714 1.00 94.38 345 LEU A CA 1
ATOM 2670 C C . LEU A 1 345 ? 6.791 -18.436 -60.441 1.00 94.38 345 LEU A C 1
ATOM 2672 O O . LEU A 1 345 ? 7.969 -18.672 -60.176 1.00 94.38 345 LEU A O 1
ATOM 2676 N N . THR A 1 346 ? 6.431 -17.513 -61.331 1.00 94.06 346 THR A N 1
ATOM 2677 C CA . THR A 1 346 ? 7.394 -16.675 -62.066 1.00 94.06 346 THR A CA 1
ATOM 2678 C C . THR A 1 346 ? 7.356 -15.249 -61.526 1.00 94.06 346 THR A C 1
ATOM 2680 O O . THR A 1 346 ? 6.281 -14.665 -61.381 1.00 94.06 346 THR A O 1
ATOM 2683 N N . ILE A 1 347 ? 8.521 -14.668 -61.233 1.00 92.88 347 ILE A N 1
ATOM 2684 C CA . ILE A 1 347 ? 8.606 -13.300 -60.707 1.00 92.88 347 ILE A CA 1
ATOM 2685 C C . ILE A 1 347 ? 8.013 -12.302 -61.709 1.00 92.88 347 ILE A C 1
ATOM 2687 O O . ILE A 1 347 ? 8.349 -12.318 -62.892 1.00 92.88 347 ILE A O 1
ATOM 2691 N N . GLY A 1 348 ? 7.151 -11.412 -61.214 1.00 90.31 348 GLY A N 1
ATOM 2692 C CA . GLY A 1 348 ? 6.486 -10.372 -61.999 1.00 90.31 348 GLY A CA 1
ATOM 2693 C C . GLY A 1 348 ? 5.273 -10.843 -62.807 1.00 90.31 348 GLY A C 1
ATOM 2694 O O . GLY A 1 348 ? 4.655 -10.017 -63.472 1.00 90.31 348 GLY A O 1
ATOM 2695 N N . GLN A 1 349 ? 4.907 -12.130 -62.754 1.00 93.00 349 GLN A N 1
ATOM 2696 C CA . GLN A 1 349 ? 3.700 -12.648 -63.405 1.00 93.00 349 GLN A CA 1
ATOM 2697 C C . GLN A 1 349 ? 2.558 -12.821 -62.398 1.00 93.00 349 GLN A C 1
ATOM 2699 O O . GLN A 1 349 ? 2.743 -13.381 -61.321 1.00 93.00 349 GLN A O 1
ATOM 2704 N N . GLU A 1 350 ? 1.352 -12.387 -62.767 1.00 92.75 350 GLU A N 1
ATOM 2705 C CA . GLU A 1 350 ? 0.119 -12.601 -61.989 1.00 92.75 350 GLU A CA 1
ATOM 2706 C C . GLU A 1 350 ? -0.532 -13.967 -62.283 1.00 92.75 350 GLU A C 1
ATOM 2708 O O . GLU A 1 350 ? -1.734 -14.154 -62.101 1.00 92.75 350 GLU A O 1
ATOM 2713 N N . GLU A 1 351 ? 0.252 -14.933 -62.754 1.00 93.56 351 GLU A N 1
ATOM 2714 C CA . GLU A 1 351 ? -0.188 -16.289 -63.066 1.00 93.56 351 GLU A CA 1
ATOM 2715 C C . GLU A 1 351 ? 0.832 -17.293 -62.514 1.00 93.56 351 GLU A C 1
ATOM 2717 O O . GLU A 1 351 ? 2.044 -17.112 -62.647 1.00 93.56 351 GLU A O 1
ATOM 2722 N N . ALA A 1 352 ? 0.331 -18.344 -61.871 1.00 93.69 352 ALA A N 1
ATOM 2723 C CA . ALA A 1 352 ? 1.094 -19.501 -61.417 1.00 93.69 352 ALA A CA 1
ATOM 2724 C C . ALA A 1 352 ? 0.630 -20.757 -62.154 1.00 93.69 352 ALA A C 1
ATOM 2726 O O . ALA A 1 352 ? -0.503 -20.807 -62.622 1.00 93.69 352 ALA A O 1
ATOM 2727 N N . LEU A 1 353 ? 1.456 -21.802 -62.198 1.00 94.06 353 LEU A N 1
ATOM 2728 C CA . LEU A 1 353 ? 1.026 -23.125 -62.657 1.00 94.06 353 LEU A CA 1
ATOM 2729 C C . LEU A 1 353 ? 0.905 -24.063 -61.457 1.00 94.06 353 LEU A C 1
ATOM 2731 O O . LEU A 1 353 ? 1.878 -24.256 -60.731 1.00 94.06 353 LEU A O 1
ATOM 2735 N N . VAL A 1 354 ? -0.265 -24.668 -61.269 1.00 92.06 354 VAL A N 1
ATOM 2736 C CA . VAL A 1 354 ? -0.497 -25.737 -60.288 1.00 92.06 354 VAL A CA 1
ATOM 2737 C C . VAL A 1 354 ? -0.751 -27.023 -61.065 1.00 92.06 354 VAL A C 1
ATOM 2739 O O . VAL A 1 354 ? -1.742 -27.123 -61.787 1.00 92.06 354 VAL A O 1
ATOM 2742 N N . ASN A 1 355 ? 0.159 -27.993 -60.977 1.00 91.38 355 ASN A N 1
ATOM 2743 C CA . ASN A 1 355 ? 0.139 -29.231 -61.767 1.00 91.38 355 ASN A CA 1
ATOM 2744 C C . ASN A 1 355 ? -0.028 -28.965 -63.279 1.00 91.38 355 ASN A C 1
ATOM 2746 O O . ASN A 1 355 ? -0.800 -29.633 -63.969 1.00 91.38 355 ASN A O 1
ATOM 2750 N N . GLY A 1 356 ? 0.660 -27.935 -63.783 1.00 88.44 356 GLY A N 1
ATOM 2751 C CA . GLY A 1 356 ? 0.600 -27.504 -65.183 1.00 88.44 356 GLY A CA 1
ATOM 2752 C C . GLY A 1 356 ? -0.640 -26.689 -65.579 1.00 88.44 356 GLY A C 1
ATOM 2753 O O . GLY A 1 356 ? -0.717 -26.261 -66.728 1.00 88.44 356 GLY A O 1
ATOM 2754 N N . GLN A 1 357 ? -1.593 -26.446 -64.672 1.00 92.06 357 GLN A N 1
ATOM 2755 C CA . GLN A 1 357 ? -2.779 -25.621 -64.938 1.00 92.06 357 GLN A CA 1
ATOM 2756 C C . GLN A 1 357 ? -2.571 -24.171 -64.472 1.00 92.06 357 GLN A C 1
ATOM 2758 O O . GLN A 1 357 ? -2.131 -23.973 -63.337 1.00 92.06 357 GLN A O 1
ATOM 2763 N N . PRO A 1 358 ? -2.902 -23.158 -65.294 1.00 92.88 358 PRO A N 1
ATOM 2764 C CA . PRO A 1 358 ? -2.746 -21.756 -64.922 1.00 92.88 358 PRO A CA 1
ATOM 2765 C C . PRO A 1 358 ? -3.749 -21.330 -63.842 1.00 92.88 358 PRO A C 1
ATOM 2767 O O . PRO A 1 358 ? -4.948 -21.596 -63.935 1.00 92.88 358 PRO A O 1
ATOM 2770 N N . VAL A 1 359 ? -3.249 -20.633 -62.822 1.00 92.75 359 VAL A N 1
ATOM 2771 C CA . VAL A 1 359 ? -4.007 -20.069 -61.701 1.00 92.75 359 VAL A CA 1
ATOM 2772 C C . VAL A 1 359 ? -3.640 -18.596 -61.542 1.00 92.75 359 VAL A C 1
ATOM 2774 O O . VAL A 1 359 ? -2.473 -18.249 -61.366 1.00 92.75 359 VAL A O 1
ATOM 2777 N N . LYS A 1 360 ? -4.645 -17.718 -61.578 1.00 91.94 360 LYS A N 1
ATOM 2778 C CA . LYS A 1 360 ? -4.461 -16.269 -61.429 1.00 91.94 360 LYS A CA 1
ATOM 2779 C C . LYS A 1 360 ? -4.088 -15.890 -59.992 1.00 91.94 360 LYS A C 1
ATOM 2781 O O . LYS A 1 360 ? -4.690 -16.379 -59.038 1.00 91.94 360 LYS A O 1
ATOM 2786 N N . LEU A 1 361 ? -3.153 -14.955 -59.849 1.00 88.44 361 LEU A N 1
ATOM 2787 C CA . LEU A 1 361 ? -2.661 -14.439 -58.576 1.00 88.44 361 LEU A CA 1
ATOM 2788 C C . LEU A 1 361 ? -3.232 -13.045 -58.278 1.00 88.44 361 LEU A C 1
ATOM 2790 O O . LEU A 1 361 ? -3.253 -12.198 -59.169 1.00 88.44 361 LEU A O 1
ATOM 2794 N N . PRO A 1 362 ? -3.645 -12.759 -57.029 1.00 84.38 362 PRO A N 1
ATOM 2795 C CA . PRO A 1 362 ? -4.030 -11.403 -56.620 1.00 84.38 362 PRO A CA 1
ATOM 2796 C C . PRO A 1 362 ? -2.850 -10.417 -56.562 1.00 84.38 362 PRO A C 1
ATOM 2798 O O . PRO A 1 362 ? -3.053 -9.207 -56.626 1.00 84.38 362 PRO A O 1
ATOM 2801 N N . ALA A 1 363 ? -1.628 -10.933 -56.414 1.00 90.62 363 ALA A N 1
ATOM 2802 C CA . ALA A 1 363 ? -0.380 -10.186 -56.510 1.00 90.62 363 ALA A CA 1
ATOM 2803 C C . ALA A 1 363 ? 0.701 -11.095 -57.112 1.00 90.62 363 ALA A C 1
ATOM 2805 O O . ALA A 1 363 ? 0.781 -12.272 -56.756 1.00 90.62 363 ALA A O 1
ATOM 2806 N N . ALA A 1 364 ? 1.523 -10.561 -58.016 1.00 92.25 364 ALA A N 1
ATOM 2807 C CA . ALA A 1 364 ? 2.642 -11.297 -58.597 1.00 92.25 364 ALA A CA 1
ATOM 2808 C C . ALA A 1 364 ? 3.740 -11.580 -57.547 1.00 92.25 364 ALA A C 1
ATOM 2810 O O . ALA A 1 364 ? 3.942 -10.760 -56.648 1.00 92.25 364 ALA A O 1
ATOM 2811 N N . PRO A 1 365 ? 4.489 -12.695 -57.659 1.00 93.44 365 PRO A N 1
ATOM 2812 C CA . PRO A 1 365 ? 5.718 -12.892 -56.899 1.00 93.44 365 PRO A CA 1
ATOM 2813 C C . PRO A 1 365 ? 6.730 -11.791 -57.222 1.00 93.44 365 PRO A C 1
ATOM 2815 O O . PRO A 1 365 ? 6.858 -11.382 -58.379 1.00 93.44 365 PRO A O 1
ATOM 2818 N N . GLU A 1 366 ? 7.488 -11.345 -56.227 1.00 92.81 366 GLU A N 1
ATOM 2819 C CA . GLU A 1 366 ? 8.439 -10.242 -56.378 1.00 92.81 366 GLU A CA 1
ATOM 2820 C C . GLU A 1 366 ? 9.802 -10.560 -55.764 1.00 92.81 366 GLU A C 1
ATOM 2822 O O . GLU A 1 366 ? 9.941 -11.452 -54.929 1.00 92.81 366 GLU A O 1
ATOM 2827 N N . LEU A 1 367 ? 10.828 -9.837 -56.213 1.00 88.56 367 LEU A N 1
ATOM 2828 C CA . LEU A 1 367 ? 12.175 -9.918 -55.658 1.00 88.56 367 LEU A CA 1
ATOM 2829 C C . LEU A 1 367 ? 12.430 -8.655 -54.833 1.00 88.56 367 LEU A C 1
ATOM 2831 O O . LEU A 1 367 ? 12.422 -7.558 -55.393 1.00 88.56 367 LEU A O 1
ATOM 2835 N N . ARG A 1 368 ? 12.683 -8.808 -53.533 1.00 83.94 368 ARG A N 1
ATOM 2836 C CA . ARG A 1 368 ? 13.015 -7.710 -52.614 1.00 83.94 368 ARG A CA 1
ATOM 2837 C C . ARG A 1 368 ? 14.318 -8.054 -51.905 1.00 83.94 368 ARG A C 1
ATOM 2839 O O . ARG A 1 368 ? 14.418 -9.121 -51.314 1.00 83.94 368 ARG A O 1
ATOM 2846 N N . ASN A 1 369 ? 15.325 -7.188 -52.027 1.00 80.94 369 ASN A N 1
ATOM 2847 C CA . ASN A 1 369 ? 16.652 -7.371 -51.416 1.00 80.94 369 ASN A CA 1
ATOM 2848 C C . ASN A 1 369 ? 17.302 -8.747 -51.692 1.00 80.94 369 ASN A C 1
ATOM 2850 O O . ASN A 1 369 ? 17.995 -9.303 -50.851 1.00 80.94 369 ASN A O 1
ATOM 2854 N N . GLY A 1 370 ? 17.064 -9.328 -52.873 1.00 82.88 370 GLY A N 1
ATOM 2855 C CA . GLY A 1 370 ? 17.573 -10.662 -53.224 1.00 82.88 370 GLY A CA 1
ATOM 2856 C C . GLY A 1 370 ? 16.737 -11.838 -52.697 1.00 82.88 370 GLY A C 1
ATOM 2857 O O . GLY A 1 370 ? 16.961 -12.974 -53.115 1.00 82.88 370 GLY A O 1
ATOM 2858 N N . THR A 1 371 ? 15.717 -11.585 -51.879 1.00 87.69 371 THR A N 1
ATOM 2859 C CA . THR A 1 371 ? 14.754 -12.590 -51.415 1.00 87.69 371 THR A CA 1
ATOM 2860 C C . THR A 1 371 ? 13.538 -12.610 -52.329 1.00 87.69 371 THR A C 1
ATOM 2862 O O . THR A 1 371 ? 12.977 -11.574 -52.684 1.00 87.69 371 THR A O 1
ATOM 2865 N N . THR A 1 372 ? 13.118 -13.805 -52.746 1.00 90.62 372 THR A N 1
ATOM 2866 C CA . THR A 1 372 ? 11.905 -13.963 -53.558 1.00 90.62 372 THR A CA 1
ATOM 2867 C C . THR A 1 372 ? 10.696 -14.118 -52.643 1.00 90.62 372 THR A C 1
ATOM 2869 O O . THR A 1 372 ? 10.612 -15.078 -51.872 1.00 90.62 372 THR A O 1
ATOM 2872 N N . LEU A 1 373 ? 9.756 -13.183 -52.743 1.00 91.50 373 LEU A N 1
ATOM 2873 C CA . LEU A 1 373 ? 8.501 -13.211 -52.014 1.00 91.50 373 LEU A CA 1
ATOM 2874 C C . LEU A 1 373 ? 7.392 -13.771 -52.909 1.00 91.50 373 LEU A C 1
ATOM 2876 O O . LEU A 1 373 ? 7.250 -13.390 -54.071 1.00 91.50 373 LEU A O 1
ATOM 2880 N N . VAL A 1 374 ? 6.592 -14.679 -52.360 1.00 93.25 374 VAL A N 1
ATOM 2881 C CA . VAL A 1 374 ? 5.533 -15.403 -53.074 1.00 93.25 374 VAL A CA 1
ATOM 2882 C C . VAL A 1 374 ? 4.186 -15.274 -52.354 1.00 93.25 374 VAL A C 1
ATOM 2884 O O . VAL A 1 374 ? 4.167 -15.164 -51.126 1.00 93.25 374 VAL A O 1
ATOM 2887 N N . PRO A 1 375 ? 3.046 -15.312 -53.075 1.00 93.69 375 PRO A N 1
ATOM 2888 C CA . PRO A 1 375 ? 1.716 -15.218 -52.467 1.00 93.69 375 PRO A CA 1
ATOM 2889 C C . PRO A 1 375 ? 1.420 -16.374 -51.509 1.00 93.69 375 PRO A C 1
ATOM 2891 O O . PRO A 1 375 ? 1.211 -17.514 -51.926 1.00 93.69 375 PRO A O 1
ATOM 2894 N N . LEU A 1 376 ? 1.342 -16.072 -50.213 1.00 92.50 376 LEU A N 1
ATOM 2895 C CA . LEU A 1 376 ? 1.218 -17.074 -49.156 1.00 92.50 376 LEU A CA 1
ATOM 2896 C C . LEU A 1 376 ? -0.077 -17.884 -49.244 1.00 92.50 376 LEU A C 1
ATOM 2898 O O . LEU A 1 376 ? -0.074 -19.087 -48.987 1.00 92.50 376 LEU A O 1
ATOM 2902 N N . ARG A 1 377 ? -1.182 -17.229 -49.616 1.00 90.56 377 ARG A N 1
ATOM 2903 C CA . ARG A 1 377 ? -2.498 -17.870 -49.723 1.00 90.56 377 ARG A CA 1
ATOM 2904 C C . ARG A 1 377 ? -2.486 -19.017 -50.732 1.00 90.56 377 ARG A C 1
ATOM 2906 O O . ARG A 1 377 ? -2.847 -20.128 -50.369 1.00 90.56 377 ARG A O 1
ATOM 2913 N N . LEU A 1 378 ? -2.003 -18.761 -51.950 1.00 90.19 378 LEU A N 1
ATOM 2914 C CA . LEU A 1 378 ? -1.895 -19.783 -52.992 1.00 90.19 378 LEU A CA 1
ATOM 2915 C C . LEU A 1 378 ? -1.000 -20.941 -52.539 1.00 90.19 378 LEU A C 1
ATOM 2917 O O . LEU A 1 378 ? -1.349 -22.098 -52.731 1.00 90.19 378 LEU A O 1
ATOM 2921 N N . VAL A 1 379 ? 0.148 -20.625 -51.938 1.00 89.31 379 VAL A N 1
ATOM 2922 C CA . VAL A 1 379 ? 1.122 -21.626 -51.484 1.00 89.31 379 VAL A CA 1
ATOM 2923 C C . VAL A 1 379 ? 0.510 -22.551 -50.429 1.00 89.31 379 VAL A C 1
ATOM 2925 O O . VAL A 1 379 ? 0.653 -23.767 -50.527 1.00 89.31 379 VAL A O 1
ATOM 2928 N N . GLY A 1 380 ? -0.191 -21.989 -49.440 1.00 89.00 380 GLY A N 1
ATOM 2929 C CA . GLY A 1 380 ? -0.869 -22.772 -48.409 1.00 89.00 380 GLY A CA 1
ATOM 2930 C C . GLY A 1 380 ? -2.025 -23.608 -48.966 1.00 89.00 380 GLY A C 1
ATOM 2931 O O . GLY A 1 380 ? -2.096 -24.801 -48.684 1.00 89.00 380 GLY A O 1
ATOM 2932 N N . GLU A 1 381 ? -2.886 -23.015 -49.796 1.00 88.38 381 GLU A N 1
ATOM 2933 C CA . GLU A 1 381 ? -4.049 -23.699 -50.383 1.00 88.38 381 GLU A CA 1
ATOM 2934 C C . GLU A 1 381 ? -3.632 -24.814 -51.359 1.00 88.38 381 GLU A C 1
ATOM 2936 O O . GLU A 1 381 ? -4.192 -25.907 -51.317 1.00 88.38 381 GLU A O 1
ATOM 2941 N N . ALA A 1 382 ? -2.590 -24.598 -52.173 1.00 86.88 382 ALA A N 1
ATOM 2942 C CA . ALA A 1 382 ? -2.026 -25.631 -53.047 1.00 86.88 382 ALA A CA 1
ATOM 2943 C C . ALA A 1 382 ? -1.453 -26.819 -52.253 1.00 86.88 382 ALA A C 1
ATOM 2945 O O . ALA A 1 382 ? -1.469 -27.947 -52.738 1.00 86.88 382 ALA A O 1
ATOM 2946 N N . ALA A 1 383 ? -0.983 -26.579 -51.025 1.00 86.00 383 ALA A N 1
ATOM 2947 C CA . ALA A 1 383 ? -0.484 -27.598 -50.104 1.00 86.00 383 ALA A CA 1
ATOM 2948 C C . ALA A 1 383 ? -1.579 -28.238 -49.219 1.00 86.00 383 ALA A C 1
ATOM 2950 O O . ALA A 1 383 ? -1.234 -28.898 -48.234 1.00 86.00 383 ALA A O 1
ATOM 2951 N N . ASP A 1 384 ? -2.861 -28.048 -49.560 1.00 86.75 384 ASP A N 1
ATOM 2952 C CA . ASP A 1 384 ? -4.039 -28.547 -48.828 1.00 86.75 384 ASP A CA 1
ATOM 2953 C C . ASP A 1 384 ? -4.132 -28.027 -47.378 1.00 86.75 384 ASP A C 1
ATOM 2955 O O . ASP A 1 384 ? -4.496 -28.735 -46.436 1.00 86.75 384 ASP A O 1
ATOM 2959 N N . LYS A 1 385 ? -3.759 -26.757 -47.174 1.00 88.75 385 LYS A N 1
ATOM 2960 C CA . LYS A 1 385 ? -3.895 -26.054 -45.891 1.00 88.75 385 LYS A CA 1
ATOM 2961 C C . LYS A 1 385 ? -4.929 -24.937 -45.971 1.00 88.75 385 LYS A C 1
ATOM 2963 O O . LYS A 1 385 ? -5.130 -24.312 -47.009 1.00 88.75 385 LYS A O 1
ATOM 2968 N N . LEU A 1 386 ? -5.530 -24.625 -44.825 1.00 87.94 386 LEU A N 1
ATOM 2969 C CA . LEU A 1 386 ? -6.366 -23.443 -44.647 1.00 87.94 386 LEU A CA 1
ATOM 2970 C C . LEU A 1 386 ? -5.487 -22.237 -44.289 1.00 87.94 386 LEU A C 1
ATOM 2972 O O . LEU A 1 386 ? -4.750 -22.284 -43.305 1.00 87.94 386 LEU A O 1
ATOM 2976 N N . VAL A 1 387 ? -5.603 -21.147 -45.056 1.00 89.88 387 VAL A N 1
ATOM 2977 C CA . VAL A 1 387 ? -4.883 -19.885 -44.816 1.00 89.88 387 VAL A CA 1
ATOM 2978 C C . VAL A 1 387 ? -5.840 -18.813 -44.293 1.00 89.88 387 VAL A C 1
ATOM 2980 O O . VAL A 1 387 ? -6.743 -18.352 -44.999 1.00 89.88 387 VAL A O 1
ATOM 2983 N N . VAL A 1 388 ? -5.617 -18.384 -43.052 1.00 89.56 388 VAL A N 1
ATOM 2984 C CA . VAL A 1 388 ? -6.480 -17.453 -42.320 1.00 89.56 388 VAL A CA 1
ATOM 2985 C C . VAL A 1 388 ? -5.754 -16.136 -42.082 1.00 89.56 388 VAL A C 1
ATOM 2987 O O . VAL A 1 388 ? -4.745 -16.101 -41.386 1.00 89.56 388 VAL A O 1
ATOM 2990 N N . TRP A 1 389 ? -6.293 -15.044 -42.623 1.00 88.44 389 TRP A N 1
ATOM 2991 C CA . TRP A 1 389 ? -5.834 -13.690 -42.320 1.00 88.44 389 TRP A CA 1
ATOM 2992 C C . TRP A 1 389 ? -6.576 -13.147 -41.104 1.00 88.44 389 TRP A C 1
ATOM 2994 O O . TRP A 1 389 ? -7.790 -12.971 -41.159 1.00 88.44 389 TRP A O 1
ATOM 3004 N N . ASN A 1 390 ? -5.847 -12.858 -40.030 1.00 84.69 390 ASN A N 1
ATOM 3005 C CA . ASN A 1 390 ? -6.368 -12.173 -38.860 1.00 84.69 390 ASN A CA 1
ATOM 3006 C C . ASN A 1 390 ? -6.097 -10.670 -38.982 1.00 84.69 390 ASN A C 1
ATOM 3008 O O . ASN A 1 390 ? -4.967 -10.210 -38.787 1.00 84.69 390 ASN A O 1
ATOM 3012 N N . GLN A 1 391 ? -7.149 -9.911 -39.297 1.00 74.50 391 GLN A N 1
ATOM 3013 C CA . GLN A 1 391 ? -7.054 -8.467 -39.523 1.00 74.50 391 GLN A CA 1
ATOM 3014 C C . GLN A 1 391 ? -6.592 -7.706 -38.272 1.00 74.50 391 GLN A C 1
ATOM 3016 O O . GLN A 1 391 ? -5.779 -6.784 -38.383 1.00 74.50 391 GLN A O 1
ATOM 3021 N N . ASP A 1 392 ? -7.077 -8.115 -37.098 1.00 69.69 392 ASP A N 1
ATOM 3022 C CA . ASP A 1 392 ? -6.821 -7.436 -35.825 1.00 69.69 392 ASP A CA 1
ATOM 3023 C C . ASP A 1 392 ? -5.362 -7.610 -35.372 1.00 69.69 392 ASP A C 1
ATOM 3025 O O . ASP A 1 392 ? -4.765 -6.694 -34.810 1.00 69.69 392 ASP A O 1
ATOM 3029 N N . ARG A 1 393 ? -4.767 -8.777 -35.651 1.00 71.56 393 ARG A N 1
ATOM 3030 C CA . ARG A 1 393 ? -3.398 -9.134 -35.242 1.00 71.56 393 ARG A CA 1
ATOM 3031 C C . ARG A 1 393 ? -2.341 -8.948 -36.328 1.00 71.56 393 ARG A C 1
ATOM 3033 O O . ARG A 1 393 ? -1.177 -9.215 -36.051 1.00 71.56 393 ARG A O 1
ATOM 3040 N N . GLN A 1 394 ? -2.730 -8.533 -37.539 1.00 77.56 394 GLN A N 1
ATOM 3041 C CA . GLN A 1 394 ? -1.852 -8.524 -38.720 1.00 77.56 394 GLN A CA 1
ATOM 3042 C C . GLN A 1 394 ? -1.078 -9.848 -38.838 1.00 77.56 394 GLN A C 1
ATOM 3044 O O . GLN A 1 394 ? 0.148 -9.876 -38.926 1.00 77.56 394 GLN A O 1
ATOM 3049 N N . ALA A 1 395 ? -1.803 -10.964 -38.752 1.00 83.75 395 ALA A N 1
ATOM 3050 C CA . ALA A 1 395 ? -1.203 -12.289 -38.713 1.00 83.75 395 ALA A CA 1
ATOM 3051 C C . ALA A 1 395 ? -1.869 -13.235 -39.709 1.00 83.75 395 ALA A C 1
ATOM 3053 O O . ALA A 1 395 ? -3.078 -13.170 -39.927 1.00 83.75 395 ALA A O 1
ATOM 3054 N N . VAL A 1 396 ? -1.088 -14.147 -40.281 1.00 89.06 396 VAL A N 1
ATOM 3055 C CA . VAL A 1 396 ? -1.582 -15.246 -41.109 1.00 89.06 396 VAL A CA 1
ATOM 3056 C C . VAL A 1 396 ? -1.396 -16.559 -40.362 1.00 89.06 396 VAL A C 1
ATOM 3058 O O . VAL A 1 396 ? -0.288 -16.876 -39.943 1.00 89.06 396 VAL A O 1
ATOM 3061 N N . TYR A 1 397 ? -2.462 -17.344 -40.228 1.00 87.75 397 TYR A N 1
ATOM 3062 C CA . TYR A 1 397 ? -2.410 -18.705 -39.699 1.00 87.75 397 TYR A CA 1
ATOM 3063 C C . TYR A 1 397 ? -2.593 -19.703 -40.842 1.00 87.75 397 TYR A C 1
ATOM 3065 O O . TYR A 1 397 ? -3.596 -19.653 -41.551 1.00 87.75 397 TYR A O 1
ATOM 3073 N N . ILE A 1 398 ? -1.634 -20.609 -41.008 1.00 90.38 398 ILE A N 1
ATOM 3074 C CA . ILE A 1 398 ? -1.709 -21.750 -41.917 1.00 90.38 398 ILE A CA 1
ATOM 3075 C C . ILE A 1 398 ? -1.914 -22.997 -41.070 1.00 90.38 398 ILE A C 1
ATOM 3077 O O . ILE A 1 398 ? -1.042 -23.381 -40.286 1.00 90.38 398 ILE A O 1
ATOM 3081 N N . VAL A 1 399 ? -3.082 -23.609 -41.208 1.00 87.44 399 VAL A N 1
ATOM 3082 C CA . VAL A 1 399 ? -3.513 -24.730 -40.368 1.00 87.44 399 VAL A CA 1
ATOM 3083 C C . VAL A 1 399 ? -4.090 -25.856 -41.213 1.00 87.44 399 VAL A C 1
ATOM 3085 O O . VAL A 1 399 ? -4.493 -25.654 -42.359 1.00 87.44 399 VAL A O 1
ATOM 3088 N N . ASP A 1 400 ? -4.145 -27.055 -40.640 1.00 84.56 400 ASP A N 1
ATOM 3089 C CA . ASP A 1 400 ? -4.833 -28.183 -41.260 1.00 84.56 400 ASP A CA 1
ATOM 3090 C C . ASP A 1 400 ? -6.335 -27.923 -41.394 1.00 84.56 400 ASP A C 1
ATOM 3092 O O . ASP A 1 400 ? -7.010 -27.503 -40.446 1.00 84.56 400 ASP A O 1
ATOM 3096 N N . ASN A 1 401 ? -6.880 -28.231 -42.571 1.00 82.94 401 ASN A N 1
ATOM 3097 C CA . ASN A 1 401 ? -8.315 -28.182 -42.819 1.00 82.94 401 ASN A CA 1
ATOM 3098 C C . ASN A 1 401 ? -8.999 -29.462 -42.298 1.00 82.94 401 ASN A C 1
ATOM 3100 O O . ASN A 1 401 ? -9.476 -30.307 -43.054 1.00 82.94 401 ASN A O 1
ATOM 3104 N N . VAL A 1 402 ? -8.996 -29.639 -40.975 1.00 86.62 402 VAL A N 1
ATOM 3105 C CA . VAL A 1 402 ? -9.481 -30.862 -40.320 1.00 86.62 402 VAL A CA 1
ATOM 3106 C C . VAL A 1 402 ? -11.009 -30.903 -40.303 1.00 86.62 402 VAL A C 1
ATOM 3108 O O . VAL A 1 402 ? -11.659 -30.011 -39.749 1.00 86.62 402 VAL A O 1
ATOM 3111 N N . THR A 1 403 ? -11.597 -31.963 -40.860 1.00 86.19 403 THR A N 1
ATOM 3112 C CA . THR A 1 403 ? -13.034 -32.278 -40.743 1.00 86.19 403 THR A CA 1
ATOM 3113 C C . THR A 1 403 ? -13.321 -33.339 -39.679 1.00 86.19 403 THR A C 1
ATOM 3115 O O . THR A 1 403 ? -14.400 -33.316 -39.092 1.00 86.19 403 THR A O 1
ATOM 3118 N N . ASN A 1 404 ? -12.354 -34.213 -39.386 1.00 90.31 404 ASN A N 1
ATOM 3119 C CA . ASN A 1 404 ? -12.419 -35.246 -38.353 1.00 90.31 404 ASN A CA 1
ATOM 3120 C C . ASN A 1 404 ? -11.101 -35.286 -37.558 1.00 90.31 404 ASN A C 1
ATOM 3122 O O . ASN A 1 404 ? -10.037 -35.386 -38.164 1.00 90.31 404 ASN A O 1
ATOM 3126 N N . GLY A 1 405 ? -11.167 -35.231 -36.225 1.00 90.31 405 GLY A N 1
ATOM 3127 C CA . GLY A 1 405 ? -10.002 -35.129 -35.330 1.00 90.31 405 GLY A CA 1
ATOM 3128 C C . GLY A 1 405 ? -9.806 -33.720 -34.757 1.00 90.31 405 GLY A C 1
ATOM 3129 O O . GLY A 1 405 ? -10.694 -32.879 -34.854 1.00 90.31 405 GLY A O 1
ATOM 3130 N N . THR A 1 406 ? -8.663 -33.447 -34.131 1.00 90.31 406 THR A N 1
ATOM 3131 C CA . THR A 1 406 ? -8.396 -32.149 -33.483 1.00 90.31 406 THR A CA 1
ATOM 3132 C C . THR A 1 406 ? -8.057 -31.069 -34.508 1.00 90.31 406 THR A C 1
ATOM 3134 O O . THR A 1 406 ? -7.136 -31.239 -35.303 1.00 90.31 406 THR A O 1
ATOM 3137 N N . GLY A 1 407 ? -8.763 -29.939 -34.475 1.00 89.69 407 GLY A N 1
ATOM 3138 C CA . GLY A 1 407 ? -8.527 -28.822 -35.386 1.00 89.69 407 GLY A CA 1
ATOM 3139 C C . GLY A 1 407 ? -9.071 -27.488 -34.879 1.00 89.69 407 GLY A C 1
ATOM 3140 O O . GLY A 1 407 ? -9.592 -27.372 -33.769 1.00 89.69 407 GLY A O 1
ATOM 3141 N N . LYS A 1 408 ? -8.933 -26.457 -35.719 1.00 90.12 408 LYS A N 1
ATOM 3142 C CA . LYS A 1 408 ? -9.342 -25.080 -35.416 1.00 90.12 408 LYS A CA 1
ATOM 3143 C C . LYS A 1 408 ? -10.402 -24.578 -36.394 1.00 90.12 408 LYS A C 1
ATOM 3145 O O . LYS A 1 408 ? -10.504 -25.049 -37.531 1.00 90.12 408 LYS A O 1
ATOM 3150 N N . ARG A 1 409 ? -11.208 -23.616 -35.949 1.00 90.12 409 ARG A N 1
ATOM 3151 C CA . ARG A 1 409 ? -12.160 -22.861 -36.775 1.00 90.12 409 ARG A CA 1
ATOM 3152 C C . ARG A 1 409 ? -12.000 -21.379 -36.517 1.00 90.12 409 ARG A C 1
ATOM 3154 O O . ARG A 1 409 ? -11.764 -20.967 -35.383 1.00 90.12 409 ARG A O 1
ATOM 3161 N N . TYR A 1 410 ? -12.182 -20.598 -37.571 1.00 88.81 410 TYR A N 1
ATOM 3162 C CA . TYR A 1 410 ? -12.012 -19.154 -37.562 1.00 88.81 410 TYR A CA 1
ATOM 3163 C C . TYR A 1 410 ? -13.258 -18.486 -38.142 1.00 88.81 410 TYR A C 1
ATOM 3165 O O . TYR A 1 410 ? -13.967 -19.102 -38.940 1.00 88.81 410 TYR A O 1
ATOM 3173 N N . ASP A 1 411 ? -13.537 -17.255 -37.726 1.00 86.25 411 ASP A N 1
ATOM 3174 C CA . ASP A 1 411 ? -14.587 -16.435 -38.333 1.00 86.25 411 ASP A CA 1
ATOM 3175 C C . ASP A 1 411 ? -14.110 -15.704 -39.603 1.00 86.25 411 ASP A C 1
ATOM 3177 O O . ASP A 1 411 ? -12.966 -15.843 -40.038 1.00 86.25 411 ASP A O 1
ATOM 3181 N N . GLU A 1 412 ? -14.990 -14.887 -40.189 1.00 83.19 412 GLU A N 1
ATOM 3182 C CA . GLU A 1 412 ? -14.726 -14.112 -41.412 1.00 83.19 412 GLU A CA 1
ATOM 3183 C C . GLU A 1 412 ? -13.578 -13.091 -41.277 1.00 83.19 412 GLU A C 1
ATOM 3185 O O . GLU A 1 412 ? -12.987 -12.702 -42.282 1.00 83.19 412 GLU A O 1
ATOM 3190 N N . LYS A 1 413 ? -13.232 -12.666 -40.052 1.00 79.31 413 LYS A N 1
ATOM 3191 C CA . LYS A 1 413 ? -12.101 -11.758 -39.771 1.00 79.31 413 LYS A CA 1
ATOM 3192 C C . LYS A 1 413 ? -10.813 -12.507 -39.414 1.00 79.31 413 LYS A C 1
ATOM 3194 O O . LYS A 1 413 ? -9.818 -11.878 -39.048 1.00 79.31 413 LYS A O 1
ATOM 3199 N N . GLY A 1 414 ? -10.848 -13.839 -39.468 1.00 82.75 414 GLY A N 1
ATOM 3200 C CA . GLY A 1 414 ? -9.746 -14.722 -39.112 1.00 82.75 414 GLY A CA 1
ATOM 3201 C C . GLY A 1 414 ? -9.468 -14.824 -37.617 1.00 82.75 414 GLY A C 1
ATOM 3202 O O . GLY A 1 414 ? -8.353 -15.164 -37.207 1.00 82.75 414 GLY A O 1
ATOM 3203 N N . ARG A 1 415 ? -10.460 -14.528 -36.775 1.00 84.31 415 ARG A N 1
ATOM 3204 C CA . ARG A 1 415 ? -10.370 -14.741 -35.327 1.00 84.31 415 ARG A CA 1
ATOM 3205 C C . ARG A 1 415 ? -10.699 -16.193 -35.024 1.00 84.31 415 ARG A C 1
ATOM 3207 O O . ARG A 1 415 ? -11.655 -16.736 -35.570 1.00 84.31 415 ARG A O 1
ATOM 3214 N N . LEU A 1 416 ? -9.898 -16.825 -34.171 1.00 88.50 416 LEU A N 1
ATOM 3215 C CA . LEU A 1 416 ? -10.158 -18.183 -33.702 1.00 88.50 416 LEU A CA 1
ATOM 3216 C C . LEU A 1 416 ? -11.510 -18.195 -32.977 1.00 88.50 416 LEU A C 1
ATOM 3218 O O . LEU A 1 416 ? -11.690 -17.418 -32.049 1.00 88.50 416 LEU A O 1
ATOM 3222 N N . ILE A 1 417 ? -12.440 -19.051 -33.403 1.00 92.44 417 ILE A N 1
ATOM 3223 C CA . ILE A 1 417 ? -13.759 -19.232 -32.767 1.00 92.44 417 ILE A CA 1
ATOM 3224 C C . ILE A 1 417 ? -13.905 -20.599 -32.108 1.00 92.44 417 ILE A C 1
ATOM 3226 O O . ILE A 1 417 ? -14.755 -20.761 -31.236 1.00 92.44 417 ILE A O 1
ATOM 3230 N N . TYR A 1 418 ? -13.087 -21.577 -32.498 1.00 94.12 418 TYR A N 1
ATOM 3231 C CA . TYR A 1 418 ? -13.062 -22.896 -31.878 1.00 94.12 418 TYR A CA 1
ATOM 3232 C C . TYR A 1 418 ? -11.699 -23.568 -32.050 1.00 94.12 418 TYR A C 1
ATOM 3234 O O . TYR A 1 418 ? -11.090 -23.478 -33.116 1.00 94.12 418 TYR A O 1
ATOM 3242 N N . SER A 1 419 ? -11.252 -24.276 -31.020 1.00 93.38 419 SER A N 1
ATOM 3243 C CA . SER A 1 419 ? -10.092 -25.165 -31.038 1.00 93.38 419 SER A CA 1
ATOM 3244 C C . SER A 1 419 ? -10.438 -26.427 -30.256 1.00 93.38 419 SER A C 1
ATOM 3246 O O . SER A 1 419 ? -10.724 -26.344 -29.063 1.00 93.38 419 SER A O 1
ATOM 3248 N N . GLY A 1 420 ? -10.426 -27.589 -30.901 1.00 93.88 420 GLY A N 1
ATOM 3249 C CA . GLY A 1 420 ? -10.829 -28.838 -30.259 1.00 93.88 420 GLY A CA 1
ATOM 3250 C C . GLY A 1 420 ? -11.092 -29.967 -31.242 1.00 93.88 420 GLY A C 1
ATOM 3251 O O . GLY A 1 420 ? -10.737 -29.886 -32.418 1.00 93.88 420 GLY A O 1
ATOM 3252 N N . GLU A 1 421 ? -11.704 -31.033 -30.749 1.00 95.88 421 GLU A N 1
ATOM 3253 C CA . GLU A 1 421 ? -12.073 -32.192 -31.552 1.00 95.88 421 GLU A CA 1
ATOM 3254 C C . GLU A 1 421 ? -13.249 -31.889 -32.500 1.00 95.88 421 GLU A C 1
ATOM 3256 O O . GLU A 1 421 ? -14.209 -31.181 -32.192 1.00 95.88 421 GLU A O 1
ATOM 3261 N N . LEU A 1 422 ? -13.172 -32.431 -33.710 1.00 94.44 422 LEU A N 1
ATOM 3262 C CA . LEU A 1 422 ? -14.150 -32.239 -34.770 1.00 94.44 422 LEU A CA 1
ATOM 3263 C C . LEU A 1 422 ? -14.602 -33.594 -35.302 1.00 94.44 422 LEU A C 1
ATOM 3265 O O . LEU A 1 422 ? -13.807 -34.527 -35.428 1.00 94.44 422 LEU A O 1
ATOM 3269 N N . LYS A 1 423 ? -15.883 -33.688 -35.651 1.00 94.31 423 LYS A N 1
ATOM 3270 C CA . LYS A 1 423 ? -16.459 -34.827 -36.369 1.00 94.31 423 LYS A CA 1
ATOM 3271 C C . LYS A 1 423 ? -17.394 -34.312 -37.454 1.00 94.31 423 LYS A C 1
ATOM 3273 O O . LYS A 1 423 ? -18.301 -33.534 -37.155 1.00 94.31 423 LYS A O 1
ATOM 3278 N N . ASP A 1 424 ? -17.145 -34.696 -38.703 1.00 91.50 424 ASP A N 1
ATOM 3279 C CA . ASP A 1 424 ? -17.851 -34.200 -39.895 1.00 91.50 424 ASP A CA 1
ATOM 3280 C C . ASP A 1 424 ? -17.958 -32.661 -39.934 1.00 91.50 424 ASP A C 1
ATOM 3282 O O . ASP A 1 424 ? -18.983 -32.072 -40.280 1.00 91.50 424 ASP A O 1
ATOM 3286 N N . GLY A 1 425 ? -16.886 -31.992 -39.504 1.00 87.00 425 GLY A N 1
ATOM 3287 C CA . GLY A 1 425 ? -16.776 -30.539 -39.444 1.00 87.00 425 GLY A CA 1
ATOM 3288 C C . GLY A 1 425 ? -17.473 -29.860 -38.258 1.00 87.00 425 GLY A C 1
ATOM 3289 O O . GLY A 1 425 ? -17.322 -28.644 -38.122 1.00 87.00 425 GLY A O 1
ATOM 3290 N N . LYS A 1 426 ? -18.183 -30.603 -37.397 1.00 92.50 426 LYS A N 1
ATOM 3291 C CA . LYS A 1 426 ? -18.872 -30.097 -36.194 1.00 92.50 426 LYS A CA 1
ATOM 3292 C C . LYS A 1 426 ? -18.032 -30.279 -34.933 1.00 92.50 426 LYS A C 1
ATOM 3294 O O . LYS A 1 426 ? -17.256 -31.226 -34.852 1.00 92.50 426 LYS A O 1
ATOM 3299 N N . TYR A 1 427 ? -18.252 -29.423 -33.933 1.00 95.69 427 TYR A N 1
ATOM 3300 C CA . TYR A 1 427 ? -17.611 -29.533 -32.616 1.00 95.69 427 TYR A CA 1
ATOM 3301 C C . TYR A 1 427 ? -17.996 -30.860 -31.952 1.00 95.69 427 TYR A C 1
ATOM 3303 O O . TYR A 1 427 ? -19.180 -31.202 -31.865 1.00 95.69 427 TYR A O 1
ATOM 3311 N N . ASN A 1 428 ? -17.004 -31.621 -31.510 1.00 96.12 428 ASN A N 1
ATOM 3312 C CA . ASN A 1 428 ? -17.181 -32.907 -30.840 1.00 96.12 428 ASN A CA 1
ATOM 3313 C C . ASN A 1 428 ? -16.084 -33.074 -29.777 1.00 96.12 428 ASN A C 1
ATOM 3315 O O . ASN A 1 428 ? -15.197 -32.232 -29.704 1.00 96.12 428 ASN A O 1
ATOM 3319 N N . GLY A 1 429 ? -16.146 -34.114 -28.944 1.00 96.00 429 GLY A N 1
ATOM 3320 C CA . GLY A 1 429 ? -15.109 -34.396 -27.942 1.00 96.00 429 GLY A CA 1
ATOM 3321 C C . GLY A 1 429 ? -14.777 -33.187 -27.059 1.00 96.00 429 GLY A C 1
ATOM 3322 O O . GLY A 1 429 ? -15.677 -32.453 -26.661 1.00 96.00 429 GLY A O 1
ATOM 3323 N N . LYS A 1 430 ? -13.504 -32.951 -26.737 1.00 96.38 430 LYS A N 1
ATOM 3324 C CA . LYS A 1 430 ? -13.095 -31.770 -25.953 1.00 96.38 430 LYS A CA 1
ATOM 3325 C C . LYS A 1 430 ? -12.745 -30.586 -26.851 1.00 96.38 430 LYS A C 1
ATOM 3327 O O . LYS A 1 430 ? -12.042 -30.734 -27.850 1.00 96.38 430 LYS A O 1
ATOM 3332 N N . GLY A 1 431 ? -13.169 -29.384 -26.461 1.00 96.50 431 GLY A N 1
ATOM 3333 C CA . GLY A 1 431 ? -12.796 -28.172 -27.182 1.00 96.50 431 GLY A CA 1
ATOM 3334 C C . GLY A 1 431 ? -13.155 -26.862 -26.494 1.00 96.50 431 GLY A C 1
ATOM 3335 O O . GLY A 1 431 ? -14.018 -26.793 -25.615 1.00 96.50 431 GLY A O 1
ATOM 3336 N N . THR A 1 432 ? -12.505 -25.805 -26.964 1.00 97.25 432 THR A N 1
ATOM 3337 C CA . THR A 1 432 ? -12.656 -24.430 -26.496 1.00 97.25 432 THR A CA 1
ATOM 3338 C C . THR A 1 432 ? -13.234 -23.577 -27.615 1.00 97.25 432 THR A C 1
ATOM 3340 O O . THR A 1 432 ? -12.665 -23.487 -28.700 1.00 97.25 432 THR A O 1
ATOM 3343 N N . GLN A 1 433 ? -14.367 -22.942 -27.348 1.00 96.12 433 GLN A N 1
ATOM 3344 C CA . GLN A 1 433 ? -14.992 -21.920 -28.173 1.00 96.12 433 GLN A CA 1
ATOM 3345 C C . GLN A 1 433 ? -14.601 -20.531 -27.665 1.00 96.12 433 GLN A C 1
ATOM 3347 O O . GLN A 1 433 ? -14.600 -20.281 -26.459 1.00 96.12 433 GLN A O 1
ATOM 3352 N N . TYR A 1 434 ? -14.353 -19.609 -28.590 1.00 89.75 434 TYR A N 1
ATOM 3353 C CA . TYR A 1 434 ? -13.935 -18.238 -28.305 1.00 89.75 434 TYR A CA 1
ATOM 3354 C C . TYR A 1 434 ? -14.978 -17.228 -28.797 1.00 89.75 434 TYR A C 1
ATOM 3356 O O . TYR A 1 434 ? -15.653 -17.442 -29.808 1.00 89.75 434 TYR A O 1
ATOM 3364 N N . ALA A 1 435 ? -15.110 -16.122 -28.071 1.00 83.44 435 ALA A N 1
ATOM 3365 C CA . ALA A 1 435 ? -15.898 -14.962 -28.456 1.00 83.44 435 ALA A CA 1
ATOM 3366 C C . ALA A 1 435 ? -15.154 -14.112 -29.500 1.00 83.44 435 ALA A C 1
ATOM 3368 O O . ALA A 1 435 ? -13.947 -14.231 -29.699 1.00 83.44 435 ALA A O 1
ATOM 3369 N N . SER A 1 436 ? -15.863 -13.169 -30.124 1.00 75.38 436 SER A N 1
ATOM 3370 C CA . SER A 1 436 ? -15.278 -12.224 -31.086 1.00 75.38 436 SER A CA 1
ATOM 3371 C C . SER A 1 436 ? -14.190 -11.315 -30.496 1.00 75.38 436 SER A C 1
ATOM 3373 O O . SER A 1 436 ? -13.428 -10.719 -31.252 1.00 75.38 436 SER A O 1
ATOM 3375 N N . SER A 1 437 ? -14.141 -11.172 -29.169 1.00 71.38 437 SER A N 1
ATOM 3376 C CA . SER A 1 437 ? -13.086 -10.469 -28.424 1.00 71.38 437 SER A CA 1
ATOM 3377 C C . SER A 1 437 ? -11.796 -11.287 -28.281 1.00 71.38 437 SER A C 1
ATOM 3379 O O . SER A 1 437 ? -10.762 -10.726 -27.938 1.00 71.38 437 SER A O 1
ATOM 3381 N N . GLY A 1 438 ? -11.838 -12.597 -28.547 1.00 78.12 438 GLY A N 1
ATOM 3382 C CA . GLY A 1 438 ? -10.757 -13.540 -28.255 1.00 78.12 438 GLY A CA 1
ATOM 3383 C C . GLY A 1 438 ? -10.852 -14.187 -26.869 1.00 78.12 438 GLY A C 1
ATOM 3384 O O . GLY A 1 438 ? -10.108 -15.128 -26.603 1.00 78.12 438 GLY A O 1
ATOM 3385 N N . GLU A 1 439 ? -11.780 -13.737 -26.020 1.00 85.06 439 GLU A N 1
ATOM 3386 C CA . GLU A 1 439 ? -12.074 -14.369 -24.730 1.00 85.06 439 GLU A CA 1
ATOM 3387 C C . GLU A 1 439 ? -12.695 -15.756 -24.916 1.00 85.06 439 GLU A C 1
ATOM 3389 O O . GLU A 1 439 ? -13.387 -16.018 -25.903 1.00 85.06 439 GLU A O 1
ATOM 3394 N N . ILE A 1 440 ? -12.481 -16.655 -23.957 1.00 88.25 440 ILE A N 1
ATOM 3395 C CA . ILE A 1 440 ? -13.125 -17.973 -23.963 1.00 88.25 440 ILE A CA 1
ATOM 3396 C C . ILE A 1 440 ? -14.628 -17.769 -23.763 1.00 88.25 440 ILE A C 1
ATOM 3398 O O . ILE A 1 440 ? -15.038 -17.157 -22.788 1.00 88.25 440 ILE A O 1
ATOM 3402 N N . ALA A 1 441 ? -15.454 -18.290 -24.672 1.00 91.62 441 ALA A N 1
ATOM 3403 C CA . ALA A 1 441 ? -16.914 -18.294 -24.548 1.00 91.62 441 ALA A CA 1
ATOM 3404 C C . ALA A 1 441 ? -17.424 -19.600 -23.921 1.00 91.62 441 ALA A C 1
ATOM 3406 O O . ALA A 1 441 ? -18.395 -19.604 -23.158 1.00 91.62 441 ALA A O 1
ATOM 3407 N N . TYR A 1 442 ? -16.768 -20.719 -24.235 1.00 96.94 442 TYR A N 1
ATOM 3408 C CA . TYR A 1 442 ? -17.018 -22.014 -23.613 1.00 96.94 442 TYR A CA 1
ATOM 3409 C C . TYR A 1 442 ? -15.773 -22.895 -23.692 1.00 96.94 442 TYR A C 1
ATOM 3411 O O . TYR A 1 442 ? -15.136 -22.958 -24.735 1.00 96.94 442 TYR A O 1
ATOM 3419 N N . GLU A 1 443 ? -15.461 -23.633 -22.639 1.00 97.19 443 GLU A N 1
ATOM 3420 C CA . GLU A 1 443 ? -14.486 -24.724 -22.670 1.00 97.19 443 GLU A CA 1
ATOM 3421 C C . GLU A 1 443 ? -15.127 -25.975 -22.076 1.00 97.19 443 GLU A C 1
ATOM 3423 O O . GLU A 1 443 ? -15.751 -25.907 -21.020 1.00 97.19 443 GLU A O 1
ATOM 3428 N N . GLY A 1 444 ? -15.024 -27.114 -22.752 1.00 96.75 444 GLY A N 1
ATOM 3429 C CA . GLY A 1 444 ? -15.654 -28.334 -22.260 1.00 96.75 444 GLY A CA 1
ATOM 3430 C C . GLY A 1 444 ? -15.842 -29.399 -23.321 1.00 96.75 444 GLY A C 1
ATOM 3431 O O . GLY A 1 444 ? -15.185 -29.393 -24.367 1.00 96.75 444 GLY A O 1
ATOM 3432 N N . GLU A 1 445 ? -16.735 -30.332 -23.023 1.00 97.88 445 GLU A N 1
ATOM 3433 C CA . GLU A 1 445 ? -17.099 -31.415 -23.922 1.00 97.88 445 GLU A CA 1
ATOM 3434 C C . GLU A 1 445 ? -18.208 -30.999 -24.912 1.00 97.88 445 GLU A C 1
ATOM 3436 O O . GLU A 1 445 ? -19.069 -30.154 -24.658 1.00 97.88 445 GLU A O 1
ATOM 3441 N N . TRP A 1 446 ? -18.178 -31.601 -26.093 1.00 97.38 446 TRP A N 1
ATOM 3442 C CA . TRP A 1 446 ? -19.044 -31.299 -27.221 1.00 97.38 446 TRP A CA 1
ATOM 3443 C C . TRP A 1 446 ? -19.562 -32.590 -27.841 1.00 97.38 446 TRP A C 1
ATOM 3445 O O . TRP A 1 446 ? -18.856 -33.593 -27.938 1.00 97.38 446 TRP A O 1
ATOM 3455 N N . LYS A 1 447 ? -20.797 -32.551 -28.335 1.00 96.88 447 LYS A N 1
ATOM 3456 C CA . LYS A 1 447 ? -21.396 -33.632 -29.114 1.00 96.88 447 LYS A CA 1
ATOM 3457 C C . LYS A 1 447 ? -22.232 -33.042 -30.241 1.00 96.88 447 LYS A C 1
ATOM 3459 O O . LYS A 1 447 ? -23.184 -32.307 -29.994 1.00 96.88 447 LYS A O 1
ATOM 3464 N N . ASP A 1 448 ? -21.858 -33.350 -31.480 1.00 93.94 448 ASP A N 1
ATOM 3465 C CA . ASP A 1 448 ? -22.565 -32.937 -32.704 1.00 93.94 448 ASP A CA 1
ATOM 3466 C C . ASP A 1 448 ? -22.843 -31.421 -32.803 1.00 93.94 448 ASP A C 1
ATOM 3468 O O . ASP A 1 448 ? -23.874 -30.989 -33.324 1.00 93.94 448 ASP A O 1
ATOM 3472 N N . GLY A 1 449 ? -21.900 -30.604 -32.327 1.00 93.94 449 GLY A N 1
ATOM 3473 C CA . GLY A 1 449 ? -21.982 -29.142 -32.327 1.00 93.94 449 GLY A CA 1
ATOM 3474 C C . GLY A 1 449 ? -22.637 -28.527 -31.088 1.00 93.94 449 GLY A C 1
ATOM 3475 O O . GLY A 1 449 ? -22.759 -27.306 -31.038 1.00 93.94 449 GLY A O 1
ATOM 3476 N N . ARG A 1 450 ? -23.047 -29.336 -30.102 1.00 95.88 450 ARG A N 1
ATOM 3477 C CA . ARG A 1 450 ? -23.693 -28.879 -28.861 1.00 95.88 450 ARG A CA 1
ATOM 3478 C C . ARG A 1 450 ? -22.828 -29.146 -27.640 1.00 95.88 450 ARG A C 1
ATOM 3480 O O . ARG A 1 450 ? -22.122 -30.155 -27.602 1.00 95.88 450 ARG A O 1
ATOM 3487 N N . LYS A 1 451 ? -22.923 -28.286 -26.627 1.00 96.62 451 LYS A N 1
ATOM 3488 C CA . LYS A 1 451 ? -22.236 -28.468 -25.339 1.00 96.62 451 LYS A CA 1
ATOM 3489 C C . LYS A 1 451 ? -22.783 -29.709 -24.642 1.00 96.62 451 LYS A C 1
ATOM 3491 O O . LYS A 1 451 ? -24.004 -29.912 -24.568 1.00 96.62 451 LYS A O 1
ATOM 3496 N N . HIS A 1 452 ? -21.881 -30.536 -24.144 1.00 96.38 452 HIS A N 1
ATOM 3497 C CA . HIS A 1 452 ? -22.175 -31.810 -23.500 1.00 96.38 452 HIS A CA 1
ATOM 3498 C C . HIS A 1 452 ? -21.160 -32.052 -22.375 1.00 96.38 452 HIS A C 1
ATOM 3500 O O . HIS A 1 452 ? -20.165 -31.346 -22.319 1.00 96.38 452 HIS A O 1
ATOM 3506 N N . GLY A 1 453 ? -21.387 -33.022 -21.488 1.00 96.25 453 GLY A N 1
ATOM 3507 C CA . GLY A 1 453 ? -20.401 -33.420 -20.474 1.00 96.25 453 GLY A CA 1
ATOM 3508 C C . GLY A 1 453 ? -19.950 -32.263 -19.575 1.00 96.25 453 GLY A C 1
ATOM 3509 O O . GLY A 1 453 ? -20.732 -31.359 -19.291 1.00 96.25 453 GLY A O 1
ATOM 3510 N N . GLN A 1 454 ? -18.704 -32.283 -19.104 1.00 97.12 454 GLN A N 1
ATOM 3511 C CA . GLN A 1 454 ? -18.186 -31.221 -18.236 1.00 97.12 454 GLN A CA 1
ATOM 3512 C C . GLN A 1 454 ? -17.782 -29.982 -19.046 1.00 97.12 454 GLN A C 1
ATOM 3514 O O . GLN A 1 454 ? -17.122 -30.093 -20.082 1.00 97.12 454 GLN A O 1
ATOM 3519 N N . GLY A 1 455 ? -18.111 -28.788 -18.549 1.00 96.75 455 GLY A N 1
ATOM 3520 C CA . GLY A 1 455 ? -17.659 -27.549 -19.172 1.00 96.75 455 GLY A CA 1
ATOM 3521 C C . GLY A 1 455 ? -17.836 -26.288 -18.335 1.00 96.75 455 GLY A C 1
ATOM 3522 O O . GLY A 1 455 ? -18.392 -26.288 -17.235 1.00 96.75 455 GLY A O 1
ATOM 3523 N N . LYS A 1 456 ? -17.352 -25.181 -18.890 1.00 97.31 456 LYS A N 1
ATOM 3524 C CA . LYS A 1 456 ? -17.490 -23.824 -18.369 1.00 97.31 456 LYS A CA 1
ATOM 3525 C C . LYS A 1 456 ? -17.931 -22.904 -19.489 1.00 97.31 456 LYS A C 1
ATOM 3527 O O . LYS A 1 456 ? -17.377 -22.948 -20.581 1.00 97.31 456 LYS A O 1
ATOM 3532 N N . GLN A 1 457 ? -18.918 -22.065 -19.219 1.00 95.56 457 GLN A N 1
ATOM 3533 C CA . GLN A 1 457 ? -19.418 -21.054 -20.141 1.00 95.56 457 GLN A CA 1
ATOM 3534 C C . GLN A 1 457 ? -19.196 -19.669 -19.556 1.00 95.56 457 GLN A C 1
ATOM 3536 O O . GLN A 1 457 ? -19.450 -19.450 -18.372 1.00 95.56 457 GLN A O 1
ATOM 3541 N N . TYR A 1 458 ? -18.820 -18.728 -20.410 1.00 90.00 458 TYR A N 1
ATOM 3542 C CA . TYR A 1 458 ? -18.507 -17.356 -20.046 1.00 90.00 458 TYR A CA 1
ATOM 3543 C C . TYR A 1 458 ? -19.406 -16.370 -20.801 1.00 90.00 458 TYR A C 1
ATOM 3545 O O . TYR A 1 458 ? -20.032 -16.715 -21.808 1.00 90.00 458 TYR A O 1
ATOM 3553 N N . ASP A 1 459 ? -19.484 -15.142 -20.298 1.00 80.38 459 ASP A N 1
ATOM 3554 C CA . ASP A 1 459 ? -20.108 -14.015 -20.983 1.00 80.38 459 ASP A CA 1
ATOM 3555 C C . ASP A 1 459 ? -19.137 -13.377 -22.009 1.00 80.38 459 ASP A C 1
ATOM 3557 O O . ASP A 1 459 ? -17.955 -13.729 -22.054 1.00 80.38 459 ASP A O 1
ATOM 3561 N N . PRO A 1 460 ? -19.595 -12.431 -22.855 1.00 70.81 460 PRO A N 1
ATOM 3562 C CA . PRO A 1 460 ? -18.744 -11.796 -23.869 1.00 70.81 460 PRO A CA 1
ATOM 3563 C C . PRO A 1 460 ? -17.528 -11.014 -23.340 1.00 70.81 460 PRO A C 1
ATOM 3565 O O . PRO A 1 460 ? -16.674 -10.633 -24.142 1.00 70.81 460 PRO A O 1
ATOM 3568 N N . VAL A 1 461 ? -17.455 -10.747 -22.030 1.00 69.88 461 VAL A N 1
ATOM 3569 C CA . VAL A 1 461 ? -16.336 -10.049 -21.374 1.00 69.88 461 VAL A CA 1
ATOM 3570 C C . VAL A 1 461 ? -15.484 -10.993 -20.512 1.00 69.88 461 VAL A C 1
ATOM 3572 O O . VAL A 1 461 ? -14.693 -10.526 -19.697 1.00 69.88 461 VAL A O 1
ATOM 3575 N N . GLY A 1 462 ? -15.638 -12.313 -20.679 1.00 74.62 462 GLY A N 1
ATOM 3576 C CA . GLY A 1 462 ? -14.818 -13.332 -20.015 1.00 74.62 462 GLY A CA 1
ATOM 3577 C C . GLY A 1 462 ? -15.264 -13.692 -18.592 1.00 74.62 462 GLY A C 1
ATOM 3578 O O . GLY A 1 462 ? -14.542 -14.381 -17.870 1.00 74.62 462 GLY A O 1
ATOM 3579 N N . ARG A 1 463 ? -16.453 -13.266 -18.144 1.00 79.94 463 ARG A N 1
ATOM 3580 C CA . ARG A 1 463 ? -16.983 -13.638 -16.822 1.00 79.94 463 ARG A CA 1
ATOM 3581 C C . ARG A 1 463 ? -17.607 -15.024 -16.874 1.00 79.94 463 ARG A C 1
ATOM 3583 O O . ARG A 1 463 ? -18.496 -15.271 -17.681 1.00 79.94 463 ARG A O 1
ATOM 3590 N N . LEU A 1 464 ? -17.209 -15.906 -15.962 1.00 86.94 464 LEU A N 1
ATOM 3591 C CA . LEU A 1 464 ? -17.822 -17.226 -15.809 1.00 86.94 464 LEU A CA 1
ATOM 3592 C C . LEU A 1 464 ? -19.331 -17.091 -15.523 1.00 86.94 464 LEU A C 1
ATOM 3594 O O . LEU A 1 464 ? -19.718 -16.455 -14.546 1.00 86.94 464 LEU A O 1
ATOM 3598 N N . MET A 1 465 ? -20.166 -17.687 -16.374 1.00 91.12 465 MET A N 1
ATOM 3599 C CA . MET A 1 465 ? -21.631 -17.723 -16.266 1.00 91.12 465 MET A CA 1
ATOM 3600 C C . MET A 1 465 ? -22.149 -19.080 -15.798 1.00 91.12 465 MET A C 1
ATOM 3602 O O . MET A 1 465 ? -23.126 -19.148 -15.058 1.00 91.12 465 MET A O 1
ATOM 3606 N N . LEU A 1 466 ? -21.538 -20.169 -16.259 1.00 93.75 466 LEU A N 1
ATOM 3607 C CA . LEU A 1 466 ? -21.927 -21.534 -15.914 1.00 93.75 466 LEU A CA 1
ATOM 3608 C C . LEU A 1 466 ? -20.673 -22.393 -15.773 1.00 93.75 466 LEU A C 1
ATOM 3610 O O . LEU A 1 466 ? -19.737 -22.246 -16.550 1.00 93.75 466 LEU A O 1
ATOM 3614 N N . GLU A 1 467 ? -20.673 -23.312 -14.824 1.00 96.19 467 GLU A N 1
ATOM 3615 C CA . GLU A 1 467 ? -19.636 -24.329 -14.635 1.00 96.19 467 GLU A CA 1
ATOM 3616 C C . GLU A 1 467 ? -20.328 -25.631 -14.236 1.00 96.19 467 GLU A C 1
ATOM 3618 O O . GLU A 1 467 ? -21.187 -25.601 -13.362 1.00 96.19 467 GLU A O 1
ATOM 3623 N N . GLY A 1 468 ? -19.970 -26.759 -14.842 1.00 95.81 468 GLY A N 1
ATOM 3624 C CA . GLY A 1 468 ? -20.502 -28.071 -14.468 1.00 95.81 468 GLY A CA 1
ATOM 3625 C C . GLY A 1 468 ? -20.916 -28.910 -15.666 1.00 95.81 468 GLY A C 1
ATOM 3626 O O . GLY A 1 468 ? -20.372 -28.761 -16.760 1.00 95.81 468 GLY A O 1
ATOM 3627 N N . GLU A 1 469 ? -21.880 -29.798 -15.450 1.00 97.12 469 GLU A N 1
ATOM 3628 C CA . GLU A 1 469 ? -22.349 -30.730 -16.475 1.00 97.12 469 GLU A CA 1
ATOM 3629 C C . GLU A 1 469 ? -23.357 -30.092 -17.443 1.00 97.12 469 GLU A C 1
ATOM 3631 O O . GLU A 1 469 ? -24.247 -29.340 -17.042 1.00 97.12 469 GLU A O 1
ATOM 3636 N N . PHE A 1 470 ? -23.240 -30.423 -18.729 1.00 96.62 470 PHE A N 1
ATOM 3637 C CA . PHE A 1 470 ? -24.088 -29.965 -19.825 1.00 96.62 470 PHE A CA 1
ATOM 3638 C C . PHE A 1 470 ? -24.690 -31.149 -20.587 1.00 96.62 470 PHE A C 1
ATOM 3640 O O . PHE A 1 470 ? -24.056 -32.181 -20.813 1.00 96.62 470 PHE A O 1
ATOM 3647 N N . ARG A 1 471 ? -25.915 -30.968 -21.081 1.00 96.38 471 ARG A N 1
ATOM 3648 C CA . ARG A 1 471 ? -26.560 -31.861 -22.043 1.00 96.38 471 ARG A CA 1
ATOM 3649 C C . ARG A 1 471 ? -27.368 -31.039 -23.037 1.00 96.38 471 ARG A C 1
ATOM 3651 O O . ARG A 1 471 ? -28.335 -30.391 -22.645 1.00 96.38 471 ARG A O 1
ATOM 3658 N N . ASP A 1 472 ? -26.992 -31.114 -24.312 1.00 93.50 472 ASP A N 1
ATOM 3659 C CA . ASP A 1 472 ? -27.654 -30.409 -25.418 1.00 93.50 472 ASP A CA 1
ATOM 3660 C C . ASP A 1 472 ? -27.738 -28.893 -25.168 1.00 93.50 472 ASP A C 1
ATOM 3662 O O . ASP A 1 472 ? -28.820 -28.310 -25.179 1.00 93.50 472 ASP A O 1
ATOM 3666 N N . ASP A 1 473 ? -26.584 -28.269 -24.903 1.00 94.12 473 ASP A N 1
ATOM 3667 C CA . ASP A 1 473 ? -26.422 -26.828 -24.629 1.00 94.12 473 ASP A CA 1
ATOM 3668 C C . ASP A 1 473 ? -26.976 -26.322 -23.286 1.00 94.12 473 ASP A C 1
ATOM 3670 O O . ASP A 1 473 ? -26.779 -25.153 -22.944 1.00 94.12 473 ASP A O 1
ATOM 3674 N N . LEU A 1 474 ? -27.616 -27.185 -22.490 1.00 93.56 474 LEU A N 1
ATOM 3675 C CA . LEU A 1 474 ? -28.209 -26.825 -21.201 1.00 93.56 474 LEU A CA 1
ATOM 3676 C C . LEU A 1 474 ? -27.457 -27.453 -20.019 1.00 93.56 474 LEU A C 1
ATOM 3678 O O . LEU A 1 474 ? -27.096 -28.626 -20.104 1.00 93.56 474 LEU A O 1
ATOM 3682 N N . PRO A 1 475 ? -27.301 -26.740 -18.888 1.00 93.56 475 PRO A N 1
ATOM 3683 C CA . PRO A 1 475 ? -26.808 -27.327 -17.643 1.00 93.56 475 PRO A CA 1
ATOM 3684 C C . PRO A 1 475 ? -27.659 -28.525 -17.202 1.00 93.56 475 PRO A C 1
ATOM 3686 O O . PRO A 1 475 ? -28.893 -28.434 -17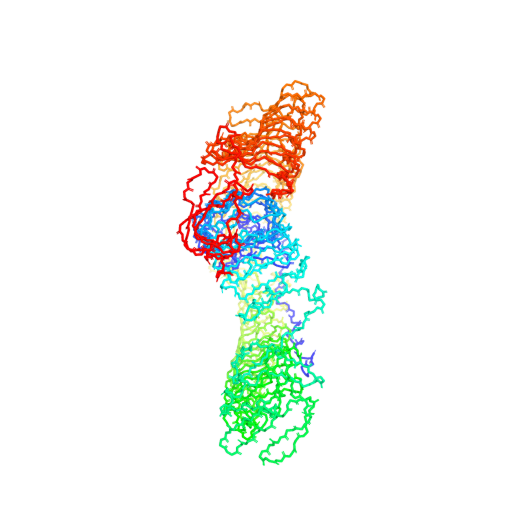.154 1.00 93.56 475 PRO A O 1
ATOM 3689 N N . ASN A 1 476 ? -27.020 -29.654 -16.911 1.00 94.75 476 ASN A N 1
ATOM 3690 C CA . ASN A 1 476 ? -27.684 -30.902 -16.552 1.00 94.75 476 ASN A CA 1
ATOM 3691 C C . ASN A 1 476 ? -26.729 -31.814 -15.767 1.00 94.75 476 ASN A C 1
ATOM 3693 O O . ASN A 1 476 ? -25.872 -32.436 -16.380 1.00 94.75 476 ASN A O 1
ATOM 3697 N N . GLY A 1 477 ? -26.879 -31.868 -14.444 1.00 93.81 477 GLY A N 1
ATOM 3698 C CA . GLY A 1 477 ? -25.955 -32.479 -13.487 1.00 93.81 477 GLY A CA 1
ATOM 3699 C C . GLY A 1 477 ? -25.438 -31.453 -12.473 1.00 93.81 477 GLY A C 1
ATOM 3700 O O . GLY A 1 477 ? -26.037 -30.390 -12.296 1.00 93.81 477 GLY A O 1
ATOM 3701 N N . GLN A 1 478 ? -24.344 -31.756 -11.776 1.00 94.94 478 GLN A N 1
ATOM 3702 C CA . GLN A 1 478 ? -23.785 -30.834 -10.779 1.00 94.94 478 GLN A CA 1
ATOM 3703 C C . GLN A 1 478 ? -23.169 -29.604 -11.449 1.00 94.94 478 GLN A C 1
ATOM 3705 O O . GLN A 1 478 ? -22.461 -29.721 -12.452 1.00 94.94 478 GLN A O 1
ATOM 3710 N N . GLY A 1 479 ? -23.408 -28.420 -10.884 1.00 95.12 479 GLY A N 1
ATOM 3711 C CA . GLY A 1 479 ? -22.827 -27.200 -11.423 1.00 95.12 479 GLY A CA 1
ATOM 3712 C C . GLY A 1 479 ? -23.050 -25.939 -10.600 1.00 95.12 479 GLY A C 1
ATOM 3713 O O . GLY A 1 479 ? -23.593 -25.943 -9.493 1.00 95.12 479 GLY A O 1
ATOM 3714 N N . LYS A 1 480 ? -22.610 -24.827 -11.179 1.00 95.25 480 LYS A N 1
ATOM 3715 C CA . LYS A 1 480 ? -22.760 -23.465 -10.683 1.00 95.25 480 LYS A CA 1
ATOM 3716 C C . LYS A 1 480 ? -23.257 -22.580 -11.812 1.00 95.25 480 LYS A C 1
ATOM 3718 O O . LYS A 1 480 ? -22.786 -22.679 -12.944 1.00 95.25 480 LYS A O 1
ATOM 3723 N N . LYS A 1 481 ? -24.170 -21.673 -11.489 1.00 92.25 481 LYS A N 1
ATOM 3724 C CA . LYS A 1 481 ? -24.676 -20.635 -12.384 1.00 92.25 481 LYS A CA 1
ATOM 3725 C C . LYS A 1 481 ? -24.443 -19.272 -11.756 1.00 92.25 481 LYS A C 1
ATOM 3727 O O . LYS A 1 481 ? -24.779 -19.074 -10.599 1.00 92.25 481 LYS A O 1
ATOM 3732 N N . TYR A 1 482 ? -23.911 -18.342 -12.529 1.00 87.19 482 TYR A N 1
ATOM 3733 C CA . TYR A 1 482 ? -23.621 -16.969 -12.145 1.00 87.19 482 TYR A CA 1
ATOM 3734 C C . TYR A 1 482 ? -24.512 -16.046 -12.980 1.00 87.19 482 TYR A C 1
ATOM 3736 O O . TYR A 1 482 ? -24.518 -16.125 -14.210 1.00 87.19 482 TYR A O 1
ATOM 3744 N N . ASP A 1 483 ? -25.284 -15.190 -12.321 1.00 76.38 483 ASP A N 1
ATOM 3745 C CA . ASP A 1 483 ? -26.141 -14.203 -12.971 1.00 76.38 483 ASP A CA 1
ATOM 3746 C C . ASP A 1 483 ? -25.458 -12.818 -12.997 1.00 76.38 483 ASP A C 1
ATOM 3748 O O . ASP A 1 483 ? -24.506 -12.527 -12.267 1.00 76.38 483 ASP A O 1
ATOM 3752 N N . SER A 1 484 ? -25.912 -11.940 -13.899 1.00 62.41 484 SER A N 1
ATOM 3753 C CA . SER A 1 484 ? -25.262 -10.646 -14.170 1.00 62.41 484 SER A CA 1
ATOM 3754 C C . SER A 1 484 ? -25.290 -9.664 -12.993 1.00 62.41 484 SER A C 1
ATOM 3756 O O . SER A 1 484 ? -24.491 -8.729 -12.963 1.00 62.41 484 SER A O 1
ATOM 3758 N N . ASP A 1 485 ? -26.203 -9.869 -12.042 1.00 65.00 485 ASP A N 1
ATOM 3759 C CA . ASP A 1 485 ? -26.334 -9.104 -10.795 1.00 65.00 485 ASP A CA 1
ATOM 3760 C C . ASP A 1 485 ? -25.349 -9.558 -9.698 1.00 65.00 485 ASP A C 1
ATOM 3762 O O . ASP A 1 485 ? -25.371 -9.035 -8.585 1.00 65.00 485 ASP A O 1
ATOM 3766 N N . GLY A 1 486 ? -24.469 -10.518 -10.005 1.00 68.44 486 GLY A N 1
ATOM 3767 C CA . GLY A 1 486 ? -23.513 -11.081 -9.054 1.00 68.44 486 GLY A CA 1
ATOM 3768 C C . GLY A 1 486 ? -24.111 -12.158 -8.149 1.00 68.44 486 GLY A C 1
ATOM 3769 O O . GLY A 1 486 ? -23.416 -12.636 -7.247 1.00 68.44 486 GLY A O 1
ATOM 3770 N N . SER A 1 487 ? -25.370 -12.553 -8.366 1.00 79.56 487 SER A N 1
ATOM 3771 C CA . SER A 1 487 ? -25.934 -13.732 -7.718 1.00 79.56 487 SER A CA 1
ATOM 3772 C C . SER A 1 487 ? -25.379 -15.022 -8.327 1.00 79.56 487 SER A C 1
ATOM 3774 O O . SER A 1 487 ? -24.951 -15.072 -9.484 1.00 79.56 487 SER A O 1
ATOM 3776 N N . ARG A 1 488 ? -25.322 -16.075 -7.513 1.00 91.56 488 ARG A N 1
ATOM 3777 C CA . ARG A 1 488 ? -24.774 -17.376 -7.899 1.00 91.56 488 ARG A CA 1
ATOM 3778 C C . ARG A 1 488 ? -25.610 -18.505 -7.314 1.00 91.56 488 ARG A C 1
ATOM 3780 O O . ARG A 1 488 ? -25.810 -18.547 -6.107 1.00 91.56 488 ARG A O 1
ATOM 3787 N N . LEU A 1 489 ? -26.038 -19.437 -8.154 1.00 92.00 489 LEU A N 1
ATOM 3788 C CA . LEU A 1 489 ? -26.666 -20.702 -7.777 1.00 92.00 489 LEU A CA 1
ATOM 3789 C C . LEU A 1 489 ? -25.644 -21.840 -7.867 1.00 92.00 489 LEU A C 1
ATOM 3791 O O . LEU A 1 489 ? -24.809 -21.847 -8.768 1.00 92.00 489 LEU A O 1
ATOM 3795 N N . GLU A 1 490 ? -25.721 -22.810 -6.967 1.00 95.19 490 GLU A N 1
ATOM 3796 C CA . GLU A 1 490 ? -24.839 -23.982 -6.920 1.00 95.19 490 GLU A CA 1
ATOM 3797 C C . GLU A 1 490 ? -25.648 -25.224 -6.523 1.00 95.19 490 GLU A C 1
ATOM 3799 O O . GLU A 1 490 ? -26.427 -25.153 -5.575 1.00 95.19 490 GLU A O 1
ATOM 3804 N N . GLY A 1 491 ? -25.486 -26.340 -7.240 1.00 94.75 491 GLY A N 1
ATOM 3805 C CA . GLY A 1 491 ? -26.154 -27.619 -6.959 1.00 94.75 491 GLY A CA 1
ATOM 3806 C C . GLY A 1 491 ? -26.496 -28.413 -8.224 1.00 94.75 491 GLY A C 1
ATOM 3807 O O . GLY A 1 491 ? -25.856 -28.243 -9.264 1.00 94.75 491 GLY A O 1
ATOM 3808 N N . GLU A 1 492 ? -27.501 -29.287 -8.139 1.00 94.94 492 GLU A N 1
ATOM 3809 C CA . GLU A 1 492 ? -27.908 -30.164 -9.242 1.00 94.94 492 GLU A CA 1
ATOM 3810 C C . GLU A 1 492 ? -28.868 -29.460 -10.215 1.00 94.94 492 GLU A C 1
ATOM 3812 O O . GLU A 1 492 ? -29.945 -28.994 -9.847 1.00 94.94 492 GLU A O 1
ATOM 3817 N N . PHE A 1 493 ? -28.504 -29.397 -11.494 1.00 93.88 493 PHE A N 1
ATOM 3818 C CA . PHE A 1 493 ? -29.332 -28.839 -12.557 1.00 93.88 493 PHE A CA 1
ATOM 3819 C C . PHE A 1 493 ? -30.020 -29.946 -13.353 1.00 93.88 493 PHE A C 1
ATOM 3821 O O . PHE A 1 493 ? -29.396 -30.919 -13.753 1.00 93.88 493 PHE A O 1
ATOM 3828 N N . VAL A 1 494 ? -31.297 -29.763 -13.676 1.00 93.81 494 VAL A N 1
ATOM 3829 C CA . VAL A 1 494 ? -32.051 -30.620 -14.596 1.00 93.81 494 VAL A CA 1
ATOM 3830 C C . VAL A 1 494 ? -32.689 -29.722 -15.649 1.00 93.81 494 VAL A C 1
ATOM 3832 O O . VAL A 1 494 ? -33.479 -28.836 -15.322 1.00 93.81 494 VAL A O 1
ATOM 3835 N N . GLN A 1 495 ? -32.314 -29.913 -16.920 1.00 90.00 495 GLN A N 1
ATOM 3836 C CA . GLN A 1 495 ? -32.745 -29.063 -18.048 1.00 90.00 495 GLN A CA 1
ATOM 3837 C C . GLN A 1 495 ? -32.553 -27.552 -17.785 1.00 90.00 495 GLN A C 1
ATOM 3839 O O . GLN A 1 495 ? -33.429 -26.732 -18.065 1.00 90.00 495 GLN A O 1
ATOM 3844 N N . GLY A 1 496 ? -31.405 -27.178 -17.218 1.00 87.62 496 GLY A N 1
ATOM 3845 C CA . GLY A 1 496 ? -31.044 -25.790 -16.929 1.00 87.62 496 GLY A CA 1
ATOM 3846 C C . GLY A 1 496 ? -31.688 -25.190 -15.675 1.00 87.62 496 GLY A C 1
ATOM 3847 O O . GLY A 1 496 ? -31.513 -23.995 -15.438 1.00 87.62 496 GLY A O 1
ATOM 3848 N N . LYS A 1 497 ? -32.418 -25.975 -14.870 1.00 90.56 497 LYS A N 1
ATOM 3849 C CA . LYS A 1 497 ? -33.024 -25.519 -13.609 1.00 90.56 497 LYS A CA 1
ATOM 3850 C C . LYS A 1 497 ? -32.455 -26.254 -12.402 1.00 90.56 497 LYS A C 1
ATOM 3852 O O . LYS A 1 497 ? -32.339 -27.475 -12.440 1.00 90.56 497 LYS A O 1
ATOM 3857 N N . LEU A 1 498 ? -32.186 -25.523 -11.326 1.00 90.75 498 LEU A N 1
ATOM 3858 C CA . LEU A 1 498 ? -31.713 -26.077 -10.062 1.00 90.75 498 LEU A CA 1
ATOM 3859 C C . LEU A 1 498 ? -32.812 -26.913 -9.385 1.00 90.75 498 LEU A C 1
ATOM 3861 O O . LEU A 1 498 ? -33.955 -26.463 -9.243 1.00 90.75 498 LEU A O 1
ATOM 3865 N N . ASN A 1 499 ? -32.460 -28.127 -8.982 1.00 93.31 499 ASN A N 1
ATOM 3866 C CA . ASN A 1 499 ? -33.296 -29.086 -8.272 1.00 93.31 499 ASN A CA 1
ATOM 3867 C C . ASN A 1 499 ? -32.460 -29.782 -7.184 1.00 93.31 499 ASN A C 1
ATOM 3869 O O . ASN A 1 499 ? -31.236 -29.792 -7.251 1.00 93.31 499 ASN A O 1
ATOM 3873 N N . GLY A 1 500 ? -33.116 -30.367 -6.181 1.00 92.25 500 GLY A N 1
ATOM 3874 C CA . GLY A 1 500 ? -32.415 -31.029 -5.078 1.00 92.25 500 GLY A CA 1
ATOM 3875 C C . GLY A 1 500 ? -31.702 -30.029 -4.166 1.00 92.25 500 GLY A C 1
ATOM 3876 O O . GLY A 1 500 ? -32.081 -28.863 -4.104 1.00 92.25 500 GLY A O 1
ATOM 3877 N N . HIS A 1 501 ? -30.687 -30.468 -3.428 1.00 93.44 501 HIS A N 1
ATOM 3878 C CA . HIS A 1 501 ? -29.968 -29.584 -2.513 1.00 93.44 501 HIS A CA 1
ATOM 3879 C C . HIS A 1 501 ? -29.070 -28.608 -3.287 1.00 93.44 501 HIS A C 1
ATOM 3881 O O . HIS A 1 501 ? -28.272 -29.011 -4.134 1.00 93.44 501 HIS A O 1
ATOM 3887 N N . GLY A 1 502 ? -29.141 -27.321 -2.944 1.00 94.69 502 GLY A N 1
ATOM 3888 C CA . GLY A 1 502 ? -28.294 -26.292 -3.533 1.00 94.69 502 GLY A CA 1
ATOM 3889 C C . GLY A 1 502 ? -28.005 -25.112 -2.609 1.00 94.69 502 GLY A C 1
ATOM 3890 O O . GLY A 1 502 ? -28.377 -25.095 -1.432 1.00 94.69 502 GLY A O 1
ATOM 3891 N N . LYS A 1 503 ? -27.325 -24.110 -3.163 1.00 95.38 503 LYS A N 1
ATOM 3892 C CA . LYS A 1 503 ? -26.981 -22.844 -2.511 1.00 95.38 503 LYS A CA 1
ATOM 3893 C C . LYS A 1 503 ? -27.292 -21.679 -3.441 1.00 95.38 503 LYS A C 1
ATOM 3895 O O . LYS A 1 503 ? -27.040 -21.757 -4.642 1.00 95.38 503 LYS A O 1
ATOM 3900 N N . LEU A 1 504 ? -27.788 -20.586 -2.873 1.00 90.94 504 LEU A N 1
ATOM 3901 C CA . LEU A 1 504 ? -27.994 -19.306 -3.544 1.00 90.94 504 LEU A CA 1
ATOM 3902 C C . LEU A 1 504 ? -27.157 -18.242 -2.841 1.00 90.94 504 LEU A C 1
ATOM 3904 O O . LEU A 1 504 ? -27.292 -18.028 -1.638 1.00 90.94 504 LEU A O 1
ATOM 3908 N N . PHE A 1 505 ? -26.328 -17.549 -3.605 1.00 86.00 505 PHE A N 1
ATOM 3909 C CA . PHE A 1 505 ? -25.546 -16.402 -3.180 1.00 86.00 505 PHE A CA 1
ATOM 3910 C C . PHE A 1 505 ? -26.070 -15.143 -3.871 1.00 86.00 505 PHE A C 1
ATOM 3912 O O . PHE A 1 505 ? -26.410 -15.196 -5.049 1.00 86.00 505 PHE A O 1
ATOM 3919 N N . VAL A 1 506 ? -26.087 -14.009 -3.176 1.00 77.19 506 VAL A N 1
ATOM 3920 C CA . VAL A 1 506 ? -26.431 -12.684 -3.717 1.00 77.19 506 VAL A CA 1
ATOM 3921 C C . VAL A 1 506 ? -25.377 -11.690 -3.235 1.00 77.19 506 VAL A C 1
ATOM 3923 O O . VAL A 1 506 ? -25.066 -11.652 -2.046 1.00 77.19 506 VAL A O 1
ATOM 3926 N N . GLU A 1 507 ? -24.769 -10.935 -4.156 1.00 76.19 507 GLU A N 1
ATOM 3927 C CA . GLU A 1 507 ? -23.638 -10.029 -3.863 1.00 76.19 507 GLU A CA 1
ATOM 3928 C C . GLU A 1 507 ? -22.476 -10.728 -3.122 1.00 76.19 507 GLU A C 1
ATOM 3930 O O . GLU A 1 507 ? -21.859 -10.175 -2.213 1.00 76.19 507 GLU A O 1
ATOM 3935 N N . GLY A 1 508 ? -22.210 -11.995 -3.460 1.00 77.12 508 GLY A N 1
ATOM 3936 C CA . GLY A 1 508 ? -21.188 -12.820 -2.803 1.00 77.12 508 GLY A CA 1
ATOM 3937 C C . GLY A 1 508 ? -21.563 -13.358 -1.413 1.00 77.12 508 GLY A C 1
ATOM 3938 O O . GLY A 1 508 ? -20.825 -14.181 -0.871 1.00 77.12 508 GLY A O 1
ATOM 3939 N N . ARG A 1 509 ? -22.711 -12.967 -0.846 1.00 80.25 509 ARG A N 1
ATOM 3940 C CA . ARG A 1 509 ? -23.221 -13.477 0.437 1.00 80.25 509 ARG A CA 1
ATOM 3941 C C . ARG A 1 509 ? -24.097 -14.699 0.206 1.00 80.25 509 ARG A C 1
ATOM 3943 O O . ARG A 1 509 ? -24.932 -14.679 -0.690 1.00 80.25 509 ARG A O 1
ATOM 3950 N N . LEU A 1 510 ? -23.927 -15.751 1.005 1.00 87.00 510 LEU A N 1
ATOM 3951 C CA . LEU A 1 510 ? -24.856 -16.883 1.014 1.00 87.00 510 LEU A CA 1
ATOM 3952 C C . LEU A 1 510 ? -26.219 -16.365 1.488 1.00 87.00 510 LEU A C 1
ATOM 3954 O O . LEU A 1 510 ? -26.302 -15.878 2.604 1.00 87.00 510 LEU A O 1
ATOM 3958 N N . LEU A 1 511 ? -27.240 -16.427 0.634 1.00 86.62 511 LEU A N 1
ATOM 3959 C CA . LEU A 1 511 ? -28.620 -16.028 0.930 1.00 86.62 511 LEU A CA 1
ATOM 3960 C C . LEU A 1 511 ? -29.456 -17.240 1.344 1.00 86.62 511 LEU A C 1
ATOM 3962 O O . LEU A 1 511 ? -30.299 -17.120 2.225 1.00 86.62 511 LEU A O 1
ATOM 3966 N N . TYR A 1 512 ? -29.229 -18.397 0.718 1.00 90.75 512 TYR A N 1
ATOM 3967 C CA . TYR A 1 512 ? -29.928 -19.635 1.049 1.00 90.75 512 TYR A CA 1
ATOM 3968 C C . TYR A 1 512 ? -29.060 -20.876 0.851 1.00 90.75 512 TYR A C 1
ATOM 3970 O O . TYR A 1 512 ? -28.304 -20.963 -0.117 1.00 90.75 512 TYR A O 1
ATOM 3978 N N . GLU A 1 513 ? -29.233 -21.860 1.726 1.00 95.19 513 GLU A N 1
ATOM 3979 C CA . GLU A 1 513 ? -28.712 -23.221 1.592 1.00 95.19 513 GLU A CA 1
ATOM 3980 C C . GLU A 1 513 ? -29.813 -24.221 1.965 1.00 95.19 513 GLU A C 1
ATOM 3982 O O . GLU A 1 513 ? -30.346 -24.151 3.071 1.00 95.19 513 GLU A O 1
ATOM 3987 N N . GLY A 1 514 ? -30.169 -25.130 1.057 1.00 94.44 514 GLY A N 1
ATOM 3988 C CA . GLY A 1 514 ? -31.255 -26.090 1.276 1.00 94.44 514 GLY A CA 1
ATOM 3989 C C . GLY A 1 514 ? -31.795 -26.692 -0.016 1.00 94.44 514 GLY A C 1
ATOM 3990 O O . GLY A 1 514 ? -31.146 -26.603 -1.061 1.00 94.44 514 GLY A O 1
ATOM 3991 N N . ASP A 1 515 ? -32.988 -27.283 0.040 1.00 94.56 515 ASP A N 1
ATOM 3992 C CA . ASP A 1 515 ? -33.581 -27.937 -1.129 1.00 94.56 515 ASP A CA 1
ATOM 3993 C C . ASP A 1 515 ? -34.194 -26.925 -2.121 1.00 94.56 515 ASP A C 1
ATOM 3995 O O . ASP A 1 515 ? -34.677 -25.847 -1.759 1.00 94.56 515 ASP A O 1
ATOM 3999 N N . PHE A 1 516 ? -34.173 -27.291 -3.401 1.00 93.12 516 PHE A N 1
ATOM 4000 C CA . PHE A 1 516 ? -34.710 -26.556 -4.539 1.00 93.12 516 PHE A CA 1
ATOM 4001 C C . PHE A 1 516 ? -35.593 -27.461 -5.401 1.00 93.12 516 PHE A C 1
ATOM 4003 O O . PHE A 1 516 ? -35.352 -28.663 -5.549 1.00 93.12 516 PHE A O 1
ATOM 4010 N N . LYS A 1 517 ? -36.594 -26.863 -6.046 1.00 92.94 517 LYS A N 1
ATOM 4011 C CA . LYS A 1 517 ? -37.406 -27.496 -7.090 1.00 92.94 517 LYS A CA 1
ATOM 4012 C C . LYS A 1 517 ? -37.698 -26.482 -8.188 1.00 92.94 517 LYS A C 1
ATOM 4014 O O . LYS A 1 517 ? -38.309 -25.456 -7.918 1.00 92.94 517 LYS A O 1
ATOM 4019 N N . ASP A 1 518 ? -37.278 -26.755 -9.423 1.00 89.88 518 ASP A N 1
ATOM 4020 C CA . ASP A 1 518 ? -37.454 -25.840 -10.565 1.00 89.88 518 ASP A CA 1
ATOM 4021 C C . ASP A 1 518 ? -36.912 -24.403 -10.326 1.00 89.88 518 ASP A C 1
ATOM 4023 O O . ASP A 1 518 ? -37.442 -23.431 -10.874 1.00 89.88 518 ASP A O 1
ATOM 4027 N N . ASN A 1 519 ? -35.809 -24.271 -9.576 1.00 87.69 519 ASN A N 1
ATOM 4028 C CA . ASN A 1 519 ? -35.219 -23.031 -9.033 1.00 87.69 519 ASN A CA 1
ATOM 4029 C C . ASN A 1 519 ? -35.963 -22.365 -7.857 1.00 87.69 519 ASN A C 1
ATOM 4031 O O . ASN A 1 519 ? -35.477 -21.349 -7.364 1.00 87.69 519 ASN A O 1
ATOM 4035 N N . ASP A 1 520 ? -37.096 -22.898 -7.398 1.00 87.62 520 ASP A N 1
ATOM 4036 C CA . ASP A 1 520 ? -37.792 -22.390 -6.210 1.00 87.62 520 ASP A CA 1
ATOM 4037 C C . ASP A 1 520 ? -37.241 -23.054 -4.936 1.00 87.62 520 ASP A C 1
ATOM 4039 O O . ASP A 1 520 ? -36.974 -24.258 -4.938 1.00 87.62 520 ASP A O 1
ATOM 4043 N N . LEU A 1 521 ? -37.125 -22.299 -3.837 1.00 89.56 521 LEU A N 1
ATOM 4044 C CA . LEU A 1 521 ? -36.795 -22.846 -2.515 1.00 89.56 521 LEU A CA 1
ATOM 4045 C C . LEU A 1 521 ? -37.881 -23.847 -2.098 1.00 89.56 521 LEU A C 1
ATOM 4047 O O . LEU A 1 521 ? -39.086 -23.554 -2.163 1.00 89.56 521 LEU A O 1
ATOM 4051 N N . HIS A 1 522 ? -37.458 -25.030 -1.673 1.00 90.56 522 HIS A N 1
ATOM 4052 C CA . HIS A 1 522 ? -38.335 -26.127 -1.289 1.00 90.56 522 HIS A CA 1
ATOM 4053 C C . HIS A 1 522 ? -37.709 -26.926 -0.139 1.00 90.56 522 HIS A C 1
ATOM 4055 O O . HIS A 1 522 ? -36.550 -26.713 0.190 1.00 90.56 522 HIS A O 1
ATOM 4061 N N . GLY A 1 523 ? -38.456 -27.847 0.470 1.00 90.44 523 GLY A N 1
ATOM 4062 C CA . GLY A 1 523 ? -37.909 -28.773 1.465 1.00 90.44 523 GLY A CA 1
ATOM 4063 C C . GLY A 1 523 ? -37.286 -28.059 2.664 1.00 90.44 523 GLY A C 1
ATOM 4064 O O . GLY A 1 523 ? -37.851 -27.089 3.158 1.00 90.44 523 GLY A O 1
ATOM 4065 N N . LYS A 1 524 ? -36.155 -28.545 3.174 1.00 91.94 524 LYS A N 1
ATOM 4066 C CA . LYS A 1 524 ? -35.475 -27.928 4.324 1.00 91.94 524 LYS A CA 1
ATOM 4067 C C . LYS A 1 524 ? -34.399 -26.964 3.849 1.00 91.94 524 LYS A C 1
ATOM 4069 O O . LYS A 1 524 ? -33.660 -27.264 2.916 1.00 91.94 524 LYS A O 1
ATOM 4074 N N . GLY A 1 525 ? -34.261 -25.837 4.541 1.00 92.69 525 GLY A N 1
ATOM 4075 C CA . GLY A 1 525 ? -33.208 -24.884 4.228 1.00 92.69 525 GLY A CA 1
ATOM 4076 C C . GLY A 1 525 ? -32.954 -23.843 5.305 1.00 92.69 525 GLY A C 1
ATOM 4077 O O . GLY A 1 525 ? -33.647 -23.757 6.320 1.00 92.69 525 GLY A O 1
ATOM 4078 N N . THR A 1 526 ? -31.923 -23.043 5.068 1.00 92.38 526 THR A N 1
ATOM 4079 C CA . THR A 1 526 ? -31.562 -21.881 5.874 1.00 92.38 526 THR A CA 1
ATOM 4080 C C . THR A 1 526 ? -31.482 -20.655 4.979 1.00 92.38 526 THR A C 1
ATOM 4082 O O . THR A 1 526 ? -30.744 -20.673 3.999 1.00 92.38 526 THR A O 1
ATOM 4085 N N . VAL A 1 527 ? -32.217 -19.596 5.321 1.00 87.75 527 VAL A N 1
ATOM 4086 C CA . VAL A 1 527 ? -32.099 -18.262 4.713 1.00 87.75 527 VAL A CA 1
ATOM 4087 C C . VAL A 1 527 ? -31.242 -17.377 5.612 1.00 87.75 527 VAL A C 1
ATOM 4089 O O . VAL A 1 527 ? -31.438 -17.358 6.827 1.00 87.75 527 VAL A O 1
ATOM 4092 N N . TYR A 1 528 ? -30.340 -16.611 5.012 1.00 84.12 528 TYR A N 1
ATOM 4093 C CA . TYR A 1 528 ? -29.479 -15.633 5.672 1.00 84.12 528 TYR A CA 1
ATOM 4094 C C . TYR A 1 528 ? -29.856 -14.233 5.186 1.00 84.12 528 TYR A C 1
ATOM 4096 O O . TYR A 1 528 ? -29.794 -13.947 3.991 1.00 84.12 528 TYR A O 1
ATOM 4104 N N . PHE A 1 529 ? -30.254 -13.349 6.092 1.00 75.62 529 PHE A N 1
ATOM 4105 C CA . PHE A 1 529 ? -30.719 -12.011 5.745 1.00 75.62 529 PHE A CA 1
ATOM 4106 C C . PHE A 1 529 ? -29.556 -11.018 5.660 1.00 75.62 529 PHE A C 1
ATOM 4108 O O . PHE A 1 529 ? -28.541 -11.144 6.343 1.00 75.62 529 PHE A O 1
ATOM 4115 N N . ALA A 1 530 ? -29.708 -9.995 4.814 1.00 66.50 530 ALA A N 1
ATOM 4116 C CA . ALA A 1 530 ? -28.691 -8.959 4.623 1.00 66.50 530 ALA A CA 1
ATOM 4117 C C . ALA A 1 530 ? -28.400 -8.148 5.897 1.00 66.50 530 ALA A C 1
ATOM 4119 O O . ALA A 1 530 ? -27.303 -7.609 6.038 1.00 66.50 530 ALA A O 1
ATOM 4120 N N . THR A 1 531 ? -29.395 -8.065 6.775 1.00 63.47 531 THR A N 1
ATOM 4121 C CA . THR A 1 531 ? -29.391 -7.407 8.081 1.00 63.47 531 THR A CA 1
ATOM 4122 C C . THR A 1 531 ? -28.622 -8.207 9.141 1.00 63.47 531 THR A C 1
ATOM 4124 O O . THR A 1 531 ? -28.088 -7.599 10.060 1.00 63.47 531 THR A O 1
ATOM 4127 N N . GLY A 1 532 ? -28.428 -9.519 8.947 1.00 70.75 532 GLY A N 1
ATOM 4128 C CA . GLY A 1 532 ? -27.622 -10.396 9.809 1.00 70.75 532 GLY A CA 1
ATOM 4129 C C . GLY A 1 532 ? -28.416 -11.522 10.479 1.00 70.75 532 GLY A C 1
ATOM 4130 O O . GLY A 1 532 ? -27.817 -12.484 10.961 1.00 70.75 532 GLY A O 1
ATOM 4131 N N . GLU A 1 533 ? -29.748 -11.454 10.461 1.00 79.62 533 GLU A N 1
ATOM 4132 C CA . GLU A 1 533 ? -30.625 -12.527 10.922 1.00 79.62 533 GLU A CA 1
ATOM 4133 C C . GLU A 1 533 ? -30.462 -13.778 10.051 1.00 79.62 533 GLU A C 1
ATOM 4135 O O . GLU A 1 533 ? -30.084 -13.719 8.875 1.00 79.62 533 GLU A O 1
ATOM 4140 N N . LYS A 1 534 ? -30.836 -14.937 10.591 1.00 87.38 534 LYS A N 1
ATOM 4141 C CA . LYS A 1 534 ? -31.008 -16.156 9.790 1.00 87.38 534 LYS A CA 1
ATOM 4142 C C . LYS A 1 534 ? -32.219 -16.952 10.252 1.00 87.38 534 LYS A C 1
ATOM 4144 O O . LYS A 1 534 ? -32.571 -16.943 11.429 1.00 87.38 534 LYS A O 1
ATOM 4149 N N . TYR A 1 535 ? -32.838 -17.659 9.316 1.00 87.12 535 TYR A N 1
ATOM 4150 C CA . TYR A 1 535 ? -33.958 -18.557 9.572 1.00 87.12 535 TYR A CA 1
ATOM 4151 C C . TYR A 1 535 ? -33.635 -19.952 9.054 1.00 87.12 535 TYR A C 1
ATOM 4153 O O . TYR A 1 535 ? -33.286 -20.090 7.885 1.00 87.12 535 TYR A O 1
ATOM 4161 N N . THR A 1 536 ? -33.816 -20.973 9.888 1.00 91.25 536 THR A N 1
ATOM 4162 C CA . THR A 1 536 ? -33.699 -22.386 9.503 1.00 91.25 536 THR A CA 1
ATOM 4163 C C . THR A 1 536 ? -35.055 -23.074 9.660 1.00 91.25 536 THR A C 1
ATOM 4165 O O . THR A 1 536 ? -35.629 -23.036 10.749 1.00 91.25 536 THR A O 1
ATOM 4168 N N . GLY A 1 537 ? -35.565 -23.712 8.601 1.00 90.44 537 GLY A N 1
ATOM 4169 C CA . GLY A 1 537 ? -36.870 -24.388 8.617 1.00 90.44 537 GLY A CA 1
ATOM 4170 C C . GLY A 1 537 ? -37.285 -24.990 7.269 1.00 90.44 537 GLY A C 1
ATOM 4171 O O . GLY A 1 537 ? -36.431 -25.257 6.421 1.00 90.44 537 GLY A O 1
ATOM 4172 N N . GLU A 1 538 ? -38.585 -25.244 7.085 1.00 88.94 538 GLU A N 1
ATOM 4173 C CA . GLU A 1 538 ? -39.136 -25.821 5.847 1.00 88.94 538 GLU A CA 1
ATOM 4174 C C . GLU A 1 538 ? -39.647 -24.746 4.872 1.00 88.94 538 GLU A C 1
ATOM 4176 O O . GLU A 1 538 ? -40.116 -23.682 5.280 1.00 88.94 538 GLU A O 1
ATOM 4181 N N . PHE A 1 539 ? -39.583 -25.041 3.571 1.00 86.38 539 PHE A N 1
ATOM 4182 C CA . PHE A 1 539 ? -39.962 -24.167 2.466 1.00 86.38 539 PHE A CA 1
ATOM 4183 C C . PHE A 1 539 ? -40.873 -24.880 1.458 1.00 86.38 539 PHE A C 1
ATOM 4185 O O . PHE A 1 539 ? -40.660 -26.033 1.079 1.00 86.38 539 PHE A O 1
ATOM 4192 N N . GLU A 1 540 ? -41.866 -24.164 0.937 1.00 85.81 540 GLU A N 1
ATOM 4193 C CA . GLU A 1 540 ? -42.729 -24.610 -0.153 1.00 85.81 540 GLU A CA 1
ATOM 4194 C C . GLU A 1 540 ? -42.902 -23.482 -1.179 1.00 85.81 540 GLU A C 1
ATOM 4196 O O . GLU A 1 540 ? -43.572 -22.491 -0.913 1.00 85.81 540 GLU A O 1
ATOM 4201 N N . ARG A 1 541 ? -42.297 -23.620 -2.371 1.00 83.88 541 ARG A N 1
ATOM 4202 C CA . ARG A 1 541 ? -42.372 -22.622 -3.459 1.00 83.88 541 ARG A CA 1
ATOM 4203 C C . ARG A 1 541 ? -41.952 -21.219 -3.001 1.00 83.88 541 ARG A C 1
ATOM 4205 O O . ARG A 1 541 ? -42.651 -20.241 -3.265 1.00 83.88 541 ARG A O 1
ATOM 4212 N N . ASN A 1 542 ? -40.793 -21.132 -2.349 1.00 81.69 542 ASN A N 1
ATOM 4213 C CA . ASN A 1 542 ? -40.229 -19.903 -1.775 1.00 81.69 542 ASN A CA 1
ATOM 4214 C C . ASN A 1 542 ? -40.917 -19.380 -0.496 1.00 81.69 542 ASN A C 1
ATOM 4216 O O . ASN A 1 542 ? -40.501 -18.343 0.013 1.00 81.69 542 ASN A O 1
ATOM 4220 N N . VAL A 1 543 ? -41.920 -20.083 0.046 1.00 78.62 543 VAL A N 1
ATOM 4221 C CA . VAL A 1 543 ? -42.680 -19.689 1.252 1.00 78.62 543 VAL A CA 1
ATOM 4222 C C . VAL A 1 543 ? -42.233 -20.519 2.458 1.00 78.62 543 VAL A C 1
ATOM 4224 O O . VAL A 1 543 ? -42.028 -21.722 2.310 1.00 78.62 543 VAL A O 1
ATOM 4227 N N . LYS A 1 544 ? -42.082 -19.910 3.641 1.00 79.12 544 LYS A N 1
ATOM 4228 C CA . LYS A 1 544 ? -41.676 -20.614 4.875 1.00 79.12 544 LYS A CA 1
ATOM 4229 C C . LYS A 1 544 ? -42.848 -21.424 5.434 1.00 79.12 544 LYS A C 1
ATOM 4231 O O . LYS A 1 544 ? -43.995 -20.985 5.380 1.00 79.12 544 LYS A O 1
ATOM 4236 N N . LYS A 1 545 ? -42.581 -22.589 6.021 1.00 73.88 545 LYS A N 1
ATOM 4237 C CA . LYS A 1 545 ? -43.616 -23.469 6.579 1.00 73.88 545 LYS A CA 1
ATOM 4238 C C . LYS A 1 545 ? -43.128 -24.177 7.846 1.00 73.88 545 LYS A C 1
ATOM 4240 O O . LYS A 1 545 ? -41.970 -24.558 7.953 1.00 73.88 545 LYS A O 1
ATOM 4245 N N . GLY A 1 546 ? -44.040 -24.395 8.794 1.00 77.50 546 GLY A N 1
ATOM 4246 C CA . GLY A 1 546 ? -43.821 -25.290 9.935 1.00 77.50 546 GLY A CA 1
ATOM 4247 C C . GLY A 1 546 ? -43.046 -24.686 11.113 1.00 77.50 546 GLY A C 1
ATOM 4248 O O . GLY A 1 546 ? -43.267 -23.540 11.505 1.00 77.50 546 GLY A O 1
ATOM 4249 N N . ILE A 1 547 ? -42.203 -25.516 11.734 1.00 84.75 547 ILE A N 1
ATOM 4250 C CA . ILE A 1 547 ? -41.351 -25.162 12.879 1.00 84.75 547 ILE A CA 1
ATOM 4251 C C . ILE A 1 547 ? -39.992 -24.721 12.341 1.00 84.75 547 ILE A C 1
ATOM 4253 O O . ILE A 1 547 ? -39.422 -25.386 11.475 1.00 84.75 547 ILE A O 1
ATOM 4257 N N . GLY A 1 548 ? -39.459 -23.626 12.870 1.00 88.75 548 GLY A N 1
ATOM 4258 C CA . GLY A 1 548 ? -38.116 -23.182 12.536 1.00 88.75 548 GLY A CA 1
ATOM 4259 C C . GLY A 1 548 ? -37.447 -22.413 13.663 1.00 88.75 548 GLY A C 1
ATOM 4260 O O . GLY A 1 548 ? -38.032 -22.168 14.720 1.00 88.75 548 GLY A O 1
ATOM 4261 N N . ILE A 1 549 ? -36.193 -22.057 13.417 1.00 90.38 549 ILE A N 1
ATOM 4262 C CA . ILE A 1 549 ? -35.369 -21.276 14.335 1.00 90.38 549 ILE A CA 1
ATOM 4263 C C . ILE A 1 549 ? -35.053 -19.947 13.662 1.00 90.38 549 ILE A C 1
ATOM 4265 O O . ILE A 1 549 ? -34.533 -19.932 12.544 1.00 90.38 549 ILE A O 1
ATOM 4269 N N . VAL A 1 550 ? -35.369 -18.848 14.338 1.00 86.31 550 VAL A N 1
ATOM 4270 C CA . VAL A 1 550 ? -35.019 -17.485 13.927 1.00 86.31 550 VAL A CA 1
ATOM 4271 C C . VAL A 1 550 ? -33.878 -17.016 14.821 1.00 86.31 550 VAL A C 1
ATOM 4273 O O . VAL A 1 550 ? -33.966 -17.123 16.040 1.00 86.31 550 VAL A O 1
ATOM 4276 N N . TYR A 1 551 ? -32.813 -16.505 14.221 1.00 83.38 551 TYR A N 1
ATOM 4277 C CA . TYR A 1 551 ? -31.703 -15.862 14.917 1.00 83.38 551 TYR A CA 1
ATOM 4278 C C . TYR A 1 551 ? -31.731 -14.380 14.574 1.00 83.38 551 TYR A C 1
ATOM 4280 O O . TYR A 1 551 ? -31.726 -14.042 13.389 1.00 83.38 551 TYR A O 1
ATOM 4288 N N . PHE A 1 552 ? -31.756 -13.529 15.590 1.00 79.19 552 PHE A N 1
ATOM 4289 C CA . PHE A 1 552 ? -31.827 -12.080 15.455 1.00 79.19 552 PHE A CA 1
ATOM 4290 C C . PHE A 1 552 ? -30.422 -11.457 15.445 1.00 79.19 552 PHE A C 1
ATOM 4292 O O . PHE A 1 552 ? -29.445 -12.079 15.865 1.00 79.19 552 PHE A O 1
ATOM 4299 N N . THR A 1 553 ? -30.301 -10.221 14.953 1.00 69.81 553 THR A N 1
ATOM 4300 C CA . THR A 1 553 ? -29.011 -9.509 14.847 1.00 69.81 553 THR A CA 1
ATOM 4301 C C . THR A 1 553 ? -28.399 -9.157 16.195 1.00 69.81 553 THR A C 1
ATOM 4303 O O . THR A 1 553 ? -27.187 -9.028 16.291 1.00 69.81 553 THR A O 1
ATOM 4306 N N . ASN A 1 554 ? -29.230 -9.013 17.225 1.00 64.81 554 ASN A N 1
ATOM 4307 C CA . ASN A 1 554 ? -28.826 -8.766 18.609 1.00 64.81 554 ASN A CA 1
ATOM 4308 C C . ASN A 1 554 ? -28.395 -10.054 19.348 1.00 64.81 554 ASN A C 1
ATOM 4310 O O . ASN A 1 554 ? -28.196 -10.034 20.559 1.00 64.81 554 ASN A O 1
ATOM 4314 N N . GLY A 1 555 ? -28.272 -11.187 18.643 1.00 75.62 555 GLY A N 1
ATOM 4315 C CA . GLY A 1 555 ? -27.865 -12.474 19.215 1.00 75.62 555 GLY A CA 1
ATOM 4316 C C . GLY A 1 555 ? -28.997 -13.266 19.878 1.00 75.62 555 GLY A C 1
ATOM 4317 O O . GLY A 1 555 ? -28.780 -14.401 20.316 1.00 75.62 555 GLY A O 1
ATOM 4318 N N . GLU A 1 556 ? -30.208 -12.712 19.927 1.00 85.56 556 GLU A N 1
ATOM 4319 C CA . GLU A 1 556 ? -31.390 -13.411 20.420 1.00 85.56 556 GLU A CA 1
ATOM 4320 C C . GLU A 1 556 ? -31.805 -14.528 19.455 1.00 85.56 556 GLU A C 1
ATOM 4322 O O . GLU A 1 556 ? -31.451 -14.540 18.267 1.00 85.56 556 GLU A O 1
ATOM 4327 N N . ARG A 1 557 ? -32.585 -15.493 19.948 1.00 90.06 557 ARG A N 1
ATOM 4328 C CA . ARG A 1 557 ? -33.163 -16.526 19.082 1.00 90.06 557 ARG A CA 1
ATOM 4329 C C . ARG A 1 557 ? -34.567 -16.922 19.498 1.00 90.06 557 ARG A C 1
ATOM 4331 O O . ARG A 1 557 ? -34.882 -16.992 20.682 1.00 90.06 557 ARG A O 1
ATOM 4338 N N . PHE A 1 558 ? -35.374 -17.266 18.507 1.00 90.00 558 PHE A N 1
ATOM 4339 C CA . PHE A 1 558 ? -36.685 -17.869 18.679 1.00 90.00 558 PHE A CA 1
ATOM 4340 C C . PHE A 1 558 ? -36.687 -19.287 18.110 1.00 90.00 558 PHE A C 1
ATOM 4342 O O . PHE A 1 558 ? -36.223 -19.517 16.994 1.00 90.00 558 PHE A O 1
ATOM 4349 N N . GLU A 1 559 ? -37.242 -20.229 18.862 1.00 93.56 559 GLU A N 1
ATOM 4350 C CA . GLU A 1 559 ? -37.422 -21.625 18.467 1.00 93.56 559 GLU A CA 1
ATOM 4351 C C . GLU A 1 559 ? -38.914 -21.967 18.533 1.00 93.56 559 GLU A C 1
ATOM 4353 O O . GLU A 1 559 ? -39.486 -22.040 19.624 1.00 93.56 559 GLU A O 1
ATOM 4358 N N . GLY A 1 560 ? -39.565 -22.180 17.386 1.00 91.19 560 GLY A N 1
ATOM 4359 C CA . GLY A 1 560 ? -40.996 -22.477 17.388 1.00 91.19 560 GLY A CA 1
ATOM 4360 C C . GLY A 1 560 ? -41.696 -22.382 16.039 1.00 91.19 560 GLY A C 1
ATOM 4361 O O . GLY A 1 560 ? -41.086 -22.425 14.969 1.00 91.19 560 GLY A O 1
ATOM 4362 N N . LYS A 1 561 ? -43.022 -22.287 16.094 1.00 89.38 561 LYS A N 1
ATOM 4363 C CA . LYS A 1 561 ? -43.883 -22.157 14.920 1.00 89.38 561 LYS A CA 1
ATOM 4364 C C . LYS A 1 561 ? -43.813 -20.731 14.380 1.00 89.38 561 LYS A C 1
ATOM 4366 O O . LYS A 1 561 ? -44.082 -19.772 15.107 1.00 89.38 561 LYS A O 1
ATOM 4371 N N . VAL A 1 562 ? -43.508 -20.611 13.091 1.00 81.69 562 VAL A N 1
ATOM 4372 C CA . VAL A 1 562 ? -43.466 -19.337 12.361 1.00 81.69 562 VAL A CA 1
ATOM 4373 C C . VAL A 1 562 ? -44.444 -19.356 11.186 1.00 81.69 562 VAL A C 1
ATOM 4375 O O . VAL A 1 562 ? -44.731 -20.414 10.623 1.00 81.69 562 VAL A O 1
ATOM 4378 N N . ASN A 1 563 ? -44.953 -18.189 10.802 1.00 73.75 563 ASN A N 1
ATOM 4379 C CA . ASN A 1 563 ? -45.591 -17.971 9.500 1.00 73.75 563 ASN A CA 1
ATOM 4380 C C . ASN A 1 563 ? -44.768 -16.956 8.680 1.00 73.75 563 ASN A C 1
ATOM 4382 O O . ASN A 1 563 ? -43.656 -16.610 9.074 1.00 73.75 563 ASN A O 1
ATOM 4386 N N . ASP A 1 564 ? -45.269 -16.495 7.532 1.00 67.25 564 ASP A N 1
ATOM 4387 C CA . ASP A 1 564 ? -44.494 -15.648 6.609 1.00 67.25 564 ASP A CA 1
ATOM 4388 C C . ASP A 1 564 ? -43.939 -14.356 7.231 1.00 67.25 564 ASP A C 1
ATOM 4390 O O . ASP A 1 564 ? -42.936 -13.830 6.740 1.00 67.25 564 ASP A O 1
ATOM 4394 N N . GLN A 1 565 ? -44.549 -13.858 8.315 1.00 70.00 565 GLN A N 1
ATOM 4395 C CA . GLN A 1 565 ? -44.227 -12.548 8.894 1.00 70.00 565 GLN A CA 1
ATOM 4396 C C . GLN A 1 565 ? -44.139 -12.522 10.427 1.00 70.00 565 GLN A C 1
ATOM 4398 O O . GLN A 1 565 ? -43.733 -11.499 10.988 1.00 70.00 565 GLN A O 1
ATOM 4403 N N . SER A 1 566 ? -44.534 -13.588 11.132 1.00 75.62 566 SER A N 1
ATOM 4404 C CA . SER A 1 566 ? -44.602 -13.550 12.593 1.00 75.62 566 SER A CA 1
ATOM 4405 C C . SER A 1 566 ? -44.297 -14.860 13.306 1.00 75.62 566 SER A C 1
ATOM 4407 O O . SER A 1 566 ? -44.553 -15.965 12.810 1.00 75.62 566 SER A O 1
ATOM 4409 N N . MET A 1 567 ? -43.758 -14.708 14.515 1.00 86.06 567 MET A N 1
ATOM 4410 C CA . MET A 1 567 ? -43.674 -15.775 15.504 1.00 86.06 567 MET A CA 1
ATOM 4411 C C . MET A 1 567 ? -45.095 -16.074 15.973 1.00 86.06 567 MET A C 1
ATOM 4413 O O . MET A 1 567 ? -45.892 -15.152 16.146 1.00 86.06 567 MET A O 1
ATOM 4417 N N . VAL A 1 568 ? -45.424 -17.354 16.135 1.00 87.94 568 VAL A N 1
ATOM 4418 C CA . VAL A 1 568 ? -46.763 -17.783 16.565 1.00 87.94 568 VAL A CA 1
ATOM 4419 C C . VAL A 1 568 ? -46.702 -18.356 17.974 1.00 87.94 568 VAL A C 1
ATOM 4421 O O . VAL A 1 568 ? -47.421 -17.908 18.859 1.00 87.94 568 VAL A O 1
ATOM 4424 N N . GLU A 1 569 ? -45.837 -19.344 18.185 1.00 92.88 569 GLU A N 1
ATOM 4425 C CA . GLU A 1 569 ? -45.721 -20.070 19.449 1.00 92.88 569 GLU A CA 1
ATOM 4426 C C . GLU A 1 569 ? -44.335 -20.703 19.553 1.00 92.88 569 GLU A C 1
ATOM 4428 O O . GLU A 1 569 ? -43.871 -21.316 18.585 1.00 92.88 569 GLU A O 1
ATOM 4433 N N . GLY A 1 570 ? -43.671 -20.568 20.699 1.00 93.81 570 GLY A N 1
ATOM 4434 C CA . GLY A 1 570 ? -42.349 -21.149 20.907 1.00 93.81 570 GLY A CA 1
ATOM 4435 C C . GLY A 1 570 ? -41.585 -20.575 22.094 1.00 93.81 570 GLY A C 1
ATOM 4436 O O . GLY A 1 570 ? -42.159 -19.985 23.009 1.00 93.81 570 GLY A O 1
ATOM 4437 N N . LYS A 1 571 ? -40.265 -20.763 22.053 1.00 95.00 571 LYS A N 1
ATOM 4438 C CA . LYS A 1 571 ? -39.308 -20.315 23.068 1.00 95.00 571 LYS A CA 1
ATOM 4439 C C . LYS A 1 571 ? -38.481 -19.153 22.541 1.00 95.00 571 LYS A C 1
ATOM 4441 O O . LYS A 1 571 ? -37.892 -19.254 21.467 1.00 95.00 571 LYS A O 1
ATOM 4446 N N . TYR A 1 572 ? -38.414 -18.082 23.317 1.00 91.38 572 TYR A N 1
ATOM 4447 C CA . TYR A 1 572 ? -37.588 -16.912 23.065 1.00 91.38 572 TYR A CA 1
ATOM 4448 C C . TYR A 1 572 ? -36.388 -16.899 24.001 1.00 91.38 572 TYR A C 1
ATOM 4450 O O . TYR A 1 572 ? -36.540 -17.009 25.221 1.00 91.38 572 TYR A O 1
ATOM 4458 N N . PHE A 1 573 ? -35.200 -16.732 23.437 1.00 87.81 573 PHE A N 1
ATOM 4459 C CA . PHE A 1 573 ? -33.954 -16.676 24.177 1.00 87.81 573 PHE A CA 1
ATOM 4460 C C . PHE A 1 573 ? -33.275 -15.323 23.981 1.00 87.81 573 PHE A C 1
ATOM 4462 O O . PHE A 1 573 ? -33.001 -14.937 22.845 1.00 87.81 573 PHE A O 1
ATOM 4469 N N . ALA A 1 574 ? -32.934 -14.674 25.092 1.00 82.38 574 ALA A N 1
ATOM 4470 C CA . ALA A 1 574 ? -32.198 -13.415 25.144 1.00 82.38 574 ALA A CA 1
ATOM 4471 C C . ALA A 1 574 ? -30.973 -13.554 26.059 1.00 82.38 574 ALA A C 1
ATOM 4473 O O . ALA A 1 574 ? -31.007 -14.298 27.043 1.00 82.38 574 ALA A O 1
ATOM 4474 N N . SER A 1 575 ? -29.847 -12.942 25.678 1.00 77.44 575 SER A N 1
ATOM 4475 C CA . SER A 1 575 ? -28.533 -13.131 26.331 1.00 77.44 575 SER A CA 1
ATOM 4476 C C . SER A 1 575 ? -28.182 -14.610 26.594 1.00 77.44 575 SER A C 1
ATOM 4478 O O . SER A 1 575 ? -27.656 -14.982 27.642 1.00 77.44 575 SER A O 1
ATOM 4480 N N . GLY A 1 576 ? -28.549 -15.499 25.660 1.00 81.75 576 GLY A N 1
ATOM 4481 C CA . GLY A 1 576 ? -28.336 -16.949 25.760 1.00 81.75 576 GLY A CA 1
ATOM 4482 C C . GLY A 1 576 ? -29.256 -17.702 26.735 1.00 81.75 576 GLY A C 1
ATOM 4483 O O . GLY A 1 576 ? -29.203 -18.935 26.773 1.00 81.75 576 GLY A O 1
ATOM 4484 N N . LYS A 1 577 ? -30.122 -17.009 27.480 1.00 84.69 577 LYS A N 1
ATOM 4485 C CA . LYS A 1 577 ? -31.056 -17.581 28.461 1.00 84.69 577 LYS A CA 1
ATOM 4486 C C . LYS A 1 577 ? -32.472 -17.647 27.903 1.00 84.69 577 LYS A C 1
ATOM 4488 O O . LYS A 1 577 ? -32.837 -16.845 27.054 1.00 84.69 577 LYS A O 1
ATOM 4493 N N . LEU A 1 578 ? -33.270 -18.607 28.373 1.00 91.44 578 LEU A N 1
ATOM 4494 C CA . LEU A 1 578 ? -34.703 -18.640 28.074 1.00 91.44 578 LEU A CA 1
ATOM 4495 C C . LEU A 1 578 ? -35.348 -17.428 28.752 1.00 91.44 578 LEU A C 1
ATOM 4497 O O . LEU A 1 578 ? -35.330 -17.359 29.975 1.00 91.44 578 LEU A O 1
ATOM 4501 N N . LEU A 1 579 ? -35.875 -16.493 27.962 1.00 91.56 579 LEU A N 1
ATOM 4502 C CA . LEU A 1 579 ? -36.603 -15.326 28.457 1.00 91.56 579 LEU A CA 1
ATOM 4503 C C . LEU A 1 579 ? -38.098 -15.625 28.518 1.00 91.56 579 LEU A C 1
ATOM 4505 O O . LEU A 1 579 ? -38.736 -15.331 29.521 1.00 91.56 579 LEU A O 1
ATOM 4509 N N . PHE A 1 580 ? -38.654 -16.233 27.469 1.00 93.38 580 PHE A N 1
ATOM 4510 C CA . PHE A 1 580 ? -40.094 -16.444 27.351 1.00 93.38 580 PHE A CA 1
ATOM 4511 C C . PHE A 1 580 ? -40.433 -17.772 26.666 1.00 93.38 580 PHE A C 1
ATOM 4513 O O . PHE A 1 580 ? -39.763 -18.182 25.721 1.00 93.38 580 PHE A O 1
ATOM 4520 N N . GLU A 1 581 ? -41.498 -18.431 27.112 1.00 95.88 581 GLU A N 1
ATOM 4521 C CA . GLU A 1 581 ? -42.105 -19.592 26.454 1.00 95.88 581 GLU A CA 1
ATOM 4522 C C . GLU A 1 581 ? -43.620 -19.386 26.367 1.00 95.88 581 GLU A C 1
ATOM 4524 O O . GLU A 1 581 ? -44.286 -19.234 27.393 1.00 95.88 581 GLU A O 1
ATOM 4529 N N . GLY A 1 582 ? -44.171 -19.379 25.150 1.00 94.19 582 GLY A N 1
ATOM 4530 C CA . GLY A 1 582 ? -45.599 -19.149 24.944 1.00 94.19 582 GLY A CA 1
ATOM 4531 C C . GLY A 1 582 ? -45.973 -18.715 23.531 1.00 94.19 582 GLY A C 1
ATOM 4532 O O . GLY A 1 582 ? -45.287 -19.026 22.556 1.00 94.19 582 GLY A O 1
ATOM 4533 N N . THR A 1 583 ? -47.088 -17.997 23.431 1.00 93.50 583 THR A N 1
ATOM 4534 C CA . THR A 1 583 ? -47.641 -17.471 22.181 1.00 93.50 583 THR A CA 1
ATOM 4535 C C . THR A 1 583 ? -47.218 -16.027 21.929 1.00 93.50 583 THR A C 1
ATOM 4537 O O . THR A 1 583 ? -46.929 -15.261 22.855 1.00 93.50 583 THR A O 1
ATOM 4540 N N . PHE A 1 584 ? -47.202 -15.659 20.650 1.00 88.81 584 PHE A N 1
ATOM 4541 C CA . PHE A 1 584 ? -46.792 -14.350 20.161 1.00 88.81 584 PHE A CA 1
ATOM 4542 C C . PHE A 1 584 ? -47.891 -13.746 19.290 1.00 88.81 584 PHE A C 1
ATOM 4544 O O . PHE A 1 584 ? -48.563 -14.446 18.528 1.00 88.81 584 PHE A O 1
ATOM 4551 N N . LYS A 1 585 ? -48.050 -12.426 19.378 1.00 86.19 585 LYS A N 1
ATOM 4552 C CA . LYS A 1 585 ? -48.967 -11.646 18.543 1.00 86.19 585 LYS A CA 1
ATOM 4553 C C . LYS A 1 585 ? -48.236 -10.412 18.033 1.00 86.19 585 LYS A C 1
ATOM 4555 O O . LYS A 1 585 ? -47.653 -9.683 18.826 1.00 86.19 585 LYS A O 1
ATOM 4560 N N . ASP A 1 586 ? -48.232 -10.206 16.717 1.00 80.69 586 ASP A N 1
ATOM 4561 C CA . ASP A 1 586 ? -47.514 -9.101 16.062 1.00 80.69 586 ASP A CA 1
ATOM 4562 C C . ASP A 1 586 ? -46.027 -9.025 16.476 1.00 80.69 586 ASP A C 1
ATOM 4564 O O . ASP A 1 586 ? -45.492 -7.948 16.722 1.00 80.69 586 ASP A O 1
ATOM 4568 N N . ASN A 1 587 ? -45.369 -10.188 16.604 1.00 81.81 587 ASN A N 1
ATOM 4569 C CA . ASN A 1 587 ? -43.992 -10.330 17.105 1.00 81.81 587 ASN A CA 1
ATOM 4570 C C . ASN A 1 587 ? -43.753 -9.748 18.512 1.00 81.81 587 ASN A C 1
ATOM 4572 O O . ASN A 1 587 ? -42.652 -9.289 18.804 1.00 81.81 587 ASN A O 1
ATOM 4576 N N . ARG A 1 588 ? -44.767 -9.792 19.384 1.00 84.88 588 ARG A N 1
ATOM 4577 C CA . ARG A 1 588 ? -44.681 -9.457 20.815 1.00 84.88 588 ARG A CA 1
ATOM 4578 C C . ARG A 1 588 ? -45.185 -10.613 21.671 1.00 84.88 588 ARG A C 1
ATOM 4580 O O . ARG A 1 588 ? -46.001 -11.413 21.203 1.00 84.88 588 ARG A O 1
ATOM 4587 N N . PHE A 1 589 ? -44.714 -10.696 22.916 1.00 88.44 589 PHE A N 1
ATOM 4588 C CA . PHE A 1 589 ? -45.229 -11.655 23.896 1.00 88.44 589 PHE A CA 1
ATOM 4589 C C . PHE A 1 589 ? -46.743 -11.474 24.048 1.00 88.44 589 PHE A C 1
ATOM 4591 O O . PHE A 1 589 ? -47.224 -10.342 24.116 1.00 88.44 589 PHE A O 1
ATOM 4598 N N . HIS A 1 590 ? -47.494 -12.579 24.053 1.00 90.75 590 HIS A N 1
ATOM 4599 C CA . HIS A 1 590 ? -48.953 -12.549 24.165 1.00 90.75 590 HIS A CA 1
ATOM 4600 C C . HIS A 1 590 ? -49.455 -13.310 25.392 1.00 90.75 590 HIS A C 1
ATOM 4602 O O . HIS A 1 590 ? -50.113 -12.728 26.251 1.00 90.75 590 HIS A O 1
ATOM 4608 N N . GLU A 1 591 ? -49.129 -14.594 25.502 1.00 94.44 591 GLU A N 1
ATOM 4609 C CA . GLU A 1 591 ? -49.518 -15.433 26.637 1.00 94.44 591 GLU A CA 1
ATOM 4610 C C . GLU A 1 591 ? -48.465 -16.513 26.860 1.00 94.44 591 GLU A C 1
ATOM 4612 O O . GLU A 1 591 ? -48.100 -17.216 25.916 1.00 94.44 591 GLU A O 1
ATOM 4617 N N . GLY A 1 592 ? -47.967 -16.649 28.089 1.00 94.62 592 GLY A N 1
ATOM 4618 C CA . GLY A 1 592 ? -46.930 -17.629 28.392 1.00 94.62 592 GLY A CA 1
ATOM 4619 C C . GLY A 1 592 ? -46.251 -17.438 29.743 1.00 94.62 592 GLY A C 1
ATOM 4620 O O . GLY A 1 592 ? -46.798 -16.829 30.667 1.00 94.62 592 GLY A O 1
ATOM 4621 N N . ALA A 1 593 ? -45.044 -17.989 29.844 1.00 95.25 593 ALA A N 1
ATOM 4622 C CA . ALA A 1 593 ? -44.172 -17.875 31.002 1.00 95.25 593 ALA A CA 1
ATOM 4623 C C . ALA A 1 593 ? -42.919 -17.059 30.659 1.00 95.25 593 ALA A C 1
ATOM 4625 O O . ALA A 1 593 ? -42.246 -17.359 29.675 1.00 95.25 593 ALA A O 1
ATOM 4626 N N . MET A 1 594 ? -42.593 -16.062 31.483 1.00 93.94 594 MET A N 1
ATOM 4627 C CA . MET A 1 594 ? -41.352 -15.287 31.408 1.00 93.94 594 MET A CA 1
ATOM 4628 C C . MET A 1 594 ? -40.434 -15.627 32.580 1.00 93.94 594 MET A C 1
ATOM 4630 O O . MET A 1 594 ? -40.903 -15.750 33.711 1.00 93.94 594 MET A O 1
ATOM 4634 N N . TYR A 1 595 ? -39.140 -15.768 32.309 1.00 92.06 595 TYR A N 1
ATOM 4635 C CA . TYR A 1 595 ? -38.133 -16.261 33.245 1.00 92.06 595 TYR A CA 1
ATOM 4636 C C . TYR A 1 595 ? -37.083 -15.183 33.531 1.00 92.06 595 TYR A C 1
ATOM 4638 O O . TYR A 1 595 ? -36.568 -14.551 32.609 1.00 92.06 595 TYR A O 1
ATOM 4646 N N . PHE A 1 596 ? -36.733 -15.011 34.807 1.00 90.31 596 PHE A N 1
ATOM 4647 C CA . PHE A 1 596 ? -35.790 -13.988 35.268 1.00 90.31 596 PHE A CA 1
ATOM 4648 C C . PHE A 1 596 ? -34.489 -14.601 35.788 1.00 90.31 596 PHE A C 1
ATOM 4650 O O . PHE A 1 596 ? -34.461 -15.735 36.274 1.00 90.31 596 PHE A O 1
ATOM 4657 N N . SER A 1 597 ? -33.401 -13.827 35.758 1.00 87.62 597 SER A N 1
ATOM 4658 C CA . SER A 1 597 ? -32.096 -14.258 36.285 1.00 87.62 597 SER A CA 1
ATOM 4659 C C . SER A 1 597 ? -32.095 -14.502 37.801 1.00 87.62 597 SER A C 1
ATOM 4661 O O . SER A 1 597 ? -31.283 -15.289 38.281 1.00 87.62 597 SER A O 1
ATOM 4663 N N . SER A 1 598 ? -33.040 -13.910 38.540 1.00 87.50 598 SER A N 1
ATOM 4664 C CA . SER A 1 598 ? -33.291 -14.193 39.962 1.00 87.50 598 SER A CA 1
ATOM 4665 C C . SER A 1 598 ? -33.864 -15.592 40.231 1.00 87.50 598 SER A C 1
ATOM 4667 O O . SER A 1 598 ? -33.915 -16.026 41.381 1.00 87.50 598 SER A O 1
ATOM 4669 N N . GLY A 1 599 ? -34.328 -16.295 39.192 1.00 88.19 599 GLY A N 1
ATOM 4670 C CA . GLY A 1 599 ? -35.100 -17.533 39.303 1.00 88.19 599 GLY A CA 1
ATOM 4671 C C . GLY A 1 599 ? -36.612 -17.315 39.425 1.00 88.19 599 GLY A C 1
ATOM 4672 O O . GLY A 1 599 ? -37.352 -18.296 39.458 1.00 88.19 599 GLY A O 1
ATOM 4673 N N . ALA A 1 600 ? -37.083 -16.063 39.465 1.00 91.81 600 ALA A N 1
ATOM 4674 C CA . ALA A 1 600 ? -38.509 -15.765 39.409 1.00 91.81 600 ALA A CA 1
ATOM 4675 C C . ALA A 1 600 ? -39.113 -16.128 38.039 1.00 91.81 600 ALA A C 1
ATOM 4677 O O . ALA A 1 600 ? -38.420 -16.141 37.016 1.00 91.81 600 ALA A O 1
ATOM 4678 N N . VAL A 1 601 ? -40.420 -16.394 38.019 1.00 94.00 601 VAL A N 1
ATOM 4679 C CA . VAL A 1 601 ? -41.195 -16.683 36.806 1.00 94.00 601 VAL A CA 1
ATOM 4680 C C . VAL A 1 601 ? -42.508 -15.907 36.831 1.00 94.00 601 VAL A C 1
ATOM 4682 O O . VAL A 1 601 ? -43.281 -16.036 37.777 1.00 94.00 601 VAL A O 1
ATOM 4685 N N . TYR A 1 602 ? -42.804 -15.151 35.778 1.00 94.31 602 TYR A N 1
ATOM 4686 C CA . TYR A 1 602 ? -44.145 -14.611 35.539 1.00 94.31 602 TYR A CA 1
ATOM 4687 C C . TYR A 1 602 ? -44.931 -15.577 34.659 1.00 94.31 602 TYR A C 1
ATOM 4689 O O . TYR A 1 602 ? -44.427 -16.007 33.625 1.00 94.31 602 TYR A O 1
ATOM 4697 N N . LYS A 1 603 ? -46.168 -15.908 35.034 1.00 94.75 603 LYS A N 1
ATOM 4698 C CA . LYS A 1 603 ? -47.093 -16.681 34.192 1.00 94.75 603 LYS A CA 1
ATOM 4699 C C . LYS A 1 603 ? -48.353 -15.874 33.944 1.00 94.75 603 LYS A C 1
ATOM 4701 O O . LYS A 1 603 ? -49.047 -15.534 34.903 1.00 94.75 603 LYS A O 1
ATOM 4706 N N . GLY A 1 604 ? -48.667 -15.601 32.683 1.00 94.38 604 GLY A N 1
ATOM 4707 C CA . GLY A 1 604 ? -49.860 -14.840 32.346 1.00 94.38 604 GLY A CA 1
ATOM 4708 C C . GLY A 1 604 ? -49.883 -14.298 30.927 1.00 94.38 604 GLY A C 1
ATOM 4709 O O . GLY A 1 604 ? -49.212 -14.791 30.021 1.00 94.38 604 GLY A O 1
ATOM 4710 N N . THR A 1 605 ? -50.691 -13.262 30.767 1.00 94.25 605 THR A N 1
ATOM 4711 C CA . THR A 1 605 ? -50.910 -12.533 29.519 1.00 94.25 605 THR A CA 1
ATOM 4712 C C . THR A 1 605 ? -50.085 -11.254 29.480 1.00 94.25 605 THR A C 1
ATOM 4714 O O . THR A 1 605 ? -49.664 -10.734 30.522 1.00 94.25 605 THR A O 1
ATOM 4717 N N . PHE A 1 606 ? -49.860 -10.769 28.263 1.00 90.88 606 PHE A N 1
ATOM 4718 C CA . PHE A 1 606 ? -49.102 -9.569 27.959 1.00 90.88 606 PHE A CA 1
ATOM 4719 C C . PHE A 1 606 ? -49.930 -8.642 27.065 1.00 90.88 606 PHE A C 1
ATOM 4721 O O . PHE A 1 606 ? -50.504 -9.079 26.059 1.00 90.88 606 PHE A O 1
ATOM 4728 N N . ALA A 1 607 ? -49.977 -7.359 27.422 1.00 87.31 607 ALA A N 1
ATOM 4729 C CA . ALA A 1 607 ? -50.622 -6.306 26.646 1.00 87.31 607 ALA A CA 1
ATOM 4730 C C . ALA A 1 607 ? -49.541 -5.379 26.088 1.00 87.31 607 ALA A C 1
ATOM 4732 O O . ALA A 1 607 ? -48.755 -4.810 26.836 1.00 87.31 607 ALA A O 1
ATOM 4733 N N . ASP A 1 608 ? -49.464 -5.284 24.760 1.00 76.25 608 ASP A N 1
ATOM 4734 C CA . ASP A 1 608 ? -48.446 -4.498 24.048 1.00 76.25 608 ASP A CA 1
ATOM 4735 C C . ASP A 1 608 ? -46.982 -4.813 24.426 1.00 76.25 608 ASP A C 1
ATOM 4737 O O . ASP A 1 608 ? -46.088 -4.013 24.164 1.00 76.25 608 ASP A O 1
ATOM 4741 N N . GLY A 1 609 ? -46.723 -6.015 24.949 1.00 71.75 609 GLY A N 1
ATOM 4742 C CA . GLY A 1 609 ? -45.396 -6.468 25.380 1.00 71.75 609 GLY A CA 1
ATOM 4743 C C . GLY A 1 609 ? -45.138 -6.333 26.883 1.00 71.75 609 GLY A C 1
ATOM 4744 O O . GLY A 1 609 ? -44.152 -6.886 27.352 1.00 71.75 609 GLY A O 1
ATOM 4745 N N . GLU A 1 610 ? -46.032 -5.691 27.638 1.00 82.44 610 GLU A N 1
ATOM 4746 C CA . GLU A 1 610 ? -45.943 -5.532 29.096 1.00 82.44 610 GLU A CA 1
ATOM 4747 C C . GLU A 1 610 ? -46.790 -6.565 29.847 1.00 82.44 610 GLU A C 1
ATOM 4749 O O . GLU A 1 610 ? -47.729 -7.138 29.291 1.00 82.44 610 GLU A O 1
ATOM 4754 N N . PHE A 1 611 ? -46.484 -6.795 31.128 1.00 88.62 611 PHE A N 1
ATOM 4755 C CA . PHE A 1 611 ? -47.287 -7.670 31.990 1.00 88.62 611 PHE A CA 1
ATOM 4756 C C . PHE A 1 611 ? -48.735 -7.150 32.105 1.00 88.62 611 PHE A C 1
ATOM 4758 O O . PHE A 1 611 ? -48.945 -6.014 32.523 1.00 88.62 611 PHE A O 1
ATOM 4765 N N . ASP A 1 612 ? -49.728 -7.983 31.766 1.00 90.56 612 ASP A N 1
ATOM 4766 C CA . ASP A 1 612 ? -51.162 -7.668 31.908 1.00 90.56 612 ASP A CA 1
ATOM 4767 C C . ASP A 1 612 ? -51.783 -8.449 33.078 1.00 90.56 612 ASP A C 1
ATOM 4769 O O . ASP A 1 612 ? -51.751 -8.009 34.229 1.00 90.56 612 ASP A O 1
ATOM 4773 N N . LYS A 1 613 ? -52.326 -9.645 32.814 1.00 91.62 613 LYS A N 1
ATOM 4774 C CA . LYS A 1 613 ? -52.949 -10.498 33.837 1.00 91.62 613 LYS A CA 1
ATOM 4775 C C . LYS A 1 613 ? -52.118 -11.748 34.041 1.00 91.62 613 LYS A C 1
ATOM 4777 O O . LYS A 1 613 ? -52.049 -12.589 33.141 1.00 91.62 613 LYS A O 1
ATOM 4782 N N . GLY A 1 614 ? -51.557 -11.903 35.234 1.00 91.69 614 GLY A N 1
ATOM 4783 C CA . GLY A 1 614 ? -50.724 -13.049 35.569 1.00 91.69 614 GLY A CA 1
ATOM 4784 C C . GLY A 1 614 ? -50.306 -13.096 37.030 1.00 91.69 614 GLY A C 1
ATOM 4785 O O . GLY A 1 614 ? -50.855 -12.404 37.886 1.00 91.69 614 GLY A O 1
ATOM 4786 N N . THR A 1 615 ? -49.343 -13.960 37.324 1.00 93.12 615 THR A N 1
ATOM 4787 C CA . THR A 1 615 ? -48.803 -14.163 38.671 1.00 93.12 615 THR A CA 1
ATOM 4788 C C . THR A 1 615 ? -47.289 -14.309 38.600 1.00 93.12 615 THR A C 1
ATOM 4790 O O . THR A 1 615 ? -46.783 -15.085 37.787 1.00 93.12 615 THR A O 1
ATOM 4793 N N . PHE A 1 616 ? -46.574 -13.581 39.459 1.00 92.75 616 PHE A N 1
ATOM 4794 C CA . PHE A 1 616 ? -45.143 -13.781 39.680 1.00 92.75 616 PHE A CA 1
ATOM 4795 C C . PHE A 1 616 ? -44.931 -14.877 40.720 1.00 92.75 616 PHE A C 1
ATOM 4797 O O . PHE A 1 616 ? -45.622 -14.923 41.736 1.00 92.75 616 PHE A O 1
ATOM 4804 N N . LEU A 1 617 ? -43.975 -15.759 40.463 1.00 92.25 617 LEU A N 1
ATOM 4805 C CA . LEU A 1 617 ? -43.597 -16.874 41.320 1.00 92.25 617 LEU A CA 1
ATOM 4806 C C . LEU A 1 617 ? -42.097 -16.782 41.611 1.00 92.25 617 LEU A C 1
ATOM 4808 O O . LEU A 1 617 ? -41.325 -16.469 40.707 1.00 92.25 617 LEU A O 1
ATOM 4812 N N . ASP A 1 618 ? -41.676 -17.051 42.845 1.00 88.94 618 ASP A N 1
ATOM 4813 C CA . ASP A 1 618 ? -40.260 -17.194 43.193 1.00 88.94 618 ASP A CA 1
ATOM 4814 C C . ASP A 1 618 ? -39.668 -18.509 42.656 1.00 88.94 618 ASP A C 1
ATOM 4816 O O . ASP A 1 618 ? -40.360 -19.340 42.059 1.00 88.94 618 ASP A O 1
ATOM 4820 N N . ALA A 1 619 ? -38.369 -18.720 42.890 1.00 87.00 619 ALA A N 1
ATOM 4821 C CA . ALA A 1 619 ? -37.662 -19.930 42.467 1.00 87.00 619 ALA A CA 1
ATOM 4822 C C . ALA A 1 619 ? -38.219 -21.224 43.102 1.00 87.00 619 ALA A C 1
ATOM 4824 O O . ALA A 1 619 ? -37.931 -22.322 42.623 1.00 87.00 619 ALA A O 1
ATOM 4825 N N . GLN A 1 620 ? -39.009 -21.117 44.176 1.00 88.81 620 GLN A N 1
ATOM 4826 C CA . GLN A 1 620 ? -39.678 -22.223 44.862 1.00 88.81 620 GLN A CA 1
ATOM 4827 C C . GLN A 1 620 ? -41.151 -22.375 44.436 1.00 88.81 620 GLN A C 1
ATOM 4829 O O . GLN A 1 620 ? -41.829 -23.293 44.901 1.00 88.81 620 GLN A O 1
ATOM 4834 N N . GLY A 1 621 ? -41.649 -21.521 43.535 1.00 86.12 621 GLY A N 1
ATOM 4835 C CA . GLY A 1 621 ? -43.019 -21.550 43.028 1.00 86.12 621 GLY A CA 1
ATOM 4836 C C . GLY A 1 621 ? -44.050 -20.857 43.924 1.00 86.12 621 GLY A C 1
ATOM 4837 O O . GLY A 1 621 ? -45.247 -21.074 43.731 1.00 86.12 621 GLY A O 1
ATOM 4838 N N . LYS A 1 622 ? -43.629 -20.046 44.900 1.00 90.19 622 LYS A N 1
ATOM 4839 C CA . LYS A 1 622 ? -44.522 -19.255 45.758 1.00 90.19 622 LYS A CA 1
ATOM 4840 C C . LYS A 1 622 ? -44.791 -17.888 45.132 1.00 90.19 622 LYS A C 1
ATOM 4842 O O . LYS A 1 622 ? -43.896 -17.285 44.553 1.00 90.19 622 LYS A O 1
ATOM 4847 N N . THR A 1 623 ? -46.015 -17.385 45.279 1.00 89.94 623 THR A N 1
ATOM 4848 C CA . THR A 1 623 ? -46.407 -16.064 44.772 1.00 89.94 623 THR A CA 1
ATOM 4849 C C . THR A 1 623 ? -45.509 -14.948 45.310 1.00 89.94 623 THR A C 1
ATOM 4851 O O . THR A 1 623 ? -45.283 -14.855 46.520 1.00 89.94 623 THR A O 1
ATOM 4854 N N . LEU A 1 624 ? -45.037 -14.102 44.396 1.00 86.31 624 LEU A N 1
ATOM 4855 C CA . LEU A 1 624 ? -44.335 -12.849 44.651 1.00 86.31 624 LEU A CA 1
ATOM 4856 C C . LEU A 1 624 ? -45.261 -11.680 44.312 1.00 86.31 624 LEU A C 1
ATOM 4858 O O . LEU A 1 624 ? -45.871 -11.674 43.245 1.00 86.31 624 LEU A O 1
ATOM 4862 N N . ASP A 1 625 ? -45.297 -10.674 45.182 1.00 85.19 625 ASP A N 1
ATOM 4863 C CA . ASP A 1 625 ? -45.934 -9.388 44.899 1.00 85.19 625 ASP A CA 1
ATOM 4864 C C . ASP A 1 625 ? -44.833 -8.362 44.590 1.00 85.19 625 ASP A C 1
ATOM 4866 O O . ASP A 1 625 ? -44.073 -8.001 45.496 1.00 85.19 625 ASP A O 1
ATOM 4870 N N . PRO A 1 626 ? -44.688 -7.913 43.326 1.00 82.69 626 PRO A N 1
ATOM 4871 C CA . PRO A 1 626 ? -43.755 -6.847 42.985 1.00 82.69 626 PRO A CA 1
ATOM 4872 C C . PRO A 1 626 ? -44.075 -5.582 43.787 1.00 82.69 626 PRO A C 1
ATOM 4874 O O . PRO A 1 626 ? -45.237 -5.184 43.907 1.00 82.69 626 PRO A O 1
ATOM 4877 N N . ALA A 1 627 ? -43.047 -4.956 44.352 1.00 79.75 627 ALA A N 1
ATOM 4878 C CA . ALA A 1 627 ? -43.218 -3.778 45.186 1.00 79.75 627 ALA A CA 1
ATOM 4879 C C . ALA A 1 627 ? -43.622 -2.572 44.333 1.00 79.75 627 ALA A C 1
ATOM 4881 O O . ALA A 1 627 ? -42.971 -2.252 43.338 1.00 79.75 627 ALA A O 1
ATOM 4882 N N . LYS A 1 628 ? -44.715 -1.919 44.741 1.00 79.50 628 LYS A N 1
ATOM 4883 C CA . LYS A 1 628 ? -45.156 -0.647 44.165 1.00 79.50 628 LYS A CA 1
ATOM 4884 C C . LYS A 1 628 ? -44.514 0.544 44.878 1.00 79.50 628 LYS A C 1
ATOM 4886 O O . LYS A 1 628 ? -44.029 1.452 44.217 1.00 79.50 628 LYS A O 1
ATOM 4891 N N . ASP A 1 629 ? -44.500 0.507 46.208 1.00 85.56 629 ASP A N 1
ATOM 4892 C CA . ASP A 1 629 ? -43.926 1.541 47.064 1.00 85.56 629 ASP A CA 1
ATOM 4893 C C . ASP A 1 629 ? -43.129 0.894 48.205 1.00 85.56 629 ASP A C 1
ATOM 4895 O O . ASP A 1 629 ? -43.562 -0.098 48.802 1.00 85.56 629 ASP A O 1
ATOM 4899 N N . GLY A 1 630 ? -41.976 1.470 48.547 1.00 84.38 630 GLY A N 1
ATOM 4900 C CA . GLY A 1 630 ? -41.097 0.969 49.605 1.00 84.38 630 GLY A CA 1
ATOM 4901 C C . GLY A 1 630 ? -40.092 -0.076 49.114 1.00 84.38 630 GLY A C 1
ATOM 4902 O O . GLY A 1 630 ? -39.746 -0.118 47.937 1.00 84.38 630 GLY A O 1
ATOM 4903 N N . LYS A 1 631 ? -39.553 -0.893 50.025 1.00 87.06 631 LYS A N 1
ATOM 4904 C CA . LYS A 1 631 ? -38.495 -1.858 49.688 1.00 87.06 631 LYS A CA 1
ATOM 4905 C C . LYS A 1 631 ? -39.066 -3.151 49.114 1.00 87.06 631 LYS A C 1
ATOM 4907 O O . LYS A 1 631 ? -39.898 -3.783 49.762 1.00 87.06 631 LYS A O 1
ATOM 4912 N N . GLY A 1 632 ? -38.555 -3.590 47.969 1.00 88.12 632 GLY A N 1
ATOM 4913 C CA . GLY A 1 632 ? -38.872 -4.900 47.407 1.00 88.12 632 GLY A CA 1
ATOM 4914 C C . GLY A 1 632 ? -38.322 -5.101 46.001 1.00 88.12 632 GLY A C 1
ATOM 4915 O O . GLY A 1 632 ? -37.279 -4.547 45.658 1.00 88.12 632 GLY A O 1
ATOM 4916 N N . PHE A 1 633 ? -39.013 -5.932 45.217 1.00 88.12 633 PHE A N 1
ATOM 4917 C CA . PHE A 1 633 ? -38.588 -6.343 43.880 1.00 88.12 633 PHE A CA 1
ATOM 4918 C C . PHE A 1 633 ? -39.468 -5.729 42.795 1.00 88.12 633 PHE A C 1
ATOM 4920 O O . PHE A 1 633 ? -40.693 -5.705 42.933 1.00 88.12 633 PHE A O 1
ATOM 4927 N N . ARG A 1 634 ? -38.856 -5.331 41.682 1.00 88.38 634 ARG A N 1
ATOM 4928 C CA . ARG A 1 634 ? -39.543 -4.949 40.445 1.00 88.38 634 ARG A CA 1
ATOM 4929 C C . ARG A 1 634 ? -39.013 -5.794 39.294 1.00 88.38 634 ARG A C 1
ATOM 4931 O O . ARG A 1 634 ? -37.812 -5.989 39.179 1.00 88.38 634 ARG A O 1
ATOM 4938 N N . PHE A 1 635 ? -39.910 -6.285 38.451 1.00 87.38 635 PHE A N 1
ATOM 4939 C CA . PHE A 1 635 ? -39.588 -7.074 37.261 1.00 87.38 635 PHE A CA 1
ATOM 4940 C C . PHE A 1 635 ? -40.011 -6.318 36.004 1.00 87.38 635 PHE A C 1
ATOM 4942 O O . PHE A 1 635 ? -41.047 -5.645 36.034 1.00 87.38 635 PHE A O 1
ATOM 4949 N N . TYR A 1 636 ? -39.252 -6.469 34.921 1.00 85.38 636 TYR A N 1
ATOM 4950 C CA . TYR A 1 636 ? -39.484 -5.813 33.631 1.00 85.38 636 TYR A CA 1
ATOM 4951 C C . TYR A 1 636 ? -39.662 -6.846 32.511 1.00 85.38 636 TYR A C 1
ATOM 4953 O O . TYR A 1 636 ? -39.080 -7.929 32.554 1.00 85.38 636 TYR A O 1
ATOM 4961 N N . ALA A 1 637 ? -40.473 -6.537 31.495 1.00 82.94 637 ALA A N 1
ATOM 4962 C CA . ALA A 1 637 ? -40.815 -7.486 30.428 1.00 82.94 637 ALA A CA 1
ATOM 4963 C C . ALA A 1 637 ? -39.647 -7.830 29.475 1.00 82.94 637 ALA A C 1
ATOM 4965 O O . ALA A 1 637 ? -39.772 -8.699 28.615 1.00 82.94 637 ALA A O 1
ATOM 4966 N N . ASN A 1 638 ? -38.491 -7.186 29.643 1.00 78.31 638 ASN A N 1
ATOM 4967 C CA . ASN A 1 638 ? -37.235 -7.534 28.977 1.00 78.31 638 ASN A CA 1
ATOM 4968 C C . ASN A 1 638 ? -36.409 -8.596 29.745 1.00 78.31 638 ASN A C 1
ATOM 4970 O O . ASN A 1 638 ? -35.363 -9.021 29.261 1.00 78.31 638 ASN A O 1
ATOM 4974 N N . GLY A 1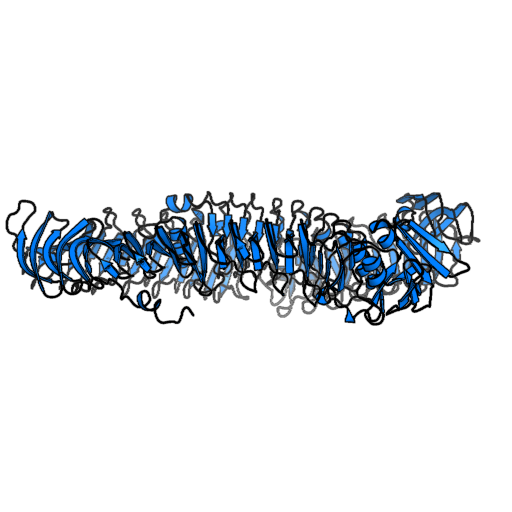 639 ? -36.874 -9.047 30.918 1.00 85.06 639 GLY A N 1
ATOM 4975 C CA . GLY A 1 639 ? -36.182 -10.023 31.768 1.00 85.06 639 GLY A CA 1
ATOM 4976 C C . GLY A 1 639 ? -35.271 -9.411 32.835 1.00 85.06 639 GLY A C 1
ATOM 4977 O O . GLY A 1 639 ? -34.690 -10.154 33.634 1.00 85.06 639 GLY A O 1
ATOM 4978 N N . ASP A 1 640 ? -35.170 -8.084 32.880 1.00 87.69 640 ASP A N 1
ATOM 4979 C CA . ASP A 1 640 ? -34.440 -7.371 33.921 1.00 87.69 640 ASP A CA 1
ATOM 4980 C C . ASP A 1 640 ? -35.258 -7.300 35.212 1.00 87.69 640 ASP A C 1
ATOM 4982 O O . ASP A 1 640 ? -36.492 -7.434 35.230 1.00 87.69 640 ASP A O 1
ATOM 4986 N N . TRP A 1 641 ? -34.567 -7.074 36.325 1.00 89.31 641 TRP A N 1
ATOM 4987 C CA . TRP A 1 641 ? -35.214 -6.888 37.615 1.00 89.31 641 TRP A CA 1
ATOM 4988 C C . TRP A 1 641 ? -34.416 -5.967 38.529 1.00 89.31 641 TRP A C 1
ATOM 4990 O O . TRP A 1 641 ? -33.215 -5.783 38.377 1.00 89.31 641 TRP A O 1
ATOM 5000 N N . TYR A 1 642 ? -35.102 -5.377 39.494 1.00 90.12 642 TYR A N 1
ATOM 5001 C CA . TYR A 1 642 ? -34.543 -4.444 40.456 1.00 90.12 642 TYR A CA 1
ATOM 5002 C C . TYR A 1 642 ? -34.887 -4.886 41.876 1.00 90.12 642 TYR A C 1
ATOM 5004 O O . TYR A 1 642 ? -36.019 -5.297 42.140 1.00 90.12 642 TYR A O 1
ATOM 5012 N N . GLU A 1 643 ? -33.924 -4.771 42.786 1.00 92.50 643 GLU A N 1
ATOM 5013 C CA . GLU A 1 643 ? -34.123 -4.889 44.230 1.00 92.50 643 GLU A CA 1
ATOM 5014 C C . GLU A 1 643 ? -33.702 -3.604 44.933 1.00 92.50 643 GLU A C 1
ATOM 5016 O O . GLU A 1 643 ? -32.573 -3.132 44.797 1.00 92.50 643 GLU A O 1
ATOM 5021 N N . GLY A 1 644 ? -34.607 -3.034 45.717 1.00 92.50 644 GLY A N 1
ATOM 5022 C CA . GLY A 1 644 ? -34.326 -1.798 46.429 1.00 92.50 644 GLY A CA 1
ATOM 5023 C C . GLY A 1 644 ? -35.586 -1.030 46.761 1.00 92.50 644 GLY A C 1
ATOM 5024 O O . GLY A 1 644 ? -36.654 -1.608 46.961 1.00 92.50 644 GLY A O 1
ATOM 5025 N N . GLU A 1 645 ? -35.434 0.280 46.869 1.00 92.31 645 GLU A N 1
ATOM 5026 C CA . GLU A 1 645 ? -36.531 1.201 47.132 1.00 92.31 645 GLU A CA 1
ATOM 5027 C C . GLU A 1 645 ? -37.324 1.477 45.839 1.00 92.31 645 GLU A C 1
ATOM 5029 O O . GLU A 1 645 ? -36.771 1.639 44.753 1.00 92.31 645 GLU A O 1
ATOM 5034 N N . THR A 1 646 ? -38.650 1.476 45.945 1.00 88.69 646 THR A N 1
ATOM 5035 C CA . THR A 1 646 ? -39.582 1.698 44.835 1.00 88.69 646 THR A CA 1
ATOM 5036 C C . THR A 1 646 ? -40.569 2.802 45.192 1.00 88.69 646 THR A C 1
ATOM 5038 O O . THR A 1 646 ? -40.893 2.997 46.370 1.00 88.69 646 THR A O 1
ATOM 5041 N N . ALA A 1 647 ? -41.023 3.541 44.185 1.00 88.56 647 ALA A N 1
ATOM 5042 C CA . ALA A 1 647 ? -42.092 4.527 44.302 1.00 88.56 647 ALA A CA 1
ATOM 5043 C C . ALA A 1 647 ? -42.912 4.529 43.008 1.00 88.56 647 ALA A C 1
ATOM 5045 O O . ALA A 1 647 ? -42.334 4.526 41.919 1.00 88.56 647 ALA A O 1
ATOM 5046 N N . ASP A 1 648 ? -44.240 4.506 43.128 1.00 85.00 648 ASP A N 1
ATOM 5047 C CA . ASP A 1 648 ? -45.177 4.463 41.997 1.00 85.00 648 ASP A CA 1
ATOM 5048 C C . ASP A 1 648 ? -44.927 3.303 41.008 1.00 85.00 648 ASP A C 1
ATOM 5050 O O . ASP A 1 648 ? -45.294 3.366 39.836 1.00 85.00 648 ASP A O 1
ATOM 5054 N N . GLY A 1 649 ? -44.358 2.196 41.491 1.00 79.38 649 GLY A N 1
ATOM 5055 C CA . GLY A 1 649 ? -44.032 1.026 40.674 1.00 79.38 649 GLY A CA 1
ATOM 5056 C C . GLY A 1 649 ? -42.717 1.127 39.901 1.00 79.38 649 GLY A C 1
ATOM 5057 O O . GLY A 1 649 ? -42.456 0.241 39.085 1.00 79.38 649 GLY A O 1
ATOM 5058 N N . GLU A 1 650 ? -41.889 2.139 40.180 1.00 84.44 650 GLU A N 1
ATOM 5059 C CA . GLU A 1 650 ? -40.573 2.337 39.564 1.00 84.44 650 GLU A CA 1
ATOM 5060 C C . GLU A 1 650 ? -39.434 2.283 40.586 1.00 84.44 650 GLU A C 1
ATOM 5062 O O . GLU A 1 650 ? -39.626 2.549 41.776 1.00 84.44 650 GLU A O 1
ATOM 5067 N N . SER A 1 651 ? -38.220 1.954 40.129 1.00 86.62 651 SER A N 1
ATOM 5068 C CA . SER A 1 651 ? -37.022 1.990 40.977 1.00 86.62 651 SER A CA 1
ATOM 5069 C C . SER A 1 651 ? -36.718 3.422 41.419 1.00 86.62 651 SER A C 1
ATOM 5071 O O . SER A 1 651 ? -36.552 4.317 40.582 1.00 86.62 651 SER A O 1
ATOM 5073 N N . ASN A 1 652 ? -36.625 3.642 42.729 1.00 89.75 652 ASN A N 1
ATOM 5074 C CA . ASN A 1 652 ? -36.475 4.965 43.318 1.00 89.75 652 ASN A CA 1
ATOM 5075 C C . ASN A 1 652 ? -35.757 4.895 44.671 1.00 89.75 652 ASN A C 1
ATOM 5077 O O . ASN A 1 652 ? -36.263 4.273 45.591 1.00 89.75 652 ASN A O 1
ATOM 5081 N N . GLY A 1 653 ? -34.640 5.595 44.842 1.00 89.56 653 GLY A N 1
ATOM 5082 C CA . GLY A 1 653 ? -33.769 5.468 46.011 1.00 89.56 653 GLY A CA 1
ATOM 5083 C C . GLY A 1 653 ? -32.632 4.477 45.764 1.00 89.56 653 GLY A C 1
ATOM 5084 O O . GLY A 1 653 ? -32.196 4.292 44.628 1.00 89.56 653 GLY A O 1
ATOM 5085 N N . GLN A 1 654 ? -32.102 3.870 46.826 1.00 93.31 654 GLN A N 1
ATOM 5086 C CA . GLN A 1 654 ? -30.959 2.951 46.723 1.00 93.31 654 GLN A CA 1
ATOM 5087 C C . GLN A 1 654 ? -31.402 1.545 46.305 1.00 93.31 654 GLN A C 1
ATOM 5089 O O . GLN A 1 654 ? -32.340 0.989 46.884 1.00 93.31 654 GLN A O 1
ATOM 5094 N N . GLY A 1 655 ? -30.684 0.936 45.362 1.00 93.38 655 GLY A N 1
ATOM 5095 C CA . GLY A 1 655 ? -30.896 -0.466 45.011 1.00 93.38 655 GLY A CA 1
ATOM 5096 C C . GLY A 1 655 ? -29.903 -1.028 44.004 1.00 93.38 655 GLY A C 1
ATOM 5097 O O . GLY A 1 655 ? -28.893 -0.405 43.666 1.00 93.38 655 GLY A O 1
ATOM 5098 N N . VAL A 1 656 ? -30.212 -2.235 43.543 1.00 93.38 656 VAL A N 1
ATOM 5099 C CA . VAL A 1 656 ? -29.439 -2.977 42.551 1.00 93.38 656 VAL A CA 1
ATOM 5100 C C . VAL A 1 656 ? -30.356 -3.354 41.397 1.00 93.38 656 VAL A C 1
ATOM 5102 O O . VAL A 1 656 ? -31.371 -4.024 41.583 1.00 93.38 656 VAL A O 1
ATOM 5105 N N . TYR A 1 657 ? -29.991 -2.911 40.202 1.00 90.44 657 TYR A N 1
ATOM 5106 C CA . TYR A 1 657 ? -30.624 -3.291 38.948 1.00 90.44 657 TYR A CA 1
ATOM 5107 C C . TYR A 1 657 ? -29.830 -4.441 38.328 1.00 90.44 657 TYR A C 1
ATOM 5109 O O . TYR A 1 657 ? -28.620 -4.329 38.142 1.00 90.44 657 TYR A O 1
ATOM 5117 N N . HIS A 1 658 ? -30.493 -5.542 38.010 1.00 89.00 658 HIS A N 1
ATOM 5118 C CA . HIS A 1 658 ? -29.900 -6.757 37.468 1.00 89.00 658 HIS A CA 1
ATOM 5119 C C . HIS A 1 658 ? -30.389 -6.971 36.040 1.00 89.00 658 HIS A C 1
ATOM 5121 O O . HIS A 1 658 ? -31.589 -7.114 35.798 1.00 89.00 658 HIS A O 1
ATOM 5127 N N . PHE A 1 659 ? -29.444 -7.049 35.107 1.00 84.12 659 PHE A N 1
ATOM 5128 C CA . PHE A 1 659 ? -29.731 -7.358 33.713 1.00 84.12 659 PHE A CA 1
ATOM 5129 C C . PHE A 1 659 ? -29.895 -8.871 33.512 1.00 84.12 659 PHE A C 1
ATOM 5131 O O . PHE A 1 659 ? -29.250 -9.682 34.196 1.00 84.12 659 PHE A O 1
ATOM 5138 N N . LEU A 1 660 ? -30.691 -9.284 32.522 1.00 79.00 660 LEU A N 1
ATOM 5139 C CA . LEU A 1 660 ? -30.876 -10.703 32.172 1.00 79.00 660 LEU A CA 1
ATOM 5140 C C . LEU A 1 660 ? -29.536 -11.449 31.968 1.00 79.00 660 LEU A C 1
ATOM 5142 O O . LEU A 1 660 ? -29.376 -12.591 32.421 1.00 79.00 660 LEU A O 1
ATOM 5146 N N . GLY A 1 661 ? -28.552 -10.779 31.360 1.00 74.25 661 GLY A N 1
ATOM 5147 C CA . GLY A 1 661 ? -27.196 -11.274 31.082 1.00 74.25 661 GLY A CA 1
ATOM 5148 C C . GLY A 1 661 ? -26.266 -11.464 32.293 1.00 74.25 661 GLY A C 1
ATOM 5149 O O . GLY A 1 661 ? -25.145 -11.934 32.126 1.00 74.25 661 GLY A O 1
ATOM 5150 N N . ASN A 1 662 ? -26.725 -11.187 33.522 1.00 81.31 662 ASN A N 1
ATOM 5151 C CA . ASN A 1 662 ? -25.955 -11.142 34.786 1.00 81.31 662 ASN A CA 1
ATOM 5152 C C . ASN A 1 662 ? -25.144 -9.859 35.036 1.00 81.31 662 ASN A C 1
ATOM 5154 O O . ASN A 1 662 ? -24.502 -9.758 36.083 1.00 81.31 662 ASN A O 1
ATOM 5158 N N . GLY A 1 663 ? -25.153 -8.887 34.120 1.00 85.25 663 GLY A N 1
ATOM 5159 C CA . GLY A 1 663 ? -24.648 -7.551 34.437 1.00 85.25 663 GLY A CA 1
ATOM 5160 C C . GLY A 1 663 ? -25.490 -6.922 35.549 1.00 85.25 663 GLY A C 1
ATOM 5161 O O . GLY A 1 663 ? -26.657 -7.284 35.727 1.00 85.25 663 GLY A O 1
ATOM 5162 N N . ARG A 1 664 ? -24.931 -5.961 36.285 1.00 90.50 664 ARG A N 1
ATOM 5163 C CA . ARG A 1 664 ? -25.708 -5.238 37.300 1.00 90.50 664 ARG A CA 1
ATOM 5164 C C . ARG A 1 664 ? -25.249 -3.806 37.496 1.00 90.50 664 ARG A C 1
ATOM 5166 O O . ARG A 1 664 ? -24.083 -3.479 37.277 1.00 90.50 664 ARG A O 1
ATOM 5173 N N . VAL A 1 665 ? -26.165 -2.977 37.972 1.00 91.00 665 VAL A N 1
ATOM 5174 C CA . VAL A 1 665 ? -25.909 -1.599 38.374 1.00 91.00 665 VAL A CA 1
ATOM 5175 C C . VAL A 1 665 ? -26.314 -1.420 39.826 1.00 91.00 665 VAL A C 1
ATOM 5177 O O . VAL A 1 665 ? -27.443 -1.714 40.202 1.00 91.00 665 VAL A O 1
ATOM 5180 N N . GLU A 1 666 ? -25.395 -0.918 40.637 1.00 94.38 666 GLU A N 1
ATOM 5181 C CA . GLU A 1 666 ? -25.610 -0.618 42.050 1.00 94.38 666 GLU A CA 1
ATOM 5182 C C . GLU A 1 666 ? -25.603 0.903 42.234 1.00 94.38 666 GLU A C 1
ATOM 5184 O O . GLU A 1 666 ? -24.668 1.568 41.776 1.00 94.38 666 GLU A O 1
ATOM 5189 N N . GLY A 1 667 ? -26.615 1.467 42.896 1.00 93.38 667 GLY A N 1
ATOM 5190 C CA . GLY A 1 667 ? -26.627 2.898 43.200 1.00 93.38 667 GLY A CA 1
ATOM 5191 C C . GLY A 1 667 ? -28.012 3.485 43.434 1.00 93.38 667 GLY A C 1
ATOM 5192 O O . GLY A 1 667 ? -28.939 2.809 43.883 1.00 93.38 667 GLY A O 1
ATOM 5193 N N . SER A 1 668 ? -28.123 4.781 43.155 1.00 91.75 668 SER A N 1
ATOM 5194 C CA . SER A 1 668 ? -29.342 5.564 43.340 1.00 91.75 668 SER A CA 1
ATOM 5195 C C . SER A 1 668 ? -30.151 5.692 42.049 1.00 91.75 668 SER A C 1
ATOM 5197 O O . SER A 1 668 ? -29.614 5.901 40.963 1.00 91.75 668 SER A O 1
ATOM 5199 N N . PHE A 1 669 ? -31.468 5.579 42.185 1.00 90.12 669 PHE A N 1
ATOM 5200 C CA . PHE A 1 669 ? -32.425 5.669 41.089 1.00 90.12 669 PHE A CA 1
ATOM 5201 C C . PHE A 1 669 ? -33.474 6.737 41.404 1.00 90.12 669 PHE A C 1
ATOM 5203 O O . PHE A 1 669 ? -33.829 6.937 42.565 1.00 90.12 669 PHE A O 1
ATOM 5210 N N . LEU A 1 670 ? -33.981 7.429 40.389 1.00 89.25 670 LEU A N 1
ATOM 5211 C CA . LEU A 1 670 ? -35.066 8.400 40.521 1.00 89.25 670 LEU A CA 1
ATOM 5212 C C . LEU A 1 670 ? -36.068 8.169 39.392 1.00 89.25 670 LEU A C 1
ATOM 5214 O O . LEU A 1 670 ? -35.733 8.386 38.229 1.00 89.25 670 LEU A O 1
ATOM 5218 N N . GLY A 1 671 ? -37.273 7.705 39.734 1.00 84.88 671 GLY A N 1
ATOM 5219 C CA . GLY A 1 671 ? -38.331 7.433 38.752 1.00 84.88 671 GLY A CA 1
ATOM 5220 C C . GLY A 1 671 ? -37.893 6.485 37.632 1.00 84.88 671 GLY A C 1
ATOM 5221 O O . GLY A 1 671 ? -38.150 6.758 36.464 1.00 84.88 671 GLY A O 1
ATOM 5222 N N . GLY A 1 672 ? -37.160 5.424 37.975 1.00 82.19 672 GLY A N 1
ATOM 5223 C CA . GLY A 1 672 ? -36.639 4.475 36.993 1.00 82.19 672 GLY A CA 1
ATOM 5224 C C . GLY A 1 672 ? -35.267 4.812 36.417 1.00 82.19 672 GLY A C 1
ATOM 5225 O O . GLY A 1 672 ? -34.666 3.971 35.767 1.00 82.19 672 GLY A O 1
ATOM 5226 N N . VAL A 1 673 ? -34.729 6.009 36.657 1.00 85.38 673 VAL A N 1
ATOM 5227 C CA . VAL A 1 673 ? -33.513 6.477 35.976 1.00 85.38 673 VAL A CA 1
ATOM 5228 C C . VAL A 1 673 ? -32.300 6.469 36.909 1.00 85.38 673 VAL A C 1
ATOM 5230 O O . VAL A 1 673 ? -32.415 6.870 38.066 1.00 85.38 673 VAL A O 1
ATOM 5233 N N . MET A 1 674 ? -31.122 6.049 36.423 1.00 87.12 674 MET A N 1
ATOM 5234 C CA . MET A 1 674 ? -29.863 6.131 37.184 1.00 87.12 674 MET A CA 1
ATOM 5235 C C . MET A 1 674 ? -29.566 7.590 37.554 1.00 87.12 674 MET A C 1
ATOM 5237 O O . MET A 1 674 ? -29.504 8.462 36.680 1.00 87.12 674 MET A O 1
ATOM 5241 N N . ASN A 1 675 ? -29.375 7.870 38.842 1.00 89.25 675 ASN A N 1
ATOM 5242 C CA . ASN A 1 675 ? -29.187 9.230 39.337 1.00 89.25 675 ASN A C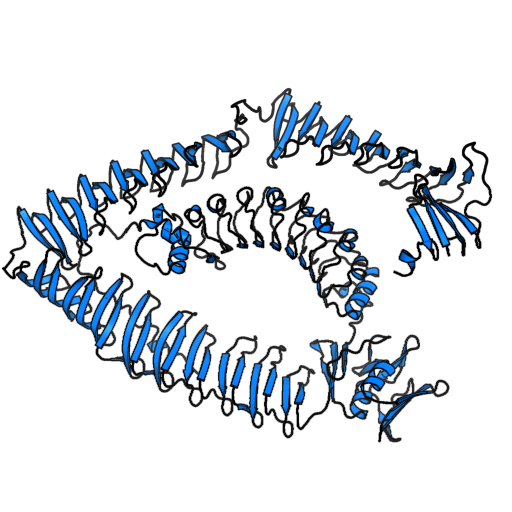A 1
ATOM 5243 C C . ASN A 1 675 ? -28.331 9.231 40.607 1.00 89.25 675 ASN A C 1
ATOM 5245 O O . ASN A 1 675 ? -28.695 8.602 41.589 1.00 89.25 675 ASN A O 1
ATOM 5249 N N . GLY A 1 676 ? -27.223 9.971 40.623 1.00 90.62 676 GLY A N 1
ATOM 5250 C CA . GLY A 1 676 ? -26.275 9.976 41.739 1.00 90.62 676 GLY A CA 1
ATOM 5251 C C . GLY A 1 676 ? -25.105 9.018 41.519 1.00 90.62 676 GLY A C 1
ATOM 5252 O O . GLY A 1 676 ? -24.713 8.777 40.384 1.00 90.62 676 GLY A O 1
ATOM 5253 N N . GLU A 1 677 ? -24.489 8.535 42.595 1.00 93.38 677 GLU A N 1
ATOM 5254 C CA . GLU A 1 677 ? -23.316 7.653 42.505 1.00 93.38 677 GLU A CA 1
ATOM 5255 C C . GLU A 1 677 ? -23.722 6.241 42.073 1.00 93.38 677 GLU A C 1
ATOM 5257 O O . GLU A 1 677 ? -24.578 5.618 42.707 1.00 93.38 677 GLU A O 1
ATOM 5262 N N . MET A 1 678 ? -23.078 5.736 41.019 1.00 92.25 678 MET A N 1
ATOM 5263 C CA . MET A 1 678 ? -23.363 4.430 40.431 1.00 92.25 678 MET A CA 1
ATOM 5264 C C . MET A 1 678 ? -22.094 3.586 40.309 1.00 92.25 678 MET A C 1
ATOM 5266 O O . MET A 1 678 ? -21.014 4.095 39.992 1.00 92.25 678 MET A O 1
ATOM 5270 N N . LYS A 1 679 ? -22.250 2.270 40.470 1.00 94.19 679 LYS A N 1
ATOM 5271 C CA . LYS A 1 679 ? -21.277 1.254 40.054 1.00 94.19 679 LYS A CA 1
ATOM 5272 C C . LYS A 1 679 ? -21.912 0.340 39.022 1.00 94.19 679 LYS A C 1
ATOM 5274 O O . LYS A 1 679 ? -22.943 -0.273 39.286 1.00 94.19 679 LYS A O 1
ATOM 5279 N N . VAL A 1 680 ? -21.286 0.247 37.857 1.00 90.12 680 VAL A N 1
ATOM 5280 C CA . VAL A 1 680 ? -21.750 -0.573 36.734 1.00 90.12 680 VAL A CA 1
ATOM 5281 C C . VAL A 1 680 ? -20.819 -1.767 36.584 1.00 90.12 680 VAL A C 1
ATOM 5283 O O . VAL A 1 680 ? -19.599 -1.599 36.501 1.00 90.12 680 VAL A O 1
ATOM 5286 N N . TYR A 1 681 ? -21.396 -2.964 36.559 1.00 86.44 681 TYR A N 1
ATOM 5287 C CA . TYR A 1 681 ? -20.681 -4.227 36.452 1.00 86.44 681 TYR A CA 1
ATOM 5288 C C . TYR A 1 681 ? -21.083 -4.986 35.189 1.00 86.44 681 TYR A C 1
ATOM 5290 O O . TYR A 1 681 ? -22.271 -5.143 34.897 1.00 86.44 681 TYR A O 1
ATOM 5298 N N . SER A 1 682 ? -20.079 -5.537 34.509 1.00 80.19 682 SER A N 1
ATOM 5299 C CA . SER A 1 682 ? -20.246 -6.409 33.348 1.00 80.19 682 SER A CA 1
ATOM 5300 C C . SER A 1 682 ? -20.937 -7.729 33.704 1.00 80.19 682 SER A C 1
ATOM 5302 O O . SER A 1 682 ? -20.994 -8.126 34.871 1.00 80.19 682 SER A O 1
ATOM 5304 N N . GLU A 1 683 ? -21.363 -8.491 32.692 1.00 77.19 683 GLU A N 1
ATOM 5305 C CA . GLU A 1 683 ? -21.908 -9.852 32.860 1.00 77.19 683 GLU A CA 1
ATOM 5306 C C . GLU A 1 683 ? -20.947 -10.823 33.572 1.00 77.19 683 GLU A C 1
ATOM 5308 O O . GLU A 1 683 ? -21.373 -11.800 34.189 1.00 77.19 683 GLU A O 1
ATOM 5313 N N . LYS A 1 684 ? -19.634 -10.554 33.515 1.00 79.88 684 LYS A N 1
ATOM 5314 C CA . LYS A 1 684 ? -18.589 -11.332 34.206 1.00 79.88 684 LYS A CA 1
ATOM 5315 C C . LYS A 1 684 ? -18.316 -10.831 35.632 1.00 79.88 684 LYS A C 1
ATOM 5317 O O . LYS A 1 684 ? -17.401 -11.331 36.286 1.00 79.88 684 LYS A O 1
ATOM 5322 N N . GLY A 1 685 ? -19.052 -9.822 36.102 1.00 84.44 685 GLY A N 1
ATOM 5323 C CA . GLY A 1 685 ? -18.885 -9.207 37.419 1.00 84.44 685 GLY A CA 1
ATOM 5324 C C . GLY A 1 685 ? -17.673 -8.277 37.539 1.00 84.44 685 GLY A C 1
ATOM 5325 O O . GLY A 1 685 ? -17.219 -8.013 38.653 1.00 84.44 685 GLY A O 1
ATOM 5326 N N . LYS A 1 686 ? -17.115 -7.793 36.422 1.00 85.81 686 LYS A N 1
ATOM 5327 C CA . LYS A 1 686 ? -16.026 -6.801 36.426 1.00 85.81 686 LYS A CA 1
ATOM 5328 C C . LYS A 1 686 ? -16.615 -5.398 36.508 1.00 85.81 686 LYS A C 1
ATOM 5330 O O . LYS A 1 686 ? -17.599 -5.123 35.838 1.00 85.81 686 LYS A O 1
ATOM 5335 N N . LEU A 1 687 ? -16.022 -4.531 37.325 1.00 88.56 687 LEU A N 1
ATOM 5336 C CA . LEU A 1 687 ? -16.402 -3.120 37.384 1.00 88.56 687 LEU A CA 1
ATOM 5337 C C . LEU A 1 687 ? -16.026 -2.453 36.054 1.00 88.56 687 LEU A C 1
ATOM 5339 O O . LEU A 1 687 ? -14.862 -2.523 35.673 1.00 88.56 687 LEU A O 1
ATOM 5343 N N . GLU A 1 688 ? -16.991 -1.836 35.378 1.00 85.81 688 GLU A N 1
ATOM 5344 C CA . GLU A 1 688 ? -16.804 -1.112 34.109 1.00 85.81 688 GLU A CA 1
ATOM 5345 C C . GLU A 1 688 ? -16.847 0.399 34.317 1.00 85.81 688 GLU A C 1
ATOM 5347 O O . GLU A 1 688 ? -16.146 1.151 33.644 1.00 85.81 688 GLU A O 1
ATOM 5352 N N . PHE A 1 689 ? -17.642 0.861 35.282 1.00 91.94 689 PHE A N 1
ATOM 5353 C CA . PHE A 1 689 ? -17.733 2.276 35.607 1.00 91.94 689 PHE A CA 1
ATOM 5354 C C . PHE A 1 689 ? -18.051 2.500 37.082 1.00 91.94 689 PHE A C 1
ATOM 5356 O O . PHE A 1 689 ? -18.873 1.797 37.669 1.00 91.94 689 PHE A O 1
ATOM 5363 N N . GLU A 1 690 ? -17.428 3.521 37.658 1.00 94.94 690 GLU A N 1
ATOM 5364 C CA . GLU A 1 690 ? -17.735 4.054 38.982 1.00 94.94 690 GLU A CA 1
ATOM 5365 C C . GLU A 1 690 ? -17.749 5.582 38.901 1.00 94.94 690 GLU A C 1
ATOM 5367 O O . GLU A 1 690 ? -16.739 6.199 38.554 1.00 94.94 690 GLU A O 1
ATOM 5372 N N . GLY A 1 691 ? -18.887 6.197 39.210 1.00 94.00 691 GLY A N 1
ATOM 5373 C CA . GLY A 1 691 ? -19.023 7.650 39.190 1.00 94.00 691 GLY A CA 1
ATOM 5374 C C . GLY A 1 691 ? -20.470 8.112 39.147 1.00 94.00 691 GLY A C 1
ATOM 5375 O O . GLY A 1 691 ? -21.410 7.321 39.274 1.00 94.00 691 GLY A O 1
ATOM 5376 N N . ARG A 1 692 ? -20.647 9.414 38.938 1.00 92.00 692 ARG A N 1
ATOM 5377 C CA . ARG A 1 692 ? -21.955 10.053 39.035 1.00 92.00 692 ARG A CA 1
ATOM 5378 C C . ARG A 1 692 ? -22.764 9.969 37.734 1.00 92.00 692 ARG A C 1
ATOM 5380 O O . ARG A 1 692 ? -22.247 10.116 36.629 1.00 92.00 692 ARG A O 1
ATOM 5387 N N . TYR A 1 693 ? -24.068 9.780 37.890 1.00 90.56 693 TYR A N 1
ATOM 5388 C CA . TYR A 1 693 ? -25.086 9.890 36.855 1.00 90.56 693 TYR A CA 1
ATOM 538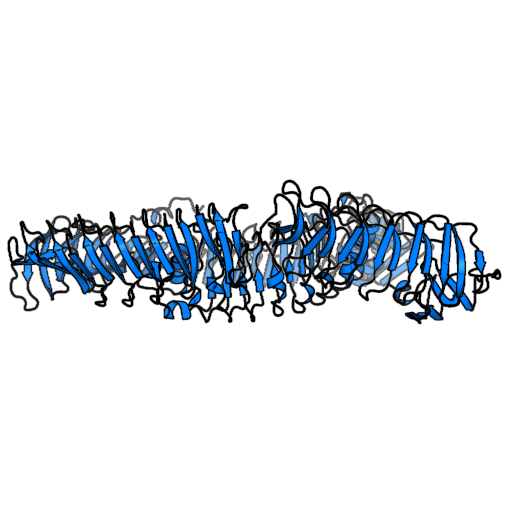9 C C . TYR A 1 693 ? -26.039 11.051 37.154 1.00 90.56 693 TYR A C 1
ATOM 5391 O O . TYR A 1 693 ? -26.313 11.371 38.314 1.00 90.56 693 TYR A O 1
ATOM 5399 N N . ALA A 1 694 ? -26.542 11.686 36.102 1.00 89.12 694 ALA A N 1
ATOM 5400 C CA . ALA A 1 694 ? -27.637 12.647 36.155 1.00 89.12 694 ALA A CA 1
ATOM 5401 C C . ALA A 1 694 ? -28.524 12.412 34.932 1.00 89.12 694 ALA A C 1
ATOM 5403 O O . ALA A 1 694 ? -28.006 12.305 33.823 1.00 89.12 694 ALA A O 1
ATOM 5404 N N . ASP A 1 695 ? -29.833 12.283 35.151 1.00 84.38 695 ASP A N 1
ATOM 5405 C CA . ASP A 1 695 ? -30.826 12.013 34.101 1.00 84.38 695 ASP A CA 1
ATOM 5406 C C . ASP A 1 695 ? -30.460 10.818 33.196 1.00 84.38 695 ASP A C 1
ATOM 5408 O O . ASP A 1 695 ? -30.700 10.826 31.994 1.00 84.38 695 ASP A O 1
ATOM 5412 N N . GLY A 1 696 ? -29.860 9.774 33.784 1.00 82.69 696 GLY A N 1
ATOM 5413 C CA . GLY A 1 696 ? -29.502 8.541 33.076 1.00 82.69 696 GLY A CA 1
ATOM 5414 C C . GLY A 1 696 ? -28.167 8.595 32.333 1.00 82.69 696 GLY A C 1
ATOM 5415 O O . GLY A 1 696 ? -27.727 7.573 31.811 1.00 82.69 696 GLY A O 1
ATOM 5416 N N . GLU A 1 697 ? -27.472 9.734 32.347 1.00 86.56 697 GLU A N 1
ATOM 5417 C CA . GLU A 1 697 ? -26.187 9.916 31.672 1.00 86.56 697 GLU A CA 1
ATOM 5418 C C . GLU A 1 697 ? -25.036 10.117 32.663 1.00 86.56 697 GLU A C 1
ATOM 5420 O O . GLU A 1 697 ? -25.189 10.728 33.727 1.00 86.56 697 GLU A O 1
ATOM 5425 N N . ARG A 1 698 ? -23.838 9.641 32.292 1.00 90.25 698 ARG A N 1
ATOM 5426 C CA . ARG A 1 698 ? -22.617 9.897 33.069 1.00 90.25 698 ARG A CA 1
ATOM 5427 C C . ARG A 1 698 ? -22.374 11.401 33.163 1.00 90.25 698 ARG A C 1
ATOM 5429 O O . ARG A 1 698 ? -22.397 12.120 32.159 1.00 90.25 698 ARG A O 1
ATOM 5436 N N . SER A 1 699 ? -22.115 11.874 34.373 1.00 91.69 699 SER A N 1
ATOM 5437 C CA . SER A 1 699 ? -21.888 13.286 34.664 1.00 91.69 699 SER A CA 1
ATOM 5438 C C . SER A 1 699 ? -20.909 13.455 35.822 1.00 91.69 699 SER A C 1
ATOM 5440 O O . SER A 1 699 ? -20.754 12.576 36.662 1.00 91.69 699 SER A O 1
ATOM 5442 N N . GLY A 1 700 ? -20.244 14.605 35.904 1.00 93.19 700 GLY A N 1
ATOM 5443 C CA . GLY A 1 700 ? -19.303 14.860 36.995 1.00 93.19 700 GLY A CA 1
ATOM 5444 C C . GLY A 1 700 ? -18.060 13.977 36.890 1.00 93.19 700 GLY A C 1
ATOM 5445 O O . GLY A 1 700 ? -17.613 13.686 35.791 1.00 93.19 700 GLY A O 1
ATOM 5446 N N . ILE A 1 701 ? -17.456 13.598 38.013 1.00 94.25 701 ILE A N 1
ATOM 5447 C CA . ILE A 1 701 ? -16.223 12.799 38.004 1.00 94.25 701 ILE A CA 1
ATOM 5448 C C . ILE A 1 701 ? -16.565 11.309 37.963 1.00 94.25 701 ILE A C 1
ATOM 5450 O O . ILE A 1 701 ? -17.446 10.853 38.692 1.00 94.25 701 ILE A O 1
ATOM 5454 N N . GLY A 1 702 ? -15.840 10.554 37.140 1.00 94.25 702 GLY A N 1
ATOM 5455 C CA . GLY A 1 702 ? -15.983 9.106 37.053 1.00 94.25 702 GLY A CA 1
ATOM 5456 C C . GLY A 1 702 ? -14.694 8.401 36.646 1.00 94.25 702 GLY A C 1
ATOM 5457 O O . GLY A 1 702 ? -13.751 9.008 36.126 1.00 94.25 702 GLY A O 1
ATOM 5458 N N . LYS A 1 703 ? -14.677 7.095 36.893 1.00 95.19 703 LYS A N 1
ATOM 5459 C CA . LYS A 1 703 ? -13.652 6.158 36.447 1.00 95.19 703 LYS A CA 1
ATOM 5460 C C . LYS A 1 703 ? -14.290 5.105 35.571 1.00 95.19 703 LYS A C 1
ATOM 5462 O O . LYS A 1 703 ? -15.307 4.518 35.933 1.00 95.19 703 LYS A O 1
ATOM 5467 N N . GLU A 1 704 ? -13.652 4.855 34.449 1.00 91.31 704 GLU A N 1
ATOM 5468 C CA . GLU A 1 704 ? -14.034 3.837 33.492 1.00 91.31 704 GLU A CA 1
ATOM 5469 C C . GLU A 1 704 ? -12.920 2.813 33.365 1.00 91.31 704 GLU A C 1
ATOM 5471 O O . GLU A 1 704 ? -11.730 3.145 33.317 1.00 91.31 704 GLU A O 1
ATOM 5476 N N . TYR A 1 705 ? -13.327 1.555 33.308 1.00 86.50 705 TYR A N 1
ATOM 5477 C CA . TYR A 1 705 ? -12.447 0.411 33.249 1.00 86.50 705 TYR A CA 1
ATOM 5478 C C . TYR A 1 705 ? -12.755 -0.395 31.994 1.00 86.50 705 TYR A C 1
ATOM 5480 O O . TYR A 1 705 ? -13.906 -0.549 31.595 1.00 86.50 705 TYR A O 1
ATOM 5488 N N . ASN A 1 706 ? -11.712 -0.958 31.395 1.00 76.88 706 ASN A N 1
ATOM 5489 C CA . ASN A 1 706 ? -11.879 -1.946 30.346 1.00 76.88 706 ASN A CA 1
ATOM 5490 C C . ASN A 1 706 ? -12.396 -3.279 30.913 1.00 76.88 706 ASN A C 1
ATOM 5492 O O . ASN A 1 706 ? -12.494 -3.470 32.126 1.00 76.88 706 ASN A O 1
ATOM 5496 N N . THR A 1 707 ? -12.670 -4.252 30.049 1.00 68.75 707 THR A N 1
ATOM 5497 C CA . THR A 1 707 ? -13.314 -5.505 30.477 1.00 68.75 707 THR A CA 1
ATOM 5498 C C . THR A 1 707 ? -12.419 -6.475 31.235 1.00 68.75 707 THR A C 1
ATOM 5500 O O . THR A 1 707 ? -12.916 -7.397 31.883 1.00 68.75 707 THR A O 1
ATOM 5503 N N . GLU A 1 708 ? -11.108 -6.234 31.256 1.00 75.19 708 GLU A N 1
ATOM 5504 C CA . GLU A 1 708 ? -10.181 -6.902 32.176 1.00 75.19 708 GLU A CA 1
ATOM 5505 C C . GLU A 1 708 ? -10.190 -6.264 33.583 1.00 75.19 708 GLU A C 1
ATOM 5507 O O . GLU A 1 708 ? -9.642 -6.826 34.541 1.00 75.19 708 GLU A O 1
ATOM 5512 N N . GLY A 1 709 ? -10.850 -5.111 33.738 1.00 81.75 709 GLY A N 1
ATOM 5513 C CA . GLY A 1 709 ? -10.894 -4.305 34.957 1.00 81.75 709 GLY A CA 1
ATOM 5514 C C . GLY A 1 709 ? -9.692 -3.367 35.112 1.00 81.75 709 GLY A C 1
ATOM 5515 O O . GLY A 1 709 ? -9.349 -2.996 36.236 1.00 81.75 709 GLY A O 1
ATOM 5516 N N . LYS A 1 710 ? -8.994 -3.019 34.022 1.00 86.25 710 LYS A N 1
ATOM 5517 C CA . LYS A 1 710 ? -7.923 -2.008 34.022 1.00 86.25 710 LYS A CA 1
ATOM 5518 C C . LYS A 1 710 ? -8.511 -0.632 33.750 1.00 86.25 710 LYS A C 1
ATOM 5520 O O . LYS A 1 710 ? -9.384 -0.498 32.904 1.00 86.25 710 LYS A O 1
ATOM 5525 N N . LEU A 1 711 ? -8.012 0.380 34.456 1.00 88.38 711 LEU A N 1
ATOM 5526 C CA . LEU A 1 711 ? -8.436 1.766 34.269 1.00 88.38 711 LEU A CA 1
ATOM 5527 C C . LEU A 1 711 ? -8.168 2.199 32.820 1.00 88.38 711 LEU A C 1
ATOM 5529 O O . LEU A 1 711 ? -7.043 2.048 32.345 1.00 88.38 711 LEU A O 1
ATOM 5533 N N . HIS A 1 712 ? -9.196 2.707 32.144 1.00 84.44 712 HIS A N 1
ATOM 5534 C CA . HIS A 1 712 ? -9.132 3.241 30.782 1.00 84.44 712 HIS A CA 1
ATOM 5535 C C . HIS A 1 712 ? -9.267 4.764 30.779 1.00 84.44 712 HIS A C 1
ATOM 5537 O O . HIS A 1 712 ? -8.533 5.445 30.065 1.00 84.44 712 HIS A O 1
ATOM 5543 N N . TYR A 1 713 ? -10.139 5.302 31.631 1.00 92.44 713 TYR A N 1
ATOM 5544 C CA . TYR A 1 713 ? -10.305 6.739 31.791 1.00 92.44 713 TYR A CA 1
ATOM 5545 C C . TYR A 1 713 ? -10.594 7.104 33.248 1.00 92.44 713 TYR A C 1
ATOM 5547 O O . TYR A 1 713 ? -11.364 6.433 33.934 1.00 92.44 713 TYR A O 1
ATOM 5555 N N . GLU A 1 714 ? -10.000 8.194 33.724 1.00 95.69 714 GLU A N 1
ATOM 5556 C CA . GLU A 1 714 ? -10.439 8.881 34.942 1.00 95.69 714 GLU A CA 1
ATOM 5557 C C . GLU A 1 714 ? -10.573 10.376 34.655 1.00 95.69 714 GLU A C 1
ATOM 5559 O O . GLU A 1 714 ? -9.646 10.998 34.138 1.00 95.69 714 GLU A O 1
ATOM 5564 N N . GLY A 1 715 ? -11.715 10.978 34.979 1.00 95.44 715 GLY A N 1
ATOM 5565 C CA . GLY A 1 715 ? -11.926 12.391 34.675 1.00 95.44 715 GLY A CA 1
ATOM 5566 C C . GLY A 1 715 ? -13.379 12.825 34.706 1.00 95.44 715 GLY A C 1
ATOM 5567 O O . GLY A 1 715 ? -14.234 12.160 35.295 1.00 95.44 715 GLY A O 1
ATOM 5568 N N . GLY A 1 716 ? -13.631 13.986 34.110 1.00 94.12 716 GLY A N 1
ATOM 5569 C CA . GLY A 1 716 ? -14.957 14.574 34.030 1.00 94.12 716 GLY A CA 1
ATOM 5570 C C . GLY A 1 716 ? -15.809 14.019 32.887 1.00 94.12 716 GLY A C 1
ATOM 5571 O O . GLY A 1 716 ? -15.330 13.715 31.799 1.00 94.12 716 GLY A O 1
ATOM 5572 N N . TYR A 1 717 ? -17.109 13.963 33.135 1.00 93.38 717 TYR A N 1
ATOM 5573 C CA . TYR A 1 717 ? -18.147 13.585 32.193 1.00 93.38 717 TYR A CA 1
ATOM 5574 C C . TYR A 1 717 ? -19.196 14.688 32.106 1.00 93.38 717 TYR A C 1
ATOM 5576 O O . TYR A 1 717 ? -19.580 15.298 33.115 1.00 93.38 717 TYR A O 1
ATOM 5584 N N . LYS A 1 718 ? -19.694 14.926 30.895 1.00 91.38 718 LYS A N 1
ATOM 5585 C CA . LYS A 1 718 ? -20.855 15.779 30.647 1.00 91.38 718 LYS A CA 1
ATOM 5586 C C . LYS A 1 718 ? -21.690 15.160 29.537 1.00 91.38 718 LYS A C 1
ATOM 5588 O O . LYS A 1 718 ? -21.188 14.982 28.434 1.00 91.38 718 LYS A O 1
ATOM 5593 N N . ALA A 1 719 ? -22.953 14.879 29.843 1.00 84.44 719 ALA A N 1
ATOM 5594 C CA . ALA A 1 719 ? -23.882 14.223 28.929 1.00 84.44 719 ALA A CA 1
ATOM 5595 C C . ALA A 1 719 ? -23.314 12.920 28.324 1.00 84.44 719 ALA A C 1
ATOM 5597 O O . ALA A 1 719 ? -23.285 12.727 27.111 1.00 84.44 719 ALA A O 1
ATOM 5598 N N . GLY A 1 720 ? -22.718 12.072 29.172 1.00 83.69 720 GLY A N 1
ATOM 5599 C CA . GLY A 1 720 ? -22.123 10.800 28.753 1.00 83.69 720 GLY A CA 1
ATOM 5600 C C . GLY A 1 720 ? -20.717 10.879 28.144 1.00 83.69 720 GLY A C 1
ATOM 5601 O O . GLY A 1 720 ? -20.030 9.861 28.117 1.00 83.69 720 GLY A O 1
ATOM 5602 N N . GLU A 1 721 ? -20.261 12.053 27.704 1.00 87.25 721 GLU A N 1
ATOM 5603 C CA . GLU A 1 721 ? -18.981 12.235 27.004 1.00 87.25 721 GLU A CA 1
ATOM 5604 C C . GLU A 1 721 ? -17.861 12.723 27.938 1.00 87.25 721 GLU A C 1
ATOM 5606 O O . GLU A 1 721 ? -18.112 13.468 28.893 1.00 87.25 721 GLU A O 1
ATOM 5611 N N . TYR A 1 722 ? -16.608 12.367 27.625 1.00 91.12 722 TYR A N 1
ATOM 5612 C CA . TYR A 1 722 ? -15.433 12.902 28.324 1.00 91.12 722 TYR A CA 1
ATOM 5613 C C . TYR A 1 722 ? -15.390 14.430 28.205 1.00 91.12 722 TYR A C 1
ATOM 5615 O O . TYR A 1 722 ? -15.482 14.997 27.108 1.00 91.12 722 TYR A O 1
ATOM 5623 N N . SER A 1 723 ? -15.227 15.109 29.338 1.00 93.38 723 SER A N 1
ATOM 5624 C CA . SER A 1 723 ? -15.293 16.565 29.432 1.00 93.38 723 SER A CA 1
ATOM 5625 C C . SER A 1 723 ? -14.442 17.094 30.586 1.00 93.38 723 SER A C 1
ATOM 5627 O O . SER A 1 723 ? -14.424 16.541 31.679 1.00 93.38 723 SER A O 1
ATOM 5629 N N . GLY A 1 724 ? -13.813 18.251 30.392 1.00 95.00 724 GLY A N 1
ATOM 5630 C CA . GLY A 1 724 ? -12.958 18.859 31.410 1.00 95.00 724 GLY A CA 1
ATOM 5631 C C . GLY A 1 724 ? -11.643 18.098 31.567 1.00 95.00 724 GLY A C 1
ATOM 5632 O O . GLY A 1 724 ? -11.128 17.551 30.599 1.00 95.00 724 GLY A O 1
ATOM 5633 N N . GLN A 1 725 ? -11.072 18.094 32.769 1.00 96.75 725 GLN A N 1
ATOM 5634 C CA . GLN A 1 725 ? -9.793 17.427 33.023 1.00 96.75 725 GLN A CA 1
ATOM 5635 C C . GLN A 1 725 ? -9.973 15.908 33.110 1.00 96.75 725 GLN A C 1
ATOM 5637 O O . GLN A 1 725 ? -10.870 15.427 33.809 1.00 96.75 725 GLN A O 1
ATOM 5642 N N . GLY A 1 726 ? -9.093 15.159 32.447 1.00 95.75 726 GLY A N 1
ATOM 5643 C CA . GLY A 1 726 ? -9.080 13.703 32.519 1.00 95.75 726 GLY A CA 1
ATOM 5644 C C . GLY A 1 726 ? -7.749 13.080 32.114 1.00 95.75 726 GLY A C 1
ATOM 5645 O O . GLY A 1 726 ? -6.864 13.732 31.554 1.00 95.75 726 GLY A O 1
ATOM 5646 N N . LYS A 1 727 ? -7.623 11.790 32.403 1.00 95.12 727 LYS A N 1
ATOM 5647 C CA . LYS A 1 727 ? -6.515 10.937 31.986 1.00 95.12 727 LYS A CA 1
ATOM 5648 C C . LYS A 1 727 ? -7.056 9.736 31.240 1.00 95.12 727 LYS A C 1
ATOM 5650 O O . LYS A 1 727 ? -8.009 9.104 31.685 1.00 95.12 727 LYS A O 1
ATOM 5655 N N . GLU A 1 728 ? -6.404 9.423 30.137 1.00 88.44 728 GLU A N 1
ATOM 5656 C CA . GLU A 1 728 ? -6.726 8.310 29.257 1.00 88.44 728 GLU A CA 1
ATOM 5657 C C . GLU A 1 728 ? -5.562 7.317 29.264 1.00 88.44 728 GLU A C 1
ATOM 5659 O O . GLU A 1 728 ? -4.386 7.698 29.192 1.00 88.44 728 GLU A O 1
ATOM 5664 N N . TYR A 1 729 ? -5.898 6.035 29.341 1.00 84.56 729 TYR A N 1
ATOM 5665 C CA . TYR A 1 729 ? -4.971 4.921 29.464 1.00 84.56 729 TYR A CA 1
ATOM 5666 C C . TYR A 1 729 ? -5.201 3.926 28.330 1.00 84.56 729 TYR A C 1
ATOM 5668 O O . TYR A 1 729 ? -6.332 3.680 27.907 1.00 84.56 729 TYR A O 1
ATOM 5676 N N . ASN A 1 730 ? -4.125 3.306 27.853 1.00 71.19 730 ASN A N 1
ATOM 5677 C CA . ASN A 1 730 ? -4.242 2.201 26.907 1.00 71.19 730 ASN A CA 1
ATOM 5678 C C . ASN A 1 730 ? -4.815 0.939 27.583 1.00 71.19 730 ASN A C 1
ATOM 5680 O O . ASN A 1 730 ? -4.952 0.865 28.803 1.00 71.19 730 ASN A O 1
ATOM 5684 N N . TRP A 1 731 ? -5.075 -0.107 26.797 1.00 66.81 731 TRP A N 1
ATOM 5685 C CA . TRP A 1 731 ? -5.630 -1.372 27.296 1.00 66.81 731 TRP A CA 1
ATOM 5686 C C . TRP A 1 731 ? -4.807 -2.072 28.398 1.00 66.81 731 TRP A C 1
ATOM 5688 O O . TRP A 1 731 ? -5.343 -2.853 29.184 1.00 66.81 731 TRP A O 1
ATOM 5698 N N . GLN A 1 732 ? -3.498 -1.812 28.473 1.00 72.06 732 GLN A N 1
ATOM 5699 C CA . GLN A 1 732 ? -2.627 -2.360 29.520 1.00 72.06 732 GLN A CA 1
ATOM 5700 C C . GLN A 1 732 ? -2.667 -1.533 30.817 1.00 72.06 732 GLN A C 1
ATOM 5702 O O . GLN A 1 732 ? -2.139 -1.977 31.838 1.00 72.06 732 GLN A O 1
ATOM 5707 N N . GLY A 1 733 ? -3.317 -0.366 30.796 1.00 79.06 733 GLY A N 1
ATOM 5708 C CA . GLY A 1 733 ? -3.374 0.584 31.903 1.00 79.06 733 GLY A CA 1
ATOM 5709 C C . GLY A 1 733 ? -2.195 1.561 31.942 1.00 79.06 733 GLY A C 1
ATOM 5710 O O . GLY A 1 733 ? -1.959 2.162 32.988 1.00 79.06 733 GLY A O 1
ATOM 5711 N N . HIS A 1 734 ? -1.434 1.722 30.852 1.00 79.62 734 HIS A N 1
ATOM 5712 C CA . HIS A 1 734 ? -0.399 2.761 30.768 1.00 79.62 734 HIS A CA 1
ATOM 5713 C C . HIS A 1 734 ? -1.015 4.079 30.304 1.00 79.62 734 HIS A C 1
ATOM 5715 O O . HIS A 1 734 ? -1.846 4.092 29.394 1.00 79.62 734 HIS A O 1
ATOM 5721 N N . LEU A 1 735 ? -0.592 5.181 30.920 1.00 85.00 735 LEU A N 1
ATOM 5722 C CA . LEU A 1 735 ? -1.072 6.521 30.599 1.00 85.00 735 LEU A CA 1
ATOM 5723 C C . LEU A 1 735 ? -0.681 6.877 29.159 1.00 85.00 735 LEU A C 1
ATOM 5725 O O . LEU A 1 735 ? 0.486 6.754 28.789 1.00 85.00 735 LEU A O 1
ATOM 5729 N N . ILE A 1 736 ? -1.648 7.323 28.357 1.00 84.25 736 ILE A N 1
ATOM 5730 C CA . ILE A 1 736 ? -1.410 7.784 26.979 1.00 84.25 736 ILE A CA 1
ATOM 5731 C C . ILE A 1 736 ? -1.754 9.254 26.792 1.00 84.25 736 ILE A C 1
ATOM 5733 O O . ILE A 1 736 ? -1.187 9.903 25.917 1.00 84.25 736 ILE A O 1
ATOM 5737 N N . TYR A 1 737 ? -2.631 9.803 27.629 1.00 89.75 737 TYR A N 1
ATOM 5738 C CA . TYR A 1 737 ? -2.944 11.222 27.608 1.00 89.75 737 TYR A CA 1
ATOM 5739 C C . TYR A 1 737 ? -3.394 11.712 28.981 1.00 89.75 737 TYR A C 1
ATOM 5741 O O . TYR A 1 737 ? -4.080 11.004 29.715 1.00 89.75 737 TYR A O 1
ATOM 5749 N N . SER A 1 738 ? -3.026 12.942 29.315 1.00 95.44 738 SER A N 1
ATOM 5750 C CA . SER A 1 738 ? -3.511 13.660 30.490 1.00 95.44 738 SER A CA 1
ATOM 5751 C C . SER A 1 738 ? -3.780 15.101 30.089 1.00 95.44 738 SER A C 1
ATOM 5753 O O . SER A 1 738 ? -2.855 15.795 29.677 1.00 95.44 738 SER A O 1
ATOM 5755 N N . GLY A 1 739 ? -5.015 15.572 30.217 1.00 95.50 739 GLY A N 1
ATOM 5756 C CA . GLY A 1 739 ? -5.354 16.940 29.846 1.00 95.50 739 GLY A CA 1
ATOM 5757 C C . GLY A 1 739 ? -6.846 17.178 29.700 1.00 95.50 739 GLY A C 1
ATOM 5758 O O . GLY A 1 739 ? -7.679 16.442 30.231 1.00 95.50 739 GLY A O 1
ATOM 5759 N N . GLU A 1 740 ? -7.172 18.227 28.959 1.00 96.44 740 GLU A N 1
ATOM 5760 C CA . GLU A 1 740 ? -8.544 18.648 28.731 1.00 96.44 740 GLU A CA 1
ATOM 5761 C C . GLU A 1 740 ? -9.247 17.798 27.655 1.00 96.44 740 GLU A C 1
ATOM 5763 O O . GLU A 1 740 ? -8.664 17.351 26.657 1.00 96.44 740 GLU A O 1
ATOM 5768 N N . PHE A 1 741 ? -10.540 17.579 27.884 1.00 92.56 741 PHE A N 1
ATOM 5769 C CA . PHE A 1 741 ? -11.481 16.928 26.987 1.00 92.56 741 PHE A CA 1
ATOM 5770 C C . PHE A 1 741 ? -12.678 17.842 26.737 1.00 92.56 741 PHE A C 1
ATOM 5772 O O . PHE A 1 741 ? -13.160 18.545 27.632 1.00 92.56 741 PHE A O 1
ATOM 5779 N N . LYS A 1 742 ? -13.188 17.801 25.509 1.00 91.25 742 LYS A N 1
ATOM 5780 C CA . LYS A 1 742 ? -14.435 18.448 25.110 1.00 91.25 742 LYS A CA 1
ATOM 5781 C C . LYS A 1 742 ? -15.145 17.565 24.092 1.00 91.25 742 LYS A C 1
ATOM 5783 O O . LYS A 1 742 ? -14.519 17.144 23.118 1.00 91.25 742 LYS A O 1
ATOM 5788 N N . ASP A 1 743 ? -16.427 17.300 24.330 1.00 83.94 743 ASP A N 1
ATOM 5789 C CA . ASP A 1 743 ? -17.288 16.497 23.456 1.00 83.94 743 ASP A CA 1
ATOM 5790 C C . ASP A 1 743 ? -16.625 15.149 23.080 1.00 83.94 743 ASP A C 1
ATOM 5792 O O . ASP A 1 743 ? -16.520 14.793 21.907 1.00 83.94 743 ASP A O 1
ATOM 5796 N N . GLY A 1 744 ? -16.046 14.457 24.074 1.00 81.50 744 GLY A N 1
ATOM 5797 C CA . GLY A 1 744 ? -15.410 13.143 23.894 1.00 81.50 744 GLY A CA 1
ATOM 5798 C C . GLY A 1 744 ? -14.026 13.169 23.229 1.00 81.50 744 GLY A C 1
ATOM 5799 O O . GLY A 1 744 ? -13.427 12.124 22.973 1.00 81.50 744 GLY A O 1
ATOM 5800 N N . THR A 1 745 ? -13.476 14.351 22.931 1.00 84.00 745 THR A N 1
ATOM 5801 C CA . THR A 1 745 ? -12.191 14.484 22.226 1.00 84.00 745 THR A CA 1
ATOM 5802 C C . THR A 1 745 ? -11.180 15.319 23.005 1.00 84.00 745 THR A C 1
ATOM 5804 O O . THR A 1 745 ? -11.540 16.283 23.684 1.00 84.00 745 THR A O 1
ATOM 5807 N N . ARG A 1 746 ? -9.893 14.966 22.880 1.00 89.56 746 ARG A N 1
ATOM 5808 C CA . ARG A 1 746 ? -8.769 15.738 23.434 1.00 89.56 746 ARG A CA 1
ATOM 5809 C C . ARG A 1 746 ? -8.798 17.153 22.847 1.00 89.56 746 ARG A C 1
ATOM 5811 O O . ARG A 1 746 ? -8.699 17.323 21.625 1.00 89.56 746 ARG A O 1
ATOM 5818 N N . ASN A 1 747 ? -8.978 18.151 23.700 1.00 89.12 747 ASN A N 1
ATOM 5819 C CA . ASN A 1 747 ? -9.073 19.566 23.337 1.00 89.12 747 ASN A CA 1
ATOM 5820 C C . ASN A 1 747 ? -8.482 20.402 24.457 1.00 89.12 747 ASN A C 1
ATOM 5822 O O . ASN A 1 747 ? -8.594 19.995 25.596 1.00 89.12 747 ASN A O 1
ATOM 5826 N N . GLY A 1 748 ? -7.955 21.588 24.166 1.00 94.00 748 GLY A N 1
ATOM 5827 C CA . GLY A 1 748 ? -7.350 22.426 25.204 1.00 94.00 748 GLY A CA 1
ATOM 5828 C C . GLY A 1 748 ? -5.948 21.940 25.561 1.00 94.00 748 GLY A C 1
ATOM 5829 O O . GLY A 1 748 ? -5.275 21.364 24.713 1.00 94.00 748 GLY A O 1
ATOM 5830 N N . GLN A 1 749 ? -5.466 22.215 26.769 1.00 96.75 749 GLN A N 1
ATOM 5831 C CA . GLN A 1 749 ? -4.100 21.844 27.161 1.00 96.75 749 GLN A CA 1
ATOM 5832 C C . GLN A 1 749 ? -4.010 20.374 27.589 1.00 96.75 749 GLN A C 1
ATOM 5834 O O . GLN A 1 749 ? -4.878 19.877 28.309 1.00 96.75 749 GLN A O 1
ATOM 5839 N N . GLY A 1 750 ? -2.937 19.692 27.190 1.00 95.25 750 GLY A N 1
ATOM 5840 C CA . GLY A 1 750 ? -2.681 18.318 27.603 1.00 95.25 750 GLY A CA 1
ATOM 5841 C C . GLY A 1 750 ? -1.272 17.821 27.301 1.00 95.25 750 GLY A C 1
ATOM 5842 O O . GLY A 1 750 ? -0.466 18.484 26.647 1.00 95.25 750 GLY A O 1
ATOM 5843 N N . THR A 1 751 ? -0.998 16.613 27.774 1.00 93.81 751 THR A N 1
ATOM 5844 C CA . THR A 1 751 ? 0.241 15.878 27.547 1.00 93.81 751 THR A CA 1
ATOM 5845 C C . THR A 1 751 ? -0.087 14.515 26.963 1.00 93.81 751 THR A C 1
ATOM 5847 O O . THR A 1 751 ? -0.897 13.778 27.522 1.00 93.81 751 THR A O 1
ATOM 5850 N N . GLU A 1 752 ? 0.553 14.168 25.852 1.00 84.94 752 GLU A N 1
ATOM 5851 C CA . GLU A 1 752 ? 0.496 12.841 25.247 1.00 84.94 752 GLU A CA 1
ATOM 5852 C C . GLU A 1 752 ? 1.755 12.039 25.588 1.00 84.94 752 GLU A C 1
ATOM 5854 O O . GLU A 1 752 ? 2.872 12.567 25.577 1.00 84.94 752 GLU A O 1
ATOM 5859 N N . TYR A 1 753 ? 1.571 10.747 25.855 1.00 81.31 753 TYR A N 1
ATOM 5860 C CA . TYR A 1 753 ? 2.620 9.834 26.294 1.00 81.31 753 TYR A CA 1
ATOM 5861 C C . TYR A 1 753 ? 2.784 8.655 25.328 1.00 81.31 753 TYR A C 1
ATOM 5863 O O . TYR A 1 753 ? 1.810 8.092 24.827 1.00 81.31 753 TYR A O 1
ATOM 5871 N N . ARG A 1 754 ? 4.032 8.224 25.108 1.00 69.88 754 ARG A N 1
ATOM 5872 C CA . ARG A 1 754 ? 4.377 6.950 24.453 1.00 69.88 754 ARG A CA 1
ATOM 5873 C C . ARG A 1 754 ? 5.438 6.238 25.287 1.00 69.88 754 ARG A C 1
ATOM 5875 O O . ARG A 1 754 ? 6.479 6.821 25.567 1.00 69.88 754 ARG A O 1
ATOM 5882 N N . GLN A 1 755 ? 5.182 4.985 25.676 1.00 68.25 755 GLN A N 1
ATOM 5883 C CA . GLN A 1 755 ? 6.061 4.213 26.578 1.00 68.25 755 GLN A CA 1
ATOM 5884 C C . GLN A 1 755 ? 6.443 5.006 27.844 1.00 68.25 755 GLN A C 1
ATOM 5886 O O . GLN A 1 755 ? 7.620 5.133 28.175 1.00 68.25 755 GLN A O 1
ATOM 5891 N N . ASP A 1 756 ? 5.442 5.615 28.485 1.00 75.69 756 ASP A N 1
ATOM 5892 C CA . ASP A 1 756 ? 5.586 6.446 29.691 1.00 75.69 756 ASP A CA 1
ATOM 5893 C C . ASP A 1 756 ? 6.459 7.709 29.525 1.00 75.69 756 ASP A C 1
ATOM 5895 O O . ASP A 1 756 ? 6.754 8.402 30.499 1.00 75.69 756 ASP A O 1
ATOM 5899 N N . LYS A 1 757 ? 6.842 8.063 28.291 1.00 76.50 757 LYS A N 1
ATOM 5900 C CA . LYS A 1 757 ? 7.550 9.308 27.965 1.00 76.50 757 LYS A CA 1
ATOM 5901 C C . LYS A 1 757 ? 6.592 10.318 27.353 1.00 76.50 757 LYS A C 1
ATOM 5903 O O . LYS A 1 757 ? 5.864 9.980 26.423 1.00 76.50 757 LYS A O 1
ATOM 5908 N N . ALA A 1 758 ? 6.625 11.557 27.842 1.00 82.81 758 ALA A N 1
ATOM 5909 C CA . ALA A 1 758 ? 5.893 12.661 27.232 1.00 82.81 758 ALA A CA 1
ATOM 5910 C C . ALA A 1 758 ? 6.446 12.929 25.823 1.00 82.81 758 ALA A C 1
ATOM 5912 O O . ALA A 1 758 ? 7.619 13.275 25.656 1.00 82.81 758 ALA A O 1
ATOM 5913 N N . VAL A 1 759 ? 5.604 12.732 24.812 1.00 83.06 759 VAL A N 1
ATOM 5914 C CA . VAL A 1 759 ? 5.951 12.998 23.410 1.00 83.06 759 VAL A CA 1
ATOM 5915 C C . VAL A 1 759 ? 5.417 14.336 22.940 1.00 83.06 759 VAL A C 1
ATOM 5917 O O . VAL A 1 759 ? 6.015 14.938 22.059 1.00 83.06 759 VAL A O 1
ATOM 5920 N N . TYR A 1 760 ? 4.345 14.835 23.551 1.00 87.06 760 TYR A N 1
ATOM 5921 C CA . TYR A 1 760 ? 3.829 16.165 23.273 1.00 87.06 760 TYR A CA 1
ATOM 5922 C C . TYR A 1 760 ? 3.228 16.781 24.531 1.00 87.06 760 TYR A C 1
ATOM 5924 O O . TYR A 1 760 ? 2.498 16.111 25.253 1.00 87.06 760 TYR A O 1
ATOM 5932 N N . GLU A 1 761 ? 3.503 18.056 24.769 1.00 95.50 761 GLU A N 1
ATOM 5933 C CA . GLU A 1 761 ? 2.932 18.867 25.844 1.00 95.50 761 GLU A CA 1
ATOM 5934 C C . GLU A 1 761 ? 2.428 20.175 25.231 1.00 95.50 761 GLU A C 1
ATOM 5936 O O . GLU A 1 761 ? 3.232 20.975 24.761 1.00 95.50 761 GLU A O 1
ATOM 5941 N N . GLY A 1 762 ? 1.121 20.422 25.191 1.00 94.50 762 GLY A N 1
ATOM 5942 C CA . GLY A 1 762 ? 0.598 21.636 24.565 1.00 94.50 762 GLY A CA 1
ATOM 5943 C C . GLY A 1 762 ? -0.890 21.596 24.273 1.00 94.50 762 GLY A C 1
ATOM 5944 O O . GLY A 1 762 ? -1.642 20.819 24.863 1.00 94.50 762 GLY A O 1
ATOM 5945 N N . GLY A 1 763 ? -1.321 22.461 23.359 1.00 92.81 763 GLY A N 1
ATOM 5946 C CA . GLY A 1 763 ? -2.722 22.549 22.976 1.00 92.81 763 GLY A CA 1
ATOM 5947 C C . GLY A 1 763 ? -3.170 21.446 22.012 1.00 92.81 763 GLY A C 1
ATOM 5948 O O . GLY A 1 763 ? -2.433 20.974 21.147 1.00 92.81 763 GLY A O 1
ATOM 5949 N N . PHE A 1 764 ? -4.435 21.066 22.134 1.00 89.56 764 PHE A N 1
ATOM 5950 C CA . PHE A 1 764 ? -5.122 20.104 21.289 1.00 89.56 764 PHE A CA 1
ATOM 5951 C C . PHE A 1 764 ? -6.407 20.713 20.727 1.00 89.56 764 PHE A C 1
ATOM 5953 O O . PHE A 1 764 ? -7.111 21.470 21.404 1.00 89.56 764 PHE A O 1
ATOM 5960 N N . ARG A 1 765 ? -6.752 20.346 19.491 1.00 86.19 765 ARG A N 1
ATOM 5961 C CA . ARG A 1 765 ? -8.058 20.633 18.886 1.00 86.19 765 ARG A CA 1
ATOM 5962 C C . ARG A 1 765 ? -8.533 19.413 18.110 1.00 86.19 765 ARG A C 1
ATOM 5964 O O . ARG A 1 765 ? -7.951 19.075 17.083 1.00 86.19 765 ARG A O 1
ATOM 5971 N N . GLY A 1 766 ? -9.573 18.747 18.611 1.00 74.25 766 GLY A N 1
ATOM 5972 C CA . GLY A 1 766 ? -10.084 17.512 18.010 1.00 74.25 766 GLY A CA 1
ATOM 5973 C C . GLY A 1 766 ? -9.001 16.438 17.865 1.00 74.25 766 GLY A C 1
ATOM 5974 O O . GLY A 1 766 ? -8.871 15.854 16.796 1.00 74.25 766 GLY A O 1
ATOM 5975 N N . ARG A 1 767 ? -8.210 16.206 18.927 1.00 72.25 767 ARG A N 1
ATOM 5976 C CA . ARG A 1 767 ? -7.070 15.260 18.995 1.00 72.25 767 ARG A CA 1
ATOM 5977 C C . ARG A 1 767 ? -5.774 15.678 18.288 1.00 72.25 767 ARG A C 1
ATOM 5979 O O . ARG A 1 767 ? -4.748 15.067 18.560 1.00 72.25 767 ARG A O 1
ATOM 5986 N N . LEU A 1 768 ? -5.775 16.713 17.448 1.00 71.81 768 LEU A N 1
ATOM 5987 C CA . LEU A 1 768 ? -4.563 17.201 16.774 1.00 71.81 768 LEU A CA 1
ATOM 5988 C C . LEU A 1 768 ? -3.817 18.240 17.617 1.00 71.81 768 LEU A C 1
ATOM 5990 O O . LEU A 1 768 ? -4.460 19.073 18.256 1.00 71.81 768 LEU A O 1
ATOM 5994 N N . TYR A 1 769 ? -2.482 18.254 17.537 1.00 83.12 769 TYR A N 1
ATOM 5995 C CA . TYR A 1 769 ? -1.649 19.301 18.141 1.00 83.12 769 TYR A CA 1
ATOM 5996 C C . TYR A 1 769 ? -2.011 20.675 17.563 1.00 83.12 769 TYR A C 1
ATOM 5998 O O . TYR A 1 769 ? -2.087 20.853 16.338 1.00 83.12 769 TYR A O 1
ATOM 6006 N N . HIS A 1 770 ? -2.253 21.650 18.433 1.00 85.50 770 HIS A N 1
ATOM 6007 C CA . HIS A 1 770 ? -2.726 22.975 18.055 1.00 85.50 770 HIS A CA 1
ATOM 6008 C C . HIS A 1 770 ? -2.325 24.046 19.076 1.00 85.50 770 HIS A C 1
ATOM 6010 O O . HIS A 1 770 ? -2.332 23.804 20.275 1.00 85.50 770 HIS A O 1
ATOM 6016 N N . GLY A 1 771 ? -2.045 25.267 18.624 1.00 90.00 771 GLY A N 1
ATOM 6017 C CA . GLY A 1 771 ? -1.585 26.341 19.503 1.00 90.00 771 GLY A CA 1
ATOM 6018 C C . GLY A 1 771 ? -0.164 26.092 20.010 1.00 90.00 771 GLY A C 1
ATOM 6019 O O . GLY A 1 771 ? 0.618 25.410 19.361 1.00 90.00 771 GLY A O 1
ATOM 6020 N N . GLN A 1 772 ? 0.207 26.671 21.147 1.00 93.12 772 GLN A N 1
ATOM 6021 C CA . GLN A 1 772 ? 1.557 26.495 21.687 1.00 93.12 772 GLN A CA 1
ATOM 6022 C C . GLN A 1 772 ? 1.751 25.080 22.244 1.00 93.12 772 GLN A C 1
ATOM 6024 O O . GLN A 1 772 ? 0.867 24.552 22.922 1.00 93.12 772 GLN A O 1
ATOM 6029 N N . GLY A 1 773 ? 2.915 24.489 21.985 1.00 91.38 773 GLY A N 1
ATOM 6030 C CA . GLY A 1 773 ? 3.279 23.195 22.544 1.00 91.38 773 GLY A CA 1
ATOM 6031 C C . GLY A 1 773 ? 4.759 22.864 22.418 1.00 91.38 773 GLY A C 1
ATOM 6032 O O . GLY A 1 773 ? 5.544 23.605 21.823 1.00 91.38 773 GLY A O 1
ATOM 6033 N N . LYS A 1 774 ? 5.124 21.718 22.979 1.00 90.50 774 LYS A N 1
ATOM 6034 C CA . LYS A 1 774 ? 6.445 21.114 22.946 1.00 90.50 774 LYS A CA 1
ATOM 6035 C C . LYS A 1 774 ? 6.325 19.678 22.449 1.00 90.50 774 LYS A C 1
ATOM 6037 O O . LYS A 1 774 ? 5.647 18.874 23.074 1.00 90.50 774 LYS A O 1
ATOM 6042 N N . LEU A 1 775 ? 6.986 19.357 21.343 1.00 78.38 775 LEU A N 1
ATOM 6043 C CA . LEU A 1 775 ? 7.062 18.015 20.760 1.00 78.38 775 LEU A CA 1
ATOM 6044 C C . LEU A 1 775 ? 8.443 17.423 21.047 1.00 78.38 775 LEU A C 1
ATOM 6046 O O . LEU A 1 775 ? 9.446 18.088 20.794 1.00 78.38 775 LEU A O 1
ATOM 6050 N N . THR A 1 776 ? 8.492 16.181 21.525 1.00 75.56 776 THR A N 1
ATOM 6051 C CA . THR A 1 776 ? 9.721 15.398 21.710 1.00 75.56 776 THR A CA 1
ATOM 6052 C C . THR A 1 776 ? 9.817 14.348 20.606 1.00 75.56 776 THR A C 1
ATOM 6054 O O . THR A 1 776 ? 8.959 13.471 20.482 1.00 75.56 776 THR A O 1
ATOM 6057 N N . PHE A 1 777 ? 10.867 14.426 19.795 1.00 56.62 777 PHE A N 1
ATOM 6058 C CA . PHE A 1 777 ? 11.133 13.495 18.703 1.00 56.62 777 PHE A CA 1
ATOM 6059 C C . PHE A 1 777 ? 11.726 12.176 19.222 1.00 56.62 777 PHE A C 1
ATOM 6061 O O . PHE A 1 777 ? 12.227 12.082 20.340 1.00 56.62 777 PHE A O 1
ATOM 6068 N N . PHE A 1 778 ? 11.710 11.133 18.386 1.00 47.94 778 PHE A N 1
ATOM 6069 C CA . PHE A 1 778 ? 12.189 9.798 18.773 1.00 47.94 778 PHE A CA 1
ATOM 6070 C C . PHE A 1 778 ? 13.677 9.764 19.169 1.00 47.94 778 PHE A C 1
ATOM 6072 O O . PHE A 1 778 ? 14.070 8.967 20.018 1.00 47.94 778 PHE A O 1
ATOM 6079 N N . ASN A 1 779 ? 14.501 10.638 18.582 1.00 46.94 779 ASN A N 1
ATOM 6080 C CA . ASN A 1 779 ? 15.920 10.784 18.924 1.00 46.94 779 ASN A CA 1
ATOM 6081 C C . ASN A 1 779 ? 16.160 11.575 20.228 1.00 46.94 779 ASN A C 1
ATOM 6083 O O . ASN A 1 779 ? 17.304 11.692 20.657 1.00 46.94 779 ASN A O 1
ATOM 6087 N N . GLY A 1 780 ? 15.104 12.091 20.863 1.00 58.00 780 GLY A N 1
ATOM 6088 C CA . GLY A 1 780 ? 15.166 12.878 22.093 1.00 58.00 780 GLY A CA 1
ATOM 6089 C C . GLY A 1 780 ? 15.214 14.392 21.885 1.00 58.00 780 GLY A C 1
ATOM 6090 O O . GLY A 1 780 ? 15.081 15.116 22.868 1.00 58.00 780 GLY A O 1
ATOM 6091 N N . ASP A 1 781 ? 15.359 14.879 20.650 1.00 61.66 781 ASP A N 1
ATOM 6092 C CA . ASP A 1 781 ? 15.296 16.314 20.354 1.00 61.66 781 ASP A CA 1
ATOM 6093 C C . ASP A 1 781 ? 13.904 16.872 20.659 1.00 61.66 781 ASP A C 1
ATOM 6095 O O . ASP A 1 781 ? 12.906 16.145 20.673 1.00 61.66 781 ASP A O 1
ATOM 6099 N N . THR A 1 782 ? 13.812 18.186 20.855 1.00 71.31 782 THR A N 1
ATOM 6100 C CA . THR A 1 782 ? 12.540 18.857 21.122 1.00 71.31 782 THR A CA 1
ATOM 6101 C C . THR A 1 782 ? 12.311 20.050 20.205 1.00 71.31 782 THR A C 1
ATOM 6103 O O . THR A 1 782 ? 13.243 20.741 19.798 1.00 71.31 782 THR A O 1
ATOM 6106 N N . TYR A 1 783 ? 11.045 20.306 19.902 1.00 73.94 783 TYR A N 1
ATOM 6107 C CA . TYR A 1 783 ? 10.561 21.557 19.329 1.00 73.94 783 TYR A CA 1
ATOM 6108 C C . TYR A 1 783 ? 9.612 22.203 20.330 1.00 73.94 783 TYR A C 1
ATOM 6110 O O . TYR A 1 783 ? 8.744 21.512 20.847 1.00 73.94 783 TYR A O 1
ATOM 6118 N N . THR A 1 784 ? 9.730 23.507 20.566 1.00 85.12 784 THR A N 1
ATOM 6119 C CA . THR A 1 784 ? 8.780 24.302 21.357 1.00 85.12 784 THR A CA 1
ATOM 6120 C C . THR A 1 784 ? 8.284 25.476 20.520 1.00 85.12 784 THR A C 1
ATOM 6122 O O . THR A 1 784 ? 9.080 26.323 20.123 1.00 85.12 784 THR A O 1
ATOM 6125 N N . GLY A 1 785 ? 6.985 25.556 20.248 1.00 83.50 785 GLY A N 1
ATOM 6126 C CA . GLY A 1 785 ? 6.421 26.621 19.420 1.00 83.50 785 GLY A CA 1
ATOM 6127 C C . GLY A 1 785 ? 4.962 26.393 19.044 1.00 83.50 785 GLY A C 1
ATOM 6128 O O . GLY A 1 785 ? 4.257 25.607 19.676 1.00 83.50 785 GLY A O 1
ATOM 6129 N N . GLU A 1 786 ? 4.500 27.103 18.018 1.00 84.44 786 GLU A N 1
ATOM 6130 C CA . GLU A 1 786 ? 3.112 27.037 17.558 1.00 84.44 786 GLU A CA 1
ATOM 6131 C C . GLU A 1 786 ? 2.849 25.780 16.719 1.00 84.44 786 GLU A C 1
ATOM 6133 O O . GLU A 1 786 ? 3.671 25.386 15.900 1.00 84.44 786 GLU A O 1
ATOM 6138 N N . PHE A 1 787 ? 1.674 25.179 16.884 1.00 79.56 787 PHE A N 1
ATOM 6139 C CA . PHE A 1 787 ? 1.177 24.045 16.121 1.00 79.56 787 PHE A CA 1
ATOM 6140 C C . PHE A 1 787 ? -0.143 24.393 15.430 1.00 79.56 787 PHE A C 1
ATOM 6142 O O . PHE A 1 787 ? -1.043 24.995 16.020 1.00 79.56 787 PHE A O 1
ATOM 6149 N N . ASN A 1 788 ? -0.313 23.943 14.190 1.00 74.44 788 ASN A N 1
ATOM 6150 C CA . ASN A 1 788 ? -1.568 24.045 13.456 1.00 74.44 788 ASN A CA 1
ATOM 6151 C C . ASN A 1 788 ? -1.907 22.707 12.788 1.00 74.44 788 ASN A C 1
ATOM 6153 O O . ASN A 1 788 ? -1.188 22.256 11.899 1.00 74.44 788 ASN A O 1
ATOM 6157 N N . GLN A 1 789 ? -3.001 22.073 13.229 1.00 69.75 789 GLN A N 1
ATOM 6158 C CA . GLN A 1 789 ? -3.473 20.776 12.726 1.00 69.75 789 GLN A CA 1
ATOM 6159 C C . GLN A 1 789 ? -2.371 19.698 12.688 1.00 69.75 789 GLN A C 1
ATOM 6161 O O . GLN A 1 789 ? -2.197 19.001 11.691 1.00 69.75 789 GLN A O 1
ATOM 6166 N N . GLY A 1 790 ? -1.594 19.579 13.769 1.00 56.75 790 GLY A N 1
ATOM 6167 C CA . GLY A 1 790 ? -0.522 18.586 13.888 1.00 56.75 790 GLY A CA 1
ATOM 6168 C C . GLY A 1 790 ? 0.838 19.013 13.322 1.00 56.75 790 GLY A C 1
ATOM 6169 O O . GLY A 1 790 ? 1.828 18.335 13.582 1.00 56.75 790 GLY A O 1
ATOM 6170 N N . LYS A 1 791 ? 0.927 20.133 12.593 1.00 51.44 791 LYS A N 1
ATOM 6171 C CA . LYS A 1 791 ? 2.197 20.655 12.057 1.00 51.44 791 LYS A CA 1
ATOM 6172 C C . LYS A 1 791 ? 2.776 21.718 12.983 1.00 51.44 791 LYS A C 1
ATOM 6174 O O . LYS A 1 791 ? 2.047 22.623 13.374 1.00 51.44 791 LYS A O 1
ATOM 6179 N N . TYR A 1 792 ? 4.065 21.633 13.298 1.00 61.84 792 TYR A N 1
ATOM 6180 C CA . TYR A 1 792 ? 4.776 22.690 14.018 1.00 61.84 792 TYR A CA 1
ATOM 6181 C C . TYR A 1 792 ? 5.125 23.862 13.082 1.00 61.84 792 TYR A C 1
ATOM 6183 O O . TYR A 1 792 ? 5.379 23.667 11.895 1.00 61.84 792 TYR A O 1
ATOM 6191 N N . GLY A 1 793 ? 5.102 25.085 13.603 1.00 54.22 793 GLY A N 1
ATOM 6192 C CA . GLY A 1 793 ? 5.308 26.325 12.859 1.00 54.22 793 GLY A CA 1
ATOM 6193 C C . GLY A 1 793 ? 6.777 26.735 12.731 1.00 54.22 793 GLY A C 1
ATOM 6194 O O . GLY A 1 793 ? 7.643 26.304 13.493 1.00 54.22 793 GLY A O 1
ATOM 6195 N N . GLU A 1 794 ? 7.051 27.641 11.794 1.00 48.84 794 GLU A N 1
ATOM 6196 C CA . GLU A 1 794 ? 8.410 28.085 11.438 1.00 48.84 794 GLU A CA 1
ATOM 6197 C C . GLU A 1 794 ? 9.113 28.910 12.533 1.00 48.84 794 GLU A C 1
ATOM 6199 O O . GLU A 1 794 ? 10.332 29.042 12.521 1.00 48.84 794 GLU A O 1
ATOM 6204 N N . ARG A 1 795 ? 8.362 29.454 13.501 1.00 61.56 795 ARG A N 1
ATOM 6205 C CA . ARG A 1 795 ? 8.859 30.384 14.536 1.00 61.56 795 ARG A CA 1
ATOM 6206 C C . ARG A 1 795 ? 9.115 29.744 15.909 1.00 61.56 795 ARG A C 1
ATOM 6208 O O . ARG A 1 795 ? 9.126 30.450 16.913 1.00 61.56 795 ARG A O 1
ATOM 6215 N N . GLY A 1 796 ? 9.262 28.422 15.975 1.00 67.31 796 GLY A N 1
ATOM 6216 C CA . GLY A 1 796 ? 9.542 27.718 17.231 1.00 67.31 796 GLY A CA 1
ATOM 6217 C C . GLY A 1 796 ? 11.030 27.517 17.520 1.00 67.31 796 GLY A C 1
ATOM 6218 O O . GLY A 1 796 ? 11.886 27.622 16.642 1.00 67.31 796 GLY A O 1
ATOM 6219 N N . THR A 1 797 ? 11.325 27.193 18.773 1.00 71.81 797 THR A N 1
ATOM 6220 C CA . THR A 1 797 ? 12.665 26.913 19.287 1.00 71.81 797 THR A CA 1
ATOM 6221 C C . THR A 1 797 ? 12.918 25.413 19.262 1.00 71.81 797 THR A C 1
ATOM 6223 O O . THR A 1 797 ? 12.187 24.650 19.893 1.00 71.81 797 THR A O 1
ATOM 6226 N N . PHE A 1 798 ? 13.974 24.980 18.581 1.00 64.50 798 PHE A N 1
ATOM 6227 C CA . PHE A 1 798 ? 14.447 23.601 18.675 1.00 64.50 798 PHE A CA 1
ATOM 6228 C C . PHE A 1 798 ? 15.482 23.471 19.795 1.00 64.50 798 PHE A C 1
ATOM 6230 O O . PHE A 1 798 ? 16.216 24.417 20.080 1.00 64.50 798 PHE A O 1
ATOM 6237 N N . ALA A 1 799 ? 15.573 22.299 20.410 1.00 71.06 799 ALA A N 1
ATOM 6238 C CA . ALA A 1 799 ? 16.680 21.926 21.280 1.00 71.06 799 ALA A CA 1
ATOM 6239 C C . ALA A 1 799 ? 17.080 20.474 21.013 1.00 71.06 799 ALA A C 1
ATOM 6241 O O . ALA A 1 799 ? 16.224 19.648 20.695 1.00 71.06 799 ALA A O 1
ATOM 6242 N N . ASP A 1 800 ? 18.370 20.169 21.124 1.00 62.25 800 ASP A N 1
ATOM 6243 C CA . ASP A 1 800 ? 18.847 18.789 20.995 1.00 62.25 800 ASP A CA 1
ATOM 6244 C C . ASP A 1 800 ? 18.418 17.917 22.194 1.00 62.25 800 ASP A C 1
ATOM 6246 O O . ASP A 1 800 ? 17.861 18.409 23.182 1.00 62.25 800 ASP A O 1
ATOM 6250 N N . SER A 1 801 ? 18.709 16.617 22.136 1.00 62.56 801 SER A N 1
ATOM 6251 C CA . SER A 1 801 ? 18.409 15.661 23.210 1.00 62.56 801 SER A CA 1
ATOM 6252 C C . SER A 1 801 ? 19.074 15.969 24.562 1.00 62.56 801 SER A C 1
ATOM 6254 O O . SER A 1 801 ? 18.731 15.340 25.563 1.00 62.56 801 SER A O 1
ATOM 6256 N N . SER A 1 802 ? 20.031 16.906 24.616 1.00 67.62 802 SER A N 1
ATOM 6257 C CA . SER A 1 802 ? 20.646 17.403 25.857 1.00 67.62 802 SER A CA 1
ATOM 6258 C C . SER A 1 802 ? 19.953 18.653 26.419 1.00 67.62 802 SER A C 1
ATOM 6260 O O . SER A 1 802 ? 20.276 19.096 27.522 1.00 67.62 802 SER A O 1
ATOM 6262 N N . GLY A 1 803 ? 18.987 19.212 25.683 1.00 65.62 803 GLY A N 1
ATOM 6263 C CA . GLY A 1 803 ? 18.264 20.431 26.034 1.00 65.62 803 GLY A CA 1
ATOM 6264 C C . GLY A 1 803 ? 18.962 21.718 25.591 1.00 65.62 803 GLY A C 1
ATOM 6265 O O . GLY A 1 803 ? 18.553 22.803 26.009 1.00 65.62 803 GLY A O 1
ATOM 6266 N N . LYS A 1 804 ? 20.002 21.641 24.750 1.00 64.44 804 LYS A N 1
ATOM 6267 C CA . LYS A 1 804 ? 20.690 22.831 24.238 1.00 64.44 804 LYS A CA 1
ATOM 6268 C C . LYS A 1 804 ? 19.872 23.466 23.116 1.00 64.44 804 LYS A C 1
ATOM 6270 O O . LYS A 1 804 ? 19.641 22.839 22.084 1.00 64.44 804 LYS A O 1
ATOM 6275 N N . THR A 1 805 ? 19.486 24.729 23.303 1.00 61.44 805 THR A N 1
ATOM 6276 C CA . THR A 1 805 ? 18.772 25.525 22.297 1.00 61.44 805 THR A CA 1
ATOM 6277 C C . THR A 1 805 ? 19.541 25.589 20.978 1.00 61.44 805 THR A C 1
ATOM 6279 O O . THR A 1 805 ? 20.701 26.006 20.926 1.00 61.44 805 THR A O 1
ATOM 6282 N N . ILE A 1 806 ? 18.852 25.229 19.902 1.00 58.22 806 ILE A N 1
ATOM 6283 C CA . ILE A 1 806 ? 19.278 25.371 18.517 1.00 58.22 806 ILE A CA 1
ATOM 6284 C C . ILE A 1 806 ? 18.644 26.673 18.005 1.00 58.22 806 ILE A C 1
ATOM 6286 O O . ILE A 1 806 ? 17.429 26.751 17.828 1.00 58.22 806 ILE A O 1
ATOM 6290 N N . VAL A 1 807 ? 19.452 27.723 17.813 1.00 53.28 807 VAL A N 1
ATOM 6291 C CA . VAL A 1 807 ? 18.994 29.012 17.257 1.00 53.28 807 VAL A CA 1
ATOM 6292 C C . VAL A 1 807 ? 18.619 28.800 15.794 1.00 53.28 807 VAL A C 1
ATOM 6294 O O . VAL A 1 807 ? 19.526 28.662 14.978 1.00 53.28 807 VAL A O 1
ATOM 6297 N N . ASN A 1 808 ? 17.317 28.754 15.482 1.00 51.38 808 ASN A N 1
ATOM 6298 C CA . ASN A 1 808 ? 16.801 28.529 14.130 1.00 51.38 808 ASN A CA 1
ATOM 6299 C C . ASN A 1 808 ? 16.673 29.858 13.349 1.00 51.38 808 ASN A C 1
ATOM 6301 O O . ASN A 1 808 ? 15.629 30.500 13.388 1.00 51.38 808 ASN A O 1
ATOM 6305 N N . GLY A 1 809 ? 17.745 30.276 12.676 1.00 56.31 809 GLY A N 1
ATOM 6306 C CA . GLY A 1 809 ? 17.878 31.524 11.921 1.00 56.31 809 GLY A CA 1
ATOM 6307 C C . GLY A 1 809 ? 18.270 32.706 12.811 1.00 56.31 809 GLY A C 1
ATOM 6308 O O . GLY A 1 809 ? 17.551 33.050 13.746 1.00 56.31 809 GLY A O 1
ATOM 6309 N N . ALA A 1 810 ? 19.413 33.340 12.535 1.00 54.44 810 ALA A N 1
ATOM 6310 C CA . ALA A 1 810 ? 19.755 34.629 13.140 1.00 54.44 810 ALA A CA 1
ATOM 6311 C C . ALA A 1 810 ? 19.196 35.762 12.260 1.00 54.44 810 ALA A C 1
ATOM 6313 O O . ALA A 1 810 ? 19.247 35.670 11.040 1.00 54.44 810 ALA A O 1
ATOM 6314 N N . ASP A 1 811 ? 18.659 36.837 12.842 1.00 56.34 811 ASP A N 1
ATOM 6315 C CA . ASP A 1 811 ? 18.250 38.015 12.051 1.00 56.34 811 ASP A CA 1
ATOM 6316 C C . ASP A 1 811 ? 19.484 38.817 11.582 1.00 56.34 811 ASP A C 1
ATOM 6318 O O . ASP A 1 811 ? 19.521 39.380 10.490 1.00 56.34 811 ASP A O 1
ATOM 6322 N N . GLN A 1 812 ? 20.545 38.805 12.395 1.00 70.88 812 GLN A N 1
ATOM 6323 C CA . GLN A 1 812 ? 21.877 39.338 12.106 1.00 70.88 812 GLN A CA 1
ATOM 6324 C C . GLN A 1 812 ? 22.933 38.454 12.794 1.00 70.88 812 GLN A C 1
ATOM 6326 O O . GLN A 1 812 ? 22.712 38.007 13.921 1.00 70.88 812 GLN A O 1
ATOM 6331 N N . GLY A 1 813 ? 24.098 38.251 12.173 1.00 73.12 813 GLY A N 1
ATOM 6332 C CA . GLY A 1 813 ? 25.204 37.471 12.754 1.00 73.12 813 GLY A CA 1
ATOM 6333 C C . GLY A 1 813 ? 25.109 35.971 12.454 1.00 73.12 813 GLY A C 1
ATOM 6334 O O . GLY A 1 813 ? 24.488 35.583 11.475 1.00 73.12 813 GLY A O 1
ATOM 6335 N N . THR A 1 814 ? 25.751 35.104 13.241 1.00 69.25 814 THR A N 1
ATOM 6336 C CA . THR A 1 814 ? 25.788 33.654 12.969 1.00 69.25 814 THR A CA 1
ATOM 6337 C C . THR A 1 814 ? 24.616 32.894 13.602 1.00 69.25 814 THR A C 1
ATOM 6339 O O . THR A 1 814 ? 24.210 33.178 14.728 1.00 69.25 814 THR A O 1
ATOM 6342 N N . GLY A 1 815 ? 24.080 31.893 12.900 1.00 68.62 815 GLY A N 1
ATOM 6343 C CA . GLY A 1 815 ? 22.962 31.060 13.356 1.00 68.62 815 GLY A CA 1
ATOM 6344 C C . GLY A 1 815 ? 22.907 29.696 12.663 1.00 68.62 815 GLY A C 1
ATOM 6345 O O . GLY A 1 815 ? 23.770 29.360 11.851 1.00 68.62 815 GLY A O 1
ATOM 6346 N N . VAL A 1 816 ? 21.881 28.904 12.977 1.00 65.50 816 VAL A N 1
ATOM 6347 C CA . VAL A 1 816 ? 21.603 27.612 12.331 1.00 65.50 816 VAL A CA 1
ATOM 6348 C C . VAL A 1 816 ? 20.234 27.702 11.667 1.00 65.50 816 VAL A C 1
ATOM 6350 O O . VAL A 1 816 ? 19.309 28.117 12.326 1.00 65.50 816 VAL A O 1
ATOM 6353 N N . TYR A 1 817 ? 20.038 27.339 10.407 1.00 65.69 817 TYR A N 1
ATOM 6354 C CA . TYR A 1 817 ? 18.706 27.306 9.790 1.00 65.69 817 TYR A CA 1
ATOM 6355 C C . TYR A 1 817 ? 18.407 25.895 9.311 1.00 65.69 817 TYR A C 1
ATOM 6357 O O . TYR A 1 817 ? 19.137 25.358 8.481 1.00 65.69 817 TYR A O 1
ATOM 6365 N N . ARG A 1 818 ? 17.361 25.274 9.858 1.00 63.00 818 ARG A N 1
ATOM 6366 C CA . ARG A 1 818 ? 16.915 23.949 9.423 1.00 63.00 818 ARG A CA 1
ATOM 6367 C C . ARG A 1 818 ? 15.793 24.111 8.404 1.00 63.00 818 ARG A C 1
ATOM 6369 O O . ARG A 1 818 ? 14.710 24.581 8.747 1.00 63.00 818 ARG A O 1
ATOM 6376 N N . PHE A 1 819 ? 16.068 23.720 7.166 1.00 59.66 819 PHE A N 1
ATOM 6377 C CA . PHE A 1 819 ? 15.102 23.755 6.076 1.00 59.66 819 PHE A CA 1
ATOM 6378 C C . PHE A 1 819 ? 14.013 22.693 6.282 1.00 59.66 819 PHE A C 1
ATOM 6380 O O . PHE A 1 819 ? 14.199 21.707 7.000 1.00 59.66 819 PHE A O 1
ATOM 6387 N N . ALA A 1 820 ? 12.864 22.885 5.630 1.00 44.66 820 ALA A N 1
ATOM 6388 C CA . ALA A 1 820 ? 11.731 21.960 5.706 1.00 44.66 820 ALA A CA 1
ATOM 6389 C C . ALA A 1 820 ? 12.061 20.538 5.202 1.00 44.66 820 ALA A C 1
ATOM 6391 O O . ALA A 1 820 ? 11.397 19.587 5.604 1.00 44.66 820 ALA A O 1
ATOM 6392 N N . ASP A 1 821 ? 13.091 20.391 4.363 1.00 46.62 821 ASP A N 1
ATOM 6393 C CA . ASP A 1 821 ? 13.605 19.111 3.851 1.00 46.62 821 ASP A CA 1
ATOM 6394 C C . ASP A 1 821 ? 14.576 18.396 4.819 1.00 46.62 821 ASP A C 1
ATOM 6396 O O . ASP A 1 821 ? 15.073 17.307 4.527 1.00 46.62 821 ASP A O 1
ATOM 6400 N N . GLY A 1 822 ? 14.851 18.996 5.983 1.00 52.22 822 GLY A N 1
ATOM 6401 C CA . GLY A 1 822 ? 15.738 18.459 7.012 1.00 52.22 822 GLY A CA 1
ATOM 6402 C C . GLY A 1 822 ? 17.208 18.867 6.882 1.00 52.22 822 GLY A C 1
ATOM 6403 O O . GLY A 1 822 ? 17.962 18.626 7.832 1.00 52.22 822 GLY A O 1
ATOM 6404 N N . THR A 1 823 ? 17.614 19.514 5.783 1.00 67.88 823 THR A N 1
ATOM 6405 C CA . THR A 1 823 ? 18.969 20.069 5.628 1.00 67.88 823 THR A CA 1
ATOM 6406 C C . THR A 1 823 ? 19.216 21.208 6.619 1.00 67.88 823 THR A C 1
ATOM 6408 O O . THR A 1 823 ? 18.289 21.855 7.118 1.00 67.88 823 THR A O 1
ATOM 6411 N N . ILE A 1 824 ? 20.481 21.430 6.972 1.00 72.88 824 ILE A N 1
ATOM 6412 C CA . ILE A 1 824 ? 20.875 22.363 8.031 1.00 72.88 824 ILE A CA 1
ATOM 6413 C C . ILE A 1 824 ? 21.901 23.340 7.476 1.00 72.88 824 ILE A C 1
ATOM 6415 O O . ILE A 1 824 ? 23.007 22.937 7.153 1.00 72.88 824 ILE A O 1
ATOM 6419 N N . TYR A 1 825 ? 21.595 24.627 7.445 1.00 82.38 825 TYR A N 1
ATOM 6420 C CA . TYR A 1 825 ? 22.599 25.676 7.308 1.00 82.38 825 TYR A CA 1
ATOM 6421 C C . TYR A 1 825 ? 23.149 26.069 8.682 1.00 82.38 825 TYR A C 1
ATOM 6423 O O . TYR A 1 825 ? 22.399 26.160 9.648 1.00 82.38 825 TYR A O 1
ATOM 6431 N N . LYS A 1 826 ? 24.446 26.334 8.781 1.00 82.12 826 LYS A N 1
ATOM 6432 C CA . LYS A 1 826 ? 25.124 26.938 9.929 1.00 82.12 826 LYS A CA 1
ATOM 6433 C C . LYS A 1 826 ? 26.019 28.044 9.392 1.00 82.12 826 LYS A C 1
ATOM 6435 O O . LYS A 1 826 ? 27.007 27.755 8.728 1.00 82.12 826 LYS A O 1
ATOM 6440 N N . GLY A 1 827 ? 25.707 29.300 9.655 1.00 85.25 827 GLY A N 1
ATOM 6441 C CA . GLY A 1 827 ? 26.485 30.388 9.076 1.00 85.25 827 GLY A CA 1
ATOM 6442 C C . GLY A 1 827 ? 25.928 31.755 9.390 1.00 85.25 827 GLY A C 1
ATOM 6443 O O . GLY A 1 827 ? 25.087 31.909 10.271 1.00 85.25 827 GLY A O 1
ATOM 6444 N N . GLU A 1 828 ? 26.440 32.749 8.689 1.00 85.81 828 GLU A N 1
ATOM 6445 C CA . GLU A 1 828 ? 26.062 34.145 8.842 1.00 85.81 828 GLU A CA 1
ATOM 6446 C C . GLU A 1 828 ? 24.675 34.443 8.228 1.00 85.81 828 GLU A C 1
ATOM 6448 O O . GLU A 1 828 ? 24.195 33.776 7.303 1.00 85.81 828 GLU A O 1
ATOM 6453 N N . PHE A 1 829 ? 24.013 35.447 8.793 1.00 80.56 829 PHE A N 1
ATOM 6454 C CA . PHE A 1 829 ? 22.723 35.979 8.385 1.00 80.56 829 PHE A CA 1
ATOM 6455 C C . PHE A 1 829 ? 22.763 37.506 8.438 1.00 80.56 829 PHE A C 1
ATOM 6457 O O . PHE A 1 829 ? 23.372 38.095 9.338 1.00 80.56 829 PHE A O 1
ATOM 6464 N N . GLN A 1 830 ? 22.054 38.149 7.514 1.00 81.12 830 GLN A N 1
ATOM 6465 C CA . GLN A 1 830 ? 21.726 39.572 7.591 1.00 81.12 830 GLN A CA 1
ATOM 6466 C C . GLN A 1 830 ? 20.296 39.790 7.069 1.00 81.12 830 GLN A C 1
ATOM 6468 O O . GLN A 1 830 ? 19.938 39.368 5.972 1.00 81.12 830 GLN A O 1
ATOM 6473 N N . GLY A 1 831 ? 19.454 40.414 7.897 1.00 72.88 831 GLY A N 1
ATOM 6474 C CA . GLY A 1 831 ? 18.018 40.585 7.650 1.00 72.88 831 GLY A CA 1
ATOM 6475 C C . GLY A 1 831 ? 17.253 39.261 7.577 1.00 72.88 831 GLY A C 1
ATOM 6476 O O . GLY A 1 831 ? 16.339 39.136 6.765 1.00 72.88 831 GLY A O 1
ATOM 6477 N N . GLY A 1 832 ? 17.689 38.248 8.334 1.00 65.94 832 GLY A N 1
ATOM 6478 C CA . GLY A 1 832 ? 17.105 36.901 8.328 1.00 65.94 832 GLY A CA 1
ATOM 6479 C C . GLY A 1 832 ? 17.416 36.060 7.082 1.00 65.94 832 GLY A C 1
ATOM 6480 O O . GLY A 1 832 ? 16.921 34.941 6.961 1.00 65.94 832 GLY A O 1
ATOM 6481 N N . VAL A 1 833 ? 18.243 36.562 6.161 1.00 75.38 833 VAL A N 1
ATOM 6482 C CA . VAL A 1 833 ? 18.647 35.855 4.938 1.00 75.38 833 VAL A CA 1
ATOM 6483 C C . VAL A 1 833 ? 20.066 35.313 5.098 1.00 75.38 833 VAL A C 1
ATOM 6485 O O . VAL A 1 833 ? 20.934 36.012 5.621 1.00 75.38 833 VAL A O 1
ATOM 6488 N N . LEU A 1 834 ? 20.311 34.080 4.632 1.00 86.44 834 LEU A N 1
ATOM 6489 C CA . LEU A 1 834 ? 21.648 33.477 4.625 1.00 86.44 834 LEU A CA 1
ATOM 6490 C C . LEU A 1 834 ? 22.595 34.368 3.814 1.00 86.44 834 LEU A C 1
ATOM 6492 O O . LEU A 1 834 ? 22.341 34.673 2.638 1.00 86.44 834 LEU A O 1
ATOM 6496 N N . GLN A 1 835 ? 23.683 34.781 4.447 1.00 90.75 835 GLN A N 1
ATOM 6497 C CA . GLN A 1 835 ? 24.642 35.722 3.887 1.00 90.75 835 GLN A CA 1
ATOM 6498 C C . GLN A 1 835 ? 26.019 35.471 4.490 1.00 90.75 835 GLN A C 1
ATOM 6500 O O . GLN A 1 835 ? 26.098 34.900 5.562 1.00 90.75 835 GLN A O 1
ATOM 6505 N N . GLY A 1 836 ? 27.097 35.907 3.843 1.00 90.00 836 GLY A N 1
ATOM 6506 C CA . GLY A 1 836 ? 28.441 35.760 4.398 1.00 90.00 836 GLY A CA 1
ATOM 6507 C C . GLY A 1 836 ? 28.875 34.297 4.453 1.00 90.00 836 GLY A C 1
ATOM 6508 O O . GLY A 1 836 ? 28.471 33.503 3.610 1.00 90.00 836 GLY A O 1
ATOM 6509 N N . ARG A 1 837 ? 29.736 33.920 5.398 1.00 92.50 837 ARG A N 1
ATOM 6510 C CA . ARG A 1 837 ? 30.269 32.547 5.450 1.00 92.50 837 ARG A CA 1
ATOM 6511 C C . ARG A 1 837 ? 29.297 31.581 6.118 1.00 92.50 837 ARG A C 1
ATOM 6513 O O . ARG A 1 837 ? 28.743 31.875 7.178 1.00 92.50 837 ARG A O 1
ATOM 6520 N N . GLY A 1 838 ? 29.160 30.389 5.548 1.00 91.75 838 GLY A N 1
ATOM 6521 C CA . GLY A 1 838 ? 28.332 29.342 6.126 1.00 91.75 838 GLY A CA 1
ATOM 6522 C C . GLY A 1 838 ? 28.624 27.941 5.612 1.00 91.75 838 GLY A C 1
ATOM 6523 O O . GLY A 1 838 ? 29.362 27.723 4.651 1.00 91.75 838 GLY A O 1
ATOM 6524 N N . GLU A 1 839 ? 28.020 26.980 6.290 1.00 92.81 839 GLU A N 1
ATOM 6525 C CA . GLU A 1 839 ? 28.091 25.554 6.025 1.00 92.81 839 GLU A CA 1
ATOM 6526 C C . GLU A 1 839 ? 26.676 25.011 5.870 1.00 92.81 839 GLU A C 1
ATOM 6528 O O . GLU A 1 839 ? 25.824 25.283 6.709 1.00 92.81 839 GLU A O 1
ATOM 6533 N N . THR A 1 840 ? 26.409 24.217 4.844 1.00 87.31 840 THR A N 1
ATOM 6534 C CA . THR A 1 840 ? 25.193 23.406 4.775 1.00 87.31 840 THR A CA 1
ATOM 6535 C C . THR A 1 840 ? 25.526 21.952 5.027 1.00 87.31 840 THR A C 1
ATOM 6537 O O . THR A 1 840 ? 26.556 21.444 4.591 1.00 87.31 840 THR A O 1
ATOM 6540 N N . TYR A 1 841 ? 24.627 21.281 5.728 1.00 81.75 841 TYR A N 1
ATOM 6541 C CA . TYR A 1 841 ? 24.680 19.873 6.051 1.00 81.75 841 TYR A CA 1
ATOM 6542 C C . TYR A 1 841 ? 23.428 19.193 5.512 1.00 81.75 841 TYR A C 1
ATOM 6544 O O . TYR A 1 841 ? 22.332 19.764 5.540 1.00 81.75 841 TYR A O 1
ATOM 6552 N N . ASN A 1 842 ? 23.585 17.954 5.073 1.00 71.69 842 ASN A N 1
ATOM 6553 C CA . ASN A 1 842 ? 22.471 17.098 4.710 1.00 71.69 842 ASN A CA 1
ATOM 6554 C C . ASN A 1 842 ? 21.659 16.720 5.969 1.00 71.69 842 ASN A C 1
ATOM 6556 O O . ASN A 1 842 ? 22.065 16.968 7.108 1.00 71.69 842 ASN A O 1
ATOM 6560 N N . LYS A 1 843 ? 20.488 16.106 5.778 1.00 55.59 843 LYS A N 1
ATOM 6561 C CA . LYS A 1 843 ? 19.583 15.678 6.866 1.00 55.59 843 LYS A CA 1
ATOM 6562 C C . LYS A 1 843 ? 20.220 14.721 7.887 1.00 55.59 843 LYS A C 1
ATOM 6564 O O . LYS A 1 843 ? 19.817 14.696 9.046 1.00 55.59 843 LYS A O 1
ATOM 6569 N N . ASP A 1 844 ? 21.218 13.949 7.463 1.00 61.75 844 ASP A N 1
ATOM 6570 C CA . ASP A 1 844 ? 22.007 13.026 8.288 1.00 61.75 844 ASP A CA 1
ATOM 6571 C C . ASP A 1 844 ? 23.202 13.710 8.978 1.00 61.75 844 ASP A C 1
ATOM 6573 O O . ASP A 1 844 ? 23.973 13.064 9.683 1.00 61.75 844 ASP A O 1
ATOM 6577 N N . SER A 1 845 ? 23.317 15.033 8.828 1.00 66.38 845 SER A N 1
ATOM 6578 C CA . SER A 1 845 ? 24.399 15.879 9.338 1.00 66.38 845 SER A CA 1
ATOM 6579 C C . SER A 1 845 ? 25.764 15.703 8.655 1.00 66.38 845 SER A C 1
ATOM 6581 O O . SER A 1 845 ? 26.761 16.178 9.202 1.00 66.38 845 SER A O 1
ATOM 6583 N N . THR A 1 846 ? 25.839 15.097 7.465 1.00 77.69 846 THR A N 1
ATOM 6584 C CA . THR A 1 846 ? 27.048 15.143 6.613 1.00 77.69 846 THR A CA 1
ATOM 6585 C C . THR A 1 846 ? 27.230 16.534 5.989 1.00 77.69 846 THR A C 1
ATOM 6587 O O . THR A 1 846 ? 26.247 17.208 5.680 1.00 77.69 846 THR A O 1
ATOM 6590 N N . LEU A 1 847 ? 28.471 17.023 5.858 1.00 83.69 847 LEU A N 1
ATOM 6591 C CA . LEU A 1 847 ? 28.756 18.353 5.295 1.00 83.69 847 LEU A CA 1
ATOM 6592 C C . LEU A 1 847 ? 28.505 18.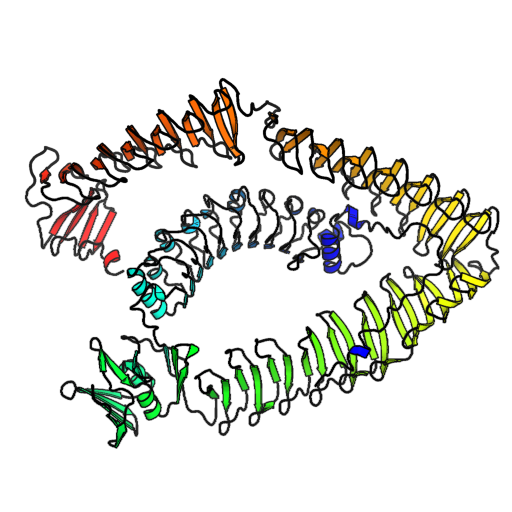335 3.779 1.00 83.69 847 LEU A C 1
ATOM 6594 O O . LEU A 1 847 ? 29.084 17.513 3.089 1.00 83.69 847 LEU A O 1
ATOM 6598 N N . ASN A 1 848 ? 27.673 19.248 3.273 1.00 87.38 848 ASN A N 1
ATOM 6599 C CA . ASN A 1 848 ? 27.317 19.380 1.853 1.00 87.38 848 ASN A CA 1
ATOM 6600 C C . ASN A 1 848 ? 28.107 20.506 1.169 1.00 87.38 848 ASN A C 1
ATOM 6602 O O . ASN A 1 848 ? 28.640 20.356 0.071 1.00 87.38 848 ASN A O 1
ATOM 6606 N N . HIS A 1 849 ? 28.187 21.664 1.818 1.00 93.50 849 HIS A N 1
ATOM 6607 C CA . HIS A 1 849 ? 28.905 22.815 1.288 1.00 93.50 849 HIS A CA 1
ATOM 6608 C C . HIS A 1 849 ? 29.449 23.667 2.424 1.00 93.50 849 HIS A C 1
ATOM 6610 O O . HIS A 1 849 ? 28.817 23.804 3.468 1.00 93.50 849 HIS A O 1
ATOM 6616 N N . ARG A 1 850 ? 30.601 24.288 2.197 1.00 95.75 850 ARG A N 1
ATOM 6617 C CA . ARG A 1 850 ? 31.191 25.318 3.050 1.00 95.75 850 ARG A CA 1
ATOM 6618 C C . ARG A 1 850 ? 31.673 26.448 2.157 1.00 95.75 850 ARG A C 1
ATOM 6620 O O . ARG A 1 850 ? 32.555 26.235 1.333 1.00 95.75 850 ARG A O 1
ATOM 6627 N N . GLY A 1 851 ? 31.160 27.653 2.346 1.00 93.44 851 GLY A N 1
ATOM 6628 C CA . GLY A 1 851 ? 31.527 28.770 1.485 1.00 93.44 851 GLY A CA 1
ATOM 6629 C C . GLY A 1 851 ? 30.781 30.047 1.810 1.00 93.44 851 GLY A C 1
ATOM 6630 O O . GLY A 1 851 ? 30.151 30.178 2.862 1.00 93.44 851 GLY A O 1
ATOM 6631 N N . GLU A 1 852 ? 30.900 31.008 0.908 1.00 94.25 852 GLU A N 1
ATOM 6632 C CA . GLU A 1 852 ? 30.197 32.278 0.998 1.00 94.25 852 GLU A CA 1
ATOM 6633 C C . GLU A 1 852 ? 28.768 32.180 0.429 1.00 94.25 852 GLU A C 1
ATOM 6635 O O . GLU A 1 852 ? 28.472 31.422 -0.499 1.00 94.25 852 GLU A O 1
ATOM 6640 N N . TYR A 1 853 ? 27.864 32.953 1.024 1.00 92.62 853 TYR A N 1
ATOM 6641 C CA . TYR A 1 853 ? 26.453 33.047 0.691 1.00 92.62 853 TYR A CA 1
ATOM 6642 C C . TYR A 1 853 ? 26.071 34.510 0.455 1.00 92.62 853 TYR A C 1
ATOM 6644 O O . TYR A 1 853 ? 26.504 35.428 1.158 1.00 92.62 853 TYR A O 1
ATOM 6652 N N . ARG A 1 854 ? 25.199 34.748 -0.523 1.00 91.69 854 ARG A N 1
ATOM 6653 C CA . ARG A 1 854 ? 24.572 36.050 -0.767 1.00 91.69 854 ARG A CA 1
ATOM 6654 C C . ARG A 1 854 ? 23.117 35.829 -1.146 1.00 91.69 854 ARG A C 1
ATOM 6656 O O . ARG A 1 854 ? 22.825 35.055 -2.054 1.00 91.69 854 ARG A O 1
ATOM 6663 N N . ALA A 1 855 ? 22.214 36.518 -0.450 1.00 84.62 855 ALA A N 1
ATOM 6664 C CA . ALA A 1 855 ? 20.774 36.447 -0.690 1.00 84.62 855 ALA A CA 1
ATOM 6665 C C . ALA A 1 855 ? 20.222 35.002 -0.721 1.00 84.62 855 ALA A C 1
ATOM 6667 O O . ALA A 1 855 ? 19.436 34.649 -1.599 1.00 84.62 855 ALA A O 1
ATOM 6668 N N . GLY A 1 856 ? 20.656 34.146 0.211 1.00 82.69 856 GLY A N 1
ATOM 6669 C CA . GLY A 1 856 ? 20.158 32.770 0.309 1.00 82.69 856 GLY A CA 1
ATOM 6670 C C . GLY A 1 856 ? 20.877 31.743 -0.569 1.00 82.69 856 GLY A C 1
ATOM 6671 O O . GLY A 1 856 ? 20.580 30.557 -0.465 1.00 82.69 856 GLY A O 1
ATOM 6672 N N . LYS A 1 857 ? 21.814 32.161 -1.429 1.00 88.56 857 LYS A N 1
ATOM 6673 C CA . LYS A 1 857 ? 22.484 31.284 -2.404 1.00 88.56 857 LYS A CA 1
ATOM 6674 C C . LYS A 1 857 ? 23.994 31.261 -2.200 1.00 88.56 857 LYS A C 1
ATOM 6676 O O . LYS A 1 857 ? 24.564 32.275 -1.804 1.00 88.56 857 LYS A O 1
ATOM 6681 N N . ARG A 1 858 ? 24.637 30.139 -2.546 1.00 92.44 858 ARG A N 1
ATOM 6682 C CA . ARG A 1 858 ? 26.106 30.035 -2.635 1.00 92.44 858 ARG A CA 1
ATOM 6683 C C . ARG A 1 858 ? 26.630 31.108 -3.594 1.00 92.44 858 ARG A C 1
ATOM 6685 O O . ARG A 1 858 ? 26.145 31.215 -4.725 1.00 92.44 858 ARG A O 1
ATOM 6692 N N . ASN A 1 859 ? 27.556 31.935 -3.137 1.00 92.88 859 ASN A N 1
ATOM 6693 C CA . ASN A 1 859 ? 28.068 33.082 -3.878 1.00 92.88 859 ASN A CA 1
ATOM 6694 C C . ASN A 1 859 ? 29.449 33.458 -3.346 1.00 92.88 859 ASN A C 1
ATOM 6696 O O . ASN A 1 859 ? 29.580 33.607 -2.142 1.00 92.88 859 ASN A O 1
ATOM 6700 N N . GLY A 1 860 ? 30.439 33.662 -4.210 1.00 93.00 860 GLY A N 1
ATOM 6701 C CA . GLY A 1 860 ? 31.831 33.834 -3.783 1.00 93.00 860 GLY A CA 1
ATOM 6702 C C . GLY A 1 860 ? 32.565 32.496 -3.724 1.00 93.00 860 GLY A C 1
ATOM 6703 O O . GLY A 1 860 ? 32.207 31.566 -4.436 1.00 93.00 860 GLY A O 1
ATOM 6704 N N . PHE A 1 861 ? 33.623 32.384 -2.928 1.00 95.44 861 PHE A N 1
ATOM 6705 C CA . PHE A 1 861 ? 34.438 31.163 -2.904 1.00 95.44 861 PHE A CA 1
ATOM 6706 C C . PHE A 1 861 ? 33.842 30.095 -1.972 1.00 95.44 861 PHE A C 1
ATOM 6708 O O . PHE A 1 861 ? 33.384 30.411 -0.869 1.00 95.44 861 PHE A O 1
ATOM 6715 N N . GLY A 1 862 ? 33.877 28.823 -2.377 1.00 95.62 862 GLY A N 1
ATOM 6716 C CA . GLY A 1 862 ? 33.379 27.726 -1.549 1.00 95.62 862 GLY A CA 1
ATOM 6717 C C . GLY A 1 862 ? 33.857 26.337 -1.964 1.00 95.62 862 GLY A C 1
ATOM 6718 O O . GLY A 1 862 ? 34.391 26.130 -3.050 1.00 95.62 862 GLY A O 1
ATOM 6719 N N . GLN A 1 863 ? 33.626 25.383 -1.070 1.00 96.75 863 GLN A N 1
ATOM 6720 C CA . GLN A 1 863 ? 33.912 23.959 -1.199 1.00 96.75 863 GLN A CA 1
ATOM 6721 C C . GLN A 1 863 ? 32.598 23.179 -1.123 1.00 96.75 863 GLN A C 1
ATOM 6723 O O . GLN A 1 863 ? 31.793 23.408 -0.218 1.00 96.75 863 GLN A O 1
ATOM 6728 N N . SER A 1 864 ? 32.376 22.261 -2.056 1.00 92.88 864 SER A N 1
ATOM 6729 C CA . SER A 1 864 ? 31.216 21.371 -2.069 1.00 92.88 864 SER A CA 1
ATOM 6730 C C . SER A 1 864 ? 31.633 19.912 -2.008 1.00 92.88 864 SER A C 1
ATOM 6732 O O . SER A 1 864 ? 32.600 19.496 -2.646 1.00 92.88 864 SER A O 1
ATOM 6734 N N . PHE A 1 865 ? 30.865 19.161 -1.231 1.00 90.69 865 PHE A N 1
ATOM 6735 C CA . PHE A 1 865 ? 31.100 17.772 -0.886 1.00 90.69 865 PHE A CA 1
ATOM 6736 C C . PHE A 1 865 ? 29.941 16.913 -1.400 1.00 90.69 865 PHE A C 1
ATOM 6738 O O . PHE A 1 865 ? 28.817 17.403 -1.553 1.00 90.69 865 PHE A O 1
ATOM 6745 N N . ASP A 1 866 ? 30.228 15.660 -1.734 1.00 78.12 866 ASP A N 1
ATOM 6746 C CA . ASP A 1 866 ? 29.220 14.674 -2.122 1.00 78.12 866 ASP A CA 1
ATOM 6747 C C . ASP A 1 866 ? 28.512 14.081 -0.881 1.00 78.12 866 ASP A C 1
ATOM 6749 O O . ASP A 1 866 ? 28.713 14.540 0.246 1.00 78.12 866 ASP A O 1
ATOM 6753 N N . LEU A 1 867 ? 27.633 13.093 -1.077 1.00 68.50 867 LEU A N 1
ATOM 6754 C CA . LEU A 1 867 ? 26.866 12.469 0.014 1.00 68.50 867 LEU A CA 1
ATOM 6755 C C . LEU A 1 867 ? 27.724 11.612 0.960 1.00 68.50 867 LEU A C 1
ATOM 6757 O O . LEU A 1 867 ? 27.331 11.408 2.107 1.00 68.50 867 LEU A O 1
ATOM 6761 N N . ASP A 1 868 ? 28.893 11.161 0.505 1.00 73.44 868 ASP A N 1
ATOM 6762 C CA . ASP A 1 868 ? 29.866 10.414 1.306 1.00 73.44 868 ASP A CA 1
ATOM 6763 C C . ASP A 1 868 ? 30.881 11.350 1.997 1.00 73.44 868 ASP A C 1
ATOM 6765 O O . ASP A 1 868 ? 31.680 10.922 2.835 1.00 73.44 868 ASP A O 1
ATOM 6769 N N . GLY A 1 869 ? 30.817 12.651 1.694 1.00 75.38 869 GLY A N 1
ATOM 6770 C CA . GLY A 1 869 ? 31.657 13.697 2.264 1.00 75.38 869 GLY A CA 1
ATOM 6771 C C . GLY A 1 869 ? 32.959 13.959 1.502 1.00 75.38 869 GLY A C 1
ATOM 6772 O O . GLY A 1 869 ? 33.818 14.672 2.030 1.00 75.38 869 GLY A O 1
ATOM 6773 N N . HIS A 1 870 ? 33.141 13.431 0.287 1.00 84.62 870 HIS A N 1
ATOM 6774 C CA . HIS A 1 870 ? 34.306 13.748 -0.542 1.00 84.62 870 HIS A CA 1
ATOM 6775 C C . HIS A 1 870 ? 34.144 15.119 -1.199 1.00 84.62 870 HIS A C 1
ATOM 6777 O O . HIS A 1 870 ? 33.085 15.463 -1.721 1.00 84.62 870 HIS A O 1
ATOM 6783 N N . LEU A 1 871 ? 35.213 15.916 -1.183 1.00 90.69 871 LEU A N 1
ATOM 6784 C CA . LEU A 1 871 ? 35.265 17.196 -1.885 1.00 90.69 871 LEU A CA 1
ATOM 6785 C C . LEU A 1 871 ? 35.166 16.934 -3.390 1.00 90.69 871 LEU A C 1
ATOM 6787 O O . LEU A 1 871 ? 36.051 16.279 -3.926 1.00 90.69 871 LEU A O 1
ATOM 6791 N N . TRP A 1 872 ? 34.147 17.464 -4.068 1.00 91.81 872 TRP A N 1
ATOM 6792 C CA . TRP A 1 872 ? 34.026 17.348 -5.529 1.00 91.81 872 TRP A CA 1
ATOM 6793 C C . TRP A 1 872 ? 34.255 18.678 -6.250 1.00 91.81 872 TRP A C 1
ATOM 6795 O O . TRP A 1 872 ? 34.630 18.671 -7.420 1.00 91.81 872 TRP A O 1
ATOM 6805 N N . HIS A 1 873 ? 34.091 19.818 -5.569 1.00 93.88 873 HIS A N 1
ATOM 6806 C CA . HIS A 1 873 ? 34.371 21.135 -6.144 1.00 93.88 873 HIS A CA 1
ATOM 6807 C C . HIS A 1 873 ? 34.916 22.126 -5.117 1.00 93.88 873 HIS A C 1
ATOM 6809 O O . HIS A 1 873 ? 34.421 22.215 -3.994 1.00 93.88 873 HIS A O 1
ATOM 6815 N N . GLU A 1 874 ? 35.879 22.935 -5.541 1.00 97.00 874 GLU A N 1
ATOM 6816 C CA . GLU A 1 874 ? 36.423 24.072 -4.803 1.00 97.00 874 GLU A CA 1
ATOM 6817 C C . GLU A 1 874 ? 36.620 25.246 -5.765 1.00 97.00 874 GLU A C 1
ATOM 6819 O O . GLU A 1 874 ? 37.421 25.157 -6.691 1.00 97.00 874 GLU A O 1
ATOM 6824 N N . GLY A 1 875 ? 35.925 26.362 -5.567 1.00 94.81 875 GLY A N 1
ATOM 6825 C CA . GLY A 1 875 ? 36.006 27.455 -6.530 1.00 94.81 875 GLY A CA 1
ATOM 6826 C C . GLY A 1 875 ? 35.009 28.575 -6.310 1.00 94.81 875 GLY A C 1
ATOM 6827 O O . GLY A 1 875 ? 34.350 28.667 -5.271 1.00 94.81 875 GLY A O 1
ATOM 6828 N N . ALA A 1 876 ? 34.944 29.464 -7.297 1.00 94.25 876 ALA A N 1
ATOM 6829 C CA . ALA A 1 876 ? 34.002 30.568 -7.317 1.00 94.25 876 ALA A CA 1
ATOM 6830 C C . ALA A 1 876 ? 32.569 30.093 -7.622 1.00 94.25 876 ALA A C 1
ATOM 6832 O O . ALA A 1 876 ? 32.333 29.242 -8.477 1.00 94.25 876 ALA A O 1
ATOM 6833 N N . TYR A 1 877 ? 31.607 30.694 -6.929 1.00 93.69 877 TYR A N 1
ATOM 6834 C CA . TYR A 1 877 ? 30.175 30.495 -7.086 1.00 93.69 877 TYR A CA 1
ATOM 6835 C C . TYR A 1 877 ? 29.480 31.809 -7.438 1.00 93.69 877 TYR A C 1
ATOM 6837 O O . TYR A 1 877 ? 29.765 32.862 -6.858 1.00 93.69 877 TYR A O 1
ATOM 6845 N N . ALA A 1 878 ? 28.476 31.729 -8.305 1.00 89.25 878 ALA A N 1
ATOM 6846 C CA . ALA A 1 878 ? 27.521 32.799 -8.557 1.00 89.25 878 ALA A CA 1
ATOM 6847 C C . ALA A 1 878 ? 26.102 32.221 -8.632 1.00 89.25 878 ALA A C 1
ATOM 6849 O O . ALA A 1 878 ? 25.872 31.182 -9.245 1.00 89.25 878 ALA A O 1
ATOM 6850 N N . ASP A 1 879 ? 25.147 32.884 -7.974 1.00 83.19 879 ASP A N 1
ATOM 6851 C CA . ASP A 1 879 ? 23.730 32.488 -7.926 1.00 83.19 879 ASP A CA 1
ATOM 6852 C C . ASP A 1 879 ? 23.449 31.004 -7.617 1.00 83.19 879 ASP A C 1
ATOM 6854 O O . ASP A 1 879 ? 22.445 30.448 -8.063 1.00 83.19 879 ASP A O 1
ATOM 6858 N N . GLY A 1 880 ? 24.289 30.374 -6.793 1.00 84.81 880 GLY A N 1
ATOM 6859 C CA . GLY A 1 880 ? 24.130 28.982 -6.373 1.00 84.81 880 GLY A CA 1
ATOM 6860 C C . GLY A 1 880 ? 24.909 27.956 -7.200 1.00 84.81 880 GLY A C 1
ATOM 6861 O O . GLY A 1 880 ? 24.945 26.796 -6.782 1.00 84.81 880 GLY A O 1
ATOM 6862 N N . TYR A 1 881 ? 25.555 28.362 -8.297 1.00 84.06 881 TYR A N 1
ATOM 6863 C CA . TYR A 1 881 ? 26.289 27.491 -9.223 1.00 84.06 881 TYR A CA 1
ATOM 6864 C C . TYR A 1 881 ? 27.785 27.798 -9.219 1.00 84.06 881 TYR A C 1
ATOM 6866 O O . TYR A 1 881 ? 28.167 28.946 -8.993 1.00 84.06 881 TYR A O 1
ATOM 6874 N N . ALA A 1 882 ? 28.619 26.791 -9.489 1.00 88.06 882 ALA A N 1
ATOM 6875 C CA . ALA A 1 882 ? 30.041 27.001 -9.746 1.00 88.06 882 ALA A CA 1
ATOM 6876 C C . ALA A 1 882 ? 30.198 27.857 -11.013 1.00 88.06 882 ALA A C 1
ATOM 6878 O O . ALA A 1 882 ? 29.691 27.492 -12.075 1.00 88.06 882 ALA A O 1
ATOM 6879 N N . LYS A 1 883 ? 30.830 29.025 -10.880 1.00 89.94 883 LYS A N 1
ATOM 6880 C CA . LYS A 1 883 ? 31.013 29.994 -11.964 1.00 89.94 883 LYS A CA 1
ATOM 6881 C C . LYS A 1 883 ? 32.279 30.819 -11.740 1.00 89.94 883 LYS A C 1
ATOM 6883 O O . LYS A 1 883 ? 32.420 31.467 -10.702 1.00 89.94 883 LYS A O 1
ATOM 6888 N N . GLY A 1 884 ? 33.153 30.849 -12.740 1.00 92.00 884 GLY A N 1
ATOM 6889 C CA . GLY A 1 884 ? 34.490 31.431 -12.680 1.00 92.00 884 GLY A CA 1
ATOM 6890 C C . GLY A 1 884 ? 35.560 30.386 -12.361 1.00 92.00 884 GLY A C 1
ATOM 6891 O O . GLY A 1 884 ? 35.375 29.197 -12.588 1.00 92.00 884 GLY A O 1
ATOM 6892 N N . GLN A 1 885 ? 36.705 30.828 -11.846 1.00 95.81 885 GLN A N 1
ATOM 6893 C CA . GLN A 1 885 ? 37.848 29.947 -11.588 1.00 95.81 885 GLN A CA 1
ATOM 6894 C C . GLN A 1 885 ? 37.567 28.961 -10.441 1.00 95.81 885 GLN A C 1
ATOM 6896 O O . GLN A 1 885 ? 37.111 29.359 -9.362 1.00 95.81 885 GLN A O 1
ATOM 6901 N N . GLY A 1 886 ? 37.888 27.686 -10.651 1.00 96.25 886 GLY A N 1
ATOM 6902 C CA . GLY A 1 886 ? 37.689 26.630 -9.664 1.00 96.25 886 GLY A CA 1
ATOM 6903 C C . GLY A 1 886 ? 38.447 25.345 -9.980 1.00 96.25 886 GLY A C 1
ATOM 6904 O O . GLY A 1 886 ? 39.229 25.260 -10.928 1.00 96.25 886 GLY A O 1
ATOM 6905 N N . LYS A 1 887 ? 38.194 24.334 -9.157 1.00 97.12 887 LYS A N 1
ATOM 6906 C CA . LYS A 1 887 ? 38.743 22.985 -9.242 1.00 97.12 887 LYS A CA 1
ATOM 6907 C C . LYS A 1 887 ? 37.638 21.964 -9.028 1.00 97.12 887 LYS A C 1
ATOM 6909 O O . LYS A 1 887 ? 36.771 22.180 -8.181 1.00 97.12 887 LYS A O 1
ATOM 6914 N N . SER A 1 888 ? 37.691 20.846 -9.741 1.00 94.12 888 SER A N 1
ATOM 6915 C CA . SER A 1 888 ? 36.917 19.647 -9.406 1.00 94.12 888 SER A CA 1
ATOM 6916 C C . SER A 1 888 ? 37.834 18.475 -9.087 1.00 94.12 888 SER A C 1
ATOM 6918 O O . SER A 1 888 ? 39.002 18.450 -9.488 1.00 94.12 888 SER A O 1
ATOM 6920 N N . PHE A 1 889 ? 37.312 17.504 -8.347 1.00 93.69 889 PHE A N 1
ATOM 6921 C CA . PHE A 1 889 ? 38.077 16.369 -7.843 1.00 93.69 889 PHE A CA 1
ATOM 6922 C C . PHE A 1 889 ? 37.334 15.061 -8.110 1.00 93.69 889 PHE A C 1
ATOM 6924 O O . PHE A 1 889 ? 36.105 15.017 -8.107 1.00 93.69 889 PHE A O 1
ATOM 6931 N N . TYR A 1 890 ? 38.094 13.991 -8.314 1.00 88.06 890 TYR A N 1
ATOM 6932 C CA . TYR A 1 890 ? 37.571 12.628 -8.345 1.00 88.06 890 TYR A CA 1
ATOM 6933 C C . TYR A 1 890 ? 37.162 12.160 -6.937 1.00 88.06 890 TYR A C 1
ATOM 6935 O O . TYR A 1 890 ? 37.652 12.682 -5.939 1.00 88.06 890 TYR A O 1
ATOM 6943 N N . GLU A 1 891 ? 36.365 11.089 -6.849 1.00 85.50 891 GLU A N 1
ATOM 6944 C CA . GLU A 1 891 ? 35.964 10.430 -5.585 1.00 85.50 891 GLU A CA 1
ATOM 6945 C C . GLU A 1 891 ? 37.162 10.037 -4.696 1.00 85.50 891 GLU A C 1
ATOM 6947 O O . GLU A 1 891 ? 37.084 10.042 -3.473 1.00 85.50 891 GLU A O 1
ATOM 6952 N N . ASN A 1 892 ? 38.317 9.740 -5.304 1.00 86.25 892 ASN A N 1
ATOM 6953 C CA . ASN A 1 892 ? 39.557 9.434 -4.582 1.00 86.25 892 ASN A CA 1
ATOM 6954 C C . ASN A 1 892 ? 40.290 10.683 -4.038 1.00 86.25 892 ASN A C 1
ATOM 6956 O O . ASN A 1 892 ? 41.402 10.564 -3.518 1.00 86.25 892 ASN A O 1
ATOM 6960 N N . GLY A 1 893 ? 39.706 11.875 -4.198 1.00 86.38 893 GLY A N 1
ATOM 6961 C CA . GLY A 1 893 ? 40.232 13.166 -3.755 1.00 86.38 893 GLY A CA 1
ATOM 6962 C C . GLY A 1 893 ? 41.307 13.783 -4.656 1.00 86.38 893 GLY A C 1
ATOM 6963 O O . GLY A 1 893 ? 41.828 14.851 -4.329 1.00 86.38 893 GLY A O 1
ATOM 6964 N N . LYS A 1 894 ? 41.682 13.147 -5.774 1.00 92.88 894 LYS A N 1
ATOM 6965 C CA . LYS A 1 894 ? 42.677 13.701 -6.706 1.00 92.88 894 LYS A CA 1
ATOM 6966 C C . LYS A 1 894 ? 42.053 14.761 -7.612 1.00 92.88 894 LYS A C 1
ATOM 6968 O O . LYS A 1 894 ? 40.893 14.648 -7.999 1.00 92.88 894 LYS A O 1
ATOM 6973 N N . LEU A 1 895 ? 42.847 15.776 -7.961 1.00 95.19 895 LEU A N 1
ATOM 6974 C CA . LEU A 1 895 ? 42.439 16.848 -8.871 1.00 95.19 895 LEU A CA 1
ATOM 6975 C C . LEU A 1 895 ? 42.005 16.246 -10.211 1.00 95.19 895 LEU A C 1
ATOM 6977 O O . LEU A 1 895 ? 42.747 15.455 -10.790 1.00 95.19 895 LEU A O 1
ATOM 6981 N N . GLN A 1 896 ? 40.813 16.614 -10.664 1.00 95.75 896 GLN A N 1
ATOM 6982 C CA . GLN A 1 896 ? 40.255 16.218 -11.954 1.00 95.75 896 GLN A CA 1
ATOM 6983 C C . GLN A 1 896 ? 40.379 17.359 -12.954 1.00 95.75 896 GLN A C 1
ATOM 6985 O O . GLN A 1 896 ? 40.859 17.149 -14.061 1.00 95.75 896 GLN A O 1
ATOM 6990 N N . TYR A 1 897 ? 39.984 18.563 -12.553 1.00 96.56 897 TYR A N 1
ATOM 6991 C CA . TYR A 1 897 ? 40.022 19.745 -13.400 1.00 96.56 897 TYR A CA 1
ATOM 6992 C C . TYR A 1 897 ? 40.421 20.967 -12.582 1.00 96.56 897 TYR A C 1
ATOM 6994 O O . TYR A 1 897 ? 40.022 21.094 -11.425 1.00 96.56 897 TYR A O 1
ATOM 7002 N N . GLU A 1 898 ? 41.186 21.873 -13.181 1.00 97.25 898 GLU A N 1
ATOM 7003 C CA . GLU A 1 898 ? 41.358 23.241 -12.695 1.00 97.25 898 GLU A CA 1
ATOM 7004 C C . GLU A 1 898 ? 41.205 24.221 -13.860 1.00 97.25 898 GLU A C 1
ATOM 7006 O O . GLU A 1 898 ? 41.851 24.074 -14.896 1.00 97.25 898 GLU A O 1
ATOM 7011 N N . GLY A 1 899 ? 40.357 25.228 -13.702 1.00 95.44 899 GLY A N 1
ATOM 7012 C CA . GLY A 1 899 ? 40.075 26.175 -14.773 1.00 95.44 899 GLY A CA 1
ATOM 7013 C C . GLY A 1 899 ? 38.782 26.931 -14.538 1.00 95.44 899 GLY A C 1
ATOM 7014 O O . GLY A 1 899 ? 38.285 27.019 -13.411 1.00 95.44 899 GLY A O 1
ATOM 7015 N N . GLU A 1 900 ? 38.245 27.500 -15.605 1.00 95.19 900 GLU A N 1
ATOM 7016 C CA . GLU A 1 900 ? 36.992 28.237 -15.549 1.00 95.19 900 GLU A CA 1
ATOM 7017 C C . GLU A 1 900 ? 35.774 27.297 -15.592 1.00 95.19 900 GLU A C 1
ATOM 7019 O O . GLU A 1 900 ? 35.789 26.223 -16.198 1.00 95.19 900 GLU A O 1
ATOM 7024 N N . PHE A 1 901 ? 34.734 27.683 -14.859 1.00 92.31 901 PHE A N 1
ATOM 7025 C CA . PHE A 1 901 ? 33.431 27.035 -14.816 1.00 92.31 901 PHE A CA 1
ATOM 7026 C C . PHE A 1 901 ? 32.365 28.030 -15.262 1.00 92.31 901 PHE A C 1
ATOM 7028 O O . PHE A 1 901 ? 32.406 29.195 -14.854 1.00 92.31 901 PHE A O 1
ATOM 7035 N N . ASP A 1 902 ? 31.349 27.560 -15.976 1.00 87.19 902 ASP A N 1
ATOM 7036 C CA . ASP A 1 902 ? 30.126 28.319 -16.209 1.00 87.19 902 ASP A CA 1
ATOM 7037 C C . ASP A 1 902 ? 28.917 27.458 -15.851 1.00 87.19 902 ASP A C 1
ATOM 7039 O O . ASP A 1 902 ? 28.715 26.372 -16.377 1.00 87.19 902 ASP A O 1
ATOM 7043 N N . TYR A 1 903 ? 28.146 27.908 -14.862 1.00 79.19 903 TYR A N 1
ATOM 7044 C CA . TYR A 1 903 ? 26.982 27.194 -14.321 1.00 79.19 903 TYR A CA 1
ATOM 7045 C C . TYR A 1 903 ? 27.195 25.694 -14.006 1.00 79.19 903 TYR A C 1
ATOM 7047 O O . TYR A 1 903 ? 26.243 24.915 -14.010 1.00 79.19 903 TYR A O 1
ATOM 7055 N N . GLY A 1 904 ? 28.414 25.300 -13.626 1.00 77.88 904 GLY A N 1
ATOM 7056 C CA . GLY A 1 904 ? 28.754 23.937 -13.208 1.00 77.88 904 GLY A CA 1
ATOM 7057 C C . GLY A 1 904 ? 29.448 23.061 -14.254 1.00 77.88 904 GLY A C 1
ATOM 7058 O O . GLY A 1 904 ? 29.927 21.996 -13.868 1.00 77.88 904 GLY A O 1
ATOM 7059 N N . THR A 1 905 ? 29.562 23.491 -15.512 1.00 82.31 905 THR A N 1
ATOM 7060 C CA . THR A 1 905 ? 30.356 22.801 -16.548 1.00 82.31 905 THR A CA 1
ATOM 7061 C C . THR A 1 905 ? 31.757 23.402 -16.651 1.00 82.31 905 THR A C 1
ATOM 7063 O O . THR A 1 905 ? 31.971 24.547 -16.241 1.00 82.31 905 THR A O 1
ATOM 7066 N N . TRP A 1 906 ? 32.735 22.635 -17.152 1.00 93.06 906 TRP A N 1
ATOM 7067 C CA . TRP A 1 906 ? 34.054 23.197 -17.462 1.00 93.06 906 TRP A CA 1
ATOM 7068 C C . TRP A 1 906 ? 33.948 24.044 -18.728 1.00 93.06 906 TRP A C 1
ATOM 7070 O O . TRP A 1 906 ? 33.373 23.615 -19.728 1.00 93.06 906 TRP A O 1
ATOM 7080 N N . SER A 1 907 ? 34.486 25.253 -18.680 1.00 88.69 907 SER A N 1
ATOM 7081 C CA . SER A 1 907 ? 34.356 26.236 -19.754 1.00 88.69 907 SER A CA 1
ATOM 7082 C C . SER A 1 907 ? 35.600 27.109 -19.824 1.00 88.69 907 SER A C 1
ATOM 7084 O O . SER A 1 907 ? 36.270 27.288 -18.810 1.00 88.69 907 SER A O 1
ATOM 7086 N N . GLY A 1 908 ? 35.871 27.737 -20.964 1.00 91.56 908 GLY A N 1
ATOM 7087 C CA . GLY A 1 908 ? 37.016 28.639 -21.092 1.00 91.56 908 GLY A CA 1
ATOM 7088 C C . GLY A 1 908 ? 38.337 27.881 -20.963 1.00 91.56 908 GLY A C 1
ATOM 7089 O O . GLY A 1 908 ? 38.430 26.727 -21.356 1.00 91.56 908 GLY A O 1
ATOM 7090 N N . SER A 1 909 ? 39.390 28.511 -20.446 1.00 94.94 909 SER A N 1
ATOM 7091 C CA . SER A 1 909 ? 40.690 27.836 -20.325 1.00 94.94 909 SER A CA 1
ATOM 7092 C C . SER A 1 909 ? 40.797 27.004 -19.045 1.00 94.94 909 SER A C 1
ATOM 7094 O O . SER A 1 909 ? 40.491 27.487 -17.949 1.00 94.94 909 SER A O 1
ATOM 7096 N N . GLY A 1 910 ? 41.339 25.792 -19.163 1.00 96.69 910 GLY A N 1
ATOM 7097 C CA . GLY A 1 910 ? 41.551 24.910 -18.021 1.00 96.69 910 GLY A CA 1
ATOM 7098 C C . GLY A 1 910 ? 42.558 23.791 -18.265 1.00 96.69 910 GLY A C 1
ATOM 7099 O O . GLY A 1 910 ? 43.205 23.699 -19.313 1.00 96.69 910 GLY A O 1
ATOM 7100 N N . LYS A 1 911 ? 42.707 22.940 -17.254 1.00 98.06 911 LYS A N 1
ATOM 7101 C CA . LYS A 1 911 ? 43.545 21.745 -17.269 1.00 98.06 911 LYS A CA 1
ATOM 7102 C C . LYS A 1 911 ? 42.788 20.571 -16.682 1.00 98.06 911 LYS A C 1
ATOM 7104 O O . LYS A 1 911 ? 42.271 20.676 -15.573 1.00 98.06 911 LYS A O 1
ATOM 7109 N N . VAL A 1 912 ? 42.791 19.447 -17.387 1.00 96.81 912 VAL A N 1
ATOM 7110 C CA . VAL A 1 912 ? 42.254 18.171 -16.904 1.00 96.81 912 VAL A CA 1
ATOM 7111 C C . VAL A 1 912 ? 43.399 17.243 -16.533 1.00 96.81 912 VAL A C 1
ATOM 7113 O O . VAL A 1 912 ? 44.422 17.177 -17.218 1.00 96.81 912 VAL A O 1
ATOM 7116 N N . TYR A 1 913 ? 43.206 16.494 -15.458 1.00 96.38 913 TYR A N 1
ATOM 7117 C CA . TYR A 1 913 ? 44.145 15.523 -14.924 1.00 96.38 913 TYR A CA 1
ATOM 7118 C C . TYR A 1 913 ? 43.512 14.130 -14.891 1.00 96.38 913 TYR A C 1
ATOM 7120 O O . TYR A 1 913 ? 42.306 13.971 -14.694 1.00 96.38 913 TYR A O 1
ATOM 7128 N N . THR A 1 914 ? 44.332 13.097 -15.053 1.00 93.12 914 THR A N 1
ATOM 7129 C CA . THR A 1 914 ? 43.909 11.701 -14.909 1.00 93.12 914 THR A CA 1
ATOM 7130 C C . THR A 1 914 ? 43.594 11.360 -13.451 1.00 93.12 914 THR A C 1
ATOM 7132 O O . THR A 1 914 ? 43.979 12.077 -12.520 1.00 93.12 914 THR A O 1
ATOM 7135 N N . LYS A 1 915 ? 42.958 10.204 -13.220 1.00 89.75 915 LYS A N 1
ATOM 7136 C CA . LYS A 1 915 ? 42.732 9.668 -11.865 1.00 89.75 915 LYS A CA 1
ATOM 7137 C C . LYS A 1 915 ? 44.029 9.400 -11.103 1.00 89.75 915 LYS A C 1
ATOM 7139 O O . LYS A 1 915 ? 43.975 9.240 -9.887 1.00 89.75 915 LYS A O 1
ATOM 7144 N N . GLU A 1 916 ? 45.180 9.367 -11.774 1.00 90.12 916 GLU A N 1
ATOM 7145 C CA . GLU A 1 916 ? 46.499 9.262 -11.147 1.00 90.12 916 GLU A CA 1
ATOM 7146 C C . GLU A 1 916 ? 47.233 10.607 -11.009 1.00 90.12 916 GLU A C 1
ATOM 7148 O O . GLU A 1 916 ? 48.396 10.631 -10.613 1.00 90.12 916 GLU A O 1
ATOM 7153 N N . SER A 1 917 ? 46.534 11.726 -11.237 1.00 90.62 917 SER A N 1
ATOM 7154 C CA . SER A 1 917 ? 47.047 13.106 -11.159 1.00 90.62 917 SER A CA 1
ATOM 7155 C C . SER A 1 917 ? 48.068 13.476 -12.240 1.00 90.62 917 SER A C 1
ATOM 7157 O O . SER A 1 917 ? 48.823 14.437 -12.079 1.00 90.62 917 SER A O 1
ATOM 7159 N N . ARG A 1 918 ? 48.094 12.750 -13.362 1.00 93.12 918 ARG A N 1
ATOM 7160 C CA . ARG A 1 918 ? 48.884 13.122 -14.540 1.00 93.12 918 ARG A CA 1
ATOM 7161 C C . ARG A 1 918 ? 48.128 14.194 -15.324 1.00 93.12 918 ARG A C 1
ATOM 7163 O O . ARG A 1 918 ? 46.929 14.050 -15.523 1.00 93.12 918 ARG A O 1
ATOM 7170 N N . LEU A 1 919 ? 48.798 15.256 -15.779 1.00 95.56 919 LEU A N 1
ATOM 7171 C CA . LEU A 1 919 ? 48.169 16.236 -16.675 1.00 95.56 919 LEU A CA 1
ATOM 7172 C C . LEU A 1 919 ? 47.751 15.511 -17.959 1.00 95.56 919 LEU A C 1
ATOM 7174 O O . LEU A 1 919 ? 48.604 14.923 -18.625 1.00 95.56 919 LEU A O 1
ATOM 7178 N N . LEU A 1 920 ? 46.454 15.516 -18.252 1.00 96.12 920 LEU A N 1
ATOM 7179 C CA . LEU A 1 920 ? 45.879 14.910 -19.446 1.00 96.12 920 LEU A CA 1
ATOM 7180 C C . LEU A 1 920 ? 45.787 15.953 -20.552 1.00 96.12 920 LEU A C 1
ATOM 7182 O O . LEU A 1 920 ? 46.307 15.728 -21.636 1.00 96.12 920 LEU A O 1
ATOM 7186 N N . TYR A 1 921 ? 45.198 17.109 -20.256 1.00 96.81 921 TYR A N 1
ATOM 7187 C CA . TYR A 1 921 ? 44.923 18.148 -21.243 1.00 96.81 921 TYR A CA 1
ATOM 7188 C C . TYR A 1 921 ? 45.096 19.545 -20.637 1.00 96.81 921 TYR A C 1
ATOM 7190 O O . TYR A 1 921 ? 44.717 19.758 -19.487 1.00 96.81 921 TYR A O 1
ATOM 7198 N N . GLU A 1 922 ? 45.643 20.494 -21.401 1.00 97.31 922 GLU A N 1
ATOM 7199 C CA . GLU A 1 922 ? 45.561 21.937 -21.126 1.00 97.31 922 GLU A CA 1
ATOM 7200 C C . GLU A 1 922 ? 45.042 22.666 -22.371 1.00 97.31 922 GLU A C 1
ATOM 7202 O O . GLU A 1 922 ? 45.599 22.495 -23.453 1.00 97.31 922 GLU A O 1
ATOM 7207 N N . GLY A 1 923 ? 43.999 23.482 -22.248 1.00 95.50 923 GLY A N 1
ATOM 7208 C CA . GLY A 1 923 ? 43.396 24.132 -23.413 1.00 95.50 923 GLY A CA 1
ATOM 7209 C C . GLY A 1 923 ? 42.053 24.776 -23.110 1.00 95.50 923 GLY A C 1
ATOM 7210 O O . GLY A 1 923 ? 41.765 25.094 -21.953 1.00 95.50 923 GLY A O 1
ATOM 7211 N N . GLU A 1 924 ? 41.270 25.006 -24.156 1.00 95.50 924 GLU A N 1
ATOM 7212 C CA . GLU A 1 924 ? 39.935 25.591 -24.064 1.00 95.50 924 GLU A CA 1
ATOM 7213 C C . GLU A 1 924 ? 38.856 24.502 -23.904 1.00 95.50 924 GLU A C 1
ATOM 7215 O O . GLU A 1 924 ? 39.026 23.350 -24.304 1.00 95.50 924 GLU A O 1
ATOM 7220 N N . PHE A 1 925 ? 37.751 24.872 -23.262 1.00 93.56 925 PHE A N 1
ATOM 7221 C CA . PHE A 1 925 ? 36.630 24.002 -22.932 1.00 93.56 925 PHE A CA 1
ATOM 7222 C C . PHE A 1 925 ? 35.305 24.686 -23.255 1.00 93.56 925 PHE A C 1
ATOM 7224 O O . PHE A 1 925 ? 35.132 25.884 -23.002 1.00 93.56 925 PHE A O 1
ATOM 7231 N N . GLU A 1 926 ? 34.349 23.899 -23.729 1.00 87.06 926 GLU A N 1
ATOM 7232 C CA . GLU A 1 926 ? 32.943 24.277 -23.862 1.00 87.06 926 GLU A CA 1
ATOM 7233 C C . GLU A 1 926 ? 32.088 23.081 -23.427 1.00 87.06 926 GLU A C 1
ATOM 7235 O O . GLU A 1 926 ? 32.328 21.958 -23.860 1.00 87.06 926 GLU A O 1
ATOM 7240 N N . ASP A 1 927 ? 31.149 23.297 -22.500 1.00 81.31 927 ASP A N 1
ATOM 7241 C CA . ASP A 1 927 ? 30.296 22.246 -21.920 1.00 81.31 927 ASP A CA 1
ATOM 7242 C C . ASP A 1 927 ? 31.040 20.999 -21.401 1.00 81.31 927 ASP A C 1
ATOM 7244 O O . ASP A 1 927 ? 30.497 19.899 -21.331 1.00 81.31 927 ASP A O 1
ATOM 7248 N N . SER A 1 928 ? 32.254 21.193 -20.886 1.00 87.12 928 SER A N 1
ATOM 7249 C CA . SER A 1 928 ? 33.165 20.149 -20.389 1.00 87.12 928 SER A CA 1
ATOM 7250 C C . SER A 1 928 ? 33.891 19.305 -21.440 1.00 87.12 928 SER A C 1
ATOM 7252 O O . SER A 1 928 ? 34.659 18.424 -21.055 1.00 87.12 928 SER A O 1
ATOM 7254 N N . GLU A 1 929 ? 33.744 19.617 -22.727 1.00 89.12 929 GLU A N 1
ATOM 7255 C CA . GLU A 1 929 ? 34.485 18.985 -23.825 1.00 89.12 929 GLU A CA 1
ATOM 7256 C C . GLU A 1 929 ? 35.736 19.798 -24.202 1.00 89.12 929 GLU A C 1
ATOM 7258 O O . GLU A 1 929 ? 35.760 21.021 -24.033 1.00 89.12 929 GLU A O 1
ATOM 7263 N N . PHE A 1 930 ? 36.785 19.139 -24.720 1.00 93.19 930 PHE A N 1
ATOM 7264 C CA . PHE A 1 930 ? 37.958 19.845 -25.251 1.00 93.19 930 PHE A CA 1
ATOM 7265 C C . PHE A 1 930 ? 37.553 20.615 -26.506 1.00 93.19 930 PHE A C 1
ATOM 7267 O O . PHE A 1 930 ? 37.104 20.017 -27.483 1.00 93.19 930 PHE A O 1
ATOM 7274 N N . GLN A 1 931 ? 37.762 21.925 -26.504 1.00 90.44 931 GLN A N 1
ATOM 7275 C CA . GLN A 1 931 ? 37.370 22.807 -27.598 1.00 90.44 931 GLN A CA 1
ATOM 7276 C C . GLN A 1 931 ? 38.525 23.743 -27.943 1.00 90.44 931 GLN A C 1
ATOM 7278 O O . GLN A 1 931 ? 39.417 23.970 -27.132 1.00 90.44 931 GLN A O 1
ATOM 7283 N N . GLY A 1 932 ? 38.549 24.283 -29.159 1.00 91.06 932 GLY A N 1
ATOM 7284 C CA . GLY A 1 932 ? 39.507 25.327 -29.522 1.00 91.06 932 GLY A CA 1
ATOM 7285 C C . GLY A 1 932 ? 40.959 24.846 -29.484 1.00 91.06 932 GLY A C 1
ATOM 7286 O O . GLY A 1 932 ? 41.267 23.739 -29.916 1.00 91.06 932 GLY A O 1
ATOM 7287 N N . GLN A 1 933 ? 41.897 25.687 -29.048 1.00 94.19 933 GLN A N 1
ATOM 7288 C CA . GLN A 1 933 ? 43.323 25.321 -29.032 1.00 94.19 933 GLN A CA 1
ATOM 7289 C C . GLN A 1 933 ? 43.722 24.641 -27.718 1.00 94.19 933 GLN A C 1
ATOM 7291 O O . GLN A 1 933 ? 43.466 25.167 -26.635 1.00 94.19 933 GLN A O 1
ATOM 7296 N N . GLY A 1 934 ? 44.445 23.520 -27.807 1.00 95.50 934 GLY A N 1
ATOM 7297 C CA . GLY A 1 934 ? 44.911 22.808 -26.619 1.00 95.50 934 GLY A CA 1
ATOM 7298 C C . GLY A 1 934 ? 46.124 21.911 -26.839 1.00 95.50 934 GLY A C 1
ATOM 7299 O O . GLY A 1 934 ? 46.614 21.713 -27.959 1.00 95.50 934 GLY A O 1
ATOM 7300 N N . LYS A 1 935 ? 46.617 21.355 -25.732 1.00 96.62 935 LYS A N 1
ATOM 7301 C CA . LYS A 1 935 ? 47.630 20.304 -25.702 1.00 96.62 935 LYS A CA 1
ATOM 7302 C C . LYS A 1 935 ? 47.125 19.102 -24.926 1.00 96.62 935 LYS A C 1
ATOM 7304 O O . LYS A 1 935 ? 46.709 19.236 -23.780 1.00 96.62 935 LYS A O 1
ATOM 7309 N N . LEU A 1 936 ? 47.250 17.929 -25.532 1.00 96.38 936 LEU A N 1
ATOM 7310 C CA . LEU A 1 936 ? 46.915 16.642 -24.932 1.00 96.38 936 LEU A CA 1
ATOM 7311 C C . LEU A 1 936 ? 48.202 15.849 -24.690 1.00 96.38 936 LEU A C 1
ATOM 7313 O O . LEU A 1 936 ? 49.034 15.699 -25.587 1.00 96.38 936 LEU A O 1
ATOM 7317 N N . TYR A 1 937 ? 48.370 15.355 -23.471 1.00 95.75 937 TYR A N 1
ATOM 7318 C CA . TYR A 1 937 ? 49.570 14.689 -22.983 1.00 95.75 937 TYR A CA 1
ATOM 7319 C C . TYR A 1 937 ? 49.292 13.200 -22.788 1.00 95.75 937 TYR A C 1
ATOM 7321 O O . TYR A 1 937 ? 48.392 12.817 -22.035 1.00 95.75 937 TYR A O 1
ATOM 7329 N N . TYR A 1 938 ? 50.124 12.351 -23.380 1.00 94.81 938 TYR A N 1
ATOM 7330 C CA . TYR A 1 938 ? 50.024 10.897 -23.263 1.00 94.81 938 TYR A CA 1
ATOM 7331 C C . TYR A 1 938 ? 50.991 10.344 -22.216 1.00 94.81 938 TYR A C 1
ATOM 7333 O O . TYR A 1 938 ? 52.007 10.959 -21.884 1.00 94.81 938 TYR A O 1
ATOM 7341 N N . ALA A 1 939 ? 50.691 9.151 -21.702 1.00 93.12 939 ALA A N 1
ATOM 7342 C CA . ALA A 1 939 ? 51.483 8.506 -20.656 1.00 93.12 939 ALA A CA 1
ATOM 7343 C C . ALA A 1 939 ? 52.928 8.177 -21.077 1.00 93.12 939 ALA A C 1
ATOM 7345 O O . ALA A 1 939 ? 53.827 8.172 -20.238 1.00 93.12 939 ALA A O 1
ATOM 7346 N N . ASP A 1 940 ? 53.173 7.948 -22.371 1.00 91.06 940 ASP A N 1
ATOM 7347 C CA . ASP A 1 940 ? 54.512 7.675 -22.912 1.00 91.06 940 ASP A CA 1
ATOM 7348 C C . ASP A 1 940 ? 55.370 8.940 -23.123 1.00 91.06 940 ASP A C 1
ATOM 7350 O O . ASP A 1 940 ? 56.514 8.852 -23.573 1.00 91.06 940 ASP A O 1
ATOM 7354 N N . GLY A 1 941 ? 54.833 10.116 -22.778 1.00 91.50 941 GLY A N 1
ATOM 7355 C CA . GLY A 1 941 ? 55.491 11.411 -22.932 1.00 91.50 941 GLY A CA 1
ATOM 7356 C C . GLY A 1 941 ? 55.254 12.085 -24.285 1.00 91.50 941 GLY A C 1
ATOM 7357 O O . GLY A 1 941 ? 55.773 13.180 -24.502 1.00 91.50 941 GLY A O 1
ATOM 7358 N N . THR A 1 942 ? 54.481 11.474 -25.185 1.00 94.69 942 THR A N 1
ATOM 7359 C CA . THR A 1 942 ? 54.019 12.130 -26.416 1.00 94.69 942 THR A CA 1
ATOM 7360 C C . THR A 1 942 ? 53.059 13.270 -26.077 1.00 94.69 942 THR A C 1
ATOM 7362 O O . THR A 1 942 ? 52.272 13.172 -25.134 1.00 94.69 942 THR A O 1
ATOM 7365 N N . VAL A 1 943 ? 53.103 14.353 -26.851 1.00 95.75 943 VAL A N 1
ATOM 7366 C CA . VAL A 1 943 ? 52.204 15.505 -26.703 1.00 95.75 943 VAL A CA 1
ATOM 7367 C C . VAL A 1 943 ? 51.607 15.853 -28.058 1.00 95.75 943 VAL A C 1
ATOM 7369 O O . VAL A 1 943 ? 52.348 16.033 -29.022 1.00 95.75 943 VAL A O 1
ATOM 7372 N N . TYR A 1 944 ? 50.285 15.969 -28.130 1.00 95.44 944 TYR A N 1
ATOM 7373 C CA . TYR A 1 944 ? 49.590 16.593 -29.254 1.00 95.44 944 TYR A CA 1
ATOM 7374 C C . TYR A 1 944 ? 49.368 18.076 -28.950 1.00 95.44 944 TYR A C 1
ATOM 7376 O O . TYR A 1 944 ? 48.982 18.416 -27.837 1.00 95.44 944 TYR A O 1
ATOM 7384 N N . THR A 1 945 ? 49.604 18.956 -29.921 1.00 95.31 945 THR A N 1
ATOM 7385 C CA . THR A 1 945 ? 49.266 20.388 -29.862 1.00 95.31 945 THR A CA 1
ATOM 7386 C C . THR A 1 945 ? 48.483 20.758 -31.115 1.00 95.31 945 THR A C 1
ATOM 7388 O O . THR A 1 945 ? 49.003 20.589 -32.222 1.00 95.31 945 THR A O 1
ATOM 7391 N N . GLY A 1 946 ? 47.263 21.267 -30.960 1.00 93.88 946 GLY A N 1
ATOM 7392 C CA . GLY A 1 946 ? 46.413 21.629 -32.093 1.00 93.88 946 GLY A CA 1
ATOM 7393 C C . GLY A 1 946 ? 45.001 22.042 -31.695 1.00 93.88 946 GLY A C 1
ATOM 7394 O O . GLY A 1 946 ? 44.698 22.201 -30.512 1.00 93.88 946 GLY A O 1
ATOM 7395 N N . ALA A 1 947 ? 44.151 22.206 -32.709 1.00 92.94 947 ALA A N 1
ATOM 7396 C CA . ALA A 1 947 ? 42.730 22.446 -32.511 1.00 92.94 947 ALA A CA 1
ATOM 7397 C C . ALA A 1 947 ? 42.020 21.175 -32.013 1.00 92.94 947 ALA A C 1
ATOM 7399 O O . ALA A 1 947 ? 42.429 20.061 -32.363 1.00 92.94 947 ALA A O 1
ATOM 7400 N N . PHE A 1 948 ? 40.952 21.371 -31.249 1.00 92.62 948 PHE A N 1
ATOM 7401 C CA . PHE A 1 948 ? 39.974 20.381 -30.826 1.00 92.62 948 PHE A CA 1
ATOM 7402 C C . PHE A 1 948 ? 38.566 20.874 -31.171 1.00 92.62 948 PHE A C 1
ATOM 7404 O O . PHE A 1 948 ? 38.292 22.072 -31.070 1.00 92.62 948 PHE A O 1
ATOM 7411 N N . ASP A 1 949 ? 37.709 19.951 -31.596 1.00 88.62 949 ASP A N 1
ATOM 7412 C CA . ASP A 1 949 ? 36.282 20.180 -31.835 1.00 88.62 949 ASP A CA 1
ATOM 7413 C C . ASP A 1 949 ? 35.509 19.109 -31.060 1.00 88.62 949 ASP A C 1
ATOM 7415 O O . ASP A 1 949 ? 35.567 17.935 -31.420 1.00 88.62 949 ASP A O 1
ATOM 7419 N N . TYR A 1 950 ? 34.903 19.496 -29.935 1.00 82.25 950 TYR A N 1
ATOM 7420 C CA . TYR A 1 950 ? 34.201 18.623 -28.987 1.00 82.25 950 TYR A CA 1
ATOM 7421 C C . TYR A 1 950 ? 34.934 17.298 -28.707 1.00 82.25 950 TYR A C 1
ATOM 7423 O O . TYR A 1 950 ? 34.419 16.208 -28.952 1.00 82.25 950 TYR A O 1
ATOM 7431 N N . SER A 1 951 ? 36.165 17.401 -28.198 1.00 86.06 951 SER A N 1
ATOM 7432 C CA . SER A 1 951 ? 37.025 16.263 -27.835 1.00 86.06 951 SER A CA 1
ATOM 7433 C C . SER A 1 951 ? 37.513 15.380 -28.991 1.00 86.06 951 SER A C 1
ATOM 7435 O O . SER A 1 951 ? 38.088 14.321 -28.745 1.00 86.06 951 SER A O 1
ATOM 7437 N N . GLU A 1 952 ? 37.415 15.839 -30.241 1.00 86.62 952 GLU A N 1
ATOM 7438 C CA . GLU A 1 952 ? 38.117 15.259 -31.395 1.00 86.62 952 GLU A CA 1
ATOM 7439 C C . GLU A 1 952 ? 39.290 16.141 -31.860 1.00 86.62 952 GLU A C 1
ATOM 7441 O O . GLU A 1 952 ? 39.315 17.347 -31.620 1.00 86.62 952 GLU A O 1
ATOM 7446 N N . PHE A 1 953 ? 40.292 15.563 -32.541 1.00 90.06 953 PHE A N 1
ATOM 7447 C CA . PHE A 1 953 ? 41.371 16.362 -33.138 1.00 90.06 953 PHE A CA 1
ATOM 7448 C C . PHE A 1 953 ? 40.848 17.197 -34.310 1.00 90.06 953 PHE A C 1
ATOM 7450 O O . PHE A 1 953 ? 40.403 16.651 -35.318 1.00 90.06 953 PHE A O 1
ATOM 7457 N N . GLY A 1 954 ? 40.996 18.516 -34.219 1.00 84.19 954 GLY A N 1
ATOM 7458 C CA . GLY A 1 954 ? 40.763 19.435 -35.328 1.00 84.19 954 GLY A CA 1
ATOM 7459 C C . GLY A 1 954 ? 41.905 19.450 -36.353 1.00 84.19 954 GLY A C 1
ATOM 7460 O O . GLY A 1 954 ? 42.968 18.846 -36.176 1.00 84.19 954 GLY A O 1
ATOM 7461 N N . GLU A 1 955 ? 41.706 20.177 -37.454 1.00 82.69 955 GLU A N 1
ATOM 7462 C CA . GLU A 1 955 ? 42.714 20.286 -38.513 1.00 82.69 955 GLU A CA 1
ATOM 7463 C C . GLU A 1 955 ? 43.987 21.024 -38.049 1.00 82.69 955 GLU A C 1
ATOM 7465 O O . GLU A 1 955 ? 43.939 22.019 -37.325 1.00 82.69 955 GLU A O 1
ATOM 7470 N N . GLY A 1 956 ? 45.155 20.563 -38.519 1.00 80.75 956 GLY A N 1
ATOM 7471 C CA . GLY A 1 956 ? 46.430 21.281 -38.367 1.00 80.75 956 GLY A CA 1
ATOM 7472 C C . GLY A 1 956 ? 47.228 21.010 -37.083 1.00 80.75 956 GLY A C 1
ATOM 7473 O O . GLY A 1 956 ? 48.203 21.718 -36.831 1.00 80.75 956 GLY A O 1
ATOM 7474 N N . GLY A 1 957 ? 46.862 20.003 -36.285 1.00 86.44 957 GLY A N 1
ATOM 7475 C CA . GLY A 1 957 ? 47.619 19.607 -35.093 1.00 86.44 957 GLY A CA 1
ATOM 7476 C C . GLY A 1 957 ? 48.965 18.922 -35.371 1.00 86.44 957 GLY A C 1
ATOM 7477 O O . GLY A 1 957 ? 49.230 18.415 -36.463 1.00 86.44 957 GLY A O 1
ATOM 7478 N N . SER A 1 958 ? 49.839 18.895 -34.362 1.00 91.69 958 SER A N 1
ATOM 7479 C CA . SER A 1 958 ? 51.178 18.291 -34.436 1.00 91.69 958 SER A CA 1
ATOM 7480 C C . SER A 1 958 ? 51.523 17.488 -33.181 1.00 91.69 958 SER A C 1
ATOM 7482 O O . SER A 1 958 ? 51.083 17.825 -32.083 1.00 91.69 958 SER A O 1
ATOM 7484 N N . PHE A 1 959 ? 52.327 16.432 -33.343 1.00 93.81 959 PHE A N 1
ATOM 7485 C CA . PHE A 1 959 ? 52.807 15.593 -32.244 1.00 93.81 959 PHE A CA 1
ATOM 7486 C C . PHE A 1 959 ? 54.284 15.870 -31.947 1.00 93.81 959 PHE A C 1
ATOM 7488 O O . PHE A 1 959 ? 55.090 16.014 -32.870 1.00 93.81 959 PHE A O 1
ATOM 7495 N N . THR A 1 960 ? 54.665 15.885 -30.672 1.00 94.38 960 THR A N 1
ATOM 7496 C CA . THR A 1 960 ? 56.059 15.994 -30.218 1.00 94.38 960 THR A CA 1
ATOM 7497 C C . THR A 1 960 ? 56.390 14.943 -29.163 1.00 94.38 960 THR A C 1
ATOM 7499 O O . THR A 1 960 ? 55.502 14.474 -28.455 1.00 94.38 960 THR A O 1
ATOM 7502 N N . ASP A 1 961 ? 57.670 14.597 -29.016 1.00 91.44 961 ASP A N 1
ATOM 7503 C CA . ASP A 1 961 ? 58.139 13.817 -27.866 1.00 91.44 961 ASP A CA 1
ATOM 7504 C C . ASP A 1 961 ? 58.172 14.660 -26.574 1.00 91.44 961 ASP A C 1
ATOM 7506 O O . ASP A 1 961 ? 57.948 15.874 -26.591 1.00 91.44 961 ASP A O 1
ATOM 7510 N N . ALA A 1 962 ? 58.523 14.030 -25.450 1.00 86.12 962 ALA A N 1
ATOM 7511 C CA . ALA A 1 962 ? 58.611 14.688 -24.142 1.00 86.12 962 ALA A CA 1
ATOM 7512 C C . ALA A 1 962 ? 59.640 15.838 -24.075 1.00 86.12 962 ALA A C 1
ATOM 7514 O O . ALA A 1 962 ? 59.653 16.601 -23.109 1.00 86.12 962 ALA A O 1
ATOM 7515 N N . LYS A 1 963 ? 60.531 15.964 -25.071 1.00 88.31 963 LYS A N 1
ATOM 7516 C CA . LYS A 1 963 ? 61.520 17.048 -25.196 1.00 88.31 963 LYS A CA 1
ATOM 7517 C C . LYS A 1 963 ? 61.082 18.122 -26.202 1.00 88.31 963 LYS A C 1
ATOM 7519 O O . LYS A 1 963 ? 61.863 19.030 -26.484 1.00 88.31 963 LYS A O 1
ATOM 7524 N N . GLY A 1 964 ? 59.864 18.027 -26.741 1.00 85.00 964 GLY A N 1
ATOM 7525 C CA . GLY A 1 964 ? 59.316 18.957 -27.728 1.00 85.00 964 GLY A CA 1
ATOM 7526 C C . GLY A 1 964 ? 59.840 18.737 -29.150 1.00 85.00 964 GLY A C 1
ATOM 7527 O O . GLY A 1 964 ? 59.665 19.606 -30.004 1.00 85.00 964 GLY A O 1
ATOM 7528 N N . LYS A 1 965 ? 60.498 17.606 -29.438 1.00 90.81 965 LYS A N 1
ATOM 7529 C CA . LYS A 1 965 ? 60.951 17.292 -30.798 1.00 90.81 965 LYS A CA 1
ATOM 7530 C C . LYS A 1 965 ? 59.751 16.830 -31.638 1.00 90.81 965 LYS A C 1
ATOM 7532 O O . LYS A 1 965 ? 59.077 15.892 -31.214 1.00 90.81 965 LYS A O 1
ATOM 7537 N N . PRO A 1 966 ? 59.509 17.407 -32.831 1.00 89.44 966 PRO A N 1
ATOM 7538 C CA . PRO A 1 966 ? 58.420 16.978 -33.705 1.00 89.44 966 PRO A CA 1
ATOM 7539 C C . PRO A 1 966 ? 58.506 15.490 -34.059 1.00 89.44 966 PRO A C 1
ATOM 7541 O O . PRO A 1 966 ? 59.554 15.001 -34.496 1.00 89.44 966 PRO A O 1
ATOM 7544 N N . LEU A 1 967 ? 57.387 14.791 -33.897 1.00 87.81 967 LEU A N 1
ATOM 7545 C CA . LEU A 1 967 ? 57.181 13.416 -34.326 1.00 87.81 967 LEU A CA 1
ATOM 7546 C C . LEU A 1 967 ? 56.432 13.436 -35.659 1.00 87.81 967 LEU A C 1
ATOM 7548 O O . LEU A 1 967 ? 55.344 13.992 -35.777 1.00 87.81 967 LEU A O 1
ATOM 7552 N N . SER A 1 968 ? 57.036 12.834 -36.679 1.00 80.69 968 SER A N 1
ATOM 7553 C CA . SER A 1 968 ? 56.422 12.681 -38.001 1.00 80.69 968 SER A CA 1
ATOM 7554 C C . SER A 1 968 ? 55.905 11.255 -38.169 1.00 80.69 968 SER A C 1
ATOM 7556 O O . SER A 1 968 ? 56.474 10.318 -37.612 1.00 80.69 968 SER A O 1
ATOM 7558 N N . GLY A 1 969 ? 54.814 11.088 -38.916 1.00 75.75 969 GLY A N 1
ATOM 7559 C CA . GLY A 1 969 ? 54.233 9.771 -39.191 1.00 75.75 969 GLY A CA 1
ATOM 7560 C C . GLY A 1 969 ? 53.316 9.200 -38.095 1.00 75.75 969 GLY A C 1
ATOM 7561 O O . GLY A 1 969 ? 52.815 8.087 -38.260 1.00 75.75 969 GLY A O 1
ATOM 7562 N N . ILE A 1 970 ? 53.041 9.942 -37.018 1.00 79.81 970 ILE A N 1
ATOM 7563 C CA . ILE A 1 970 ? 52.085 9.538 -35.970 1.00 79.81 970 ILE A CA 1
ATOM 7564 C C . ILE A 1 970 ? 50.671 9.428 -36.556 1.00 79.81 970 ILE A C 1
ATOM 7566 O O . ILE A 1 970 ? 50.253 10.303 -37.309 1.00 79.81 970 ILE A O 1
ATOM 7570 N N . ASN A 1 971 ? 49.961 8.336 -36.251 1.00 80.56 971 ASN A N 1
ATOM 7571 C CA . ASN A 1 971 ? 48.634 8.006 -36.798 1.00 80.56 971 ASN A CA 1
ATOM 7572 C C . ASN A 1 971 ? 48.553 7.961 -38.344 1.00 80.56 971 ASN A C 1
ATOM 7574 O O . ASN A 1 971 ? 47.467 8.035 -38.911 1.00 80.56 971 ASN A O 1
ATOM 7578 N N . THR A 1 972 ? 49.681 7.824 -39.058 1.00 77.44 972 THR A N 1
ATOM 7579 C CA . THR A 1 972 ? 49.692 7.773 -40.540 1.00 77.44 972 THR A CA 1
ATOM 7580 C C . THR A 1 972 ? 49.750 6.358 -41.118 1.00 77.44 972 THR A C 1
ATOM 7582 O O . THR A 1 972 ? 49.452 6.154 -42.298 1.00 77.44 972 THR A O 1
ATOM 7585 N N . ALA A 1 973 ? 50.141 5.371 -40.307 1.00 76.69 973 ALA A N 1
ATOM 7586 C CA . ALA A 1 973 ? 50.267 3.984 -40.732 1.00 76.69 973 ALA A CA 1
ATOM 7587 C C . ALA A 1 973 ? 48.884 3.400 -41.048 1.00 76.69 973 ALA A C 1
ATOM 7589 O O . ALA A 1 973 ? 48.049 3.262 -40.161 1.00 76.69 973 ALA A O 1
ATOM 7590 N N . ARG A 1 974 ? 48.642 3.052 -42.319 1.00 78.38 974 ARG A N 1
ATOM 7591 C CA . ARG A 1 974 ? 47.339 2.534 -42.762 1.00 78.38 974 ARG A CA 1
ATOM 7592 C C . ARG A 1 974 ? 47.187 1.020 -42.631 1.00 78.38 974 ARG A C 1
ATOM 7594 O O . ARG A 1 974 ? 46.064 0.566 -42.482 1.00 78.38 974 ARG A O 1
ATOM 7601 N N . ILE A 1 975 ? 48.263 0.241 -42.723 1.00 79.56 975 ILE A N 1
ATOM 7602 C CA . ILE A 1 975 ? 48.233 -1.233 -42.672 1.00 79.56 975 ILE A CA 1
ATOM 7603 C C . ILE A 1 975 ? 49.508 -1.732 -41.967 1.00 79.56 975 ILE A C 1
ATOM 7605 O O . ILE A 1 975 ? 50.579 -1.173 -42.209 1.00 79.56 975 ILE A O 1
ATOM 7609 N N . GLY A 1 976 ? 49.414 -2.783 -41.143 1.00 82.00 976 GLY A N 1
ATOM 7610 C CA . GLY A 1 976 ? 50.549 -3.407 -40.433 1.00 82.00 976 GLY A CA 1
ATOM 7611 C C . GLY A 1 976 ? 50.558 -3.100 -38.931 1.00 82.00 976 GLY A C 1
ATOM 7612 O O . GLY A 1 976 ? 49.577 -2.595 -38.416 1.00 82.00 976 GLY A O 1
ATOM 7613 N N . THR A 1 977 ? 51.630 -3.399 -38.193 1.00 83.81 977 THR A N 1
ATOM 7614 C CA . THR A 1 977 ? 51.699 -3.074 -36.753 1.00 83.81 977 THR A CA 1
ATOM 7615 C C . THR A 1 977 ? 52.073 -1.611 -36.524 1.00 83.81 977 THR A C 1
ATOM 7617 O O . THR A 1 977 ? 53.071 -1.146 -37.082 1.00 83.81 977 THR A O 1
ATOM 7620 N N . GLY A 1 978 ? 51.339 -0.898 -35.673 1.00 86.94 978 GLY A N 1
ATOM 7621 C CA . GLY A 1 978 ? 51.624 0.495 -35.338 1.00 86.94 978 GLY A CA 1
ATOM 7622 C C . GLY A 1 978 ? 51.005 0.944 -34.017 1.00 86.94 978 GLY A C 1
ATOM 7623 O O . GLY A 1 978 ? 50.359 0.168 -33.314 1.00 86.94 978 GLY A O 1
ATOM 7624 N N . LYS A 1 979 ? 51.244 2.215 -33.683 1.00 90.25 979 LYS A N 1
ATOM 7625 C CA . LYS A 1 979 ? 50.731 2.867 -32.479 1.00 90.25 979 LYS A CA 1
ATOM 7626 C C . LYS A 1 979 ? 49.776 3.996 -32.857 1.00 90.25 979 LYS A C 1
ATOM 7628 O O . LYS A 1 979 ? 50.136 4.821 -33.699 1.00 90.25 979 LYS A O 1
ATOM 7633 N N . LEU A 1 980 ? 48.589 4.013 -32.253 1.00 91.50 980 LEU A N 1
ATOM 7634 C CA . LEU A 1 980 ? 47.595 5.073 -32.409 1.00 91.50 980 LEU A CA 1
ATOM 7635 C C . LEU A 1 980 ? 47.448 5.881 -31.122 1.00 91.50 980 LEU A C 1
ATOM 7637 O O . LEU A 1 980 ? 47.495 5.330 -30.022 1.00 91.50 980 LEU A O 1
ATOM 7641 N N . TYR A 1 981 ? 47.242 7.179 -31.294 1.00 92.88 981 TYR A N 1
ATOM 7642 C CA . TYR A 1 981 ? 47.016 8.163 -30.241 1.00 92.88 981 TYR A CA 1
ATOM 7643 C C . TYR A 1 981 ? 45.623 8.772 -30.425 1.00 92.88 981 TYR A C 1
ATOM 7645 O O . TYR A 1 981 ? 45.328 9.259 -31.520 1.00 92.88 981 TYR A O 1
ATOM 7653 N N . TYR A 1 982 ? 44.779 8.729 -29.394 1.00 92.31 982 TYR A N 1
ATOM 7654 C CA . TYR A 1 982 ? 43.385 9.180 -29.456 1.00 92.31 982 TYR A CA 1
ATOM 7655 C C . TYR A 1 982 ? 43.156 10.471 -28.668 1.00 92.31 982 TYR A C 1
ATOM 7657 O O . TYR A 1 982 ? 43.899 10.787 -27.741 1.00 92.31 982 TYR A O 1
ATOM 7665 N N . ALA A 1 983 ? 42.124 11.227 -29.045 1.00 90.44 983 ALA A N 1
ATOM 7666 C CA . ALA A 1 983 ? 41.836 12.544 -28.473 1.00 90.44 983 ALA A CA 1
ATOM 7667 C C . ALA A 1 983 ? 41.346 12.498 -27.012 1.00 90.44 983 ALA A C 1
ATOM 7669 O O . ALA A 1 983 ? 41.471 13.488 -26.297 1.00 90.44 983 ALA A O 1
ATOM 7670 N N . ASP A 1 984 ? 40.915 11.329 -26.533 1.00 88.06 984 ASP A N 1
ATOM 7671 C CA . ASP A 1 984 ? 40.635 11.050 -25.117 1.00 88.06 984 ASP A CA 1
ATOM 7672 C C . ASP A 1 984 ? 41.909 10.785 -24.278 1.00 88.06 984 ASP A C 1
ATOM 7674 O O . ASP A 1 984 ? 41.848 10.620 -23.059 1.00 88.06 984 ASP A O 1
ATOM 7678 N N . GLY A 1 985 ? 43.082 10.752 -24.923 1.00 90.88 985 GLY A N 1
ATOM 7679 C CA . GLY A 1 985 ? 44.388 10.518 -24.310 1.00 90.88 985 GLY A CA 1
ATOM 7680 C C . GLY A 1 985 ? 44.765 9.049 -24.120 1.00 90.88 985 GLY A C 1
ATOM 7681 O O . GLY A 1 985 ? 45.817 8.768 -23.534 1.00 90.88 985 GLY A O 1
ATOM 7682 N N . THR A 1 986 ? 43.953 8.113 -24.615 1.00 93.38 986 THR A N 1
ATOM 7683 C CA . THR A 1 986 ? 44.307 6.690 -24.677 1.00 93.38 986 THR A CA 1
ATOM 7684 C C . THR A 1 986 ? 45.258 6.408 -25.841 1.00 93.38 986 THR A C 1
ATOM 7686 O O . THR A 1 986 ? 45.401 7.195 -26.787 1.00 93.38 986 THR A O 1
ATOM 7689 N N . THR A 1 987 ? 45.952 5.270 -25.776 1.00 93.94 987 THR A N 1
ATOM 7690 C CA . THR A 1 987 ? 46.818 4.820 -26.876 1.00 93.94 987 THR A CA 1
ATOM 7691 C C . THR A 1 987 ? 46.586 3.357 -27.203 1.00 93.94 987 THR A C 1
ATOM 7693 O O . THR A 1 987 ? 46.278 2.552 -26.329 1.00 93.94 987 THR A O 1
ATOM 7696 N N . TYR A 1 988 ? 46.762 2.998 -28.467 1.00 93.25 988 TYR A N 1
ATOM 7697 C CA . TYR A 1 988 ? 46.681 1.622 -28.943 1.00 93.25 988 TYR A CA 1
ATOM 7698 C C . TYR A 1 988 ? 48.012 1.198 -29.552 1.00 93.25 988 TYR A C 1
ATOM 7700 O O . TYR A 1 988 ? 48.579 1.951 -30.336 1.00 93.25 988 TYR A O 1
ATOM 7708 N N . GLU A 1 989 ? 48.479 -0.012 -29.258 1.00 93.12 989 GLU A N 1
ATOM 7709 C CA . GLU A 1 989 ? 49.624 -0.640 -29.921 1.00 93.12 989 GLU A CA 1
ATOM 7710 C C . GLU A 1 989 ? 49.228 -2.019 -30.449 1.00 93.12 989 GLU A C 1
ATOM 7712 O O . GLU A 1 989 ? 48.858 -2.907 -29.681 1.00 93.12 989 GLU A O 1
ATOM 7717 N N . GLY A 1 990 ? 49.325 -2.232 -31.757 1.00 91.31 990 GLY A N 1
ATOM 7718 C CA . GLY A 1 990 ? 48.957 -3.512 -32.353 1.00 91.31 990 GLY A CA 1
ATOM 7719 C C . GLY A 1 990 ? 48.826 -3.446 -33.861 1.00 91.31 990 GLY A C 1
ATOM 7720 O O . GLY A 1 990 ? 49.342 -2.534 -34.507 1.00 91.31 990 GLY A O 1
ATOM 7721 N N . GLU A 1 991 ? 48.154 -4.432 -34.435 1.00 91.19 991 GLU A N 1
ATOM 7722 C CA . GLU A 1 991 ? 47.864 -4.458 -35.866 1.00 91.19 991 GLU A CA 1
ATOM 7723 C C . GLU A 1 991 ? 46.909 -3.310 -36.274 1.00 91.19 991 GLU A C 1
ATOM 7725 O O . GLU A 1 991 ? 46.116 -2.797 -35.480 1.00 91.19 991 GLU A O 1
ATOM 7730 N N . LEU A 1 992 ? 47.037 -2.844 -37.516 1.00 89.50 992 LEU A N 1
ATOM 7731 C CA . LEU A 1 992 ? 46.287 -1.734 -38.094 1.00 89.50 992 LEU A CA 1
ATOM 7732 C C . LEU A 1 992 ? 45.748 -2.118 -39.470 1.00 89.50 992 LEU A C 1
ATOM 7734 O O . LEU A 1 992 ? 46.452 -2.736 -40.277 1.00 89.50 992 LEU A O 1
ATOM 7738 N N . ALA A 1 993 ? 44.525 -1.673 -39.752 1.00 87.94 993 ALA A N 1
ATOM 7739 C CA . ALA A 1 993 ? 43.904 -1.711 -41.071 1.00 87.94 993 ALA A CA 1
ATOM 7740 C C . ALA A 1 993 ? 43.149 -0.398 -41.324 1.00 87.94 993 ALA A C 1
ATOM 7742 O O . ALA A 1 993 ? 42.446 0.106 -40.452 1.00 87.94 993 ALA A O 1
ATOM 7743 N N . GLU A 1 994 ? 43.345 0.182 -42.507 1.00 86.50 994 GLU A N 1
ATOM 7744 C CA . GLU A 1 994 ? 42.842 1.504 -42.911 1.00 86.50 994 GLU A CA 1
ATOM 7745 C C . GLU A 1 994 ? 43.136 2.647 -41.916 1.00 86.50 994 GLU A C 1
ATOM 7747 O O . GLU A 1 994 ? 42.409 3.634 -41.848 1.00 86.50 994 GLU A O 1
ATOM 7752 N N . GLY A 1 995 ? 44.236 2.546 -41.165 1.00 82.38 995 GLY A N 1
ATOM 7753 C CA . GLY A 1 995 ? 44.633 3.556 -40.174 1.00 82.38 995 GLY A CA 1
ATOM 7754 C C . GLY A 1 995 ? 43.927 3.436 -38.824 1.00 82.38 995 GLY A C 1
ATOM 7755 O O . GLY A 1 995 ? 44.033 4.343 -38.005 1.00 82.38 995 GLY A O 1
ATOM 7756 N N . LYS A 1 996 ? 43.221 2.328 -38.583 1.00 88.56 996 LYS A N 1
ATOM 7757 C CA . LYS A 1 996 ? 42.509 2.040 -37.335 1.00 88.56 996 LYS A CA 1
ATOM 7758 C C . LYS A 1 996 ? 43.044 0.770 -36.676 1.00 88.56 996 LYS A C 1
ATOM 7760 O O . LYS A 1 996 ? 43.586 -0.094 -37.365 1.00 88.56 996 LYS A O 1
ATOM 7765 N N . ALA A 1 997 ? 42.842 0.640 -35.363 1.00 89.25 997 ALA A N 1
ATOM 7766 C CA . ALA A 1 997 ? 43.127 -0.586 -34.618 1.00 89.25 997 ALA A CA 1
ATOM 7767 C C . ALA A 1 997 ? 42.416 -1.799 -35.252 1.00 89.25 997 ALA A C 1
ATOM 7769 O O . ALA A 1 997 ? 41.207 -1.765 -35.499 1.00 89.25 997 ALA A O 1
ATOM 7770 N N . HIS A 1 998 ? 43.162 -2.857 -35.556 1.00 88.88 998 HIS A N 1
ATOM 7771 C CA . HIS A 1 998 ? 42.665 -4.071 -36.207 1.00 88.88 998 HIS A CA 1
ATOM 7772 C C . HIS A 1 998 ? 43.522 -5.270 -35.785 1.00 88.88 998 HIS A C 1
ATOM 7774 O O . HIS A 1 998 ? 44.667 -5.069 -35.421 1.00 88.88 998 HIS A O 1
ATOM 7780 N N . GLY A 1 999 ? 43.022 -6.504 -35.843 1.00 88.44 999 GLY A N 1
ATOM 7781 C CA . GLY A 1 999 ? 43.788 -7.687 -35.431 1.00 88.44 999 GLY A CA 1
ATOM 7782 C C . GLY A 1 999 ? 44.212 -7.629 -33.960 1.00 88.44 999 GLY A C 1
ATOM 7783 O O . GLY A 1 999 ? 43.580 -6.954 -33.150 1.00 88.44 999 GLY A O 1
ATOM 7784 N N . ARG A 1 1000 ? 45.277 -8.331 -33.573 1.00 91.62 1000 ARG A N 1
ATOM 7785 C CA . ARG A 1 1000 ? 45.682 -8.381 -32.160 1.00 91.62 1000 ARG A CA 1
ATOM 7786 C C . ARG A 1 1000 ? 46.438 -7.117 -31.731 1.00 91.62 1000 ARG A C 1
ATOM 7788 O O . ARG A 1 1000 ? 47.411 -6.713 -32.371 1.00 91.62 1000 ARG A O 1
ATOM 7795 N N . GLY A 1 1001 ? 46.051 -6.541 -30.595 1.00 92.88 1001 GLY A N 1
ATOM 7796 C CA . GLY A 1 1001 ? 46.685 -5.347 -30.037 1.00 92.88 1001 GLY A CA 1
ATOM 7797 C C . GLY A 1 1001 ? 46.393 -5.111 -28.557 1.00 92.88 1001 GLY A C 1
ATOM 7798 O O . GLY A 1 1001 ? 45.732 -5.912 -27.890 1.00 92.88 1001 GLY A O 1
ATOM 7799 N N . LYS A 1 1002 ? 46.926 -4.008 -28.034 1.00 94.75 1002 LYS A N 1
ATOM 7800 C CA . LYS A 1 1002 ? 46.783 -3.558 -26.648 1.00 94.75 1002 LYS A CA 1
ATOM 7801 C C . LYS A 1 1002 ? 46.271 -2.123 -26.626 1.00 94.75 1002 LYS A C 1
ATOM 7803 O O . LYS A 1 1002 ? 46.881 -1.259 -27.252 1.00 94.75 1002 LYS A O 1
ATOM 7808 N N . LEU A 1 1003 ? 45.182 -1.871 -25.901 1.00 93.19 1003 LEU A N 1
ATOM 7809 C CA . LEU A 1 1003 ? 44.755 -0.518 -25.547 1.00 93.19 1003 LEU A CA 1
ATOM 7810 C C . LEU A 1 1003 ? 45.302 -0.177 -24.163 1.00 93.19 1003 LEU A C 1
ATOM 7812 O O . LEU A 1 1003 ? 45.182 -0.969 -23.225 1.00 93.19 1003 LEU A O 1
ATOM 7816 N N . PHE A 1 1004 ? 45.883 1.005 -24.048 1.00 93.81 1004 PHE A N 1
ATOM 7817 C CA . PHE A 1 1004 ? 46.367 1.573 -22.807 1.00 93.81 1004 PHE A CA 1
ATOM 7818 C C . PHE A 1 1004 ? 45.478 2.746 -22.416 1.00 93.81 1004 PHE A C 1
ATOM 7820 O O . PHE A 1 1004 ? 45.159 3.591 -23.260 1.00 93.81 1004 PHE A O 1
ATOM 7827 N N . ASP A 1 1005 ? 45.118 2.792 -21.137 1.00 91.94 1005 ASP A N 1
ATOM 7828 C CA . ASP A 1 1005 ? 44.363 3.895 -20.563 1.00 91.94 1005 ASP A CA 1
ATOM 7829 C C . ASP A 1 1005 ? 45.178 5.198 -20.587 1.00 91.94 1005 ASP A C 1
ATOM 7831 O O . ASP A 1 1005 ? 46.351 5.247 -20.982 1.00 91.94 1005 ASP A O 1
ATOM 7835 N N . THR A 1 1006 ? 44.564 6.281 -20.119 1.00 92.12 1006 THR A N 1
ATOM 7836 C CA . THR A 1 1006 ? 45.232 7.578 -20.037 1.00 92.12 1006 THR A CA 1
ATOM 7837 C C . THR A 1 1006 ? 46.478 7.550 -19.150 1.00 92.12 1006 THR A C 1
ATOM 7839 O O . THR A 1 1006 ? 47.333 8.407 -19.299 1.00 92.12 1006 THR A O 1
ATOM 7842 N N . ASP A 1 1007 ? 46.652 6.609 -18.227 1.00 90.75 1007 ASP A N 1
ATOM 7843 C CA . ASP A 1 1007 ? 47.859 6.510 -17.394 1.00 90.75 1007 ASP A CA 1
ATOM 7844 C C . ASP A 1 1007 ? 48.882 5.500 -17.940 1.00 90.75 1007 ASP A C 1
ATOM 7846 O O . ASP A 1 1007 ? 49.912 5.248 -17.310 1.00 90.75 1007 ASP A O 1
ATOM 7850 N N . GLY A 1 1008 ? 48.646 4.971 -19.144 1.00 88.75 1008 GLY A N 1
ATOM 7851 C CA . GLY A 1 1008 ? 49.536 4.029 -19.815 1.00 88.75 1008 GLY A CA 1
ATOM 7852 C C . GLY A 1 1008 ? 49.467 2.620 -19.232 1.00 88.75 1008 GLY A C 1
ATOM 7853 O O . GLY A 1 1008 ? 50.339 1.796 -19.523 1.00 88.75 1008 GLY A O 1
ATOM 7854 N N . LYS A 1 1009 ? 48.464 2.321 -18.397 1.00 90.56 1009 LYS A N 1
ATOM 7855 C CA . LYS A 1 1009 ? 48.217 0.959 -17.925 1.00 90.56 1009 LYS A CA 1
ATOM 7856 C C . LYS A 1 1009 ? 47.453 0.202 -19.014 1.00 90.56 1009 LYS A C 1
ATOM 7858 O O . LYS A 1 1009 ? 46.548 0.766 -19.627 1.00 90.56 1009 LYS A O 1
ATOM 7863 N N . PRO A 1 1010 ? 47.805 -1.066 -19.285 1.00 88.88 1010 PRO A N 1
ATOM 7864 C CA . PRO A 1 1010 ? 47.083 -1.867 -20.260 1.00 88.88 1010 PRO A CA 1
ATOM 7865 C C . PRO A 1 1010 ? 45.652 -2.073 -19.764 1.00 88.88 1010 PRO A C 1
ATOM 7867 O O . PRO A 1 1010 ? 45.421 -2.736 -18.755 1.00 88.88 1010 PRO A O 1
ATOM 7870 N N . GLU A 1 1011 ? 44.707 -1.475 -20.476 1.00 89.00 1011 GLU A N 1
ATOM 7871 C CA . GLU A 1 1011 ? 43.281 -1.559 -20.181 1.00 89.00 1011 GLU A CA 1
ATOM 7872 C C . GLU A 1 1011 ? 42.667 -2.793 -20.855 1.00 89.00 1011 GLU A C 1
ATOM 7874 O O . GLU A 1 1011 ? 41.734 -3.404 -20.339 1.00 89.00 1011 GLU A O 1
ATOM 7879 N N . TYR A 1 1012 ? 43.225 -3.189 -22.004 1.00 89.62 1012 TYR A N 1
ATOM 7880 C CA . TYR A 1 1012 ? 42.786 -4.354 -22.762 1.00 89.62 1012 TYR A CA 1
ATOM 7881 C C . TYR A 1 1012 ? 43.897 -4.896 -23.662 1.00 89.62 1012 TYR A C 1
ATOM 7883 O O . TYR A 1 1012 ? 44.623 -4.131 -24.293 1.00 89.62 1012 TYR A O 1
ATOM 7891 N N . GLU A 1 1013 ? 43.999 -6.220 -23.763 1.00 92.81 1013 GLU A N 1
ATOM 7892 C CA . GLU A 1 1013 ? 44.850 -6.928 -24.722 1.00 92.81 1013 GLU A CA 1
ATOM 7893 C C . GLU A 1 1013 ? 44.011 -7.998 -25.421 1.00 92.81 1013 GLU A C 1
ATOM 7895 O O . GLU A 1 1013 ? 43.536 -8.934 -24.778 1.00 92.81 1013 GLU A O 1
ATOM 7900 N N . GLY A 1 1014 ? 43.841 -7.877 -26.734 1.00 89.75 1014 GLY A N 1
ATOM 7901 C CA . GLY A 1 1014 ? 42.935 -8.748 -27.470 1.00 89.75 1014 GLY A CA 1
ATOM 7902 C C . GLY A 1 1014 ? 42.836 -8.395 -28.944 1.00 89.75 1014 GLY A C 1
ATOM 7903 O O . GLY A 1 1014 ? 43.717 -7.741 -29.497 1.00 89.75 1014 GLY A O 1
ATOM 7904 N N . GLU A 1 1015 ? 41.787 -8.885 -29.590 1.00 91.50 1015 GLU A N 1
ATOM 7905 C CA . GLU A 1 1015 ? 41.529 -8.635 -31.007 1.00 91.50 1015 GLU A CA 1
ATOM 7906 C C . GLU A 1 1015 ? 40.804 -7.297 -31.189 1.00 91.50 1015 GLU A C 1
ATOM 7908 O O . GLU A 1 1015 ? 40.011 -6.892 -30.346 1.00 91.50 1015 GLU A O 1
ATOM 7913 N N . PHE A 1 1016 ? 41.043 -6.623 -32.307 1.00 89.62 1016 PHE A N 1
ATOM 7914 C CA . PHE A 1 1016 ? 40.438 -5.356 -32.698 1.00 89.62 1016 PHE A CA 1
ATOM 7915 C C . PHE A 1 1016 ? 39.915 -5.459 -34.130 1.00 89.62 1016 PHE A C 1
ATOM 7917 O O . PHE A 1 1016 ? 40.441 -6.203 -34.960 1.00 89.62 1016 PHE A O 1
ATOM 7924 N N . LYS A 1 1017 ? 38.875 -4.697 -34.455 1.00 87.31 1017 LYS A N 1
ATOM 7925 C CA . LYS A 1 1017 ? 38.337 -4.604 -35.810 1.00 87.31 1017 LYS A CA 1
ATOM 7926 C C . LYS A 1 1017 ? 37.815 -3.188 -36.040 1.00 87.31 1017 LYS A C 1
ATOM 7928 O O . LYS A 1 1017 ? 37.044 -2.654 -35.256 1.00 87.31 1017 LYS A O 1
ATOM 7933 N N . ASN A 1 1018 ? 38.296 -2.564 -37.114 1.00 84.56 1018 ASN A N 1
ATOM 7934 C CA . ASN A 1 1018 ? 37.917 -1.226 -37.587 1.00 84.56 1018 ASN A CA 1
ATOM 7935 C C . ASN A 1 1018 ? 37.931 -0.113 -36.518 1.00 84.56 1018 ASN A C 1
ATOM 7937 O O . ASN A 1 1018 ? 37.101 0.794 -36.560 1.00 84.56 1018 ASN A O 1
ATOM 7941 N N . GLY A 1 1019 ? 38.912 -0.143 -35.614 1.00 81.12 1019 GLY A N 1
ATOM 7942 C CA . GLY A 1 1019 ? 39.137 0.881 -34.588 1.00 81.12 1019 GLY A CA 1
ATOM 7943 C C . GLY A 1 1019 ? 38.621 0.518 -33.202 1.00 81.12 1019 GLY A C 1
ATOM 7944 O O . GLY A 1 1019 ? 38.941 1.222 -32.252 1.00 81.12 1019 GLY A O 1
ATOM 7945 N N . TYR A 1 1020 ? 37.894 -0.589 -33.071 1.00 81.25 1020 TYR A N 1
ATOM 7946 C CA . TYR A 1 1020 ? 37.267 -1.004 -31.820 1.00 81.25 1020 TYR A CA 1
ATOM 7947 C C . TYR A 1 1020 ? 37.797 -2.362 -31.374 1.00 81.25 1020 TYR A C 1
ATOM 7949 O O . TYR A 1 1020 ? 38.263 -3.154 -32.196 1.00 81.25 1020 TYR A O 1
ATOM 7957 N N . ARG A 1 1021 ? 37.719 -2.645 -30.070 1.00 86.69 1021 ARG A N 1
ATOM 7958 C CA . ARG A 1 1021 ? 37.947 -3.995 -29.532 1.00 86.69 1021 ARG A CA 1
ATOM 7959 C C . ARG A 1 1021 ? 36.971 -4.950 -30.232 1.00 86.69 1021 ARG A C 1
ATOM 7961 O O . ARG A 1 1021 ? 35.827 -4.580 -30.460 1.00 86.69 1021 ARG A O 1
ATOM 7968 N N . LYS A 1 1022 ? 37.393 -6.150 -30.623 1.00 69.56 1022 LYS A N 1
ATOM 7969 C CA . LYS A 1 1022 ? 36.564 -7.102 -31.386 1.00 69.56 1022 LYS A CA 1
ATOM 7970 C C . LYS A 1 1022 ? 35.321 -7.525 -30.600 1.00 69.56 1022 LYS A C 1
ATOM 7972 O O . LYS A 1 1022 ? 34.273 -7.717 -31.196 1.00 69.56 1022 LYS A O 1
ATOM 7977 N N . ASP A 1 1023 ? 35.422 -7.554 -29.278 1.00 64.44 1023 ASP A N 1
ATOM 7978 C CA . ASP A 1 1023 ? 34.319 -7.754 -28.337 1.00 64.44 1023 ASP A CA 1
ATOM 7979 C C . ASP A 1 1023 ? 33.238 -6.660 -28.468 1.00 64.44 1023 ASP A C 1
ATOM 7981 O O . ASP A 1 1023 ? 32.085 -6.920 -28.171 1.00 64.44 1023 ASP A O 1
ATOM 7985 N N . TRP A 1 1024 ? 33.610 -5.459 -28.934 1.00 51.22 1024 TRP A N 1
ATOM 7986 C CA . TRP A 1 1024 ? 32.719 -4.336 -29.269 1.00 51.22 1024 TRP A CA 1
ATOM 7987 C C . TRP A 1 1024 ? 32.365 -4.252 -30.766 1.00 51.22 1024 TRP A C 1
ATOM 7989 O O . TRP A 1 1024 ? 31.623 -3.360 -31.156 1.00 51.22 1024 TRP A O 1
ATOM 7999 N N . TYR A 1 1025 ? 32.965 -5.086 -31.624 1.00 40.12 1025 TYR A N 1
ATOM 8000 C CA . TYR A 1 1025 ? 32.737 -5.072 -33.079 1.00 40.12 1025 TYR A CA 1
ATOM 8001 C C . TYR A 1 1025 ? 31.938 -6.286 -33.578 1.00 40.12 1025 TYR A C 1
ATOM 8003 O O . TYR A 1 1025 ? 31.423 -6.264 -34.696 1.00 40.12 1025 TYR A O 1
ATOM 8011 N N . ASP A 1 1026 ? 31.903 -7.365 -32.790 1.00 39.34 1026 ASP A N 1
ATOM 8012 C CA . ASP A 1 1026 ? 31.066 -8.548 -33.015 1.00 39.34 1026 ASP A CA 1
ATOM 8013 C C . ASP A 1 1026 ? 29.792 -8.543 -32.109 1.00 39.34 1026 ASP A C 1
ATOM 8015 O O . ASP A 1 1026 ? 28.986 -9.471 -32.214 1.00 39.34 1026 ASP A O 1
ATOM 8019 N N . GLU A 1 1027 ? 29.599 -7.497 -31.284 1.00 34.53 1027 GLU A N 1
ATOM 8020 C CA . GLU A 1 1027 ? 28.319 -7.012 -30.702 1.00 34.53 1027 GLU A CA 1
ATOM 8021 C C . GLU A 1 1027 ? 27.832 -5.795 -31.508 1.00 34.53 1027 GLU A C 1
ATOM 8023 O O . GLU A 1 1027 ? 26.600 -5.675 -31.712 1.00 34.53 1027 GLU A O 1
#